Protein AF-A0A3A0G6D6-F1 (afdb_monomer_lite)

Sequence (832 aa):
MPRLPVRPHRPFLSRSPALARARLAGFARARLRAPGLVLAAALAGLGAGALSGHAQPAAPVRDQATCGEPWAGTARIAPPLWKAQTFVPGLDGRLAAVDLPGASDGGTVTLHLRLTVDCDVPAPVDIAVASAAQGTRLTFPDPPVLRRGAVYALAVSYAGPGFYHWAYSNRPDCYADPRGTSFTSGDGGSTWTRDVDDIHFATWMLPDASVPTATASPRPSPTPTPWPTPLPGTPSYTVVDQASCADEPVASVQVGGDVWKAQTFAAGADGALRAVALPGTHTGGTTVLRVREVDARGFPAGPDLGAAVVGCGSVFEFPAGVRLRAGRMYALCVSNAGSASGFWWGYSGRTDCVAAPAATSYTSLDSGASWSRDVLDIHFKTYVLPDRPGGVPATPAPSHGCERPPLAGPGTVVAVAGAVGPDGAARRDGAPHGAPAVDRSAAEDRTVRAAVARADARPPAAARKTVLVISLPTGRYDPEPLLAKSRDLAALFKEASAYHGYKDPDARPAVEYVIYQDRVFLEPEMPPRCGKEPYDLGYLYAKHDVCRLVRQGLLDEVWLWEGATGGLLEWAVNGPEWSATYGSRIPSCGRQVAVMAFHNGIDLGYALHSLGHRMESTLRVYRPCDISTSTWPWPAVAAGCRDGTASDRTGYVARPSPANGHVGACGDVHHPPNIAQGVDGEYDYDNPAAARSICEDWRRDGSAAVKEVTCAAWDCTQTGYMLWWFQNLPGIANTSRDHRGEPMPDWWPFFFGRLAPTPEPATPPGTAEPTATPAVPTATPTRTSTVTPIATPDGPATPTATPFRAVLPLAARHWVVPAPTPETPVADRAPY

Structure (mmCIF, N/CA/C/O backbone):
data_AF-A0A3A0G6D6-F1
#
_entry.id   AF-A0A3A0G6D6-F1
#
loop_
_atom_site.group_PDB
_atom_site.id
_atom_site.type_symbol
_atom_site.label_atom_id
_atom_site.label_alt_id
_atom_site.label_comp_id
_atom_site.label_asym_id
_atom_site.label_entity_id
_atom_site.label_seq_id
_atom_site.pdbx_PDB_ins_code
_atom_site.Cartn_x
_atom_site.Cartn_y
_atom_site.Cartn_z
_atom_site.occupancy
_atom_site.B_iso_or_equiv
_atom_site.auth_seq_id
_atom_site.auth_comp_id
_atom_site.auth_asym_id
_atom_site.auth_atom_id
_atom_site.pdbx_PDB_model_num
ATOM 1 N N . MET A 1 1 ? 21.991 47.150 -6.493 1.00 36.75 1 MET A N 1
ATOM 2 C CA . MET A 1 1 ? 22.440 47.045 -5.085 1.00 36.75 1 MET A CA 1
ATOM 3 C C . MET A 1 1 ? 23.558 46.008 -4.999 1.00 36.75 1 MET A C 1
ATOM 5 O O . MET A 1 1 ? 23.515 45.067 -5.786 1.00 36.75 1 MET A O 1
ATOM 9 N N . PRO A 1 2 ? 24.601 46.219 -4.176 1.00 38.91 2 PRO A N 1
ATOM 10 C CA . PRO A 1 2 ? 25.903 45.579 -4.358 1.00 38.91 2 PRO A CA 1
ATOM 11 C C . PRO A 1 2 ? 26.001 44.177 -3.738 1.00 38.91 2 PRO A C 1
ATOM 13 O O . PRO A 1 2 ? 25.403 43.887 -2.706 1.00 38.91 2 PRO A O 1
ATOM 16 N N . ARG A 1 3 ? 26.799 43.332 -4.402 1.00 38.69 3 ARG A N 1
ATOM 17 C CA . ARG A 1 3 ? 27.166 41.958 -4.031 1.00 38.69 3 ARG A CA 1
ATOM 18 C C . ARG A 1 3 ? 28.129 41.948 -2.836 1.00 38.69 3 ARG A C 1
ATOM 20 O O . ARG A 1 3 ? 29.132 42.658 -2.855 1.00 38.69 3 ARG A O 1
ATOM 27 N N . LEU A 1 4 ? 27.851 41.101 -1.845 1.00 37.19 4 LEU A N 1
ATOM 28 C CA . LEU A 1 4 ? 28.763 40.751 -0.748 1.00 37.19 4 LEU A CA 1
ATOM 29 C C . LEU A 1 4 ? 29.594 39.502 -1.118 1.00 37.19 4 LEU A C 1
ATOM 31 O O . LEU A 1 4 ? 29.061 38.609 -1.779 1.00 37.19 4 LEU A O 1
ATOM 35 N N . PRO A 1 5 ? 30.877 39.411 -0.715 1.00 45.25 5 PRO A N 1
ATOM 36 C CA . PRO A 1 5 ? 31.760 38.319 -1.110 1.00 45.25 5 PRO A CA 1
ATOM 37 C C . PRO A 1 5 ? 31.693 37.118 -0.154 1.00 45.25 5 PRO A C 1
ATOM 39 O O . PRO A 1 5 ? 31.687 37.258 1.070 1.00 45.25 5 PRO A O 1
ATOM 42 N N . VAL A 1 6 ? 31.715 35.925 -0.749 1.00 36.62 6 VAL A N 1
ATOM 43 C CA . VAL A 1 6 ? 31.830 34.616 -0.092 1.00 36.62 6 VAL A CA 1
ATOM 44 C C . VAL A 1 6 ? 33.254 34.427 0.450 1.00 36.62 6 VAL A C 1
ATOM 46 O O . VAL A 1 6 ? 34.233 34.611 -0.274 1.00 36.62 6 VAL A O 1
ATOM 49 N N . ARG A 1 7 ? 33.379 34.049 1.730 1.00 33.91 7 ARG A N 1
ATOM 50 C CA . ARG A 1 7 ? 34.642 33.613 2.355 1.00 33.91 7 ARG A CA 1
ATOM 51 C C . ARG A 1 7 ? 34.879 32.114 2.102 1.00 33.91 7 ARG A C 1
ATOM 53 O O . ARG A 1 7 ? 33.921 31.350 2.183 1.00 33.91 7 ARG A O 1
ATOM 60 N N . PRO A 1 8 ? 36.128 31.666 1.873 1.00 41.03 8 PRO A N 1
ATOM 61 C CA . PRO A 1 8 ? 36.431 30.255 1.652 1.00 41.03 8 PRO A CA 1
ATOM 62 C C . PRO A 1 8 ? 36.584 29.485 2.975 1.00 41.03 8 PRO A C 1
ATOM 64 O O . PRO A 1 8 ? 37.260 29.936 3.904 1.00 41.03 8 PRO A O 1
ATOM 67 N N . HIS A 1 9 ? 35.984 28.294 3.040 1.00 34.03 9 HIS A N 1
ATOM 68 C CA . HIS A 1 9 ? 36.182 27.322 4.115 1.00 34.03 9 HIS A CA 1
ATOM 69 C C . HIS A 1 9 ? 37.557 26.641 4.000 1.00 34.03 9 HIS A C 1
ATOM 71 O O . HIS A 1 9 ? 37.966 26.200 2.929 1.00 34.03 9 HIS A O 1
ATOM 77 N N . ARG A 1 10 ? 38.267 26.556 5.132 1.00 33.06 10 ARG A N 1
ATOM 78 C CA . ARG A 1 10 ? 39.506 25.779 5.310 1.00 33.06 10 ARG A CA 1
ATOM 79 C C . ARG A 1 10 ? 39.198 24.288 5.544 1.00 33.06 10 ARG A C 1
ATOM 81 O O . ARG A 1 10 ? 38.151 23.985 6.115 1.00 33.06 10 ARG A O 1
ATOM 88 N N . PRO A 1 11 ? 40.114 23.373 5.171 1.00 39.41 11 PRO A N 1
ATOM 89 C CA . PRO A 1 11 ? 39.899 21.931 5.259 1.00 39.41 11 PRO A CA 1
ATOM 90 C C . PRO A 1 11 ? 40.109 21.394 6.683 1.00 39.41 11 PRO A C 1
ATOM 92 O O . PRO A 1 11 ? 41.018 21.821 7.400 1.00 39.41 11 PRO A O 1
ATOM 95 N N . PHE A 1 12 ? 39.283 20.421 7.072 1.00 33.44 12 PHE A N 1
ATOM 96 C CA . PHE A 1 12 ? 39.450 19.627 8.289 1.00 33.44 12 PHE A CA 1
ATOM 97 C C . PHE A 1 12 ? 40.485 18.518 8.051 1.00 33.44 12 PHE A C 1
ATOM 99 O O . PHE A 1 12 ? 40.330 17.683 7.163 1.00 33.44 12 PHE A O 1
ATOM 106 N N . LEU A 1 13 ? 41.547 18.526 8.857 1.00 33.97 13 LEU A N 1
ATOM 107 C CA . LEU A 1 13 ? 42.579 17.492 8.905 1.00 33.97 13 LEU A CA 1
ATOM 108 C C . LEU A 1 13 ? 42.121 16.304 9.761 1.00 33.97 13 LEU A C 1
ATOM 110 O O . LEU A 1 13 ? 41.650 16.466 10.887 1.00 33.97 13 LEU A O 1
ATOM 114 N N . SER A 1 14 ? 42.331 15.108 9.215 1.00 31.02 14 SER A N 1
ATOM 115 C CA . SER A 1 14 ? 42.165 13.801 9.845 1.00 31.02 14 SER A CA 1
ATOM 116 C C . SER A 1 14 ? 43.048 13.629 11.086 1.00 31.02 14 SER A C 1
ATOM 118 O O . SER A 1 14 ? 44.251 13.896 11.033 1.00 31.02 14 SER A O 1
ATOM 120 N N . ARG A 1 15 ? 42.490 13.085 12.173 1.00 31.69 15 ARG A N 1
ATOM 121 C CA . ARG A 1 15 ? 43.265 12.503 13.280 1.00 31.69 15 ARG A CA 1
ATOM 122 C C . ARG A 1 15 ? 43.088 10.985 13.299 1.00 31.69 15 ARG A C 1
ATOM 124 O O . ARG A 1 15 ? 41.973 10.492 13.426 1.00 31.69 15 ARG A O 1
ATOM 131 N N . SER A 1 16 ? 44.207 10.276 13.189 1.00 30.72 16 SER A N 1
ATOM 132 C CA . SER A 1 16 ? 44.349 8.836 13.435 1.00 30.72 16 SER A CA 1
ATOM 133 C C . SER A 1 16 ? 44.136 8.488 14.919 1.00 30.72 16 SER A C 1
ATOM 135 O O . SER A 1 16 ? 44.451 9.323 15.773 1.00 30.72 16 SER A O 1
ATOM 137 N N . PRO A 1 17 ? 43.707 7.257 15.262 1.00 41.88 17 PRO A N 1
ATOM 138 C CA . PRO A 1 17 ? 43.686 6.783 16.639 1.00 41.88 17 PRO A CA 1
ATOM 139 C C . PRO A 1 17 ? 44.945 5.965 16.967 1.00 41.88 17 PRO A C 1
ATOM 141 O O . PRO A 1 17 ? 45.379 5.115 16.189 1.00 41.88 17 PRO A O 1
ATOM 144 N N . ALA A 1 18 ? 45.500 6.185 18.157 1.00 30.70 18 ALA A N 1
ATOM 145 C CA . ALA A 1 18 ? 46.517 5.330 18.753 1.00 30.70 18 ALA A CA 1
ATOM 146 C C . ALA A 1 18 ? 46.143 4.981 20.202 1.00 30.70 18 ALA A C 1
ATOM 148 O O . ALA A 1 18 ? 45.851 5.863 21.002 1.00 30.70 18 ALA A O 1
ATOM 149 N N . LEU A 1 19 ? 46.267 3.681 20.493 1.00 32.94 19 LEU A N 1
ATOM 150 C CA . LEU A 1 19 ? 46.592 3.046 21.777 1.00 32.94 19 LEU A CA 1
ATOM 151 C C . LEU A 1 19 ? 45.566 3.055 22.928 1.00 32.94 19 LEU A C 1
ATOM 153 O O . LEU A 1 19 ? 45.475 3.996 23.704 1.00 32.94 19 LEU A O 1
ATOM 157 N N . ALA A 1 20 ? 45.018 1.862 23.189 1.00 29.98 20 ALA A N 1
ATOM 158 C CA . ALA A 1 20 ? 45.020 1.279 24.534 1.00 29.98 20 ALA A CA 1
ATOM 159 C C . ALA A 1 20 ? 45.141 -0.258 24.456 1.00 29.98 20 ALA A C 1
ATOM 161 O O . ALA A 1 20 ? 44.219 -0.964 24.054 1.00 29.98 20 ALA A O 1
ATOM 162 N N . ARG A 1 21 ? 46.316 -0.778 24.833 1.00 36.97 21 ARG A N 1
ATOM 163 C CA . ARG A 1 21 ? 46.528 -2.174 25.249 1.00 36.97 21 ARG A CA 1
ATOM 164 C C . ARG A 1 21 ? 46.108 -2.293 26.719 1.00 36.97 21 ARG A C 1
ATOM 166 O O . ARG A 1 21 ? 46.520 -1.442 27.500 1.00 36.97 21 ARG A O 1
ATOM 173 N N . ALA A 1 22 ? 45.453 -3.388 27.114 1.00 31.38 22 ALA A N 1
ATOM 174 C CA . ALA A 1 22 ? 46.075 -4.448 27.927 1.00 31.38 22 ALA A CA 1
ATOM 175 C C . ALA A 1 22 ? 45.060 -5.388 28.621 1.00 31.38 22 ALA A C 1
ATOM 177 O O . ALA A 1 22 ? 44.018 -4.961 29.101 1.00 31.38 22 ALA A O 1
ATOM 178 N N . ARG A 1 23 ? 45.531 -6.637 28.791 1.00 30.66 23 ARG A N 1
ATOM 179 C CA . ARG A 1 23 ? 45.157 -7.692 29.761 1.00 30.66 23 ARG A CA 1
ATOM 180 C C . ARG A 1 23 ? 44.103 -8.727 29.346 1.00 30.66 23 ARG A C 1
ATOM 182 O O . ARG A 1 23 ? 42.940 -8.665 29.711 1.00 30.66 23 ARG A O 1
ATOM 189 N N . LEU A 1 24 ? 44.621 -9.779 28.710 1.00 36.34 24 LEU A N 1
ATOM 190 C CA . LEU A 1 24 ? 44.124 -11.154 28.771 1.00 36.34 24 LEU A CA 1
ATOM 191 C C . LEU A 1 24 ? 45.041 -11.943 29.716 1.00 36.34 24 LEU A C 1
ATOM 193 O O . LEU A 1 24 ? 46.237 -12.039 29.446 1.00 36.34 24 LEU A O 1
ATOM 197 N N . ALA A 1 25 ? 44.494 -12.505 30.794 1.00 32.25 25 ALA A N 1
ATOM 198 C CA . ALA A 1 25 ? 45.079 -13.643 31.501 1.00 32.25 25 ALA A CA 1
ATOM 199 C C . ALA A 1 25 ? 44.030 -14.327 32.394 1.00 32.25 25 ALA A C 1
ATOM 201 O O . ALA A 1 25 ? 43.605 -13.753 33.388 1.00 32.25 25 ALA A O 1
ATOM 202 N N . GLY A 1 26 ? 43.684 -15.560 32.009 1.00 31.62 26 GLY A N 1
ATOM 203 C CA . GLY A 1 26 ? 43.430 -16.714 32.877 1.00 31.62 26 GLY A CA 1
ATOM 204 C C . GLY A 1 26 ? 42.204 -16.704 33.788 1.00 31.62 26 GLY A C 1
ATOM 205 O O . GLY A 1 26 ? 42.127 -15.902 34.698 1.00 31.62 26 GLY A O 1
ATOM 206 N N . PHE A 1 27 ? 41.344 -17.719 33.662 1.00 31.92 27 PHE A N 1
ATOM 207 C CA . PHE A 1 27 ? 41.070 -18.608 34.796 1.00 31.92 27 PHE A CA 1
ATOM 208 C C . PHE A 1 27 ? 40.537 -19.968 34.330 1.00 31.92 27 PHE A C 1
ATOM 210 O O . PHE A 1 27 ? 39.918 -20.114 33.278 1.00 31.92 27 PHE A O 1
ATOM 217 N N . ALA A 1 28 ? 40.916 -20.975 35.107 1.00 31.20 28 ALA A N 1
ATOM 218 C CA . ALA A 1 28 ? 40.948 -22.383 34.776 1.00 31.20 28 ALA A CA 1
ATOM 219 C C . ALA A 1 28 ? 39.604 -23.111 34.946 1.00 31.20 28 ALA A C 1
ATOM 221 O O . ALA A 1 28 ? 38.726 -22.714 35.707 1.00 31.20 28 ALA A O 1
ATOM 222 N N . ARG A 1 29 ? 39.517 -24.258 34.262 1.00 39.38 29 ARG A N 1
ATOM 223 C CA . ARG A 1 29 ? 38.515 -25.312 34.451 1.00 39.38 29 ARG A CA 1
ATOM 224 C C . ARG A 1 29 ? 38.551 -25.848 35.886 1.00 39.38 29 ARG A C 1
ATOM 226 O O . ARG A 1 29 ? 39.585 -26.351 36.316 1.00 39.38 29 ARG A O 1
ATOM 233 N N . ALA A 1 30 ? 37.397 -25.894 36.545 1.00 30.31 30 ALA A N 1
ATOM 234 C CA . ALA A 1 30 ? 37.155 -26.773 37.684 1.00 30.31 30 ALA A CA 1
ATOM 235 C C . ALA A 1 30 ? 35.843 -27.541 37.463 1.00 30.31 30 ALA A C 1
ATOM 237 O O . ALA A 1 30 ? 34.761 -26.965 37.400 1.00 30.31 30 ALA A O 1
ATOM 238 N N . ARG A 1 31 ? 35.972 -28.863 37.300 1.00 40.31 31 ARG A N 1
ATOM 239 C CA . ARG A 1 31 ? 34.875 -29.833 37.369 1.00 40.31 31 ARG A CA 1
ATOM 240 C C . ARG A 1 31 ? 34.442 -29.952 38.830 1.00 40.31 31 ARG A C 1
ATOM 242 O O . ARG A 1 31 ? 35.288 -30.249 39.670 1.00 40.31 31 ARG A O 1
ATOM 249 N N . LEU A 1 32 ? 33.148 -29.832 39.112 1.00 31.84 32 LEU A N 1
ATOM 250 C CA . LEU A 1 32 ? 32.567 -30.245 40.388 1.00 31.84 32 LEU A CA 1
ATOM 251 C C . LEU A 1 32 ? 31.414 -31.222 40.157 1.00 31.84 32 LEU A C 1
ATOM 253 O O . LEU A 1 32 ? 30.609 -31.081 39.242 1.00 31.84 32 LEU A O 1
ATOM 257 N N . ARG A 1 33 ? 31.466 -32.276 40.970 1.00 30.89 33 ARG A N 1
ATOM 258 C CA . ARG A 1 33 ? 30.645 -33.482 40.979 1.00 30.89 33 ARG A CA 1
ATOM 259 C C . ARG A 1 33 ? 29.236 -33.185 41.497 1.00 30.89 33 ARG A C 1
ATOM 261 O O . ARG A 1 33 ? 29.079 -32.429 42.449 1.00 30.89 33 ARG A O 1
ATOM 268 N N . ALA A 1 34 ? 28.250 -33.865 40.922 1.00 34.59 34 ALA A N 1
ATOM 269 C CA . ALA A 1 34 ? 26.915 -34.016 41.491 1.00 34.59 34 ALA A CA 1
ATOM 270 C C . ALA A 1 34 ? 26.930 -34.982 42.693 1.00 34.59 34 ALA A C 1
ATOM 272 O O . ALA A 1 34 ? 27.674 -35.969 42.654 1.00 34.59 34 ALA A O 1
ATOM 273 N N . PRO A 1 35 ? 26.064 -34.785 43.700 1.00 40.91 35 PRO A N 1
ATOM 274 C CA . PRO A 1 35 ? 25.550 -35.872 44.512 1.00 40.91 35 PRO A CA 1
ATOM 275 C C . PRO A 1 35 ? 24.106 -36.199 44.113 1.00 40.91 35 PRO A C 1
ATOM 277 O O . PRO A 1 35 ? 23.282 -35.317 43.871 1.00 40.91 35 PRO A O 1
ATOM 280 N N . GLY A 1 36 ? 23.833 -37.499 44.015 1.00 33.03 36 GLY A N 1
ATOM 281 C CA . GLY A 1 36 ? 22.512 -38.041 43.739 1.00 33.03 36 GLY A CA 1
ATOM 282 C C . GLY A 1 36 ? 21.535 -37.820 44.890 1.00 33.03 36 GLY A C 1
ATOM 283 O O . GLY A 1 36 ? 21.926 -37.765 46.056 1.00 33.03 36 GLY A O 1
ATOM 284 N N . LEU A 1 37 ? 20.252 -37.759 44.540 1.00 28.83 37 LEU A N 1
ATOM 285 C CA . LEU A 1 37 ? 19.162 -37.907 45.488 1.00 28.83 37 LEU A CA 1
ATOM 286 C C . LEU A 1 37 ? 18.257 -39.055 45.037 1.00 28.83 37 LEU A C 1
ATOM 288 O O . LEU A 1 37 ? 17.815 -39.124 43.892 1.00 28.83 37 LEU A O 1
ATOM 292 N N . VAL A 1 38 ? 18.058 -39.968 45.979 1.00 34.59 38 VAL A N 1
ATOM 293 C CA . VAL A 1 38 ? 17.215 -41.160 45.944 1.00 34.59 38 VAL A CA 1
ATOM 294 C C . VAL A 1 38 ? 15.743 -40.743 45.926 1.00 34.59 38 VAL A C 1
ATOM 296 O O . VAL A 1 38 ? 15.343 -39.927 46.753 1.00 34.59 38 VAL A O 1
ATOM 299 N N . LEU A 1 39 ? 14.925 -41.338 45.052 1.00 28.91 39 LEU A N 1
ATOM 300 C CA . LEU A 1 39 ? 13.468 -41.304 45.189 1.00 28.91 39 LEU A CA 1
ATOM 301 C C . LEU A 1 39 ? 12.936 -42.739 45.260 1.00 28.91 39 LEU A C 1
ATOM 303 O O . LEU A 1 39 ? 12.995 -43.492 44.289 1.00 28.91 39 LEU A O 1
ATOM 307 N N . ALA A 1 40 ? 12.463 -43.105 46.450 1.00 30.80 40 ALA A N 1
ATOM 308 C CA . ALA A 1 40 ? 11.738 -44.335 46.723 1.00 30.80 40 ALA A CA 1
ATOM 309 C C . ALA A 1 40 ? 10.232 -44.117 46.516 1.00 30.80 40 ALA A C 1
ATOM 311 O O . ALA A 1 40 ? 9.701 -43.034 46.761 1.00 30.80 40 ALA A O 1
ATOM 312 N N . ALA A 1 41 ? 9.567 -45.176 46.067 1.00 34.97 41 ALA A N 1
ATOM 313 C CA . ALA A 1 41 ? 8.132 -45.262 45.851 1.00 34.97 41 ALA A CA 1
ATOM 314 C C . ALA A 1 41 ? 7.336 -45.366 47.165 1.00 34.97 41 ALA A C 1
ATOM 316 O O . ALA A 1 41 ? 7.766 -46.052 48.090 1.00 34.97 41 ALA A O 1
ATOM 317 N N . ALA A 1 42 ? 6.126 -44.795 47.182 1.00 28.95 42 ALA A N 1
ATOM 318 C CA . ALA A 1 42 ? 5.016 -45.253 48.020 1.00 28.95 42 ALA A CA 1
ATOM 319 C C . ALA A 1 42 ? 3.650 -44.869 47.401 1.00 28.95 42 ALA A C 1
ATOM 321 O O . ALA A 1 42 ? 3.312 -43.696 47.268 1.00 28.95 42 ALA A O 1
ATOM 322 N N . LEU A 1 43 ? 2.886 -45.901 47.026 1.00 32.56 43 LEU A N 1
ATOM 323 C CA . LEU A 1 43 ? 1.411 -45.966 46.966 1.00 32.56 43 LEU A CA 1
ATOM 324 C C . LEU A 1 43 ? 0.862 -45.828 48.416 1.00 32.56 43 LEU A C 1
ATOM 326 O O . LEU A 1 43 ? 1.600 -46.149 49.339 1.00 32.56 43 LEU A O 1
ATOM 330 N N . ALA A 1 44 ? -0.361 -45.430 48.785 1.00 33.19 44 ALA A N 1
ATOM 331 C CA . ALA A 1 44 ? -1.680 -45.281 48.166 1.00 33.19 44 ALA A CA 1
ATOM 332 C C . ALA A 1 44 ? -2.589 -44.433 49.105 1.00 33.19 44 ALA A C 1
ATOM 334 O O . ALA A 1 44 ? -2.319 -44.362 50.302 1.00 33.19 44 ALA A O 1
ATOM 335 N N . GLY A 1 45 ? -3.742 -43.962 48.601 1.00 29.88 45 GLY A N 1
ATOM 336 C CA . GLY A 1 45 ? -5.014 -44.041 49.347 1.00 29.88 45 GLY A CA 1
ATOM 337 C C . GLY A 1 45 ? -5.757 -42.742 49.716 1.00 29.88 45 GLY A C 1
ATOM 338 O O . GLY A 1 45 ? -5.198 -41.874 50.373 1.00 29.88 45 GLY A O 1
ATOM 339 N N . LEU A 1 46 ? -7.075 -42.758 49.427 1.00 31.38 46 LEU A N 1
ATOM 340 C CA . LEU A 1 46 ? -8.179 -41.877 49.883 1.00 31.38 46 LEU A CA 1
ATOM 341 C C . LEU A 1 46 ? -8.324 -40.549 49.113 1.00 31.38 46 LEU A C 1
ATOM 343 O O . LEU A 1 46 ? -7.360 -39.831 48.920 1.00 31.38 46 LEU A O 1
ATOM 347 N N . GLY A 1 47 ? -9.492 -40.110 48.646 1.00 28.70 47 GLY A N 1
ATOM 348 C CA . GLY A 1 47 ? -10.864 -40.608 48.696 1.00 28.70 47 GLY A CA 1
ATOM 349 C C . GLY A 1 47 ? -11.736 -39.624 47.898 1.00 28.70 47 GLY A C 1
ATOM 350 O O . GLY A 1 47 ? -11.441 -38.432 47.847 1.00 28.70 47 GLY A O 1
ATOM 351 N N . ALA A 1 48 ? -12.772 -40.126 47.226 1.00 38.56 48 ALA A N 1
ATOM 352 C CA . ALA A 1 48 ? -13.700 -39.311 46.449 1.00 38.56 48 ALA A CA 1
ATOM 353 C C . ALA A 1 48 ? -14.564 -38.443 47.383 1.00 38.56 48 ALA A C 1
ATOM 355 O O . ALA A 1 48 ? -15.375 -38.967 48.144 1.00 38.56 48 ALA A O 1
ATOM 356 N N . GLY A 1 49 ? -14.384 -37.123 47.310 1.00 31.48 49 GLY A N 1
ATOM 357 C CA . GLY A 1 49 ? -15.225 -36.115 47.951 1.00 31.48 49 GLY A CA 1
ATOM 358 C C . GLY A 1 49 ? -15.745 -35.133 46.904 1.00 31.48 49 GLY A C 1
ATOM 359 O O . GLY A 1 49 ? -14.975 -34.604 46.107 1.00 31.48 49 GLY A O 1
ATOM 360 N N . ALA A 1 50 ? -17.063 -34.946 46.881 1.00 37.53 50 ALA A N 1
ATOM 361 C CA . ALA A 1 50 ? -17.787 -34.086 45.954 1.00 37.53 50 ALA A CA 1
ATOM 362 C C . ALA A 1 50 ? -17.255 -32.639 45.956 1.00 37.53 50 ALA A C 1
ATOM 364 O O . ALA A 1 50 ? -17.214 -31.988 46.998 1.00 37.53 50 ALA A O 1
ATOM 365 N N . LEU A 1 51 ? -16.881 -32.129 44.779 1.00 32.34 51 LEU A N 1
ATOM 366 C CA . LEU A 1 51 ? -16.510 -30.729 44.582 1.00 32.34 51 LEU A CA 1
ATOM 367 C C . LEU A 1 51 ? -17.773 -29.897 44.339 1.00 32.34 51 LEU A C 1
ATOM 369 O O . LEU A 1 51 ? -18.337 -29.896 43.246 1.00 32.34 51 LEU A O 1
ATOM 373 N N . SER A 1 52 ? -18.195 -29.164 45.367 1.00 35.50 52 SER A N 1
ATOM 374 C CA . SER A 1 52 ? -18.975 -27.942 45.197 1.00 35.50 52 SER A CA 1
ATOM 375 C C . SER A 1 52 ? -18.125 -26.928 44.429 1.00 35.50 52 SER A C 1
ATOM 377 O O . SER A 1 52 ? -16.992 -26.645 44.825 1.00 35.50 52 SER A O 1
ATOM 379 N N . GLY A 1 53 ? -18.658 -26.387 43.334 1.00 32.72 53 GLY A N 1
ATOM 380 C CA . GLY A 1 53 ? -17.992 -25.376 42.518 1.00 32.72 53 GLY A CA 1
ATOM 381 C C . GLY A 1 53 ? -17.763 -24.079 43.293 1.00 32.72 53 GLY A C 1
ATOM 382 O O . GLY A 1 53 ? -18.606 -23.188 43.285 1.00 32.72 53 GLY A O 1
ATOM 383 N N . HIS A 1 54 ? -16.609 -23.960 43.945 1.00 35.69 54 HIS A N 1
ATOM 384 C CA . HIS A 1 54 ? -16.054 -22.668 44.316 1.00 35.69 54 HIS A CA 1
ATOM 385 C C . HIS A 1 54 ? -15.299 -22.120 43.107 1.00 35.69 54 HIS A C 1
ATOM 387 O O . HIS A 1 54 ? -14.355 -22.746 42.623 1.00 35.69 54 HIS A O 1
ATOM 393 N N . ALA A 1 55 ? -15.746 -20.968 42.602 1.00 40.00 55 ALA A N 1
ATOM 394 C CA . ALA A 1 55 ? -15.020 -20.207 41.596 1.00 40.00 55 ALA A CA 1
ATOM 395 C C . ALA A 1 55 ? -13.569 -20.024 42.064 1.00 40.00 55 ALA A C 1
ATOM 397 O O . ALA A 1 55 ? -13.333 -19.583 43.191 1.00 40.00 55 ALA A O 1
ATOM 398 N N . GLN A 1 56 ? -12.600 -20.407 41.228 1.00 43.12 56 GLN A N 1
ATOM 399 C CA . GLN A 1 56 ? -11.195 -20.170 41.544 1.00 43.12 56 GLN A CA 1
ATOM 400 C C . GLN A 1 56 ? -10.980 -18.657 41.723 1.00 43.12 56 GLN A C 1
ATOM 402 O O . GLN A 1 56 ? -11.397 -17.887 40.855 1.00 43.12 56 GLN A O 1
ATOM 407 N N . PRO A 1 57 ? -10.362 -18.208 42.830 1.00 49.19 57 PRO A N 1
ATOM 408 C CA . PRO A 1 57 ? -10.064 -16.797 43.020 1.00 49.19 57 PRO A CA 1
ATOM 409 C C . PRO A 1 57 ? -9.100 -16.317 41.930 1.00 49.19 57 PRO A C 1
ATOM 411 O O . PRO A 1 57 ? -8.196 -17.053 41.529 1.00 49.19 57 PRO A O 1
ATOM 414 N N . ALA A 1 58 ? -9.294 -15.081 41.461 1.00 51.59 58 ALA A N 1
ATOM 415 C CA . ALA A 1 58 ? -8.402 -14.425 40.510 1.00 51.59 58 ALA A CA 1
ATOM 416 C C . ALA A 1 58 ? -6.938 -14.566 40.962 1.00 51.59 58 ALA A C 1
ATOM 418 O O . ALA A 1 58 ? -6.599 -14.213 42.096 1.00 51.59 58 ALA A O 1
ATOM 419 N N . ALA A 1 59 ? -6.071 -15.086 40.093 1.00 51.00 59 ALA A N 1
ATOM 420 C CA . ALA A 1 59 ? -4.645 -15.136 40.379 1.00 51.00 59 ALA A CA 1
ATOM 421 C C . ALA A 1 59 ? -4.059 -13.719 40.219 1.00 51.00 59 ALA A C 1
ATOM 423 O O . ALA A 1 59 ? -4.317 -13.070 39.205 1.00 51.00 59 ALA A O 1
ATOM 424 N N . PRO A 1 60 ? -3.284 -13.207 41.190 1.00 49.69 60 PRO A N 1
ATOM 425 C CA . PRO A 1 60 ? -2.679 -11.890 41.058 1.00 49.69 60 PRO A CA 1
ATOM 426 C C . PRO A 1 60 ? -1.660 -11.888 39.919 1.00 49.69 60 PRO A C 1
ATOM 428 O O . PRO A 1 60 ? -0.719 -12.684 39.932 1.00 49.69 60 PRO A O 1
ATOM 431 N N . VAL A 1 61 ? -1.796 -10.946 38.988 1.00 57.25 61 VAL A N 1
ATOM 432 C CA . VAL A 1 61 ? -0.712 -10.587 38.068 1.00 57.25 61 VAL A CA 1
ATOM 433 C C . VAL A 1 61 ? 0.129 -9.554 38.816 1.00 57.25 61 VAL A C 1
ATOM 435 O O . VAL A 1 61 ? -0.126 -8.357 38.779 1.00 57.25 61 VAL A O 1
ATOM 438 N N . ARG A 1 62 ? 1.045 -10.050 39.656 1.00 53.00 62 ARG A N 1
ATOM 439 C CA . ARG A 1 62 ? 1.865 -9.216 40.549 1.00 53.00 62 ARG A CA 1
ATOM 440 C C . ARG A 1 62 ? 2.945 -8.512 39.744 1.00 53.00 62 ARG A C 1
ATOM 442 O O . ARG A 1 62 ? 3.786 -9.198 39.177 1.00 53.00 62 ARG A O 1
ATOM 449 N N . ASP A 1 63 ? 2.951 -7.186 39.774 1.00 56.59 63 ASP A N 1
ATOM 450 C CA . ASP A 1 63 ? 3.886 -6.410 38.959 1.00 56.59 63 ASP A CA 1
ATOM 451 C C . ASP A 1 63 ? 4.852 -5.560 39.790 1.00 56.59 63 ASP A C 1
ATOM 453 O O . ASP A 1 63 ? 6.022 -5.893 39.916 1.00 56.59 63 ASP A O 1
ATOM 457 N N . GLN A 1 64 ? 4.366 -4.533 40.491 1.00 55.03 64 GLN A N 1
ATOM 458 C CA . GLN A 1 64 ? 5.266 -3.566 41.135 1.00 55.03 64 GLN A CA 1
ATOM 459 C C . GLN A 1 64 ? 5.570 -3.857 42.615 1.00 55.03 64 GLN A C 1
ATOM 461 O O . GLN A 1 64 ? 6.430 -3.220 43.227 1.00 55.03 64 GLN A O 1
ATOM 466 N N . ALA A 1 65 ? 4.885 -4.830 43.223 1.00 46.97 65 ALA A N 1
ATOM 467 C CA . ALA A 1 65 ? 5.082 -5.201 44.630 1.00 46.97 65 ALA A CA 1
ATOM 468 C C . ALA A 1 65 ? 6.390 -5.981 44.889 1.00 46.97 65 ALA A C 1
ATOM 470 O O . ALA A 1 65 ? 6.708 -6.280 46.038 1.00 46.97 65 ALA A O 1
ATOM 471 N N . THR A 1 66 ? 7.142 -6.343 43.843 1.00 54.22 66 THR A N 1
ATOM 472 C CA . THR A 1 66 ? 8.455 -6.998 43.969 1.00 54.22 66 THR A CA 1
ATOM 473 C C . THR A 1 66 ? 9.608 -6.018 44.157 1.00 54.22 66 THR A C 1
ATOM 475 O O . THR A 1 66 ? 10.715 -6.457 44.472 1.00 54.22 66 THR A O 1
ATOM 478 N N . CYS A 1 67 ? 9.371 -4.709 44.021 1.00 60.25 67 CYS A N 1
ATOM 479 C CA . CYS A 1 67 ? 10.306 -3.703 44.507 1.00 60.25 67 CYS A CA 1
ATOM 480 C C . CYS A 1 67 ? 10.297 -3.763 46.041 1.00 60.25 67 CYS A C 1
ATOM 482 O O . CYS A 1 67 ? 9.453 -3.165 46.694 1.00 60.25 67 CYS A O 1
ATOM 484 N N . GLY A 1 68 ? 11.197 -4.560 46.622 1.00 56.22 68 GLY A N 1
ATOM 485 C CA . GLY A 1 68 ? 11.282 -4.810 48.067 1.00 56.22 68 GLY A CA 1
ATOM 486 C C . GLY A 1 68 ? 11.736 -3.612 48.910 1.00 56.22 68 GLY A C 1
ATOM 487 O O . GLY A 1 68 ? 12.169 -3.813 50.042 1.00 56.22 68 GLY A O 1
ATOM 488 N N . GLU A 1 69 ? 11.679 -2.393 48.375 1.00 58.19 69 GLU A N 1
ATOM 489 C CA . GLU A 1 69 ? 12.059 -1.168 49.075 1.00 58.19 69 GLU A CA 1
ATOM 490 C C . GLU A 1 69 ? 10.832 -0.323 49.469 1.00 58.19 69 GLU A C 1
ATOM 492 O O . GLU A 1 69 ? 9.775 -0.435 48.844 1.00 58.19 69 GLU A O 1
ATOM 497 N N . PRO A 1 70 ? 10.942 0.508 50.525 1.00 62.28 70 PRO A N 1
ATOM 498 C CA . PRO A 1 70 ? 9.866 1.397 50.961 1.00 62.28 70 PRO A CA 1
ATOM 499 C C . PRO A 1 70 ? 9.502 2.420 49.873 1.00 62.28 70 PRO A C 1
ATOM 501 O O . PRO A 1 70 ? 10.363 2.839 49.102 1.00 62.28 70 PRO A O 1
ATOM 504 N N . TRP A 1 71 ? 8.241 2.860 49.836 1.00 68.31 71 TRP A N 1
ATOM 505 C CA . TRP A 1 71 ? 7.772 3.906 48.916 1.00 68.31 71 TRP A CA 1
ATOM 506 C C . TRP A 1 71 ? 8.594 5.196 49.066 1.00 68.31 71 TRP A C 1
ATOM 508 O O . TRP A 1 71 ? 8.952 5.573 50.184 1.00 68.31 71 TRP A O 1
ATOM 518 N N . ALA A 1 72 ? 8.882 5.882 47.954 1.00 69.12 72 ALA A N 1
ATOM 519 C CA . ALA A 1 72 ? 9.748 7.065 47.952 1.00 69.12 72 ALA A CA 1
ATOM 520 C C . ALA A 1 72 ? 9.090 8.284 48.624 1.00 69.12 72 ALA A C 1
ATOM 522 O O . ALA A 1 72 ? 9.778 9.151 49.165 1.00 69.12 72 ALA A O 1
ATOM 523 N N . GLY A 1 73 ? 7.759 8.329 48.623 1.00 78.69 73 GLY A N 1
ATOM 524 C CA . GLY A 1 73 ? 6.965 9.357 49.279 1.00 78.69 73 GLY A CA 1
ATOM 525 C C . GLY A 1 73 ? 5.474 9.160 49.028 1.00 78.69 73 GLY A C 1
ATOM 526 O O . GLY A 1 73 ? 5.051 8.140 48.477 1.00 78.69 73 GLY A O 1
ATOM 527 N N . THR A 1 74 ? 4.682 10.157 49.426 1.00 79.75 74 THR A N 1
ATOM 528 C CA . THR A 1 74 ? 3.279 10.268 49.025 1.00 79.75 74 THR A CA 1
ATOM 529 C C . THR A 1 74 ? 3.034 11.545 48.235 1.00 79.75 74 THR A C 1
ATOM 531 O O . THR A 1 74 ? 3.519 12.617 48.599 1.00 79.75 74 THR A O 1
ATOM 534 N N . ALA A 1 75 ? 2.259 11.442 47.161 1.00 81.00 75 ALA A N 1
ATOM 535 C CA . ALA A 1 75 ? 1.772 12.592 46.411 1.00 81.00 75 ALA A CA 1
ATOM 536 C C . ALA A 1 75 ? 0.287 12.823 46.723 1.00 81.00 75 ALA A C 1
ATOM 538 O O . ALA A 1 75 ? -0.442 11.899 47.088 1.00 81.00 75 ALA A O 1
ATOM 539 N N . ARG A 1 76 ? -0.165 14.079 46.632 1.00 85.62 76 ARG A N 1
ATOM 540 C CA . ARG A 1 76 ? -1.548 14.464 46.959 1.00 85.62 76 ARG A CA 1
ATOM 541 C C . ARG A 1 76 ? -2.392 14.577 45.698 1.00 85.62 76 ARG A C 1
ATOM 543 O O . ARG A 1 76 ? -2.003 15.266 44.758 1.00 85.62 76 ARG A O 1
ATOM 550 N N . ILE A 1 77 ? -3.578 13.976 45.721 1.00 83.06 77 ILE A N 1
ATOM 551 C CA . ILE A 1 77 ? -4.636 14.201 44.730 1.00 83.06 77 ILE A CA 1
ATOM 552 C C . ILE A 1 77 ? -5.757 14.980 45.420 1.00 83.06 77 ILE A C 1
ATOM 554 O O . ILE A 1 77 ? -6.323 14.515 46.410 1.00 83.06 77 ILE A O 1
ATOM 558 N N . ALA A 1 78 ? -6.037 16.183 44.918 1.00 81.25 78 ALA A N 1
ATOM 559 C CA . ALA A 1 78 ? -7.087 17.078 45.401 1.00 81.25 78 ALA A CA 1
ATOM 560 C C . ALA A 1 78 ? -7.964 17.500 44.217 1.00 81.25 78 ALA A C 1
ATOM 562 O O . ALA A 1 78 ? -7.417 17.690 43.132 1.00 81.25 78 ALA A O 1
ATOM 563 N N . PRO A 1 79 ? -9.275 17.728 44.379 1.00 74.06 79 PRO A N 1
ATOM 564 C CA . PRO A 1 79 ? -10.090 18.251 43.289 1.00 74.06 79 PRO A CA 1
ATOM 565 C C . PRO A 1 79 ? -9.564 19.634 42.852 1.00 74.06 79 PRO A C 1
ATOM 567 O O . PRO A 1 79 ? -9.203 20.434 43.719 1.00 74.06 79 PRO A O 1
ATOM 570 N N . PRO A 1 80 ? -9.524 19.963 41.547 1.00 70.38 80 PRO A N 1
ATOM 571 C CA . PRO A 1 80 ? -9.956 19.176 40.387 1.00 70.38 80 PRO A CA 1
ATOM 572 C C . PRO A 1 80 ? -8.814 18.386 39.712 1.00 70.38 80 PRO A C 1
ATOM 574 O O . PRO A 1 80 ? -8.918 18.060 38.534 1.00 70.38 80 PRO A O 1
ATOM 577 N N . LEU A 1 81 ? -7.697 18.132 40.397 1.00 76.25 81 LEU A N 1
ATOM 578 C CA . LEU A 1 81 ? -6.518 17.493 39.811 1.00 76.25 81 LEU A CA 1
ATOM 579 C C . LEU A 1 81 ? -6.734 15.994 39.610 1.00 76.25 81 LEU A C 1
ATOM 581 O O . LEU A 1 81 ? -7.141 15.274 40.521 1.00 76.25 81 LEU A O 1
ATOM 585 N N . TRP A 1 82 ? -6.400 15.540 38.407 1.00 84.31 82 TRP A N 1
ATOM 586 C CA . TRP A 1 82 ? -6.324 14.133 38.046 1.00 84.31 82 TRP A CA 1
ATOM 587 C C . TRP A 1 82 ? -4.856 13.731 37.960 1.00 84.31 82 TRP A C 1
ATOM 589 O O . TRP A 1 82 ? -3.996 14.532 37.583 1.00 84.31 82 TRP A O 1
ATOM 599 N N . LYS A 1 83 ? -4.577 12.477 38.294 1.00 84.62 83 LYS A N 1
ATOM 600 C CA . LYS A 1 83 ? -3.299 11.816 38.020 1.00 84.62 83 LYS A CA 1
ATOM 601 C C . LYS A 1 83 ? -3.568 10.643 37.118 1.00 84.62 83 LYS A C 1
ATOM 603 O O . LYS A 1 83 ? -4.608 10.028 37.263 1.00 84.62 83 LYS A O 1
ATOM 608 N N . ALA A 1 84 ? -2.669 10.304 36.219 1.00 84.88 84 ALA A N 1
ATOM 609 C CA . ALA A 1 84 ? -2.760 9.030 35.528 1.00 84.88 84 ALA A CA 1
ATOM 610 C C . ALA A 1 84 ? -1.379 8.568 35.125 1.00 84.88 84 ALA A C 1
ATOM 612 O O . ALA A 1 84 ? -0.431 9.347 35.072 1.00 84.88 84 ALA A O 1
ATOM 613 N N . GLN A 1 85 ? -1.312 7.286 34.828 1.00 85.69 85 GLN A N 1
ATOM 614 C CA . GLN A 1 85 ? -0.128 6.637 34.316 1.00 85.69 85 GLN A CA 1
ATOM 615 C C . GLN A 1 85 ? -0.556 5.686 33.215 1.00 85.69 85 GLN A C 1
ATOM 617 O O . GLN A 1 85 ? -1.630 5.076 33.293 1.00 85.69 85 GLN A O 1
ATOM 622 N N . THR A 1 86 ? 0.275 5.579 32.188 1.00 84.75 86 THR A N 1
ATOM 623 C CA . THR A 1 86 ? 0.048 4.641 31.099 1.00 84.75 86 THR A CA 1
ATOM 624 C C . THR A 1 86 ? 0.704 3.307 31.376 1.00 84.75 86 THR A C 1
ATOM 626 O O . THR A 1 86 ? 1.705 3.219 32.084 1.00 84.75 86 THR A O 1
ATOM 629 N N . PHE A 1 87 ? 0.104 2.243 30.859 1.00 84.12 87 PHE A N 1
ATOM 630 C CA . PHE A 1 87 ? 0.577 0.888 31.071 1.00 84.12 87 PHE A CA 1
ATOM 631 C C . PHE A 1 87 ? 0.160 -0.024 29.910 1.00 84.12 87 PHE A C 1
ATOM 633 O O . PHE A 1 87 ? -0.880 0.182 29.280 1.00 84.12 87 PHE A O 1
ATOM 640 N N . VAL A 1 88 ? 0.977 -1.042 29.623 1.00 79.56 88 VAL A N 1
ATOM 641 C CA . VAL A 1 88 ? 0.745 -2.003 28.527 1.00 79.56 88 VAL A CA 1
ATOM 642 C C . VAL A 1 88 ? 0.558 -3.412 29.084 1.00 79.56 88 VAL A C 1
ATOM 644 O O . VAL A 1 88 ? 1.510 -3.951 29.636 1.00 79.56 88 VAL A O 1
ATOM 647 N N . PRO A 1 89 ? -0.603 -4.074 28.934 1.00 80.19 89 PRO A N 1
ATOM 648 C CA . PRO A 1 89 ? -0.806 -5.426 29.431 1.00 80.19 89 PRO A CA 1
ATOM 649 C C . PRO A 1 89 ? 0.166 -6.423 28.812 1.00 80.19 89 PRO A C 1
ATOM 651 O O . PRO A 1 89 ? 0.264 -6.541 27.588 1.00 80.19 89 PRO A O 1
ATOM 654 N N . GLY A 1 90 ? 0.840 -7.194 29.669 1.00 76.12 90 GLY A N 1
ATOM 655 C CA . GLY A 1 90 ? 1.687 -8.316 29.256 1.00 76.12 90 GLY A CA 1
ATOM 656 C C . GLY A 1 90 ? 0.893 -9.531 28.753 1.00 76.12 90 GLY A C 1
ATOM 657 O O . GLY A 1 90 ? 1.443 -10.393 28.067 1.00 76.12 90 GLY A O 1
ATOM 658 N N . LEU A 1 91 ? -0.410 -9.594 29.048 1.00 80.19 91 LEU A N 1
ATOM 659 C CA . LEU A 1 91 ? -1.317 -10.694 28.709 1.00 80.19 91 LEU A CA 1
ATOM 660 C C . LEU A 1 91 ? -2.749 -10.196 28.464 1.00 80.19 91 LEU A C 1
ATOM 662 O O . LEU A 1 91 ? -3.155 -9.174 29.014 1.00 80.19 91 LEU A O 1
ATOM 666 N N . ASP A 1 92 ? -3.502 -10.935 27.644 1.00 80.38 92 ASP A N 1
ATOM 667 C CA . ASP A 1 92 ? -4.944 -10.729 27.476 1.00 80.38 92 ASP A CA 1
ATOM 668 C C . ASP A 1 92 ? -5.685 -11.202 28.735 1.00 80.38 92 ASP A C 1
ATOM 670 O O . ASP A 1 92 ? -5.368 -12.255 29.292 1.00 80.38 92 ASP A O 1
ATOM 674 N N . GLY A 1 93 ? -6.701 -10.464 29.174 1.00 88.75 93 GLY A N 1
ATOM 675 C CA . GLY A 1 93 ? -7.548 -10.886 30.291 1.00 88.75 93 GLY A CA 1
ATOM 676 C C . GLY A 1 93 ? -8.508 -9.796 30.739 1.00 88.75 93 GLY A C 1
ATOM 677 O O . GLY A 1 93 ? -8.598 -8.748 30.108 1.00 88.75 93 GLY A O 1
ATOM 678 N N . ARG A 1 94 ? -9.227 -10.019 31.840 1.00 90.94 94 ARG A N 1
ATOM 679 C CA . ARG A 1 94 ? -10.144 -9.017 32.404 1.00 90.94 94 ARG A CA 1
ATOM 680 C C . ARG A 1 94 ? -9.570 -8.381 33.661 1.00 90.94 94 ARG A C 1
ATOM 682 O O . ARG A 1 94 ? -9.250 -9.104 34.598 1.00 90.94 94 ARG A O 1
ATOM 689 N N . LEU A 1 95 ? -9.478 -7.056 33.718 1.00 92.94 95 LEU A N 1
ATOM 690 C CA . LEU A 1 95 ? -8.968 -6.341 34.889 1.00 92.94 95 LEU A CA 1
ATOM 691 C C . LEU A 1 95 ? -10.035 -6.295 35.987 1.00 92.94 95 LEU A C 1
ATOM 693 O O . LEU A 1 95 ? -10.950 -5.486 35.939 1.00 92.94 95 LEU A O 1
ATOM 697 N N . ALA A 1 96 ? -9.941 -7.172 36.980 1.00 93.06 96 ALA A N 1
ATOM 698 C CA . ALA A 1 96 ? -10.913 -7.239 38.068 1.00 93.06 96 ALA A CA 1
ATOM 699 C C . ALA A 1 96 ? -10.707 -6.148 39.116 1.00 93.06 96 ALA A C 1
ATOM 701 O O . ALA A 1 96 ? -11.676 -5.581 39.615 1.00 93.06 96 ALA A O 1
ATOM 702 N N . ALA A 1 97 ? -9.457 -5.856 39.468 1.00 92.94 97 ALA A N 1
ATOM 703 C CA . ALA A 1 97 ? -9.156 -4.848 40.472 1.00 92.94 97 ALA A CA 1
ATOM 704 C C . ALA A 1 97 ? -7.770 -4.236 40.282 1.00 92.94 97 ALA A C 1
ATOM 706 O O . ALA A 1 97 ? -6.884 -4.839 39.669 1.00 92.94 97 ALA A O 1
ATOM 707 N N . VAL A 1 98 ? -7.585 -3.062 40.877 1.00 92.44 98 VAL A N 1
ATOM 708 C CA . VAL A 1 98 ? -6.290 -2.405 41.044 1.00 92.44 98 VAL A CA 1
ATOM 709 C C . VAL A 1 98 ? -6.097 -2.080 42.518 1.00 92.44 98 VAL A C 1
ATOM 711 O O . VAL A 1 98 ? -6.942 -1.434 43.136 1.00 92.44 98 VAL A O 1
ATOM 714 N N . ASP A 1 99 ? -4.984 -2.533 43.079 1.00 90.12 99 ASP A N 1
ATOM 715 C CA . ASP A 1 99 ? -4.505 -2.092 44.380 1.00 90.12 99 ASP A CA 1
ATOM 716 C C . ASP A 1 99 ? -3.664 -0.830 44.184 1.00 90.12 99 ASP A C 1
ATOM 718 O O . ASP A 1 99 ? -2.565 -0.896 43.638 1.00 90.12 99 ASP A O 1
ATOM 722 N N . LEU A 1 100 ? -4.192 0.304 44.635 1.00 89.00 100 LEU A N 1
ATOM 723 C CA . LEU A 1 100 ? -3.523 1.593 44.754 1.00 89.00 100 LEU A CA 1
ATOM 724 C C . LEU A 1 100 ? -3.143 1.821 46.229 1.00 89.00 100 LEU A C 1
ATOM 726 O O . LEU A 1 100 ? -4.001 2.201 47.036 1.00 89.00 100 LEU A O 1
ATOM 730 N N . PRO A 1 101 ? -1.891 1.544 46.642 1.00 83.50 101 PRO A N 1
ATOM 731 C CA . PRO A 1 101 ? -1.424 1.851 47.985 1.00 83.50 101 PRO A CA 1
ATOM 732 C C . PRO A 1 101 ? -1.496 3.358 48.253 1.00 83.50 101 PRO A C 1
ATOM 734 O O . PRO A 1 101 ? -0.806 4.172 47.640 1.00 83.50 101 PRO A O 1
ATOM 737 N N . GLY A 1 102 ? -2.350 3.722 49.204 1.00 83.81 102 GLY A N 1
ATOM 738 C CA . GLY A 1 102 ? -2.590 5.098 49.603 1.00 83.81 102 GLY A CA 1
ATOM 739 C C . GLY A 1 102 ? -3.577 5.199 50.762 1.00 83.81 102 GLY A C 1
ATOM 740 O O . GLY A 1 102 ? -4.154 4.201 51.199 1.00 83.81 102 GLY A O 1
ATOM 741 N N . ALA A 1 103 ? -3.766 6.414 51.264 1.00 85.12 103 ALA A N 1
ATOM 742 C CA . ALA A 1 103 ? -4.703 6.738 52.333 1.00 85.12 103 ALA A CA 1
ATOM 743 C C . ALA A 1 103 ? -5.579 7.928 51.925 1.00 85.12 103 ALA A C 1
ATOM 745 O O . ALA A 1 103 ? -5.085 8.934 51.416 1.00 85.12 103 ALA A O 1
ATOM 746 N N . SER A 1 104 ? -6.887 7.808 52.146 1.00 83.56 104 SER A N 1
ATOM 747 C CA . SER A 1 104 ? -7.862 8.878 51.920 1.00 83.56 104 SER A CA 1
ATOM 748 C C . SER A 1 104 ? -8.187 9.594 53.232 1.00 83.56 104 SER A C 1
ATOM 750 O O . SER A 1 104 ? -8.675 8.953 54.167 1.00 83.56 104 SER A O 1
ATOM 752 N N . ASP A 1 105 ? -8.030 10.915 53.282 1.00 86.12 105 ASP A N 1
ATOM 753 C CA . ASP A 1 105 ? -8.397 11.752 54.438 1.00 86.12 105 ASP A CA 1
ATOM 754 C C . ASP A 1 105 ? -9.911 12.077 54.443 1.00 86.12 105 ASP A C 1
ATOM 756 O O . ASP A 1 105 ? -10.333 13.229 54.539 1.00 86.12 105 ASP A O 1
ATOM 760 N N . GLY A 1 106 ? -10.749 11.047 54.275 1.00 81.69 106 GLY A N 1
ATOM 761 C CA . GLY A 1 106 ? -12.171 11.162 53.919 1.00 81.69 106 GLY A CA 1
ATOM 762 C C . GLY A 1 106 ? -12.387 11.160 52.401 1.00 81.69 106 GLY A C 1
ATOM 763 O O . GLY A 1 106 ? -11.418 11.114 51.653 1.00 81.69 106 GLY A O 1
ATOM 764 N N . GLY A 1 107 ? -13.633 11.199 51.920 1.00 88.62 107 GLY A N 1
ATOM 765 C CA . GLY A 1 107 ? -13.957 11.283 50.483 1.00 88.62 107 GLY A CA 1
ATOM 766 C C . GLY A 1 107 ? -14.056 9.946 49.737 1.00 88.62 107 GLY A C 1
ATOM 767 O O . GLY A 1 107 ? -14.301 8.900 50.328 1.00 88.62 107 GLY A O 1
ATOM 768 N N . THR A 1 108 ? -13.950 9.996 48.411 1.00 91.62 108 THR A N 1
ATOM 769 C CA . THR A 1 108 ? -14.008 8.842 47.502 1.00 91.62 108 THR A CA 1
ATOM 770 C C . THR A 1 108 ? -12.926 8.973 46.441 1.00 91.62 108 THR A C 1
ATOM 772 O O . THR A 1 108 ? -12.831 9.997 45.763 1.00 91.62 108 THR A O 1
ATOM 775 N N . VAL A 1 109 ? -12.116 7.928 46.301 1.00 92.25 109 VAL A N 1
ATOM 776 C CA . VAL A 1 109 ? -11.137 7.784 45.220 1.00 92.25 109 VAL A CA 1
ATOM 777 C C . VAL A 1 109 ? -11.816 7.060 44.074 1.00 92.25 109 VAL A C 1
ATOM 779 O O . VAL A 1 109 ? -12.481 6.048 44.300 1.00 92.25 109 VAL A O 1
ATOM 782 N N . THR A 1 110 ? -11.641 7.563 42.859 1.00 93.75 110 THR A N 1
ATOM 783 C CA . THR A 1 110 ? -12.155 6.934 41.645 1.00 93.75 110 THR A CA 1
ATOM 784 C C . THR A 1 110 ? -11.008 6.677 40.684 1.00 93.75 110 THR A C 1
ATOM 786 O O . THR A 1 110 ? -10.235 7.575 40.362 1.00 93.75 110 THR A O 1
ATOM 789 N N . LEU A 1 111 ? -10.895 5.433 40.238 1.00 94.19 111 LEU A N 1
ATOM 790 C CA . LEU A 1 111 ? -9.994 4.988 39.194 1.00 94.19 111 LEU A CA 1
ATOM 791 C C . LEU A 1 111 ? -10.773 4.843 37.892 1.00 94.19 111 LEU A C 1
ATOM 793 O O . LEU A 1 111 ? -11.732 4.081 37.795 1.00 94.19 111 LEU A O 1
ATOM 797 N N . HIS A 1 112 ? -10.304 5.562 36.893 1.00 93.56 112 HIS A N 1
ATOM 798 C CA . HIS A 1 112 ? -10.800 5.615 35.538 1.00 93.56 112 HIS A CA 1
ATOM 799 C C . HIS A 1 112 ? -9.813 4.850 34.659 1.00 93.56 112 HIS A C 1
ATOM 801 O O . HIS A 1 112 ? -8.671 5.273 34.477 1.00 93.56 112 HIS A O 1
ATOM 807 N N . LEU A 1 113 ? -10.231 3.711 34.122 1.00 93.75 113 LEU A N 1
ATOM 808 C CA . LEU A 1 113 ? -9.465 3.021 33.096 1.00 93.75 113 LEU A CA 1
ATOM 809 C C . LEU A 1 113 ? -9.833 3.618 31.742 1.00 93.75 113 LEU A C 1
ATOM 811 O O . LEU A 1 113 ? -10.998 3.594 31.351 1.00 93.75 113 LEU A O 1
ATOM 815 N N . ARG A 1 114 ? -8.840 4.101 31.005 1.00 90.19 114 ARG A N 1
ATOM 816 C CA . ARG A 1 114 ? -9.009 4.703 29.680 1.00 90.19 114 ARG A CA 1
ATOM 817 C C . ARG A 1 114 ? -8.123 3.991 28.674 1.00 90.19 114 ARG A C 1
ATOM 819 O O . ARG A 1 114 ? -7.049 3.506 29.023 1.00 90.19 114 ARG A O 1
ATOM 826 N N . LEU A 1 115 ? -8.554 3.947 27.420 1.00 82.88 115 LEU A N 1
ATOM 827 C CA . LEU A 1 115 ? -7.622 3.704 26.320 1.00 82.88 115 LEU A CA 1
ATOM 828 C C . LEU A 1 115 ? -6.745 4.940 26.223 1.00 82.88 115 LEU A C 1
ATOM 830 O O . LEU A 1 115 ? -7.216 6.041 26.511 1.00 82.88 115 LEU A O 1
ATOM 834 N N . THR A 1 116 ? -5.491 4.783 25.835 1.00 75.75 116 THR A N 1
ATOM 835 C CA . THR A 1 116 ? -4.760 5.964 25.401 1.00 75.75 116 THR A CA 1
ATOM 836 C C . THR A 1 116 ? -5.096 6.247 23.946 1.00 75.75 116 THR A C 1
ATOM 838 O O . THR A 1 116 ? -5.254 5.346 23.122 1.00 75.75 116 THR A O 1
ATOM 841 N N . VAL A 1 117 ? -5.263 7.523 23.651 1.00 66.06 117 VAL A N 1
ATOM 842 C CA . VAL A 1 117 ? -5.264 8.079 22.299 1.00 66.06 117 VAL A CA 1
ATOM 843 C C . VAL A 1 117 ? -4.056 8.996 22.214 1.00 66.06 117 VAL A C 1
ATOM 845 O O . VAL A 1 117 ? -3.548 9.404 23.253 1.00 66.06 117 VAL A O 1
ATOM 848 N N . ASP A 1 118 ? -3.571 9.282 21.008 1.00 59.47 118 ASP A N 1
ATOM 849 C CA . ASP A 1 118 ? -2.562 10.323 20.780 1.00 59.47 118 ASP A CA 1
ATOM 850 C C . ASP A 1 118 ? -1.458 10.379 21.851 1.00 59.47 118 ASP A C 1
ATOM 852 O O . ASP A 1 118 ? -1.437 11.283 22.681 1.00 59.47 118 ASP A O 1
ATOM 856 N N . CYS A 1 119 ? -0.499 9.447 21.807 1.00 65.00 119 CYS A N 1
ATOM 857 C CA . CYS A 1 119 ? 0.744 9.562 22.596 1.00 65.00 119 CYS A CA 1
ATOM 858 C C . CYS A 1 119 ? 0.564 9.334 24.075 1.00 65.00 119 CYS A C 1
ATOM 860 O O . CYS A 1 119 ? 1.025 10.124 24.895 1.00 65.00 119 CYS A O 1
ATOM 862 N N . ASP A 1 120 ? -0.097 8.231 24.406 1.00 68.50 120 ASP A N 1
ATOM 863 C CA . ASP A 1 120 ? -0.203 7.819 25.795 1.00 68.50 120 ASP A CA 1
ATOM 864 C C . ASP A 1 120 ? -1.037 8.848 26.611 1.00 68.50 120 ASP A C 1
ATOM 866 O O . ASP A 1 120 ? -1.051 8.844 27.841 1.00 68.50 120 ASP A O 1
ATOM 870 N N . VAL A 1 121 ? -1.825 9.690 25.920 1.00 72.50 121 VAL A N 1
ATOM 871 C CA . VAL A 1 121 ? -2.812 10.585 26.527 1.00 72.50 121 VAL A CA 1
ATOM 872 C C . VAL A 1 121 ? -4.080 9.781 26.826 1.00 72.50 121 VAL A C 1
ATOM 874 O O . VAL A 1 121 ? -4.620 9.114 25.941 1.00 72.50 121 VAL A O 1
ATOM 877 N N . PRO A 1 122 ? -4.606 9.816 28.060 1.00 76.94 122 PRO A N 1
ATOM 878 C CA . PRO A 1 122 ? -5.852 9.133 28.382 1.00 76.94 122 PRO A CA 1
ATOM 879 C C . PRO A 1 122 ? -7.006 9.664 27.517 1.00 76.94 122 PRO A C 1
ATOM 881 O O . PRO A 1 122 ? -7.279 10.866 27.520 1.00 76.94 122 PRO A O 1
ATOM 884 N N . ALA A 1 123 ? -7.724 8.775 26.827 1.00 74.62 123 ALA A N 1
ATOM 885 C CA . ALA A 1 123 ? -8.934 9.115 26.084 1.00 74.62 123 ALA A CA 1
ATOM 886 C C . ALA A 1 123 ? -9.949 9.850 26.979 1.00 74.62 123 ALA A C 1
ATOM 888 O O . ALA A 1 123 ? -9.991 9.623 28.193 1.00 74.62 123 ALA A O 1
ATOM 889 N N . PRO A 1 124 ? -10.817 10.710 26.415 1.00 73.00 124 PRO A N 1
ATOM 890 C CA . PRO A 1 124 ? -11.813 11.427 27.210 1.00 73.00 124 PRO A CA 1
ATOM 891 C C . PRO A 1 124 ? -12.902 10.509 27.790 1.00 73.00 124 PRO A C 1
ATOM 893 O O . PRO A 1 124 ? -13.638 10.936 28.675 1.00 73.00 124 PRO A O 1
ATOM 896 N N . VAL A 1 125 ? -13.007 9.268 27.302 1.00 77.62 125 VAL A N 1
ATOM 897 C CA . VAL A 1 125 ? -14.029 8.293 27.695 1.00 77.62 125 VAL A CA 1
ATOM 898 C C . VAL A 1 125 ? -13.411 7.185 28.541 1.00 77.62 125 VAL A C 1
ATOM 900 O O . VAL A 1 125 ? -12.418 6.567 28.151 1.00 77.62 125 VAL A O 1
ATOM 903 N N . ASP A 1 126 ? -14.036 6.914 29.684 1.00 86.19 126 ASP 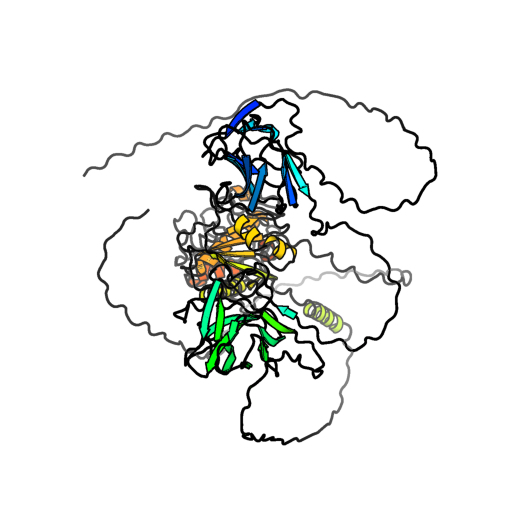A N 1
ATOM 904 C CA . ASP A 1 126 ? -13.675 5.796 30.548 1.00 86.19 126 ASP A CA 1
ATOM 905 C C . ASP A 1 126 ? -14.165 4.477 29.930 1.00 86.19 126 ASP A C 1
ATOM 907 O O . ASP A 1 126 ? -15.341 4.332 29.603 1.00 86.19 126 ASP A O 1
ATOM 911 N N . ILE A 1 127 ? -13.271 3.495 29.800 1.00 86.19 127 ILE A N 1
ATOM 912 C CA . ILE A 1 127 ? -13.630 2.103 29.482 1.00 86.19 127 ILE A CA 1
ATOM 913 C C . ILE A 1 127 ? -14.309 1.466 30.691 1.00 86.19 127 ILE A C 1
ATOM 915 O O . ILE A 1 127 ? -15.254 0.694 30.553 1.00 86.19 127 ILE A O 1
ATOM 919 N N . ALA A 1 128 ? -13.783 1.756 31.879 1.00 92.31 128 ALA A N 1
ATOM 920 C CA . ALA A 1 128 ? -14.325 1.270 33.132 1.00 92.31 128 ALA A CA 1
ATOM 921 C C . ALA A 1 128 ? -13.981 2.226 34.266 1.00 92.31 128 ALA A C 1
ATOM 923 O O . ALA A 1 128 ? -12.966 2.926 34.231 1.00 92.31 128 ALA A O 1
ATOM 924 N N . VAL A 1 129 ? -14.811 2.199 35.302 1.00 93.88 129 VAL A N 1
ATOM 925 C CA . VAL A 1 129 ? -14.639 3.017 36.496 1.00 93.88 129 VAL A CA 1
ATOM 926 C C . VAL A 1 129 ? -14.749 2.124 37.725 1.00 93.88 129 VAL A C 1
ATOM 928 O O . VAL A 1 129 ? -15.623 1.260 37.801 1.00 93.88 129 VAL A O 1
ATOM 931 N N . ALA A 1 130 ? -13.857 2.325 38.686 1.00 95.38 130 ALA A N 1
ATOM 932 C CA . ALA A 1 130 ? -13.923 1.709 40.002 1.00 95.38 130 ALA A CA 1
ATOM 933 C C . ALA A 1 130 ? -13.736 2.791 41.062 1.00 95.38 130 ALA A C 1
ATOM 935 O O . ALA A 1 130 ? -12.867 3.645 40.924 1.00 95.38 130 ALA A O 1
ATOM 936 N N . SER A 1 131 ? -14.515 2.745 42.138 1.00 94.19 131 SER A N 1
ATOM 937 C CA . SER A 1 131 ? -14.421 3.729 43.219 1.00 94.19 131 SER A CA 1
ATOM 938 C C . SER A 1 131 ? -14.346 3.044 44.574 1.00 94.19 131 SER A C 1
ATOM 940 O O . SER A 1 131 ? -14.936 1.984 44.780 1.00 94.19 131 SER A O 1
ATOM 942 N N . ALA A 1 132 ? -13.645 3.671 45.515 1.00 90.44 132 ALA A N 1
ATOM 943 C CA . ALA A 1 132 ? -13.590 3.243 46.905 1.00 90.44 132 ALA A CA 1
ATOM 944 C C . ALA A 1 132 ? -13.685 4.461 47.832 1.00 90.44 132 ALA A C 1
ATOM 946 O O . ALA A 1 132 ? -12.961 5.445 47.668 1.00 90.44 132 ALA A O 1
ATOM 947 N N . ALA A 1 133 ? -14.585 4.394 48.817 1.00 85.25 133 ALA A N 1
ATOM 948 C CA . ALA A 1 133 ? -14.682 5.413 49.866 1.00 85.25 133 ALA A CA 1
ATOM 949 C C . ALA A 1 133 ? -13.514 5.308 50.862 1.00 85.25 133 ALA A C 1
ATOM 951 O O . ALA A 1 133 ? -13.044 6.310 51.388 1.00 85.25 133 ALA A O 1
ATOM 952 N N . GLN A 1 134 ? -13.048 4.082 51.117 1.00 77.44 134 GLN A N 1
ATOM 953 C CA . GLN A 1 134 ? -11.894 3.768 51.955 1.00 77.44 134 GLN A CA 1
ATOM 954 C C . GLN A 1 134 ? -11.231 2.485 51.444 1.00 77.44 134 GLN A C 1
ATOM 956 O O . GLN A 1 134 ? -11.912 1.587 50.946 1.00 77.44 134 GLN A O 1
ATOM 961 N N . GLY A 1 135 ? -9.912 2.385 51.612 1.00 80.81 135 GLY A N 1
ATOM 962 C CA . GLY A 1 135 ? -9.123 1.212 51.238 1.00 80.81 135 GLY A CA 1
ATOM 963 C C . GLY A 1 135 ? -8.263 1.419 49.992 1.00 80.81 135 GLY A C 1
ATOM 964 O O . GLY A 1 135 ? -8.379 2.413 49.283 1.00 80.81 135 GLY A O 1
ATOM 965 N N . THR A 1 136 ? -7.364 0.466 49.760 1.00 84.12 136 THR A N 1
ATOM 966 C CA . THR A 1 136 ? -6.382 0.508 48.668 1.00 84.12 136 THR A CA 1
ATOM 967 C C . THR A 1 136 ? -6.822 -0.275 47.438 1.00 84.12 136 THR A C 1
ATOM 969 O O . THR A 1 136 ? -6.230 -0.111 46.384 1.00 84.12 136 THR A O 1
ATOM 972 N N . ARG A 1 137 ? -7.853 -1.123 47.531 1.00 92.19 137 ARG A N 1
ATOM 973 C CA . ARG A 1 137 ? -8.319 -1.956 46.416 1.00 92.19 137 ARG A CA 1
ATOM 974 C C . ARG A 1 137 ? -9.541 -1.348 45.742 1.00 92.19 137 ARG A C 1
ATOM 976 O O . ARG A 1 137 ? -10.604 -1.276 46.354 1.00 92.19 137 ARG A O 1
ATOM 983 N N . LEU A 1 138 ? -9.418 -1.013 44.463 1.00 93.62 138 LEU A N 1
ATOM 984 C CA . LEU A 1 138 ? -10.521 -0.569 43.618 1.00 93.62 138 LEU A CA 1
ATOM 985 C C . LEU A 1 138 ? -10.927 -1.724 42.706 1.00 93.62 138 LEU A C 1
ATOM 987 O O . LEU A 1 138 ? -10.136 -2.182 41.885 1.00 93.62 138 LEU A O 1
ATOM 991 N N . THR A 1 139 ? -12.143 -2.232 42.897 1.00 94.56 139 THR A N 1
ATOM 992 C CA . THR A 1 139 ? -12.677 -3.381 42.149 1.00 94.56 139 THR A CA 1
ATOM 993 C C . THR A 1 139 ? -13.629 -2.879 41.076 1.00 94.56 139 THR A C 1
ATOM 995 O O . THR A 1 139 ? -14.545 -2.118 41.384 1.00 94.56 139 THR A O 1
ATOM 998 N N . PHE A 1 140 ? -13.422 -3.303 39.831 1.00 93.38 140 PHE A N 1
ATOM 999 C CA . PHE A 1 140 ? -14.337 -3.003 38.736 1.00 93.38 140 PHE A CA 1
ATOM 1000 C C . PHE A 1 140 ? -15.572 -3.905 38.858 1.00 93.38 140 PHE A C 1
ATOM 1002 O O . PHE A 1 140 ? -15.407 -5.128 38.859 1.00 93.38 140 PHE A O 1
ATOM 1009 N N . PRO A 1 141 ? -16.794 -3.343 38.964 1.00 90.75 141 PRO A N 1
ATOM 1010 C CA . PRO A 1 141 ? -18.022 -4.141 39.025 1.00 90.75 141 PRO A CA 1
ATOM 1011 C C . PRO A 1 141 ? -18.174 -5.039 37.794 1.00 90.75 141 PRO A C 1
ATOM 1013 O O . PRO A 1 141 ? -18.513 -6.212 37.926 1.00 90.75 141 PRO A O 1
ATOM 1016 N N . ASP A 1 142 ? -17.808 -4.492 36.632 1.00 89.31 142 ASP A N 1
ATOM 1017 C CA . ASP A 1 142 ? -17.735 -5.181 35.350 1.00 89.31 142 ASP A CA 1
ATOM 1018 C C . ASP A 1 142 ? -16.284 -5.149 34.839 1.00 89.31 142 ASP A C 1
ATOM 1020 O O . ASP A 1 142 ? -15.868 -4.167 34.220 1.00 89.31 142 ASP A O 1
ATOM 1024 N N . PRO A 1 143 ? -15.476 -6.194 35.116 1.00 93.06 143 PRO A N 1
ATOM 1025 C CA . PRO A 1 143 ? -14.063 -6.234 34.747 1.00 93.06 143 PRO A CA 1
ATOM 1026 C C . PRO A 1 143 ? -13.834 -6.020 33.236 1.00 93.06 143 PRO A C 1
ATOM 1028 O O . PRO A 1 143 ? -14.223 -6.895 32.440 1.00 93.06 143 PRO A O 1
ATOM 1031 N N . PRO A 1 144 ? -13.190 -4.908 32.816 1.00 91.19 144 PRO A N 1
ATOM 1032 C CA . PRO A 1 144 ? -12.934 -4.620 31.407 1.00 91.19 144 PRO A CA 1
ATOM 1033 C C . PRO A 1 144 ? -11.917 -5.596 30.821 1.00 91.19 144 PRO A C 1
ATOM 1035 O O . PRO A 1 144 ? -10.974 -6.016 31.493 1.00 91.19 144 PRO A O 1
ATOM 1038 N N . VAL A 1 145 ? -12.093 -5.943 29.545 1.00 87.81 145 VAL A N 1
ATOM 1039 C CA . VAL A 1 145 ? -11.149 -6.790 28.805 1.00 87.81 145 VAL A CA 1
ATOM 1040 C C . VAL A 1 145 ? -9.960 -5.940 28.368 1.00 87.81 145 VAL A C 1
ATOM 1042 O O . VAL A 1 145 ? -10.120 -5.003 27.590 1.00 87.81 145 VAL A O 1
ATOM 1045 N N . LEU A 1 146 ? -8.768 -6.294 28.838 1.00 87.06 146 LEU A N 1
ATOM 1046 C CA . LEU A 1 146 ? -7.511 -5.730 28.373 1.00 87.06 146 LEU A CA 1
ATOM 1047 C C . LEU A 1 146 ? -6.885 -6.642 27.322 1.00 87.06 146 LEU A C 1
ATOM 1049 O O . LEU A 1 146 ? -6.883 -7.870 27.450 1.00 87.06 146 LEU A O 1
ATOM 1053 N N . ARG A 1 147 ? -6.325 -6.012 26.293 1.00 80.12 147 ARG A N 1
ATOM 1054 C CA . ARG A 1 147 ? -5.582 -6.675 25.221 1.00 80.12 147 ARG A CA 1
ATOM 1055 C C . ARG A 1 147 ? -4.085 -6.495 25.409 1.00 80.12 147 ARG A C 1
ATOM 1057 O O . ARG A 1 147 ? -3.619 -5.375 25.626 1.00 80.12 147 ARG A O 1
ATOM 1064 N N . ARG A 1 148 ? -3.335 -7.586 25.272 1.00 78.81 148 ARG A N 1
ATOM 1065 C CA . ARG A 1 148 ? -1.875 -7.581 25.284 1.00 78.81 148 ARG A CA 1
ATOM 1066 C C . ARG A 1 148 ? -1.349 -6.609 24.232 1.00 78.81 148 ARG A C 1
ATOM 1068 O O . ARG A 1 148 ? -1.740 -6.681 23.069 1.00 78.81 148 ARG A O 1
ATOM 1075 N N . GLY A 1 149 ? -0.429 -5.736 24.634 1.00 67.81 149 GLY A N 1
ATOM 1076 C CA . GLY A 1 149 ? 0.226 -4.785 23.731 1.00 67.81 149 GLY A CA 1
ATOM 1077 C C . GLY A 1 149 ? -0.566 -3.510 23.418 1.00 67.81 149 GLY A C 1
ATOM 1078 O O . GLY A 1 149 ? 0.001 -2.611 22.807 1.00 67.81 149 GLY A O 1
ATOM 1079 N N . ALA A 1 150 ? -1.830 -3.395 23.839 1.00 73.88 150 ALA A N 1
ATOM 1080 C CA . ALA A 1 150 ? -2.539 -2.116 23.795 1.00 73.88 150 ALA A CA 1
ATOM 1081 C C . ALA A 1 150 ? -2.094 -1.230 24.967 1.00 73.88 150 ALA A C 1
ATOM 1083 O O . ALA A 1 150 ? -1.813 -1.736 26.051 1.00 73.88 150 ALA A O 1
ATOM 1084 N N . VAL A 1 151 ? -2.031 0.082 24.761 1.00 81.88 151 VAL A N 1
ATOM 1085 C CA . VAL A 1 151 ? -1.683 1.027 25.825 1.00 81.88 151 VAL A CA 1
ATOM 1086 C C . VAL A 1 151 ? -2.969 1.544 26.470 1.00 81.88 151 VAL A C 1
ATOM 1088 O O . VAL A 1 151 ? -3.916 1.947 25.792 1.00 81.88 151 VAL A O 1
ATOM 1091 N N . TYR A 1 152 ? -3.015 1.499 27.793 1.00 86.88 152 TYR A N 1
ATOM 1092 C CA . TYR A 1 152 ? -4.122 2.000 28.599 1.00 86.88 152 TYR A CA 1
ATOM 1093 C C . TYR A 1 152 ? -3.597 3.049 29.565 1.00 86.88 152 TYR A C 1
ATOM 1095 O O . TYR A 1 152 ? -2.406 3.089 29.857 1.00 86.88 152 TYR A O 1
ATOM 1103 N N . ALA A 1 153 ? -4.491 3.875 30.092 1.00 90.44 153 ALA A N 1
ATOM 1104 C CA . ALA A 1 153 ? -4.204 4.812 31.159 1.00 90.44 153 ALA A CA 1
ATOM 1105 C C . ALA A 1 153 ? -5.064 4.512 32.387 1.00 90.44 153 ALA A C 1
ATOM 1107 O O . ALA A 1 153 ? -6.273 4.297 32.278 1.00 90.44 153 ALA A O 1
ATOM 1108 N N . LEU A 1 154 ? -4.436 4.535 33.559 1.00 91.69 154 LEU A N 1
ATOM 1109 C CA . LEU A 1 154 ? -5.092 4.489 34.861 1.00 91.69 154 LEU A CA 1
ATOM 1110 C C . LEU A 1 154 ? -5.169 5.895 35.430 1.00 91.69 154 LEU A C 1
ATOM 1112 O O . LEU A 1 154 ? -4.190 6.374 35.991 1.00 91.69 154 LEU A O 1
ATOM 1116 N N . ALA A 1 155 ? -6.312 6.554 35.275 1.00 90.88 155 ALA A N 1
ATOM 1117 C CA . ALA A 1 155 ? -6.546 7.902 35.767 1.00 90.88 155 ALA A CA 1
ATOM 1118 C C . ALA A 1 155 ? -7.233 7.894 37.137 1.00 90.88 155 ALA A C 1
ATOM 1120 O O . ALA A 1 155 ? -8.323 7.369 37.292 1.00 90.88 155 ALA A O 1
ATOM 1121 N N . VAL A 1 156 ? -6.603 8.480 38.146 1.00 91.06 156 VAL A N 1
ATOM 1122 C CA . VAL A 1 156 ? -7.107 8.612 39.510 1.00 91.06 156 VAL A CA 1
ATOM 1123 C C . VAL A 1 156 ? -7.670 10.015 39.712 1.00 91.06 156 VAL A C 1
ATOM 1125 O O . VAL A 1 156 ? -6.977 11.018 39.512 1.00 91.06 156 VAL A O 1
ATOM 1128 N N . SER A 1 157 ? -8.918 10.074 40.163 1.00 91.69 157 SER A N 1
ATOM 1129 C CA . SER A 1 157 ? -9.581 11.279 40.649 1.00 91.69 157 SER A CA 1
ATOM 1130 C C . SER A 1 157 ? -10.012 11.096 42.108 1.00 91.69 157 SER A C 1
ATOM 1132 O O . SER A 1 157 ? -10.120 9.979 42.623 1.00 91.69 157 SER A O 1
ATOM 1134 N N . TYR A 1 158 ? -10.228 12.207 42.806 1.00 91.94 158 TYR A N 1
ATOM 1135 C CA . TYR A 1 158 ? -10.671 12.207 44.197 1.00 91.94 158 TYR A CA 1
ATOM 1136 C C . TYR A 1 158 ? -11.793 13.225 44.395 1.00 91.94 158 TYR A C 1
ATOM 1138 O O . TYR A 1 158 ? -11.720 14.341 43.882 1.00 91.94 158 TYR A O 1
ATOM 1146 N N . ALA A 1 159 ? -12.814 12.845 45.162 1.00 90.69 159 ALA A N 1
ATOM 1147 C CA . ALA A 1 159 ? -13.934 13.698 45.536 1.00 90.69 159 ALA A CA 1
ATOM 1148 C C . ALA A 1 159 ? -14.150 13.652 47.056 1.00 90.69 159 ALA A C 1
ATOM 1150 O O . ALA A 1 159 ? -14.512 12.616 47.612 1.00 90.69 159 ALA A O 1
ATOM 1151 N N . GLY A 1 160 ? -13.940 14.772 47.750 1.00 88.31 160 GLY A N 1
ATOM 1152 C CA . GLY A 1 160 ? -14.150 14.864 49.194 1.00 88.31 160 GLY A CA 1
ATOM 1153 C C . GLY A 1 160 ? -13.483 16.085 49.831 1.00 88.31 160 GLY A C 1
ATOM 1154 O O . GLY A 1 160 ? -12.750 16.800 49.151 1.00 88.31 160 GLY A O 1
ATOM 1155 N N . PRO A 1 161 ? -13.728 16.334 51.132 1.00 83.50 161 PRO A N 1
ATOM 1156 C CA . PRO A 1 161 ? -13.186 17.486 51.859 1.00 83.50 161 PRO A CA 1
ATOM 1157 C C . PRO A 1 161 ? -11.686 17.381 52.213 1.00 83.50 161 PRO A C 1
ATOM 1159 O O . PRO A 1 161 ? -11.176 18.260 52.904 1.00 83.50 161 PRO A O 1
ATOM 1162 N N . GLY A 1 162 ? -10.982 16.331 51.773 1.00 87.06 162 GLY A N 1
ATOM 1163 C CA . GLY A 1 162 ? -9.581 16.063 52.107 1.00 87.06 162 GLY A CA 1
ATOM 1164 C C . GLY A 1 162 ? -8.694 15.818 50.884 1.00 87.06 162 GLY A C 1
ATOM 1165 O O . GLY A 1 162 ? -8.856 16.444 49.837 1.00 87.06 162 GLY A O 1
ATOM 1166 N N . PHE A 1 163 ? -7.738 14.903 51.038 1.00 85.94 163 PHE A N 1
ATOM 1167 C CA . PHE A 1 163 ? -6.808 14.484 49.993 1.00 85.94 163 PHE A CA 1
ATOM 1168 C C . PHE A 1 163 ? -6.743 12.963 49.929 1.00 85.94 163 PHE A C 1
ATOM 1170 O O . PHE A 1 163 ? -6.939 12.274 50.933 1.00 85.94 163 PHE A O 1
ATOM 1177 N N . TYR A 1 164 ? -6.390 12.446 48.757 1.00 86.44 164 TYR A N 1
ATOM 1178 C CA . TYR A 1 164 ? -5.832 11.106 48.657 1.00 86.44 164 TYR A CA 1
ATOM 1179 C C . TYR A 1 164 ? -4.308 11.201 48.600 1.00 86.44 164 TYR A C 1
ATOM 1181 O O . TYR A 1 164 ? -3.756 11.851 47.709 1.00 86.44 164 TYR A O 1
ATOM 1189 N N . HIS A 1 165 ? -3.642 10.584 49.575 1.00 84.56 165 HIS A N 1
ATOM 1190 C CA . HIS A 1 165 ? -2.191 10.417 49.600 1.00 84.56 165 HIS A CA 1
ATOM 1191 C C . HIS A 1 165 ? -1.867 9.080 48.963 1.00 84.56 165 HIS A C 1
ATOM 1193 O O . HIS A 1 165 ? -2.239 8.042 49.508 1.00 84.56 165 HIS A O 1
ATOM 1199 N N . TRP A 1 166 ? -1.176 9.093 47.834 1.00 82.81 166 TRP A N 1
ATOM 1200 C CA . TRP A 1 166 ? -0.839 7.873 47.107 1.00 82.81 166 TRP A CA 1
ATOM 1201 C C . TRP A 1 166 ? 0.670 7.659 47.090 1.00 82.81 166 TRP A C 1
ATOM 1203 O O . TRP A 1 166 ? 1.430 8.627 47.060 1.00 82.81 166 TRP A O 1
ATOM 1213 N N . ALA A 1 167 ? 1.097 6.401 47.174 1.00 81.44 167 ALA A N 1
ATOM 1214 C CA . ALA A 1 167 ? 2.505 6.032 47.226 1.00 81.44 167 ALA A CA 1
ATOM 1215 C C . ALA A 1 167 ? 3.130 6.002 45.825 1.00 81.44 167 ALA A C 1
ATOM 1217 O O . ALA A 1 167 ? 2.594 5.353 44.931 1.00 81.44 167 ALA A O 1
ATOM 1218 N N . TYR A 1 168 ? 4.284 6.648 45.652 1.00 80.44 168 TYR A N 1
ATOM 1219 C CA . TYR A 1 168 ? 5.020 6.663 44.382 1.00 80.44 168 TYR A CA 1
ATOM 1220 C C . TYR A 1 168 ? 6.450 6.127 44.533 1.00 80.44 168 TYR A C 1
ATOM 1222 O O . TYR A 1 168 ? 6.980 6.001 45.645 1.00 80.44 168 TYR A O 1
ATOM 1230 N N . SER A 1 169 ? 7.066 5.779 43.401 1.00 71.75 169 SER A N 1
ATOM 1231 C CA . SER A 1 169 ? 8.453 5.312 43.312 1.00 71.75 169 SER A CA 1
ATOM 1232 C C . SER A 1 169 ? 9.255 6.200 42.360 1.00 71.75 169 SER A C 1
ATOM 1234 O O . SER A 1 169 ? 8.794 6.539 41.277 1.00 71.75 169 SER A O 1
ATOM 1236 N N . ASN A 1 170 ? 10.491 6.533 42.739 1.00 67.81 170 ASN A N 1
ATOM 1237 C CA . ASN A 1 170 ? 11.382 7.392 41.941 1.00 67.81 170 ASN A CA 1
ATOM 1238 C C . ASN A 1 170 ? 12.374 6.571 41.102 1.00 67.81 170 ASN A C 1
ATOM 1240 O O . ASN A 1 170 ? 13.350 7.114 40.581 1.00 67.81 170 ASN A O 1
ATOM 1244 N N . ARG A 1 171 ? 12.209 5.244 41.066 1.00 67.38 171 ARG A N 1
ATOM 1245 C CA . ARG A 1 171 ? 13.186 4.316 40.492 1.00 67.38 171 ARG A CA 1
ATOM 1246 C C . ARG A 1 171 ? 12.748 3.830 39.108 1.00 67.38 171 ARG A C 1
ATOM 1248 O O . ARG A 1 171 ? 11.835 3.012 39.045 1.00 67.38 171 ARG A O 1
ATOM 1255 N N . PRO A 1 172 ? 13.412 4.262 38.017 1.00 58.12 172 PRO A N 1
ATOM 1256 C CA . PRO A 1 172 ? 13.052 3.868 36.653 1.00 58.12 172 PRO A CA 1
ATOM 1257 C C . PRO A 1 172 ? 13.236 2.363 36.368 1.00 58.12 172 PRO A C 1
ATOM 1259 O O . PRO A 1 172 ? 12.670 1.840 35.413 1.00 58.12 172 PRO A O 1
ATOM 1262 N N . ASP A 1 173 ? 14.010 1.645 37.187 1.00 60.25 173 ASP A N 1
ATOM 1263 C CA . ASP A 1 173 ? 14.258 0.202 37.080 1.00 60.25 173 ASP A CA 1
ATOM 1264 C C . ASP A 1 173 ? 13.141 -0.671 37.676 1.00 60.25 173 ASP A C 1
ATOM 1266 O O . ASP A 1 173 ? 13.090 -1.865 37.386 1.00 60.25 173 ASP A O 1
ATOM 1270 N N . CYS A 1 174 ? 12.204 -0.095 38.439 1.00 59.81 174 CYS A N 1
ATOM 1271 C CA . CYS A 1 174 ? 11.024 -0.817 38.931 1.00 59.81 174 CYS A CA 1
ATOM 1272 C C . CYS A 1 174 ? 9.996 -1.140 37.830 1.00 59.81 174 CYS A C 1
ATOM 1274 O O . CYS A 1 174 ? 9.034 -1.854 38.103 1.00 59.81 174 CYS A O 1
ATOM 1276 N N . TYR A 1 175 ? 10.178 -0.626 36.607 1.00 55.62 175 TYR A N 1
ATOM 1277 C CA . TYR A 1 175 ? 9.136 -0.614 35.573 1.00 55.62 175 TYR A CA 1
ATOM 1278 C C . TYR A 1 175 ? 9.347 -1.595 34.422 1.00 55.62 175 TYR A C 1
ATOM 1280 O O . TYR A 1 175 ? 8.449 -1.736 33.601 1.00 55.62 175 TYR A O 1
ATOM 1288 N N . ALA A 1 176 ? 10.489 -2.280 34.343 1.00 47.94 176 ALA A N 1
ATOM 1289 C CA . ALA A 1 176 ? 10.788 -3.205 33.255 1.00 47.94 176 ALA A CA 1
ATOM 1290 C C . ALA A 1 176 ? 11.002 -4.625 33.792 1.00 47.94 176 ALA A C 1
ATOM 1292 O O . ALA A 1 176 ? 12.086 -4.946 34.276 1.00 47.94 176 ALA A O 1
ATOM 1293 N N . ASP A 1 177 ? 10.005 -5.506 33.661 1.00 49.94 177 ASP A N 1
ATOM 1294 C CA . ASP A 1 177 ? 10.271 -6.945 33.706 1.00 49.94 177 ASP A CA 1
ATOM 1295 C C . ASP A 1 177 ? 10.933 -7.371 32.382 1.00 49.94 177 ASP A C 1
ATOM 1297 O O . ASP A 1 177 ? 10.270 -7.391 31.338 1.00 49.94 177 ASP A O 1
ATOM 1301 N N . PRO A 1 178 ? 12.212 -7.787 32.377 1.00 43.72 178 PRO A N 1
ATOM 1302 C CA . PRO A 1 178 ? 12.870 -8.277 31.167 1.00 43.72 178 PRO A CA 1
ATOM 1303 C C . PRO A 1 178 ? 12.251 -9.573 30.611 1.00 43.72 178 PRO A C 1
ATOM 1305 O O . PRO A 1 178 ? 12.644 -10.016 29.532 1.00 43.72 178 PRO A O 1
ATOM 1308 N N . ARG A 1 179 ? 11.303 -10.210 31.316 1.00 45.62 179 ARG A N 1
ATOM 1309 C CA . ARG A 1 179 ? 10.621 -11.443 30.883 1.00 45.62 179 ARG A CA 1
ATOM 1310 C C . ARG A 1 179 ? 9.296 -11.190 30.160 1.00 45.62 179 ARG A C 1
ATOM 1312 O O . ARG A 1 179 ? 8.686 -12.153 29.697 1.00 45.62 179 ARG A O 1
ATOM 1319 N N . GLY A 1 180 ? 8.860 -9.934 30.021 1.00 42.66 180 GLY A N 1
ATOM 1320 C CA . GLY A 1 180 ? 7.664 -9.572 29.251 1.00 42.66 180 GLY A CA 1
ATOM 1321 C C . GLY A 1 180 ? 6.353 -10.110 29.833 1.00 42.66 180 GLY A C 1
ATOM 1322 O O . GLY A 1 180 ? 5.390 -10.293 29.086 1.00 42.66 180 GLY A O 1
ATOM 1323 N N . THR A 1 181 ? 6.321 -10.396 31.140 1.00 40.31 181 THR A N 1
ATOM 1324 C CA . THR A 1 181 ? 5.117 -10.878 31.838 1.00 40.31 181 THR A CA 1
ATOM 1325 C C . THR A 1 181 ? 4.321 -9.762 32.519 1.00 40.31 181 THR A C 1
ATOM 1327 O O . THR A 1 181 ? 3.282 -10.036 33.115 1.00 40.31 181 THR A O 1
ATOM 1330 N N . SER A 1 182 ? 4.776 -8.512 32.388 1.00 47.25 182 SER A N 1
ATOM 1331 C CA . SER A 1 182 ? 4.374 -7.391 33.233 1.00 47.25 182 SER A CA 1
ATOM 1332 C C . SER A 1 182 ? 3.972 -6.137 32.428 1.00 47.25 182 SER A C 1
ATOM 1334 O O . SER A 1 182 ? 4.349 -5.963 31.267 1.00 47.25 182 SER A O 1
ATOM 1336 N N . PHE A 1 183 ? 3.143 -5.303 33.050 1.00 47.50 183 PHE A N 1
ATOM 1337 C CA . PHE A 1 183 ? 2.717 -3.965 32.681 1.00 47.50 183 PHE A CA 1
ATOM 1338 C C . PHE A 1 183 ? 3.864 -2.957 32.812 1.00 47.50 183 PHE A C 1
ATOM 1340 O O . PHE A 1 183 ? 4.301 -2.615 33.907 1.00 47.50 183 PHE A O 1
ATOM 1347 N N . THR A 1 184 ? 4.341 -2.447 31.680 1.00 50.00 184 THR A N 1
ATOM 1348 C CA . THR A 1 184 ? 5.434 -1.464 31.619 1.00 50.00 184 THR A CA 1
ATOM 1349 C C . THR A 1 184 ? 4.850 -0.046 31.612 1.00 50.00 184 THR A C 1
ATOM 1351 O O . THR A 1 184 ? 4.015 0.249 30.754 1.00 50.00 184 THR A O 1
ATOM 1354 N N . SER A 1 185 ? 5.267 0.821 32.548 1.00 53.03 185 SER A N 1
ATOM 1355 C CA . SER A 1 185 ? 5.013 2.275 32.468 1.00 53.03 185 SER A CA 1
ATOM 1356 C C . SER A 1 185 ? 5.845 2.842 31.319 1.00 53.03 185 SER A C 1
ATOM 1358 O O . SER A 1 185 ? 7.051 2.597 31.265 1.00 53.03 185 SER A O 1
ATOM 1360 N N . GLY A 1 186 ? 5.206 3.530 30.370 1.00 52.25 186 GLY A N 1
ATOM 1361 C CA . GLY A 1 186 ? 5.883 4.042 29.173 1.00 52.25 186 GLY A CA 1
ATOM 1362 C C . GLY A 1 186 ? 6.674 5.328 29.421 1.00 52.25 186 GLY A C 1
ATOM 1363 O O . GLY A 1 186 ? 7.746 5.511 28.846 1.00 52.25 186 GLY A O 1
ATOM 1364 N N . ASP A 1 187 ? 6.154 6.216 30.272 1.00 57.28 187 ASP A N 1
ATOM 1365 C CA . ASP A 1 187 ? 6.667 7.584 30.404 1.00 57.28 187 ASP A CA 1
ATOM 1366 C C . ASP A 1 187 ? 6.412 8.249 31.771 1.00 57.28 187 ASP A C 1
ATOM 1368 O O . ASP A 1 187 ? 6.691 9.442 31.929 1.00 57.28 187 ASP A O 1
ATOM 1372 N N . GLY A 1 188 ? 5.821 7.526 32.727 1.00 53.88 188 GLY A N 1
ATOM 1373 C CA . GLY A 1 188 ? 5.416 8.060 34.030 1.00 53.88 188 GLY A CA 1
ATOM 1374 C C . GLY A 1 188 ? 4.481 9.262 33.990 1.00 53.88 188 GLY A C 1
ATOM 1375 O O . GLY A 1 188 ? 4.483 10.071 34.912 1.00 53.88 188 GLY A O 1
ATOM 1376 N N . GLY A 1 189 ? 3.694 9.415 32.919 1.00 51.53 189 GLY A N 1
ATOM 1377 C CA . GLY A 1 189 ? 2.779 10.546 32.761 1.00 51.53 189 GLY A CA 1
ATOM 1378 C C . GLY A 1 189 ? 3.476 11.885 32.491 1.00 51.53 189 GLY A C 1
ATOM 1379 O O . GLY A 1 189 ? 2.822 12.930 32.557 1.00 51.53 189 GLY A O 1
ATOM 1380 N N . SER A 1 190 ? 4.777 11.873 32.170 1.00 51.50 190 SER A N 1
ATOM 1381 C CA . SER A 1 190 ? 5.584 13.075 31.904 1.00 51.50 190 SER A CA 1
ATOM 1382 C C . SER A 1 190 ? 5.172 13.830 30.637 1.00 51.50 190 SER A C 1
ATOM 1384 O O . SER A 1 190 ? 5.465 15.020 30.501 1.00 51.50 190 SER A O 1
ATOM 1386 N N . THR A 1 191 ? 4.473 13.170 29.712 1.00 47.94 191 THR A N 1
ATOM 1387 C CA . THR A 1 191 ? 4.016 13.801 28.468 1.00 47.94 191 THR A CA 1
ATOM 1388 C C . THR A 1 191 ? 2.774 14.677 28.644 1.00 47.94 191 THR A C 1
ATOM 1390 O O . THR A 1 191 ? 2.560 15.580 27.834 1.00 47.94 191 THR A O 1
ATOM 1393 N N . TRP A 1 192 ? 1.973 14.485 29.699 1.00 52.94 192 TRP A N 1
ATOM 1394 C CA . TRP A 1 192 ? 0.682 15.180 29.831 1.00 52.94 192 TRP A CA 1
ATOM 1395 C C . TRP A 1 192 ? 0.300 15.595 31.266 1.00 52.94 192 TRP A C 1
ATOM 1397 O O . TRP A 1 192 ? -0.635 16.382 31.439 1.00 52.94 192 TRP A O 1
ATOM 1407 N N . THR A 1 193 ? 1.057 15.197 32.295 1.00 55.22 193 THR A N 1
ATOM 1408 C CA . THR A 1 193 ? 1.032 15.851 33.615 1.00 55.22 193 THR A CA 1
ATOM 1409 C C . THR A 1 193 ? 2.381 16.506 33.919 1.00 55.22 193 THR A C 1
ATOM 1411 O O . THR A 1 193 ? 3.424 16.053 33.465 1.00 55.22 193 THR A O 1
ATOM 1414 N N . ARG A 1 194 ? 2.382 17.609 34.681 1.00 50.00 194 ARG A N 1
ATOM 1415 C CA . ARG A 1 194 ? 3.630 18.284 35.100 1.00 50.00 194 ARG A CA 1
ATOM 1416 C C . ARG A 1 194 ? 4.422 17.514 36.160 1.00 50.00 194 ARG A C 1
ATOM 1418 O O . ARG A 1 194 ? 5.532 17.929 36.481 1.00 50.00 194 ARG A O 1
ATOM 1425 N N . ASP A 1 195 ? 3.853 16.445 36.702 1.00 58.69 195 ASP A N 1
ATOM 1426 C CA . ASP A 1 195 ? 4.437 15.702 37.806 1.00 58.69 195 ASP A CA 1
ATOM 1427 C C . ASP A 1 195 ? 4.940 14.363 37.279 1.00 58.69 195 ASP A C 1
ATOM 1429 O O . ASP A 1 195 ? 4.196 13.604 36.672 1.00 58.69 195 ASP A O 1
ATOM 1433 N N . VAL A 1 196 ? 6.225 14.110 37.499 1.00 53.53 196 VAL A N 1
ATOM 1434 C CA . VAL A 1 196 ? 6.987 12.991 36.919 1.00 53.53 196 VAL A CA 1
ATOM 1435 C C . VAL A 1 196 ? 6.902 11.719 37.773 1.00 53.53 196 VAL A C 1
ATOM 1437 O O . VAL A 1 196 ? 7.698 10.801 37.601 1.00 53.53 196 VAL A O 1
ATOM 1440 N N . ASP A 1 197 ? 5.985 11.695 38.740 1.00 67.12 197 ASP A N 1
ATOM 1441 C CA . ASP A 1 197 ? 5.893 10.635 39.738 1.00 67.12 197 ASP A CA 1
ATOM 1442 C C . ASP A 1 197 ? 5.010 9.490 39.212 1.00 67.12 197 ASP A C 1
ATOM 1444 O O . ASP A 1 197 ? 3.801 9.645 39.028 1.00 67.12 197 ASP A O 1
ATOM 1448 N N . ASP A 1 198 ? 5.626 8.328 38.995 1.00 68.81 198 ASP A N 1
ATOM 1449 C CA . ASP A 1 198 ? 4.990 7.086 38.541 1.00 68.81 198 ASP A CA 1
ATOM 1450 C C . ASP A 1 198 ? 4.040 6.479 39.591 1.00 68.81 198 ASP A C 1
ATOM 1452 O O . ASP A 1 198 ? 4.387 6.375 40.776 1.00 68.81 198 ASP A O 1
ATOM 1456 N N . ILE A 1 199 ? 2.869 5.995 39.145 1.00 75.25 199 ILE A N 1
ATOM 1457 C CA . ILE A 1 199 ? 1.879 5.335 40.007 1.00 75.25 199 ILE A CA 1
ATOM 1458 C C . ILE A 1 199 ? 2.360 3.969 40.495 1.00 75.25 199 ILE A C 1
ATOM 1460 O O . ILE A 1 199 ? 2.648 3.083 39.691 1.00 75.25 199 ILE A O 1
ATOM 1464 N N . HIS A 1 200 ? 2.436 3.784 41.824 1.00 77.69 200 HIS A N 1
ATOM 1465 C CA . HIS A 1 200 ? 2.610 2.448 42.394 1.00 77.69 200 HIS A CA 1
ATOM 1466 C C . HIS A 1 200 ? 1.258 1.740 42.417 1.00 77.69 200 HIS A C 1
ATOM 1468 O O . HIS A 1 200 ? 0.326 2.228 43.057 1.00 77.69 200 HIS A O 1
ATOM 1474 N N . PHE A 1 201 ? 1.119 0.620 41.711 1.00 80.94 201 PHE A N 1
ATOM 1475 C CA . PHE A 1 201 ? -0.114 -0.161 41.688 1.00 80.94 201 PHE A CA 1
ATOM 1476 C C . PHE A 1 201 ? 0.123 -1.659 41.457 1.00 80.94 201 PHE A C 1
ATOM 1478 O O . PHE A 1 201 ? 1.137 -2.089 40.905 1.00 80.94 201 PHE A O 1
ATOM 1485 N N . ALA A 1 202 ? -0.845 -2.485 41.863 1.00 82.75 202 ALA A N 1
ATOM 1486 C CA . ALA A 1 202 ? -0.905 -3.896 41.483 1.00 82.75 202 ALA A CA 1
ATOM 1487 C C . ALA A 1 202 ? -2.245 -4.221 40.823 1.00 82.75 202 ALA A C 1
ATOM 1489 O O . ALA A 1 202 ? -3.298 -3.841 41.325 1.00 82.75 202 ALA A O 1
ATOM 1490 N N . THR A 1 203 ? -2.225 -4.944 39.708 1.00 84.06 203 THR A N 1
ATOM 1491 C CA . THR A 1 203 ? -3.434 -5.327 38.973 1.00 84.06 203 THR A CA 1
ATOM 1492 C C . THR A 1 203 ? -3.828 -6.771 39.264 1.00 84.06 203 THR A C 1
ATOM 1494 O O . THR A 1 203 ? -3.007 -7.652 39.526 1.00 84.06 203 THR A O 1
ATOM 1497 N N . TRP A 1 204 ? -5.128 -7.032 39.207 1.00 86.06 204 TRP A N 1
ATOM 1498 C CA . TRP A 1 204 ? -5.701 -8.360 39.383 1.00 86.06 204 TRP A CA 1
ATOM 1499 C C . TRP A 1 204 ? -6.453 -8.719 38.115 1.00 86.06 204 TRP A C 1
ATOM 1501 O O . TRP A 1 204 ? -7.479 -8.111 37.817 1.00 86.06 204 TRP A O 1
ATOM 1511 N N . MET A 1 205 ? -5.934 -9.689 37.363 1.00 84.38 205 MET A N 1
ATOM 1512 C CA . MET A 1 205 ? -6.531 -10.122 36.104 1.00 84.38 205 MET A CA 1
ATOM 1513 C C . MET A 1 205 ? -7.290 -11.434 36.301 1.00 84.38 205 MET A C 1
ATOM 1515 O O . MET A 1 205 ? -6.780 -12.382 36.897 1.00 84.38 205 MET A O 1
ATOM 1519 N N . LEU A 1 206 ? -8.503 -11.509 35.767 1.00 84.00 206 LEU A N 1
ATOM 1520 C CA . LEU A 1 206 ? -9.214 -12.764 35.568 1.00 84.00 206 LEU A CA 1
ATOM 1521 C C . LEU A 1 206 ? -8.772 -13.356 34.221 1.00 84.00 206 LEU A C 1
ATOM 1523 O O . LEU A 1 206 ? -8.792 -12.633 33.216 1.00 84.00 206 LEU A O 1
ATOM 1527 N N . PRO A 1 207 ? -8.393 -14.647 34.170 1.00 73.19 207 PRO A N 1
ATOM 1528 C CA . PRO A 1 207 ? -8.173 -15.339 32.908 1.00 73.19 207 PRO A CA 1
ATOM 1529 C C . PRO A 1 207 ? -9.446 -15.271 32.068 1.00 73.19 207 PRO A C 1
ATOM 1531 O O . PRO A 1 207 ? -10.537 -15.555 32.570 1.00 73.19 207 PRO A O 1
ATOM 1534 N N . ASP A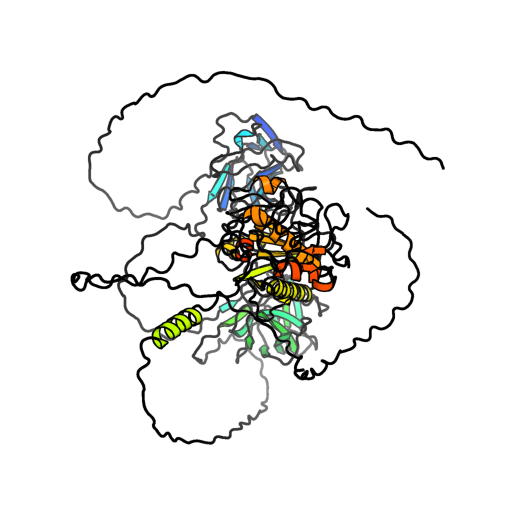 1 208 ? -9.325 -14.906 30.795 1.00 66.44 208 ASP A N 1
ATOM 1535 C CA . ASP A 1 208 ? -10.476 -14.937 29.904 1.00 66.44 208 ASP A CA 1
ATOM 1536 C C . ASP A 1 208 ? -10.778 -16.392 29.518 1.00 66.44 208 ASP A C 1
ATOM 1538 O O . ASP A 1 208 ? -10.167 -16.954 28.611 1.00 66.44 208 ASP A O 1
ATOM 1542 N N . ALA A 1 209 ? -11.719 -17.022 30.225 1.00 54.91 209 ALA A N 1
ATOM 1543 C CA . ALA A 1 209 ? -12.148 -18.394 29.950 1.00 54.91 209 ALA A CA 1
ATOM 1544 C C . ALA A 1 209 ? -12.785 -18.560 28.553 1.00 54.91 209 ALA A C 1
ATOM 1546 O O . ALA A 1 209 ? -13.009 -19.688 28.116 1.00 54.91 209 ALA A O 1
ATOM 1547 N N . SER A 1 210 ? -13.075 -17.457 27.849 1.00 48.38 210 SER A N 1
ATOM 1548 C CA . SER A 1 210 ? -13.650 -17.465 26.501 1.00 48.38 210 SER A CA 1
ATOM 1549 C C . SER A 1 210 ? -12.612 -17.465 25.370 1.00 48.38 210 SER A C 1
ATOM 1551 O O . SER A 1 210 ? -12.979 -17.643 24.207 1.00 48.38 210 SER A O 1
ATOM 1553 N N . VAL A 1 211 ? -11.316 -17.341 25.684 1.00 42.41 211 VAL A N 1
ATOM 1554 C CA . VAL A 1 211 ? -10.231 -17.440 24.698 1.00 42.41 211 VAL A CA 1
ATOM 1555 C C . VAL A 1 211 ? -9.574 -18.818 24.834 1.00 42.41 211 VAL A C 1
ATOM 1557 O O . VAL A 1 211 ? -8.852 -19.047 25.803 1.00 42.41 211 VAL A O 1
ATOM 1560 N N . PRO A 1 212 ? -9.802 -19.768 23.906 1.00 37.84 212 PRO A N 1
ATOM 1561 C CA . PRO A 1 212 ? -9.185 -21.083 23.997 1.00 37.84 212 PRO A CA 1
ATOM 1562 C C . PRO A 1 212 ? -7.666 -20.950 23.873 1.00 37.84 212 PRO A C 1
ATOM 1564 O O . PRO A 1 212 ? -7.126 -20.669 22.801 1.00 37.84 212 PRO A O 1
ATOM 1567 N N . THR A 1 213 ? -6.964 -21.170 24.982 1.00 37.03 213 THR A N 1
ATOM 1568 C CA . THR A 1 213 ? -5.515 -21.342 24.997 1.00 37.03 213 THR A CA 1
ATOM 1569 C C . THR A 1 213 ? -5.187 -22.574 24.159 1.00 37.03 213 THR A C 1
ATOM 1571 O O . THR A 1 213 ? -5.675 -23.671 24.438 1.00 37.03 213 THR A O 1
ATOM 1574 N N . ALA A 1 214 ? -4.387 -22.401 23.106 1.00 35.69 214 ALA A N 1
ATOM 1575 C CA . ALA A 1 214 ? -3.959 -23.486 22.232 1.00 35.69 214 ALA A CA 1
ATOM 1576 C C . ALA A 1 214 ? -3.000 -24.427 22.981 1.00 35.69 214 ALA A C 1
ATOM 1578 O O . ALA A 1 214 ? -1.781 -24.327 22.863 1.00 35.69 214 ALA A O 1
ATOM 1579 N N . THR A 1 215 ? -3.555 -25.343 23.770 1.00 32.78 215 THR A N 1
ATOM 1580 C CA . THR A 1 215 ? -2.809 -26.455 24.356 1.00 32.78 215 THR A CA 1
ATOM 1581 C C . THR A 1 215 ? -2.865 -27.621 23.375 1.00 32.78 215 THR A C 1
ATOM 1583 O O . THR A 1 215 ? -3.946 -28.109 23.042 1.00 32.78 215 THR A O 1
ATOM 1586 N N . ALA A 1 216 ? -1.703 -28.057 22.884 1.00 37.38 216 ALA A N 1
ATOM 1587 C CA . ALA A 1 216 ? -1.578 -29.233 22.032 1.00 37.38 216 ALA A CA 1
ATOM 1588 C C . ALA A 1 216 ? -2.139 -30.467 22.761 1.00 37.38 216 ALA A C 1
ATOM 1590 O O . ALA A 1 216 ? -1.557 -30.930 23.740 1.00 37.38 216 ALA A O 1
ATOM 1591 N N . SER A 1 217 ? -3.278 -30.981 22.295 1.00 28.58 217 SER A N 1
ATOM 1592 C CA . SER A 1 217 ? -3.899 -32.195 22.830 1.00 28.58 217 SER A CA 1
ATOM 1593 C C . SER A 1 217 ? -3.652 -33.373 21.874 1.00 28.58 217 SER A C 1
ATOM 1595 O O . SER A 1 217 ? -3.749 -33.191 20.655 1.00 28.58 217 SER A O 1
ATOM 1597 N N . PRO A 1 218 ? -3.296 -34.571 22.379 1.00 34.31 218 PRO A N 1
ATOM 1598 C CA . PRO A 1 218 ? -2.983 -35.726 21.551 1.00 34.31 218 PRO A CA 1
ATOM 1599 C C . PRO A 1 218 ? -4.243 -36.300 20.891 1.00 34.31 218 PRO A C 1
ATOM 1601 O O . PRO A 1 218 ? -5.326 -36.375 21.467 1.00 34.31 218 PRO A O 1
ATOM 1604 N N . ARG A 1 219 ? -4.054 -36.710 19.640 1.00 34.44 219 ARG A N 1
ATOM 1605 C CA . ARG A 1 219 ? -5.041 -37.246 18.698 1.00 34.44 219 ARG A CA 1
ATOM 1606 C C . ARG A 1 219 ? -5.808 -38.455 19.276 1.00 34.44 219 ARG A C 1
ATOM 1608 O O . ARG A 1 219 ? -5.157 -39.459 19.569 1.00 34.44 219 ARG A O 1
ATOM 1615 N N . PRO A 1 220 ? -7.154 -38.440 19.375 1.00 34.09 220 PRO A N 1
ATOM 1616 C CA . PRO A 1 220 ? -7.911 -39.651 19.661 1.00 34.09 220 PRO A CA 1
ATOM 1617 C C . PRO A 1 220 ? -8.217 -40.431 18.371 1.00 34.09 220 PRO A C 1
ATOM 1619 O O . PRO A 1 220 ? -8.496 -39.862 17.314 1.00 34.09 220 PRO A O 1
ATOM 1622 N N . SER A 1 221 ? -8.129 -41.755 18.488 1.00 30.50 221 SER A N 1
ATOM 1623 C CA . SER A 1 221 ? -8.467 -42.759 17.471 1.00 30.50 221 SER A CA 1
ATOM 1624 C C . SER A 1 221 ? -9.995 -42.938 17.368 1.00 30.50 221 SER A C 1
ATOM 1626 O O . SER A 1 221 ? -10.671 -42.778 18.387 1.00 30.50 221 SER A O 1
ATOM 1628 N N . PRO A 1 222 ? -10.575 -43.268 16.195 1.00 36.00 222 PRO A N 1
ATOM 1629 C CA . PRO A 1 222 ? -12.023 -43.317 16.025 1.00 36.00 222 PRO A CA 1
ATOM 1630 C C . PRO A 1 222 ? -12.604 -44.674 16.449 1.00 36.00 222 PRO A C 1
ATOM 1632 O O . PRO A 1 222 ? -12.040 -45.733 16.179 1.00 36.00 222 PRO A O 1
ATOM 1635 N N . THR A 1 223 ? -13.779 -44.665 17.073 1.00 30.80 223 THR A N 1
ATOM 1636 C CA . THR A 1 223 ? -14.662 -45.836 17.217 1.00 30.80 223 THR A CA 1
ATOM 1637 C C . THR A 1 223 ? -16.111 -45.348 17.063 1.00 30.80 223 THR A C 1
ATOM 1639 O O . THR A 1 223 ? -16.403 -44.238 17.510 1.00 30.80 223 THR A O 1
ATOM 1642 N N . PRO A 1 224 ? -16.992 -46.089 16.361 1.00 37.78 224 PRO A N 1
ATOM 1643 C CA . PRO A 1 224 ? -18.226 -45.541 15.808 1.00 37.78 224 PRO A CA 1
ATOM 1644 C C . PRO A 1 224 ? -19.399 -45.655 16.786 1.00 37.78 224 PRO A C 1
ATOM 1646 O O . PRO A 1 224 ? -19.500 -46.627 17.533 1.00 37.78 224 PRO A O 1
ATOM 1649 N N . THR A 1 225 ? -20.339 -44.713 16.707 1.00 29.83 225 THR A N 1
ATOM 1650 C CA . THR A 1 225 ? -21.611 -44.770 17.446 1.00 29.83 225 THR A CA 1
ATOM 1651 C C . THR A 1 225 ? -22.772 -44.439 16.494 1.00 29.83 225 THR A C 1
ATOM 1653 O O . THR A 1 225 ? -22.579 -43.670 15.549 1.00 29.83 225 THR A O 1
ATOM 1656 N N . PRO A 1 226 ? -23.948 -45.074 16.673 1.00 33.81 226 PRO A N 1
ATOM 1657 C CA . PRO A 1 226 ? -24.966 -45.240 15.643 1.00 33.81 226 PRO A CA 1
ATOM 1658 C C . PRO A 1 226 ? -25.961 -44.074 15.580 1.00 33.81 226 PRO A C 1
ATOM 1660 O O . PRO A 1 226 ? -26.054 -43.240 16.478 1.00 33.81 226 PRO A O 1
ATOM 1663 N N . TRP A 1 227 ? -26.727 -44.066 14.491 1.00 35.69 227 TRP A N 1
ATOM 1664 C CA . TRP A 1 227 ? -27.820 -43.139 14.201 1.00 35.69 227 TRP A CA 1
ATOM 1665 C C . TRP A 1 227 ? -28.949 -43.184 15.241 1.00 35.69 227 TRP A C 1
ATOM 1667 O O . TRP A 1 227 ? -29.304 -44.265 15.716 1.00 35.69 227 TRP A O 1
ATOM 1677 N N . PRO A 1 228 ? -29.640 -42.046 15.435 1.00 42.41 228 PRO A N 1
ATOM 1678 C CA . PRO A 1 228 ? -31.093 -42.092 15.505 1.00 42.41 228 PRO A CA 1
ATOM 1679 C C . PRO A 1 228 ? -31.779 -41.091 14.560 1.00 42.41 228 PRO A C 1
ATOM 1681 O O . PRO A 1 228 ? -31.320 -39.981 14.300 1.00 42.41 228 PRO A O 1
ATOM 1684 N N . THR A 1 229 ? -32.922 -41.544 14.062 1.00 33.59 229 THR A N 1
ATOM 1685 C CA . THR A 1 229 ? -33.930 -40.862 13.245 1.00 33.59 229 THR A CA 1
ATOM 1686 C C . THR A 1 229 ? -34.495 -39.597 13.922 1.00 33.59 229 THR A C 1
ATOM 1688 O O . THR A 1 229 ? -34.799 -39.662 15.115 1.00 33.59 229 THR A O 1
ATOM 1691 N N . PRO A 1 230 ? -34.724 -38.474 13.206 1.00 36.31 230 PRO A N 1
ATOM 1692 C CA . PRO A 1 230 ? -35.371 -37.288 13.771 1.00 36.31 230 PRO A CA 1
ATOM 1693 C C . PRO A 1 230 ? -36.893 -37.244 13.518 1.00 36.31 230 PRO A C 1
ATOM 1695 O O . PRO A 1 230 ? -37.382 -37.631 12.457 1.00 36.31 230 PRO A O 1
ATOM 1698 N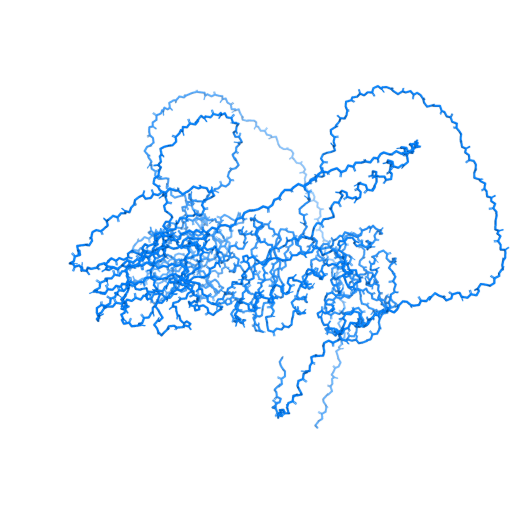 N . LEU A 1 231 ? -37.628 -36.702 14.495 1.00 36.66 231 LEU A N 1
ATOM 1699 C CA . LEU A 1 231 ? -38.987 -36.158 14.347 1.00 36.66 231 LEU A CA 1
ATOM 1700 C C . LEU A 1 231 ? -38.935 -34.790 13.625 1.00 36.66 231 LEU A C 1
ATOM 1702 O O . LEU A 1 231 ? -37.913 -34.104 13.716 1.00 36.66 231 LEU A O 1
ATOM 1706 N N . PRO A 1 232 ? -40.002 -34.356 12.924 1.00 40.56 232 PRO A N 1
ATOM 1707 C CA . PRO A 1 232 ? -39.991 -33.108 12.164 1.00 40.56 232 PRO A CA 1
ATOM 1708 C C . PRO A 1 232 ? -39.996 -31.898 13.108 1.00 40.56 232 PRO A C 1
ATOM 1710 O O . PRO A 1 232 ? -40.992 -31.602 13.765 1.00 40.56 232 PRO A O 1
ATOM 1713 N N . GLY A 1 233 ? -38.855 -31.212 13.182 1.00 38.59 233 GLY A N 1
ATOM 1714 C CA . GLY A 1 233 ? -38.700 -29.964 13.918 1.00 38.59 233 GLY A CA 1
ATOM 1715 C C . GLY A 1 233 ? -39.313 -28.782 13.169 1.00 38.59 233 GLY A C 1
ATOM 1716 O O . GLY A 1 233 ? -39.175 -28.658 11.952 1.00 38.59 233 GLY A O 1
ATOM 1717 N N . THR A 1 234 ? -39.965 -27.898 13.919 1.00 42.72 234 THR A N 1
ATOM 1718 C CA . THR A 1 234 ? -40.373 -26.554 13.498 1.00 42.72 234 THR A CA 1
ATOM 1719 C C . THR A 1 234 ? -39.201 -25.849 12.798 1.00 42.72 234 THR A C 1
ATOM 1721 O O . THR A 1 234 ? -38.077 -25.930 13.306 1.00 42.72 234 THR A O 1
ATOM 1724 N N . PRO A 1 235 ? -39.401 -25.166 11.653 1.00 51.50 235 PRO A N 1
ATOM 1725 C CA . PRO A 1 235 ? -38.319 -24.435 11.003 1.00 51.50 235 PRO A CA 1
ATOM 1726 C C . PRO A 1 235 ? -37.718 -23.422 11.986 1.00 51.50 235 PRO A C 1
ATOM 1728 O O . PRO A 1 235 ? -38.417 -22.561 12.516 1.00 51.50 235 PRO A O 1
ATOM 1731 N N . SER A 1 236 ? -36.420 -23.551 12.260 1.00 46.34 236 SER A N 1
ATOM 1732 C CA . SER A 1 236 ? -35.681 -22.606 13.092 1.00 46.34 236 SER A CA 1
ATOM 1733 C C . SER A 1 236 ? -35.447 -21.326 12.290 1.00 46.34 236 SER A C 1
ATOM 1735 O O . SER A 1 236 ? -34.673 -21.337 11.330 1.00 46.34 236 SER A O 1
ATOM 1737 N N . TYR A 1 237 ? -36.118 -20.237 12.657 1.00 56.94 237 TYR A N 1
ATOM 1738 C CA . TYR A 1 237 ? -35.833 -18.909 12.117 1.00 56.94 237 TYR A CA 1
ATOM 1739 C C . TYR A 1 237 ? -34.547 -18.368 12.738 1.00 56.94 237 TYR A C 1
ATOM 1741 O O . TYR A 1 237 ? -34.354 -18.483 13.950 1.00 56.94 237 TYR A O 1
ATOM 1749 N N . THR A 1 238 ? -33.699 -17.726 11.936 1.00 67.62 238 THR A N 1
ATOM 1750 C CA . THR A 1 238 ? -32.652 -16.868 12.489 1.00 67.62 238 THR A CA 1
ATOM 1751 C C . THR A 1 238 ? -33.280 -15.503 12.727 1.00 67.62 238 THR A C 1
ATOM 1753 O O . THR A 1 238 ? -33.621 -14.796 11.775 1.00 67.62 238 THR A O 1
ATOM 1756 N N . VAL A 1 239 ? -33.491 -15.160 13.998 1.00 59.56 239 VAL A N 1
ATOM 1757 C CA . VAL A 1 239 ? -33.838 -13.791 14.388 1.00 59.56 239 VAL A CA 1
ATOM 1758 C C . VAL A 1 239 ? -32.565 -12.973 14.283 1.00 59.56 239 VAL A C 1
ATOM 1760 O O . VAL A 1 239 ? -31.574 -13.304 14.935 1.00 59.56 239 VAL A O 1
ATOM 1763 N N . VAL A 1 240 ? -32.588 -11.930 13.461 1.00 61.22 240 VAL A N 1
ATOM 1764 C CA . VAL A 1 240 ? -31.491 -10.973 13.402 1.00 61.22 240 VAL A CA 1
ATOM 1765 C C . VAL A 1 240 ? -32.002 -9.635 13.899 1.00 61.22 240 VAL A C 1
ATOM 1767 O O . VAL A 1 240 ? -32.887 -9.020 13.299 1.00 61.22 240 VAL A O 1
ATOM 1770 N N . ASP A 1 241 ? -31.488 -9.263 15.064 1.00 55.59 241 ASP A N 1
ATOM 1771 C CA . ASP A 1 241 ? -31.838 -8.055 15.795 1.00 55.59 241 ASP A CA 1
ATOM 1772 C C . ASP A 1 241 ? -30.774 -6.983 15.545 1.00 55.59 241 ASP A C 1
ATOM 1774 O O . ASP A 1 241 ? -29.589 -7.306 15.404 1.00 55.59 241 ASP A O 1
ATOM 1778 N N . GLN A 1 242 ? -31.168 -5.712 15.559 1.00 58.38 242 GLN A N 1
ATOM 1779 C CA . GLN A 1 242 ? -30.232 -4.594 15.677 1.00 58.38 242 GLN A CA 1
ATOM 1780 C C . GLN A 1 242 ? -29.747 -4.519 17.138 1.00 58.38 242 GLN A C 1
ATOM 1782 O O . GLN A 1 242 ? -30.061 -3.603 17.892 1.00 58.38 242 GLN A O 1
ATOM 1787 N N . ALA A 1 243 ? -29.009 -5.547 17.567 1.00 41.41 243 ALA A N 1
ATOM 1788 C CA . ALA A 1 243 ? -28.762 -5.880 18.971 1.00 41.41 243 ALA A CA 1
ATOM 1789 C C . ALA A 1 243 ? -27.940 -4.847 19.774 1.00 41.41 243 ALA A C 1
ATOM 1791 O O . ALA A 1 243 ? -27.756 -5.028 20.975 1.00 41.41 243 ALA A O 1
ATOM 1792 N N . SER A 1 244 ? -27.440 -3.773 19.157 1.00 50.50 244 SER A N 1
ATOM 1793 C CA . SER A 1 244 ? -26.669 -2.729 19.846 1.00 50.50 244 SER A CA 1
ATOM 1794 C C . SER A 1 244 ? -27.516 -1.607 20.459 1.00 50.50 244 SER A C 1
ATOM 1796 O O . SER A 1 244 ? -26.955 -0.770 21.159 1.00 50.50 244 SER A O 1
ATOM 1798 N N . CYS A 1 245 ? -28.834 -1.569 20.235 1.00 54.16 245 CYS A N 1
ATOM 1799 C CA . CYS A 1 245 ? -29.692 -0.456 20.671 1.00 54.16 245 CYS A CA 1
ATOM 1800 C C . CYS A 1 245 ? -30.760 -0.907 21.684 1.00 54.16 245 CYS A C 1
ATOM 1802 O O . CYS A 1 245 ? -31.946 -0.681 21.484 1.00 54.16 245 CYS A O 1
ATOM 1804 N N . ALA A 1 246 ? -30.342 -1.561 22.774 1.00 43.00 246 ALA A N 1
ATOM 1805 C CA . ALA A 1 246 ? -31.222 -2.171 23.781 1.00 43.00 246 ALA A CA 1
ATOM 1806 C C . ALA A 1 246 ? -32.027 -1.192 24.676 1.00 43.00 246 ALA A C 1
ATOM 1808 O O . ALA A 1 246 ? -32.562 -1.627 25.694 1.00 43.00 246 ALA A O 1
ATOM 1809 N N . ASP A 1 247 ? -32.162 0.083 24.305 1.00 49.69 247 ASP A N 1
ATOM 1810 C CA . ASP A 1 247 ? -32.962 1.059 25.053 1.00 49.69 247 ASP A CA 1
ATOM 1811 C C . ASP A 1 247 ? -34.302 1.352 24.352 1.00 49.69 247 ASP A C 1
ATOM 1813 O O . ASP A 1 247 ? -34.414 1.314 23.125 1.00 49.69 247 ASP A O 1
ATOM 1817 N N . GLU A 1 248 ? -35.326 1.640 25.160 1.00 55.00 248 GLU A N 1
ATOM 1818 C CA . GLU A 1 248 ? -36.680 2.046 24.751 1.00 55.00 248 GLU A CA 1
ATOM 1819 C C . GLU A 1 248 ? -36.666 3.147 23.660 1.00 55.00 248 GLU A C 1
ATOM 1821 O O . GLU A 1 248 ? -35.816 4.043 23.697 1.00 55.00 248 GLU A O 1
ATOM 1826 N N . PRO A 1 249 ? -37.610 3.130 22.694 1.00 57.88 249 PRO A N 1
ATOM 1827 C CA . PRO A 1 249 ? -37.674 4.132 21.631 1.00 57.88 249 PRO A CA 1
ATOM 1828 C C . PRO A 1 249 ? -37.760 5.554 22.205 1.00 57.88 249 PRO A C 1
ATOM 1830 O O . PRO A 1 249 ? -38.649 5.870 22.993 1.00 57.88 249 PRO A O 1
ATOM 1833 N N . VAL A 1 250 ? -36.839 6.428 21.783 1.00 57.03 250 VAL A N 1
ATOM 1834 C CA . VAL A 1 250 ? -36.640 7.766 22.381 1.00 57.03 250 VAL A CA 1
ATOM 1835 C C . VAL A 1 250 ? -37.745 8.747 21.965 1.00 57.03 250 VAL A C 1
ATOM 1837 O O . VAL A 1 250 ? -38.025 9.719 22.664 1.00 57.03 250 VAL A O 1
ATOM 1840 N N . ALA A 1 251 ? -38.389 8.490 20.824 1.00 67.31 251 ALA A N 1
ATOM 1841 C CA . ALA A 1 251 ? -39.553 9.213 20.326 1.00 67.31 251 ALA A CA 1
ATOM 1842 C C . ALA A 1 251 ? -40.277 8.388 19.245 1.00 67.31 251 ALA A C 1
ATOM 1844 O O . ALA A 1 251 ? -39.776 7.355 18.790 1.00 67.31 251 ALA A O 1
ATOM 1845 N N . SER A 1 252 ? -41.475 8.831 18.845 1.00 73.25 252 SER A N 1
ATOM 1846 C CA . SER A 1 252 ? -42.258 8.186 17.787 1.00 73.25 252 SER A CA 1
ATOM 1847 C C . SER A 1 252 ? -42.532 9.126 16.615 1.00 73.25 252 SER A C 1
ATOM 1849 O O . SER A 1 252 ? -42.789 10.312 16.813 1.00 73.25 252 SER A O 1
ATOM 1851 N N . VAL A 1 253 ? -42.474 8.597 15.391 1.00 75.94 253 VAL A N 1
ATOM 1852 C CA . VAL A 1 253 ? -42.858 9.316 14.166 1.00 75.94 253 VAL A CA 1
ATOM 1853 C C . VAL A 1 253 ? -44.130 8.699 13.617 1.00 75.94 253 VAL A C 1
ATOM 1855 O O . VAL A 1 253 ? -44.290 7.480 13.610 1.00 75.94 253 VAL A O 1
ATOM 1858 N N . GLN A 1 254 ? -45.038 9.541 13.138 1.00 82.88 254 GLN A N 1
ATOM 1859 C CA . GLN A 1 254 ? -46.254 9.090 12.480 1.00 82.88 254 GLN A CA 1
ATOM 1860 C C . GLN A 1 254 ? -45.994 8.793 10.991 1.00 82.88 254 GLN A C 1
ATOM 1862 O O . GLN A 1 254 ? -45.573 9.677 10.245 1.00 82.88 254 GLN A O 1
ATOM 1867 N N . VAL A 1 255 ? -46.293 7.573 10.526 1.00 81.62 255 VAL A N 1
ATOM 1868 C CA . VAL A 1 255 ? -46.564 7.296 9.104 1.00 81.62 255 VAL A CA 1
ATOM 1869 C C . VAL A 1 255 ? -48.047 7.557 8.893 1.00 81.62 255 VAL A C 1
ATOM 1871 O O . VAL A 1 255 ? -48.881 6.779 9.359 1.00 81.62 255 VAL A O 1
ATOM 1874 N N . GLY A 1 256 ? -48.392 8.649 8.224 1.00 79.56 256 GLY A N 1
ATOM 1875 C CA . GLY A 1 256 ? -49.771 8.986 7.884 1.00 79.56 256 GLY A CA 1
ATOM 1876 C C . GLY A 1 256 ? -49.833 9.857 6.633 1.00 79.56 256 GLY A C 1
ATOM 1877 O O . GLY A 1 256 ? -48.892 10.593 6.336 1.00 79.56 256 GLY A O 1
ATOM 1878 N N . GLY A 1 257 ? -50.942 9.763 5.896 1.00 66.44 257 GLY A N 1
ATOM 1879 C CA . GLY A 1 257 ? -51.105 10.428 4.598 1.00 66.44 257 GLY A CA 1
ATOM 1880 C C . GLY A 1 257 ? -50.268 9.784 3.484 1.00 66.44 257 GLY A C 1
ATOM 1881 O O . GLY A 1 257 ? -49.712 8.704 3.658 1.00 66.44 257 GLY A O 1
ATOM 1882 N N . ASP A 1 258 ? -50.140 10.461 2.340 1.00 62.94 258 ASP A N 1
ATOM 1883 C CA . ASP A 1 258 ? -49.352 9.993 1.181 1.00 62.94 258 ASP A CA 1
ATOM 1884 C C . ASP A 1 258 ? -47.823 10.016 1.419 1.00 62.94 258 ASP A C 1
ATOM 1886 O O . ASP A 1 258 ? -47.025 9.972 0.480 1.00 62.94 258 ASP A O 1
ATOM 1890 N N . VAL A 1 259 ? -47.385 10.099 2.678 1.00 69.31 259 VAL A N 1
ATOM 1891 C CA . VAL A 1 259 ? -45.977 10.186 3.062 1.00 69.31 259 VAL A CA 1
ATOM 1892 C C . VAL A 1 259 ? -45.415 8.786 3.267 1.00 69.31 259 VAL A C 1
ATOM 1894 O O . VAL A 1 259 ? -45.863 8.019 4.120 1.00 69.31 259 VAL A O 1
ATOM 1897 N N . TRP A 1 260 ? -44.386 8.473 2.487 1.00 78.94 260 TRP A N 1
ATOM 1898 C CA . TRP A 1 260 ? -43.614 7.247 2.618 1.00 78.94 260 TRP A CA 1
ATOM 1899 C C . TRP A 1 260 ? -42.390 7.496 3.483 1.00 78.94 260 TRP A C 1
ATOM 1901 O O . TRP A 1 260 ? -41.785 8.570 3.452 1.00 78.94 260 TRP A O 1
ATOM 1911 N N . LYS A 1 261 ? -42.018 6.476 4.245 1.00 84.06 261 LYS A N 1
ATOM 1912 C CA . LYS A 1 261 ? -40.839 6.475 5.104 1.00 84.06 261 LYS A CA 1
ATOM 1913 C C . LYS A 1 261 ? -40.030 5.250 4.757 1.00 84.06 261 LYS A C 1
ATOM 1915 O O . LYS A 1 261 ? -40.607 4.181 4.587 1.00 84.06 261 LYS A O 1
ATOM 1920 N N . ALA A 1 262 ? -38.726 5.395 4.589 1.00 83.56 262 ALA A N 1
ATOM 1921 C CA . ALA A 1 262 ? -37.893 4.249 4.276 1.00 83.56 262 ALA A CA 1
ATOM 1922 C C . ALA A 1 262 ? -36.532 4.315 4.962 1.00 83.56 262 ALA A C 1
ATOM 1924 O O . ALA A 1 262 ? -36.107 5.371 5.422 1.00 83.56 262 ALA A O 1
ATOM 1925 N N . GLN A 1 263 ? -35.881 3.164 5.040 1.00 85.00 263 GLN A N 1
ATOM 1926 C CA . GLN A 1 263 ? -34.533 3.014 5.568 1.00 85.00 263 GLN A CA 1
ATOM 1927 C C . GLN A 1 263 ? -33.819 1.940 4.758 1.00 85.00 263 GLN A C 1
ATOM 1929 O O . GLN A 1 263 ? -34.435 0.931 4.386 1.00 85.00 263 GLN A O 1
ATOM 1934 N N . THR A 1 264 ? -32.543 2.168 4.459 1.00 85.50 264 THR A N 1
ATOM 1935 C CA . THR A 1 264 ? -31.733 1.215 3.705 1.00 85.50 264 THR A CA 1
ATOM 1936 C C . THR A 1 264 ? -31.047 0.220 4.638 1.00 85.50 264 THR A C 1
ATOM 1938 O O . THR A 1 264 ? -30.706 0.548 5.771 1.00 85.50 264 THR A O 1
ATOM 1941 N N . PHE A 1 265 ? -30.858 -1.019 4.185 1.00 85.62 265 PHE A N 1
ATOM 1942 C CA . PHE A 1 265 ? -30.156 -2.055 4.937 1.00 85.62 265 PHE A CA 1
ATOM 1943 C C . PHE A 1 265 ? -29.393 -3.016 4.016 1.00 85.62 265 PHE A C 1
ATOM 1945 O O . PHE A 1 265 ? -29.823 -3.298 2.893 1.00 85.62 265 PHE A O 1
ATOM 1952 N N . ALA A 1 266 ? -28.268 -3.546 4.505 1.00 83.06 266 ALA A N 1
ATOM 1953 C CA . ALA A 1 266 ? -27.419 -4.483 3.765 1.00 83.06 266 ALA A CA 1
ATOM 1954 C C . ALA A 1 266 ? -27.681 -5.939 4.164 1.00 83.06 266 ALA A C 1
ATOM 1956 O O . ALA A 1 266 ? -27.558 -6.308 5.335 1.00 83.06 266 ALA A O 1
ATOM 1957 N N . ALA A 1 267 ? -27.968 -6.811 3.199 1.00 82.94 267 ALA A N 1
ATOM 1958 C CA . ALA A 1 267 ? -28.112 -8.235 3.476 1.00 82.94 267 ALA A CA 1
ATOM 1959 C C . ALA A 1 267 ? -26.765 -8.893 3.797 1.00 82.94 267 ALA A C 1
ATOM 1961 O O . ALA A 1 267 ? -25.866 -8.930 2.964 1.00 82.94 267 ALA A O 1
ATOM 1962 N N . GLY A 1 268 ? -26.617 -9.442 5.007 1.00 74.56 268 GLY A N 1
ATOM 1963 C CA . GLY A 1 268 ? -25.369 -10.100 5.429 1.00 74.56 268 GLY A CA 1
ATOM 1964 C C . GLY A 1 268 ? -25.222 -11.554 4.959 1.00 74.56 268 GLY A C 1
ATOM 1965 O O . GLY A 1 268 ? -24.137 -12.115 5.056 1.00 74.56 268 GLY A O 1
ATOM 1966 N N . ALA A 1 269 ? -26.300 -12.167 4.464 1.00 81.94 269 ALA A N 1
ATOM 1967 C CA . ALA A 1 269 ? -26.334 -13.536 3.956 1.00 81.94 269 ALA A CA 1
ATOM 1968 C C . ALA A 1 269 ? -27.457 -13.693 2.917 1.00 81.94 269 ALA A C 1
ATOM 1970 O O . ALA A 1 269 ? -28.406 -12.906 2.914 1.00 81.94 269 ALA A O 1
ATOM 1971 N N . ASP A 1 270 ? -27.366 -14.720 2.071 1.00 86.06 270 ASP A N 1
ATOM 1972 C CA . ASP A 1 270 ? -28.471 -15.126 1.199 1.00 86.06 270 ASP A CA 1
ATOM 1973 C C . ASP A 1 270 ? -29.601 -15.751 2.035 1.00 86.06 270 ASP A C 1
ATOM 1975 O O . ASP A 1 270 ? -29.359 -16.558 2.940 1.00 86.06 270 ASP A O 1
ATOM 1979 N N . GLY A 1 271 ? -30.852 -15.405 1.736 1.00 89.00 271 GLY A N 1
ATOM 1980 C CA . GLY A 1 271 ? -32.001 -16.023 2.393 1.00 89.00 271 GLY A CA 1
ATOM 1981 C C . GLY A 1 271 ? -33.339 -15.381 2.053 1.00 89.00 271 GLY A C 1
ATOM 1982 O O . GLY A 1 271 ? -33.423 -14.408 1.307 1.00 89.00 271 GLY A O 1
ATOM 1983 N N . ALA A 1 272 ? -34.410 -15.932 2.620 1.00 91.69 272 ALA A N 1
ATOM 1984 C CA . ALA A 1 272 ? -35.763 -15.411 2.472 1.00 91.69 272 ALA A CA 1
ATOM 1985 C C . ALA A 1 272 ? -36.206 -14.679 3.747 1.00 91.69 272 ALA A C 1
ATOM 1987 O O . ALA A 1 272 ? -36.420 -15.305 4.789 1.00 91.69 272 ALA A O 1
ATOM 1988 N N . LEU A 1 273 ? -36.387 -13.362 3.658 1.00 92.31 273 LEU A N 1
ATOM 1989 C CA . LEU A 1 273 ? -36.976 -12.533 4.708 1.00 92.31 273 LEU A CA 1
ATOM 1990 C C . LEU A 1 273 ? -38.466 -12.859 4.846 1.00 92.31 273 LEU A C 1
ATOM 1992 O O . LEU A 1 273 ? -39.242 -12.647 3.915 1.00 92.31 273 LEU A O 1
ATOM 1996 N N . ARG A 1 274 ? -38.864 -13.397 5.998 1.00 92.94 274 ARG A N 1
ATOM 1997 C CA . ARG A 1 274 ? -40.227 -13.882 6.266 1.00 92.94 274 ARG A CA 1
ATOM 1998 C C . ARG A 1 274 ? -41.068 -12.929 7.079 1.00 92.94 274 ARG A C 1
ATOM 2000 O O . ARG A 1 274 ? -42.272 -12.877 6.864 1.00 92.94 274 ARG A O 1
ATOM 2007 N N . ALA A 1 275 ? -40.453 -12.180 7.978 1.00 92.44 275 ALA A N 1
ATOM 2008 C CA . ALA A 1 275 ? -41.149 -11.150 8.717 1.00 92.44 275 ALA A CA 1
ATOM 2009 C C . ALA A 1 275 ? -40.194 -10.028 9.107 1.00 92.44 275 ALA A C 1
ATOM 2011 O O . ALA A 1 275 ? -38.983 -10.241 9.230 1.00 92.44 275 ALA A O 1
ATOM 2012 N N . VAL A 1 276 ? -40.762 -8.850 9.330 1.00 91.75 276 VAL A N 1
ATOM 2013 C CA . VAL A 1 276 ? -40.083 -7.715 9.948 1.00 91.75 276 VAL A CA 1
ATOM 2014 C C . VAL A 1 276 ? -40.928 -7.246 11.124 1.00 91.75 276 VAL A C 1
ATOM 2016 O O . VAL A 1 276 ? -42.104 -6.936 10.951 1.00 91.75 276 VAL A O 1
ATOM 2019 N N . ALA A 1 277 ? -40.345 -7.195 12.318 1.00 89.50 277 ALA A N 1
ATOM 2020 C CA . ALA A 1 277 ? -40.974 -6.561 13.469 1.00 89.50 277 ALA A CA 1
ATOM 2021 C C . ALA A 1 277 ? -40.519 -5.101 13.556 1.00 89.50 277 ALA A C 1
ATOM 2023 O O . ALA A 1 277 ? -39.334 -4.832 13.749 1.00 89.50 277 ALA A O 1
ATOM 2024 N N . LEU A 1 278 ? -41.473 -4.181 13.421 1.00 88.06 278 LEU A N 1
ATOM 2025 C CA . LEU A 1 278 ? -41.310 -2.738 13.572 1.00 88.06 278 LEU A CA 1
ATOM 2026 C C . LEU A 1 278 ? -42.033 -2.281 14.847 1.00 88.06 278 LEU A C 1
ATOM 2028 O O . LEU A 1 278 ? -43.260 -2.164 14.822 1.00 88.06 278 LEU A O 1
ATOM 2032 N N . PRO A 1 279 ? -41.330 -2.041 15.969 1.00 84.12 279 PRO A N 1
ATOM 2033 C CA . PRO A 1 279 ? -41.959 -1.578 17.198 1.00 84.12 279 PRO A CA 1
ATOM 2034 C C . PRO A 1 279 ? -42.685 -0.245 16.968 1.00 84.12 279 PRO A C 1
ATOM 2036 O O . PRO A 1 279 ? -42.105 0.749 16.530 1.00 84.12 279 PRO A O 1
ATOM 2039 N N . GLY A 1 280 ? -43.983 -0.237 17.262 1.00 83.94 280 GLY A N 1
ATOM 2040 C CA . GLY A 1 280 ? -44.845 0.914 17.045 1.00 83.94 280 GLY A CA 1
ATOM 2041 C C . GLY A 1 280 ? -46.277 0.669 17.505 1.00 83.94 280 GLY A C 1
ATOM 2042 O O . GLY A 1 280 ? -46.671 -0.461 17.797 1.00 83.94 280 GLY A O 1
ATOM 2043 N N . THR A 1 281 ? -47.053 1.748 17.564 1.00 84.50 281 THR A N 1
ATOM 2044 C CA . THR A 1 281 ? -48.475 1.737 17.909 1.00 84.50 281 THR A CA 1
ATOM 2045 C C . THR A 1 281 ? -49.305 2.086 16.681 1.00 84.50 281 THR A C 1
ATOM 2047 O O . THR A 1 281 ? -49.160 3.151 16.077 1.00 84.50 281 THR A O 1
ATOM 2050 N N . HIS A 1 282 ? -50.209 1.185 16.312 1.00 83.06 282 HIS A N 1
ATOM 2051 C CA . HIS A 1 282 ? -51.130 1.386 15.203 1.00 83.06 282 HIS A CA 1
ATOM 2052 C C . HIS A 1 282 ? -52.387 2.111 15.702 1.00 83.06 282 HIS A C 1
ATOM 2054 O O . HIS A 1 282 ? -53.145 1.541 16.483 1.00 83.06 282 HIS A O 1
ATOM 2060 N N . THR A 1 283 ? -52.614 3.358 15.274 1.00 82.25 283 THR A N 1
ATOM 2061 C CA . THR A 1 283 ? -53.770 4.160 15.739 1.00 82.25 283 THR A CA 1
ATOM 2062 C C . THR A 1 283 ? -54.947 4.182 14.758 1.00 82.25 283 THR A C 1
ATOM 2064 O O . THR A 1 283 ? -56.004 4.706 15.092 1.00 82.25 283 THR A O 1
ATOM 2067 N N . GLY A 1 284 ? -54.799 3.570 13.578 1.00 81.62 284 GLY A N 1
ATOM 2068 C CA . GLY A 1 284 ? -55.833 3.472 12.547 1.00 81.62 284 GLY A CA 1
ATOM 2069 C C . GLY A 1 284 ? -55.247 3.240 11.148 1.00 81.62 284 GLY A C 1
ATOM 2070 O O . GLY A 1 284 ? -54.029 3.198 10.966 1.00 81.62 284 GLY A O 1
ATOM 2071 N N . GLY A 1 285 ? -56.122 3.038 10.160 1.00 85.94 285 GLY A N 1
ATOM 2072 C CA . GLY A 1 285 ? -55.728 2.831 8.763 1.00 85.94 285 GLY A CA 1
ATOM 2073 C C . GLY A 1 285 ? -55.198 1.428 8.452 1.00 85.94 285 GLY A C 1
ATOM 2074 O O . GLY A 1 285 ? -55.525 0.447 9.117 1.00 85.94 285 GLY A O 1
ATOM 2075 N N . THR A 1 286 ? -54.428 1.316 7.375 1.00 87.88 286 THR A N 1
ATOM 2076 C CA . THR A 1 286 ? -53.756 0.090 6.937 1.00 87.88 286 THR A CA 1
ATOM 2077 C C . THR A 1 286 ? -52.299 0.411 6.664 1.00 87.88 286 THR A C 1
ATOM 2079 O O . THR A 1 286 ? -51.991 1.178 5.752 1.00 87.88 286 THR A O 1
ATOM 2082 N N . THR A 1 287 ? -51.394 -0.180 7.440 1.00 90.25 287 THR A N 1
ATOM 2083 C CA . THR A 1 287 ? -49.956 0.034 7.270 1.00 90.25 287 THR A CA 1
ATOM 2084 C C . THR A 1 287 ? -49.379 -1.024 6.347 1.00 90.25 287 THR A C 1
ATOM 2086 O O . THR A 1 287 ? -49.597 -2.219 6.538 1.00 90.25 287 THR A O 1
ATOM 2089 N N . VAL A 1 288 ? -48.634 -0.583 5.339 1.00 91.75 288 VAL A N 1
ATOM 2090 C CA . VAL A 1 288 ? -47.969 -1.436 4.357 1.00 91.75 288 VAL A CA 1
ATOM 2091 C C . VAL A 1 288 ? -46.464 -1.239 4.473 1.00 91.75 288 VAL A C 1
ATOM 2093 O O . VAL A 1 288 ? -45.979 -0.119 4.298 1.00 91.75 288 VAL A O 1
ATOM 2096 N N . LEU A 1 289 ? -45.742 -2.330 4.723 1.00 93.19 289 LEU A N 1
ATOM 2097 C CA . LEU A 1 289 ? -44.289 -2.412 4.635 1.00 93.19 289 LEU A CA 1
ATOM 2098 C C . LEU A 1 289 ? -43.900 -3.076 3.316 1.00 93.19 289 LEU A C 1
ATOM 2100 O O . LEU A 1 289 ? -44.367 -4.170 3.007 1.00 93.19 289 LEU A O 1
ATOM 2104 N N . ARG A 1 290 ? -43.018 -2.439 2.554 1.00 94.31 290 ARG A N 1
ATOM 2105 C CA . ARG A 1 290 ? -42.469 -2.952 1.295 1.00 94.31 290 ARG A CA 1
ATOM 2106 C C . ARG A 1 290 ? -40.971 -3.142 1.409 1.00 94.31 290 ARG A C 1
ATOM 2108 O O . ARG A 1 290 ? -40.310 -2.401 2.128 1.00 94.31 290 ARG A O 1
ATOM 2115 N N . VAL A 1 291 ? -40.447 -4.096 0.656 1.00 94.88 291 VAL A N 1
ATOM 2116 C CA . VAL A 1 291 ? -39.009 -4.282 0.460 1.00 94.88 291 VAL A CA 1
ATOM 2117 C C . VAL A 1 291 ? -38.687 -3.956 -0.992 1.00 94.88 291 VAL A C 1
ATOM 2119 O O . VAL A 1 291 ? -39.329 -4.501 -1.889 1.00 94.88 291 VAL A O 1
ATOM 2122 N N . ARG A 1 292 ? -37.717 -3.075 -1.233 1.00 95.06 292 ARG A N 1
ATOM 2123 C CA . ARG A 1 292 ? -37.256 -2.678 -2.576 1.00 95.06 292 ARG A CA 1
ATOM 2124 C C . ARG A 1 292 ? -35.747 -2.819 -2.699 1.00 95.06 292 ARG A C 1
ATOM 2126 O O . ARG A 1 292 ? -35.053 -2.830 -1.686 1.00 95.06 292 ARG A O 1
ATOM 2133 N N . GLU A 1 293 ? -35.241 -2.913 -3.924 1.00 92.25 293 GLU A N 1
ATOM 2134 C CA . GLU A 1 293 ? -33.818 -2.654 -4.174 1.00 92.25 293 GLU A CA 1
ATOM 2135 C C . GLU A 1 293 ? -33.542 -1.148 -4.037 1.00 92.25 293 GLU A C 1
ATOM 2137 O O . GLU A 1 293 ? -34.469 -0.333 -4.036 1.00 92.25 293 GLU A O 1
ATOM 2142 N N . VAL A 1 294 ? -32.271 -0.773 -3.906 1.00 88.19 294 VAL A N 1
ATOM 2143 C CA . VAL A 1 294 ? -31.853 0.633 -3.957 1.00 88.19 294 VAL A CA 1
ATOM 2144 C C . VAL A 1 294 ? -31.104 0.930 -5.255 1.00 88.19 294 VAL A C 1
ATOM 2146 O O . VAL A 1 294 ? -30.429 0.053 -5.796 1.00 88.19 294 VAL A O 1
ATOM 2149 N N . ASP A 1 295 ? -31.231 2.151 -5.774 1.00 86.00 295 ASP A N 1
ATOM 2150 C CA . ASP A 1 295 ? -30.412 2.620 -6.894 1.00 86.00 295 ASP A CA 1
ATOM 2151 C C . ASP A 1 295 ? -28.974 2.949 -6.447 1.00 86.00 295 ASP A C 1
ATOM 2153 O O . ASP A 1 295 ? -28.631 2.889 -5.266 1.00 86.00 295 ASP A O 1
ATOM 2157 N N . ALA A 1 296 ? -28.119 3.328 -7.402 1.00 78.44 296 ALA A N 1
ATOM 2158 C CA . ALA A 1 296 ? -26.717 3.676 -7.148 1.00 78.44 296 ALA A CA 1
ATOM 2159 C C . ALA A 1 296 ? -26.520 4.863 -6.182 1.00 78.44 296 ALA A C 1
ATOM 2161 O O . ALA A 1 296 ? -25.405 5.108 -5.740 1.00 78.44 296 ALA A O 1
ATOM 2162 N N . ARG A 1 297 ? -27.579 5.615 -5.868 1.00 75.50 297 ARG A N 1
ATOM 2163 C CA . ARG A 1 297 ? -27.554 6.742 -4.929 1.00 75.50 297 ARG A CA 1
ATOM 2164 C C . ARG A 1 297 ? -28.251 6.399 -3.602 1.00 75.50 297 ARG A C 1
ATOM 2166 O O . ARG A 1 297 ? -28.447 7.291 -2.783 1.00 75.50 297 ARG A O 1
ATOM 2173 N N . GLY A 1 298 ? -28.648 5.139 -3.396 1.00 75.88 298 GLY A N 1
ATOM 2174 C CA . GLY A 1 298 ? -29.303 4.662 -2.176 1.00 75.88 298 GLY A CA 1
ATOM 2175 C C . GLY A 1 298 ? -30.824 4.858 -2.132 1.00 75.88 298 GLY A C 1
ATOM 2176 O O . GLY A 1 298 ? -31.438 4.565 -1.107 1.00 75.88 298 GLY A O 1
ATOM 2177 N N . PHE A 1 299 ? -31.468 5.314 -3.214 1.00 80.69 299 PHE A N 1
ATOM 2178 C CA . PHE A 1 299 ? -32.922 5.518 -3.214 1.00 80.69 299 PHE A CA 1
ATOM 2179 C C . PHE A 1 299 ? -33.666 4.199 -3.430 1.00 80.69 299 PHE A C 1
ATOM 2181 O O . PHE A 1 299 ? -33.275 3.446 -4.322 1.00 80.69 299 PHE A O 1
ATOM 2188 N N . PRO A 1 300 ? -34.788 3.941 -2.728 1.00 86.75 300 PRO A N 1
ATOM 2189 C CA . PRO A 1 300 ? -35.657 2.811 -3.043 1.00 86.75 300 PRO A CA 1
ATOM 2190 C C . PRO A 1 300 ? -36.105 2.867 -4.510 1.00 86.75 300 PRO A C 1
ATOM 2192 O O . PRO A 1 300 ? -36.806 3.795 -4.922 1.00 86.75 300 PRO A O 1
ATOM 2195 N N . ALA A 1 301 ? -35.717 1.871 -5.299 1.00 86.62 301 ALA A N 1
ATOM 2196 C CA . ALA A 1 301 ? -35.928 1.832 -6.737 1.00 86.62 301 ALA A CA 1
ATOM 2197 C C . ALA A 1 301 ? -36.512 0.488 -7.183 1.00 86.62 301 ALA A C 1
ATOM 2199 O O . ALA A 1 301 ? -36.410 -0.532 -6.502 1.00 86.62 301 ALA A O 1
ATOM 2200 N N . GLY A 1 302 ? -37.139 0.503 -8.358 1.00 88.81 302 GLY A N 1
ATOM 2201 C CA . GLY A 1 302 ? -37.748 -0.688 -8.941 1.00 88.81 302 GLY A CA 1
ATOM 2202 C C . GLY A 1 302 ? -39.068 -1.116 -8.278 1.00 88.81 302 GLY A C 1
ATOM 2203 O O . GLY A 1 302 ? -39.651 -0.371 -7.482 1.00 88.81 302 GLY A O 1
ATOM 2204 N N . PRO A 1 303 ? -39.591 -2.292 -8.671 1.00 93.12 303 PRO A N 1
ATOM 2205 C CA . PRO A 1 303 ? -40.818 -2.850 -8.112 1.00 93.12 303 PRO A CA 1
ATOM 2206 C C . PRO A 1 303 ? -40.619 -3.351 -6.673 1.00 93.12 303 PRO A C 1
ATOM 2208 O O . PRO A 1 303 ? -39.503 -3.638 -6.243 1.00 93.12 303 PRO A O 1
ATOM 2211 N N . ASP A 1 304 ? -41.724 -3.506 -5.938 1.00 93.62 304 ASP A N 1
ATOM 2212 C CA . ASP A 1 304 ? -41.712 -4.151 -4.622 1.00 93.62 304 ASP A CA 1
ATOM 2213 C C . ASP A 1 304 ? -41.244 -5.610 -4.771 1.00 93.62 304 ASP A C 1
ATOM 2215 O O . ASP A 1 304 ? -41.882 -6.407 -5.460 1.00 93.62 304 ASP A O 1
ATOM 2219 N N . LEU A 1 305 ? -40.150 -5.977 -4.099 1.00 93.81 305 LEU A N 1
ATOM 2220 C CA . LEU A 1 305 ? -39.688 -7.367 -3.987 1.00 93.81 305 LEU A CA 1
ATOM 2221 C C . LEU A 1 305 ? -40.620 -8.195 -3.092 1.00 93.81 305 LEU A C 1
ATOM 2223 O O . LEU A 1 305 ? -40.718 -9.413 -3.223 1.00 93.81 305 LEU A O 1
ATOM 2227 N N . GLY A 1 306 ? -41.305 -7.516 -2.174 1.00 94.88 306 GLY A N 1
ATOM 2228 C CA . GLY A 1 306 ? -42.409 -8.044 -1.392 1.00 94.88 306 GLY A CA 1
ATOM 2229 C C . GLY A 1 306 ? -43.085 -6.942 -0.592 1.00 94.88 306 GLY A C 1
ATOM 2230 O O . GLY A 1 306 ? -42.483 -5.907 -0.302 1.00 94.88 306 GLY A O 1
ATOM 2231 N N . ALA A 1 307 ? -44.342 -7.177 -0.230 1.00 94.56 307 ALA A N 1
ATOM 2232 C CA . ALA A 1 307 ? -45.127 -6.285 0.606 1.00 94.56 307 ALA A CA 1
ATOM 2233 C C . ALA A 1 307 ? -45.858 -7.084 1.688 1.00 94.56 307 ALA A C 1
ATOM 2235 O O . ALA A 1 307 ? -46.318 -8.201 1.446 1.00 94.56 307 ALA A O 1
ATOM 2236 N N . ALA A 1 308 ? -45.968 -6.489 2.865 1.00 94.69 308 ALA A N 1
ATOM 2237 C CA . ALA A 1 308 ? -46.668 -7.017 4.019 1.00 94.69 308 ALA A CA 1
ATOM 2238 C C . ALA A 1 308 ? -47.592 -5.931 4.568 1.00 94.69 308 ALA A C 1
ATOM 2240 O O . ALA A 1 308 ? -47.256 -4.745 4.552 1.00 94.69 308 ALA A O 1
ATOM 2241 N N . VAL A 1 309 ? -48.771 -6.332 5.032 1.00 92.12 309 VAL A N 1
ATOM 2242 C CA . VAL A 1 309 ? -49.828 -5.409 5.450 1.00 92.12 309 VAL A CA 1
ATOM 2243 C C . VAL A 1 309 ? -50.271 -5.758 6.858 1.00 92.12 309 VAL A C 1
ATOM 2245 O O . VAL A 1 309 ? -50.577 -6.916 7.135 1.00 92.12 309 VAL A O 1
ATOM 2248 N N . VAL A 1 310 ? -50.369 -4.750 7.722 1.00 89.25 310 VAL A N 1
ATOM 2249 C CA . VAL A 1 310 ? -50.959 -4.882 9.055 1.00 89.25 310 VAL A CA 1
ATOM 2250 C C . VAL A 1 310 ? -52.072 -3.853 9.239 1.00 89.25 310 VAL A C 1
ATOM 2252 O O . VAL A 1 310 ? -51.947 -2.695 8.844 1.00 89.25 310 VAL A O 1
ATOM 2255 N N . GLY A 1 311 ? -53.184 -4.289 9.832 1.00 83.69 311 GLY A N 1
ATOM 2256 C CA . GLY A 1 311 ? -54.243 -3.396 10.330 1.00 83.69 311 GLY A CA 1
ATOM 2257 C C . GLY A 1 311 ? -54.159 -3.153 11.842 1.00 83.69 311 GLY A C 1
ATOM 2258 O O . GLY A 1 311 ? -54.923 -2.364 12.387 1.00 83.69 311 GLY A O 1
ATOM 2259 N N . CYS A 1 312 ? -53.263 -3.870 12.522 1.00 82.38 312 CYS A N 1
ATOM 2260 C CA . CYS A 1 312 ? -52.952 -3.778 13.943 1.00 82.38 312 CYS A CA 1
ATOM 2261 C C . CYS A 1 312 ? -51.627 -4.521 14.206 1.00 82.38 312 CYS A C 1
ATOM 2263 O O . CYS A 1 312 ? -51.241 -5.390 13.422 1.00 82.38 312 CYS A O 1
ATOM 2265 N N . GLY A 1 313 ? -50.956 -4.217 15.318 1.00 87.44 313 GLY A N 1
ATOM 2266 C CA . GLY A 1 313 ? -49.689 -4.855 15.690 1.00 87.44 313 GLY A CA 1
ATOM 2267 C C . GLY A 1 313 ? -48.460 -4.270 14.986 1.00 87.44 313 GLY A C 1
ATOM 2268 O O . GLY A 1 313 ? -48.535 -3.242 14.315 1.00 87.44 313 GLY A O 1
ATOM 2269 N N . SER A 1 314 ? -47.317 -4.925 15.194 1.00 87.00 314 SER A N 1
ATOM 2270 C CA . SER A 1 314 ? -45.977 -4.452 14.811 1.00 87.00 314 SER A CA 1
ATOM 2271 C C . SER A 1 314 ? -45.203 -5.432 13.923 1.00 87.00 314 SER A C 1
ATOM 2273 O O . SER A 1 314 ? -44.072 -5.145 13.543 1.00 87.00 314 SER A O 1
ATOM 2275 N N . VAL A 1 315 ? -45.772 -6.594 13.589 1.00 91.25 315 VAL A N 1
ATOM 2276 C CA . VAL A 1 315 ? -45.080 -7.645 12.825 1.00 91.25 315 VAL A CA 1
ATOM 2277 C C . VAL A 1 315 ? -45.657 -7.745 11.419 1.00 91.25 315 VAL A C 1
ATOM 2279 O O . VAL A 1 315 ? -46.828 -8.057 11.231 1.00 91.25 315 VAL A O 1
ATOM 2282 N N . PHE A 1 316 ? -44.805 -7.496 10.432 1.00 93.56 316 PHE A N 1
ATOM 2283 C CA . PHE A 1 316 ? -45.111 -7.527 9.011 1.00 93.56 316 PHE A CA 1
ATOM 2284 C C . PHE A 1 316 ? -44.635 -8.847 8.415 1.00 93.56 316 PHE A C 1
ATOM 2286 O O . PHE A 1 316 ? -43.437 -9.032 8.203 1.00 93.56 316 PHE A O 1
ATOM 2293 N N . GLU A 1 317 ? -45.558 -9.766 8.148 1.00 94.12 317 GLU A N 1
ATOM 2294 C CA . GLU A 1 317 ? -45.242 -11.073 7.568 1.00 94.12 317 GLU A CA 1
ATOM 2295 C C . GLU A 1 317 ? -45.296 -11.042 6.035 1.00 94.12 317 GLU A C 1
ATOM 2297 O O . GLU A 1 317 ? -46.241 -10.526 5.441 1.00 94.12 317 GLU A O 1
ATOM 2302 N N . PHE A 1 318 ? -44.294 -11.644 5.394 1.00 94.12 318 PHE A N 1
ATOM 2303 C CA . PHE A 1 318 ? -44.185 -11.828 3.949 1.00 94.12 318 PHE A CA 1
ATOM 2304 C C . PHE A 1 318 ? -44.453 -13.306 3.614 1.00 94.12 318 PHE A C 1
ATOM 2306 O O . PHE A 1 318 ? -43.531 -14.129 3.688 1.00 94.12 318 PHE A O 1
ATOM 2313 N N . PRO A 1 319 ? -45.682 -13.689 3.209 1.00 84.75 319 PRO A N 1
ATOM 2314 C CA . PRO A 1 319 ? -46.059 -15.099 3.050 1.00 84.75 319 PRO A CA 1
ATOM 2315 C C . PRO A 1 319 ? -45.213 -15.854 2.019 1.00 84.75 319 PRO A C 1
ATOM 2317 O O . PRO A 1 319 ? -44.901 -17.029 2.204 1.00 84.75 319 PRO A O 1
ATOM 2320 N N . ALA A 1 320 ? -44.782 -15.175 0.953 1.00 86.94 320 ALA A N 1
ATOM 2321 C CA . ALA A 1 320 ? -43.881 -15.742 -0.051 1.00 86.94 320 ALA A CA 1
ATOM 2322 C C . ALA A 1 320 ? -42.401 -15.738 0.387 1.00 86.94 320 ALA A C 1
ATOM 2324 O O . ALA A 1 320 ? -41.600 -16.507 -0.142 1.00 86.94 320 ALA A O 1
ATOM 2325 N N . GLY A 1 321 ? -42.053 -14.926 1.389 1.00 90.56 321 GLY A N 1
ATOM 2326 C CA . GLY A 1 321 ? -40.682 -14.554 1.717 1.00 90.56 321 GLY A CA 1
ATOM 2327 C C . GLY A 1 321 ? -40.073 -13.632 0.657 1.00 90.56 321 GLY A C 1
ATOM 2328 O O . GLY A 1 321 ? -40.313 -13.799 -0.536 1.00 90.56 321 GLY A O 1
ATOM 2329 N N . VAL A 1 322 ? -39.271 -12.657 1.077 1.00 95.00 322 VAL A N 1
ATOM 2330 C CA . VAL A 1 322 ? -38.519 -11.793 0.157 1.00 95.00 322 VAL A CA 1
ATOM 2331 C C . VAL A 1 322 ? -37.105 -12.335 0.034 1.00 95.00 322 VAL A C 1
ATOM 2333 O O . VAL A 1 322 ? -36.392 -12.401 1.032 1.00 95.00 322 VAL A O 1
ATOM 2336 N N . ARG A 1 323 ? -36.694 -12.758 -1.166 1.00 93.56 323 ARG A N 1
ATOM 2337 C CA . ARG A 1 323 ? -35.325 -13.246 -1.382 1.00 93.56 323 ARG A CA 1
ATOM 2338 C C . ARG A 1 323 ? -34.340 -12.087 -1.327 1.00 93.56 323 ARG A C 1
ATOM 2340 O O . ARG A 1 323 ? -34.417 -11.178 -2.148 1.00 93.56 323 ARG A O 1
ATOM 2347 N N . LEU A 1 324 ? -33.400 -12.173 -0.399 1.00 92.75 324 LEU A N 1
ATOM 2348 C CA . LEU A 1 324 ? -32.305 -11.238 -0.221 1.00 92.75 324 LEU A CA 1
ATOM 2349 C C . LEU A 1 324 ? -30.992 -11.949 -0.547 1.00 92.75 324 LEU A C 1
ATOM 2351 O O . LEU A 1 324 ? -30.836 -13.143 -0.290 1.00 92.75 324 LEU A O 1
ATOM 2355 N N . ARG A 1 325 ? -30.064 -11.204 -1.144 1.00 89.12 325 ARG A N 1
ATOM 2356 C CA . ARG A 1 325 ? -28.725 -11.674 -1.516 1.00 89.12 325 ARG A CA 1
ATOM 2357 C C . ARG A 1 325 ? -27.654 -10.994 -0.687 1.00 89.12 325 ARG A C 1
ATOM 2359 O O . ARG A 1 325 ? -27.690 -9.769 -0.581 1.00 89.12 325 ARG A O 1
ATOM 2366 N N . ALA A 1 326 ? -26.694 -11.762 -0.187 1.00 86.06 326 ALA A N 1
ATOM 2367 C CA . ALA A 1 326 ? -25.559 -11.269 0.578 1.00 86.06 326 ALA A CA 1
ATOM 2368 C C . ALA A 1 326 ? -24.833 -10.130 -0.162 1.00 86.06 326 ALA A C 1
ATOM 2370 O O . ALA A 1 326 ? -24.602 -10.201 -1.369 1.00 86.06 326 ALA A O 1
ATOM 2371 N N . GLY A 1 327 ? -24.492 -9.066 0.563 1.00 79.81 327 GLY A N 1
ATOM 2372 C CA . GLY A 1 327 ? -23.804 -7.885 0.041 1.00 79.81 327 GLY A CA 1
ATOM 2373 C C . GLY A 1 327 ? -24.680 -6.920 -0.766 1.00 79.81 327 GLY A C 1
ATOM 2374 O O . GLY A 1 327 ? -24.193 -5.858 -1.139 1.00 79.81 327 GLY A O 1
ATOM 2375 N N . ARG A 1 328 ? -25.958 -7.235 -1.032 1.00 87.62 328 ARG A N 1
ATOM 2376 C CA . ARG A 1 328 ? -26.883 -6.290 -1.681 1.00 87.62 328 ARG A CA 1
ATOM 2377 C C . ARG A 1 328 ? -27.584 -5.383 -0.677 1.00 87.62 328 ARG A C 1
ATOM 2379 O O . ARG A 1 328 ? -27.917 -5.799 0.434 1.00 87.62 328 ARG A O 1
ATOM 2386 N N . MET A 1 329 ? -27.853 -4.166 -1.137 1.00 86.38 329 MET A N 1
ATOM 2387 C CA . MET A 1 329 ? -28.612 -3.152 -0.422 1.00 86.38 329 MET A CA 1
ATOM 2388 C C . MET A 1 329 ? -30.094 -3.208 -0.791 1.00 86.38 329 MET A C 1
ATOM 2390 O O . MET A 1 329 ? -30.456 -3.338 -1.963 1.00 86.38 329 MET A O 1
ATOM 2394 N N . TYR A 1 330 ? -30.940 -3.077 0.221 1.00 93.00 330 TYR A N 1
ATOM 2395 C CA . TYR A 1 330 ? -32.391 -3.044 0.098 1.00 93.00 330 TYR A CA 1
ATOM 2396 C C . TYR A 1 330 ? -32.945 -1.876 0.905 1.00 93.00 330 TYR A C 1
ATOM 2398 O O . TYR A 1 330 ? -32.274 -1.353 1.789 1.00 93.00 330 TYR A O 1
ATOM 2406 N N . ALA A 1 331 ? -34.183 -1.485 0.629 1.00 91.75 331 ALA A N 1
ATOM 2407 C CA . ALA A 1 331 ? -34.911 -0.508 1.420 1.00 91.75 331 ALA A CA 1
ATOM 2408 C C . ALA A 1 331 ? -36.189 -1.113 2.000 1.00 91.75 331 ALA A C 1
ATOM 2410 O O . ALA A 1 331 ? -36.967 -1.746 1.282 1.00 91.75 331 ALA A O 1
ATOM 2411 N N . LEU A 1 332 ? -36.420 -0.876 3.291 1.00 92.06 332 LEU A N 1
ATOM 2412 C CA . LEU A 1 332 ? -37.719 -1.057 3.933 1.00 92.06 332 LEU A CA 1
ATOM 2413 C C . LEU A 1 332 ? -38.526 0.218 3.728 1.00 92.06 332 LEU A C 1
ATOM 2415 O O . LEU A 1 332 ? -38.093 1.268 4.179 1.00 92.06 332 LEU A O 1
ATOM 2419 N N . CYS A 1 333 ? -39.678 0.151 3.064 1.00 90.50 333 CYS A N 1
ATOM 2420 C CA . CYS A 1 333 ? -40.544 1.303 2.815 1.00 90.50 333 CYS A CA 1
ATOM 2421 C C . CYS A 1 333 ? -41.895 1.127 3.515 1.00 90.50 333 CYS A C 1
ATOM 2423 O O . CYS A 1 333 ? -42.694 0.275 3.126 1.00 90.50 333 CYS A O 1
ATOM 2425 N N . VAL A 1 334 ? -42.167 1.950 4.523 1.00 89.62 334 VAL A N 1
ATOM 2426 C CA . VAL A 1 334 ? -43.417 1.982 5.283 1.00 89.62 334 VAL A CA 1
ATOM 2427 C C . VAL A 1 334 ? -44.328 3.083 4.741 1.00 89.62 334 VAL A C 1
ATOM 2429 O O . VAL A 1 334 ? -43.902 4.209 4.484 1.00 89.62 334 VAL A O 1
ATOM 2432 N N . SER A 1 335 ? -45.608 2.759 4.596 1.00 88.88 335 SER A N 1
ATOM 2433 C CA . SER A 1 335 ? -46.688 3.699 4.268 1.00 88.88 335 SER A CA 1
ATOM 2434 C C . SER A 1 335 ? -47.934 3.332 5.074 1.00 88.88 335 SER A C 1
ATOM 2436 O O . SER A 1 335 ? -48.101 2.162 5.416 1.00 88.88 335 SER A O 1
ATOM 2438 N N . ASN A 1 336 ? -48.825 4.282 5.351 1.00 87.44 336 ASN A N 1
ATOM 2439 C CA . ASN A 1 336 ? -50.115 4.007 5.986 1.00 87.44 336 ASN A CA 1
ATOM 2440 C C . ASN A 1 336 ? -51.238 4.647 5.166 1.00 87.44 336 ASN A C 1
ATOM 2442 O O . ASN A 1 336 ? -51.222 5.848 4.911 1.00 87.44 336 ASN A O 1
ATOM 2446 N N . ALA A 1 337 ? -52.205 3.831 4.754 1.00 78.25 337 ALA A N 1
ATOM 2447 C CA . ALA A 1 337 ? -53.392 4.271 4.040 1.00 78.25 337 ALA A CA 1
ATOM 2448 C C . ALA A 1 337 ? -54.613 4.214 4.974 1.00 78.25 337 ALA A C 1
ATOM 2450 O O . ALA A 1 337 ? -55.089 3.128 5.306 1.00 78.25 337 ALA A O 1
ATOM 2451 N N . GLY A 1 338 ? -55.143 5.375 5.377 1.00 64.31 338 GLY A N 1
ATOM 2452 C CA . GLY A 1 338 ? -56.472 5.498 5.994 1.00 64.31 338 GLY A CA 1
ATOM 2453 C C . GLY A 1 338 ? -56.546 6.377 7.248 1.00 64.31 338 GLY A C 1
ATOM 2454 O O . GLY A 1 338 ? -56.026 6.016 8.293 1.00 64.31 338 GLY A O 1
ATOM 2455 N N . SER A 1 339 ? -57.329 7.464 7.158 1.00 58.94 339 SER A N 1
ATOM 2456 C CA . SER A 1 339 ? -57.653 8.448 8.217 1.00 58.94 339 SER A CA 1
ATOM 2457 C C . SER A 1 339 ? -56.445 9.121 8.903 1.00 58.94 339 SER A C 1
ATOM 2459 O O . SER A 1 339 ? -55.315 8.665 8.806 1.00 58.94 339 SER A O 1
ATOM 2461 N N . ALA A 1 340 ? -56.659 10.257 9.577 1.00 59.72 340 ALA A N 1
ATOM 2462 C CA . ALA A 1 340 ? -55.590 11.060 10.199 1.00 59.72 340 ALA A CA 1
ATOM 2463 C C . ALA A 1 340 ? -54.815 10.337 11.332 1.00 59.72 340 ALA A C 1
ATOM 2465 O O . ALA A 1 340 ? -53.819 10.847 11.844 1.00 59.72 340 ALA A O 1
ATOM 2466 N N . SER A 1 341 ? -55.266 9.149 11.730 1.00 62.22 341 SER A N 1
ATOM 2467 C CA . SER A 1 341 ? -54.663 8.284 12.740 1.00 62.22 341 SER A CA 1
ATOM 2468 C C . SER A 1 341 ? -53.751 7.234 12.088 1.00 62.22 341 SER A C 1
ATOM 2470 O O . SER A 1 341 ? -54.205 6.153 11.729 1.00 62.22 341 SER A O 1
ATOM 2472 N N . GLY A 1 342 ? -52.475 7.580 11.897 1.00 77.81 342 GLY A N 1
ATOM 2473 C CA . GLY A 1 342 ? -51.449 6.729 11.274 1.00 77.81 342 GLY A CA 1
ATOM 2474 C C . GLY A 1 342 ? -50.782 5.672 12.177 1.00 77.81 342 GLY A C 1
ATOM 2475 O O . GLY A 1 342 ? -51.238 5.361 13.283 1.00 77.81 342 GLY A O 1
ATOM 2476 N N . PHE A 1 343 ? -49.662 5.123 11.701 1.00 82.69 343 PHE A N 1
ATOM 2477 C CA . PHE A 1 343 ? -48.786 4.222 12.462 1.00 82.69 343 PHE A CA 1
ATOM 2478 C C . PHE A 1 343 ? -47.677 5.022 13.137 1.00 82.69 343 PHE A C 1
ATOM 2480 O O . PHE A 1 343 ? -46.880 5.658 12.453 1.00 82.69 343 PHE A O 1
ATOM 2487 N N . TRP A 1 344 ? -47.622 4.999 14.464 1.00 82.06 344 TRP A N 1
ATOM 2488 C CA . TRP A 1 344 ? -46.569 5.660 15.228 1.00 82.06 344 TRP A CA 1
ATOM 2489 C C . TRP A 1 344 ? -45.450 4.665 15.491 1.00 82.06 344 TRP A C 1
ATOM 2491 O O . TRP A 1 344 ? -45.630 3.759 16.302 1.00 82.06 344 TRP A O 1
ATOM 2501 N N . TRP A 1 345 ? -44.314 4.796 14.812 1.00 77.88 345 TRP A N 1
ATOM 2502 C CA . TRP A 1 345 ? -43.182 3.888 15.018 1.00 77.88 345 TRP A CA 1
ATOM 2503 C C . TRP A 1 345 ? -42.125 4.524 15.910 1.00 77.88 345 TRP A C 1
ATOM 2505 O O . TRP A 1 345 ? -41.915 5.735 15.854 1.00 77.88 345 TRP A O 1
ATOM 2515 N N . GLY A 1 346 ? -41.477 3.706 16.737 1.00 72.38 346 GLY A N 1
ATOM 2516 C CA . GLY A 1 346 ? -40.376 4.143 17.590 1.00 72.38 346 GLY A CA 1
ATOM 2517 C C . GLY A 1 346 ? -39.064 4.233 16.812 1.00 72.38 346 GLY A C 1
ATOM 2518 O O . GLY A 1 346 ? -38.740 3.321 16.051 1.00 72.38 346 GLY A O 1
ATOM 2519 N N . TYR A 1 347 ? -38.302 5.307 17.009 1.00 70.31 347 TYR A N 1
ATOM 2520 C CA . TYR A 1 347 ? -36.966 5.470 16.428 1.00 70.31 347 TYR A CA 1
ATOM 2521 C C . TYR A 1 347 ? -35.909 5.708 17.512 1.00 70.31 347 TYR A C 1
ATOM 2523 O O . TYR A 1 347 ? -36.223 6.140 18.627 1.00 70.31 347 TYR A O 1
ATOM 2531 N N . SER A 1 348 ? -34.646 5.431 17.179 1.00 61.94 348 SER A N 1
ATOM 2532 C CA . SER A 1 348 ? -33.508 5.758 18.045 1.00 61.94 348 SER A CA 1
ATOM 2533 C C . SER A 1 348 ? -33.001 7.164 17.733 1.00 61.94 348 SER A C 1
ATOM 2535 O O . SER A 1 348 ? -32.744 7.495 16.578 1.00 61.94 348 SER A O 1
ATOM 2537 N N . GLY A 1 349 ? -32.839 8.002 18.759 1.00 57.25 349 GLY A N 1
ATOM 2538 C CA . GLY A 1 349 ? -32.224 9.327 18.623 1.00 57.25 349 GLY A CA 1
ATOM 2539 C C . GLY A 1 349 ? -30.693 9.297 18.545 1.00 57.25 349 GLY A C 1
ATOM 2540 O O . GLY A 1 349 ? -30.071 10.356 18.489 1.00 57.25 349 GLY A O 1
ATOM 2541 N N . ARG A 1 350 ? -30.070 8.111 18.593 1.00 58.72 350 ARG A N 1
ATOM 2542 C CA . ARG A 1 350 ? -28.614 7.972 18.591 1.00 58.72 350 ARG A CA 1
ATOM 2543 C C . ARG A 1 350 ? -28.076 7.740 17.180 1.00 58.72 350 ARG A C 1
ATOM 2545 O O . ARG A 1 350 ? -28.481 6.801 16.504 1.00 58.72 350 ARG A O 1
ATOM 2552 N N . THR A 1 351 ? -27.099 8.547 16.773 1.00 51.62 351 THR A N 1
ATOM 2553 C CA . THR A 1 351 ? -26.395 8.425 15.483 1.00 51.62 351 THR A CA 1
ATOM 2554 C C . THR A 1 351 ? -25.365 7.291 15.446 1.00 51.62 351 THR A C 1
ATOM 2556 O O . THR A 1 351 ? -24.798 7.019 14.393 1.00 51.62 351 THR A O 1
ATOM 2559 N N . ASP A 1 352 ? -25.099 6.632 16.576 1.00 53.31 352 ASP A N 1
ATOM 2560 C CA . ASP A 1 352 ? -24.171 5.500 16.695 1.00 53.31 352 ASP A CA 1
ATOM 2561 C C . ASP A 1 352 ? -24.871 4.128 16.627 1.00 53.31 352 ASP A C 1
ATOM 2563 O O . ASP A 1 352 ? -24.209 3.092 16.670 1.00 53.31 352 ASP A O 1
ATOM 2567 N N . CYS A 1 353 ? -26.193 4.102 16.411 1.00 54.31 353 CYS A N 1
ATOM 2568 C CA . CYS A 1 353 ? -26.969 2.876 16.179 1.00 54.31 353 CYS A CA 1
ATOM 2569 C C . CYS A 1 353 ? -26.689 2.199 14.815 1.00 54.31 353 CYS A C 1
ATOM 2571 O O . CYS A 1 353 ? -27.316 1.196 14.483 1.00 54.31 353 CYS A O 1
ATOM 2573 N N . VAL A 1 354 ? -25.735 2.714 14.032 1.00 48.03 354 VAL A N 1
ATOM 2574 C CA . VAL A 1 354 ? -25.443 2.295 12.648 1.00 48.03 354 VAL A CA 1
ATOM 2575 C C . VAL A 1 354 ? -24.367 1.194 12.578 1.00 48.03 354 VAL A C 1
ATOM 2577 O O . VAL A 1 354 ? -24.179 0.568 11.539 1.00 48.03 354 VAL A O 1
ATOM 2580 N N . ALA A 1 355 ? -23.654 0.898 13.673 1.00 42.38 355 ALA A N 1
ATOM 2581 C CA . ALA A 1 355 ? -22.511 -0.016 13.616 1.00 42.38 355 ALA A CA 1
ATOM 2582 C C . ALA A 1 355 ? -22.340 -0.869 14.881 1.00 42.38 355 ALA A C 1
ATOM 2584 O O . ALA A 1 355 ? -21.647 -0.493 15.824 1.00 42.38 355 ALA A O 1
ATOM 2585 N N . ALA A 1 356 ? -22.884 -2.089 14.863 1.00 38.75 356 ALA A N 1
ATOM 2586 C CA . ALA A 1 356 ? -22.330 -3.156 15.689 1.00 38.75 356 ALA A CA 1
ATOM 2587 C C . ALA A 1 356 ? -21.002 -3.643 15.049 1.00 38.75 356 ALA A C 1
ATOM 2589 O O . ALA A 1 356 ? -20.995 -3.962 13.858 1.00 38.75 356 ALA A O 1
ATOM 2590 N N . PRO A 1 357 ? -19.882 -3.757 15.796 1.00 37.41 357 PRO A N 1
ATOM 2591 C CA . PRO A 1 357 ? -18.573 -4.178 15.262 1.00 37.41 357 PRO A CA 1
ATOM 2592 C C . PRO A 1 357 ? -18.510 -5.641 14.794 1.00 37.41 357 PRO A C 1
ATOM 2594 O O . PRO A 1 357 ? -17.528 -6.068 14.190 1.00 37.41 357 PRO A O 1
ATOM 2597 N N . ALA A 1 358 ? -19.553 -6.423 15.066 1.00 38.28 358 ALA A N 1
ATOM 2598 C CA . ALA A 1 358 ? -19.742 -7.756 14.528 1.00 38.28 358 ALA A CA 1
ATOM 2599 C C . ALA A 1 358 ? -20.964 -7.717 13.611 1.00 38.28 358 ALA A C 1
ATOM 2601 O O . ALA A 1 358 ? -22.074 -7.465 14.069 1.00 38.28 358 ALA A O 1
ATOM 2602 N N . ALA A 1 359 ? -20.758 -7.958 12.317 1.00 38.25 359 ALA A N 1
ATOM 2603 C CA . ALA A 1 359 ? -21.835 -8.105 11.352 1.00 38.25 359 ALA A CA 1
ATOM 2604 C C . ALA A 1 359 ? -22.753 -9.271 11.758 1.00 38.25 359 ALA A C 1
ATOM 2606 O O . ALA A 1 359 ? -22.516 -10.424 11.401 1.00 38.25 359 ALA A O 1
ATOM 2607 N N . THR A 1 360 ? -23.821 -8.971 12.489 1.00 37.69 360 THR A N 1
ATOM 2608 C CA . THR A 1 360 ? -25.050 -9.752 12.433 1.00 37.69 360 THR A CA 1
ATOM 2609 C C . THR A 1 360 ? -25.944 -9.093 11.385 1.00 37.69 360 THR A C 1
ATOM 2611 O O . THR A 1 360 ? -26.211 -7.898 11.432 1.00 37.69 360 THR A O 1
ATOM 2614 N N . SER A 1 361 ? -26.293 -9.884 10.374 1.00 52.56 361 SER A N 1
ATOM 2615 C CA . SER A 1 361 ? -26.926 -9.545 9.092 1.00 52.56 361 SER A CA 1
ATOM 2616 C C . SER A 1 361 ? -28.076 -8.513 9.138 1.00 52.56 361 SER A C 1
ATOM 2618 O O . SER A 1 361 ? -28.927 -8.590 10.009 1.00 52.56 361 SER A O 1
ATOM 2620 N N . TYR A 1 362 ? -28.172 -7.632 8.127 1.00 49.16 362 TYR A N 1
ATOM 2621 C CA . TYR A 1 362 ? -29.252 -6.633 7.948 1.00 49.16 362 TYR A CA 1
ATOM 2622 C C . TYR A 1 362 ? -29.126 -5.352 8.801 1.00 49.16 362 TYR A C 1
ATOM 2624 O O . TYR A 1 362 ? -30.056 -4.958 9.496 1.00 49.16 362 TYR A O 1
ATOM 2632 N N . THR A 1 363 ? -27.973 -4.677 8.721 1.00 51.59 363 THR A N 1
ATOM 2633 C CA . THR A 1 363 ? -27.679 -3.407 9.423 1.00 51.59 363 THR A CA 1
ATOM 2634 C C . THR A 1 363 ? -28.145 -2.191 8.611 1.00 51.59 363 THR A C 1
ATOM 2636 O O . THR A 1 363 ? -27.950 -2.172 7.392 1.00 51.59 363 THR A O 1
ATOM 2639 N N . SER A 1 364 ? -28.745 -1.191 9.277 1.00 57.47 364 SER A N 1
ATOM 2640 C CA . SER A 1 364 ? -29.021 0.131 8.683 1.00 57.47 364 SER A CA 1
ATOM 2641 C C . SER A 1 364 ? -27.705 0.803 8.289 1.00 57.47 364 SER A C 1
ATOM 2643 O O . SER A 1 364 ? -26.754 0.728 9.064 1.00 57.47 364 SER A O 1
ATOM 2645 N N . LEU A 1 365 ? -27.625 1.427 7.110 1.00 53.81 365 LEU A N 1
ATOM 2646 C CA . LEU A 1 365 ? -26.412 2.140 6.668 1.00 53.81 365 LEU A CA 1
ATOM 2647 C C . LEU A 1 365 ? -26.564 3.661 6.652 1.00 53.81 365 LEU A C 1
ATOM 2649 O O . LEU A 1 365 ? -25.561 4.372 6.705 1.00 53.81 365 LEU A O 1
ATOM 2653 N N . ASP A 1 366 ? -27.793 4.163 6.585 1.00 56.38 366 ASP A N 1
ATOM 2654 C CA . ASP A 1 366 ? -28.081 5.582 6.665 1.00 56.38 366 ASP A CA 1
ATOM 2655 C C . ASP A 1 366 ? -29.431 5.832 7.345 1.00 56.38 366 ASP A C 1
ATOM 2657 O O . ASP A 1 366 ? -30.416 5.125 7.144 1.00 56.38 366 ASP A O 1
ATOM 2661 N N . SER A 1 367 ? -29.503 6.902 8.126 1.00 51.62 367 SER A N 1
ATOM 2662 C CA . SER A 1 367 ? -30.735 7.399 8.750 1.00 51.62 367 SER A CA 1
ATOM 2663 C C . SER A 1 367 ? -31.685 8.068 7.745 1.00 51.62 367 SER A C 1
ATOM 2665 O O . SER A 1 367 ? -32.458 8.957 8.099 1.00 51.62 367 SER A O 1
ATOM 2667 N N . GLY A 1 368 ? -31.595 7.706 6.459 1.00 49.78 368 GLY A N 1
ATOM 2668 C CA . GLY A 1 368 ? -32.274 8.388 5.354 1.00 49.78 368 GLY A CA 1
ATOM 2669 C C . GLY A 1 368 ? -31.755 9.807 5.079 1.00 49.78 368 GLY A C 1
ATOM 2670 O O . GLY A 1 368 ? -32.417 10.566 4.368 1.00 49.78 368 GLY A O 1
ATOM 2671 N N . ALA A 1 369 ? -30.584 10.181 5.618 1.00 48.06 369 ALA A N 1
ATOM 2672 C CA . ALA A 1 369 ? -30.001 11.530 5.541 1.00 48.06 369 ALA A CA 1
ATOM 2673 C C . ALA A 1 369 ? -29.785 12.050 4.107 1.00 48.06 369 ALA A C 1
ATOM 2675 O O . ALA A 1 369 ? -29.709 13.255 3.878 1.00 48.06 369 ALA A O 1
ATOM 2676 N N . SER A 1 370 ? -29.688 11.141 3.141 1.00 44.81 370 SER A N 1
ATOM 2677 C CA . SER A 1 370 ? -29.449 11.427 1.729 1.00 44.81 370 SER A CA 1
ATOM 2678 C C . SER A 1 370 ? -30.722 11.818 0.958 1.00 44.81 370 SER A C 1
ATOM 2680 O O . SER A 1 370 ? -30.612 12.397 -0.124 1.00 44.81 370 SER A O 1
ATOM 2682 N N . TRP A 1 371 ? -31.929 11.554 1.485 1.00 53.66 371 TRP A N 1
ATOM 2683 C CA . TRP A 1 371 ? -33.166 11.737 0.705 1.00 53.66 371 TRP A CA 1
ATOM 2684 C C . TRP A 1 371 ? -34.467 11.997 1.492 1.00 53.66 371 TRP A C 1
ATOM 2686 O O . TRP A 1 371 ? -35.489 12.321 0.883 1.00 53.66 371 TRP A O 1
ATOM 2696 N N . SER A 1 372 ? -34.455 11.921 2.824 1.00 55.56 372 SER A N 1
ATOM 2697 C CA . SER A 1 372 ? -35.579 12.256 3.709 1.00 55.56 372 SER A CA 1
ATOM 2698 C C . SER A 1 372 ? -35.262 13.520 4.517 1.00 55.56 372 SER A C 1
ATOM 2700 O O . SER A 1 372 ? -34.157 13.670 5.029 1.00 55.56 372 SER A O 1
ATOM 2702 N N . ARG A 1 373 ? -36.232 14.438 4.677 1.00 48.59 373 ARG A N 1
ATOM 2703 C CA . ARG A 1 373 ? -36.091 15.586 5.605 1.00 48.59 373 ARG A CA 1
ATOM 2704 C C . ARG A 1 373 ? -36.108 15.163 7.077 1.00 48.59 373 ARG A C 1
ATOM 2706 O O . ARG A 1 373 ? -35.615 15.906 7.918 1.00 48.59 373 ARG A O 1
ATOM 2713 N N . ASP A 1 374 ? -36.648 13.981 7.364 1.00 55.25 374 ASP A N 1
ATOM 2714 C CA . ASP A 1 374 ? -36.694 13.406 8.703 1.00 55.25 374 ASP A CA 1
ATOM 2715 C C . ASP A 1 374 ? -35.608 12.332 8.785 1.00 55.25 374 ASP A C 1
ATOM 2717 O O . ASP A 1 374 ? -35.767 11.233 8.248 1.00 55.25 374 ASP A O 1
ATOM 2721 N N . VAL A 1 375 ? -34.477 12.703 9.381 1.00 53.16 375 VAL A N 1
ATOM 2722 C CA . VAL A 1 375 ? -33.261 11.887 9.481 1.00 53.16 375 VAL A CA 1
ATOM 2723 C C . VAL A 1 375 ? -33.337 11.044 10.752 1.00 53.16 375 VAL A C 1
ATOM 2725 O O . VAL A 1 375 ? -32.753 11.401 11.771 1.00 53.16 375 VAL A O 1
ATOM 2728 N N . LEU A 1 376 ? -34.153 9.990 10.736 1.00 63.62 376 LEU A N 1
ATOM 2729 C CA . LEU A 1 376 ? -34.432 9.163 11.913 1.00 63.62 376 LEU A CA 1
ATOM 2730 C C . LEU A 1 376 ? -34.330 7.678 11.550 1.00 63.62 376 LEU A C 1
ATOM 2732 O O . LEU A 1 376 ? -35.024 7.210 10.647 1.00 63.62 376 LEU A O 1
ATOM 2736 N N . ASP A 1 377 ? -33.484 6.938 12.270 1.00 66.38 377 ASP A N 1
ATOM 2737 C CA . ASP A 1 377 ? -33.273 5.504 12.055 1.00 66.38 377 ASP A CA 1
ATOM 2738 C C . ASP A 1 377 ? -34.448 4.667 12.580 1.00 66.38 377 ASP A C 1
ATOM 2740 O O . ASP A 1 377 ? -34.836 4.759 13.749 1.00 66.38 377 ASP A O 1
ATOM 2744 N N . ILE A 1 378 ? -34.995 3.802 11.722 1.00 70.94 378 ILE A N 1
ATOM 2745 C CA . ILE A 1 378 ? -36.017 2.829 12.110 1.00 70.94 378 ILE A CA 1
ATOM 2746 C C . ILE A 1 378 ? -35.324 1.679 12.846 1.00 70.94 378 ILE A C 1
ATOM 2748 O O . ILE A 1 378 ? -34.377 1.077 12.343 1.00 70.94 378 ILE A O 1
ATOM 2752 N N . HIS A 1 379 ? -35.816 1.360 14.040 1.00 73.69 379 HIS A N 1
ATOM 2753 C CA . HIS A 1 379 ? -35.416 0.153 14.750 1.00 73.69 379 HIS A CA 1
ATOM 2754 C C . HIS A 1 379 ? -36.263 -1.021 14.251 1.00 73.69 379 HIS A C 1
ATOM 2756 O O . HIS A 1 379 ? -37.491 -0.921 14.226 1.00 73.69 379 HIS A O 1
ATOM 2762 N N . PHE A 1 380 ? -35.645 -2.132 13.846 1.00 78.94 380 PHE A N 1
ATOM 2763 C CA . PHE A 1 380 ? -36.389 -3.291 13.347 1.00 78.94 380 PHE A CA 1
ATOM 2764 C C . PHE A 1 380 ? -35.704 -4.626 13.634 1.00 78.94 380 PHE A C 1
ATOM 2766 O O . PHE A 1 380 ? -34.481 -4.713 13.705 1.00 78.94 380 PHE A O 1
ATOM 2773 N N . LYS A 1 381 ? -36.509 -5.692 13.739 1.00 81.69 381 LYS A N 1
ATOM 2774 C CA . LYS A 1 381 ? -36.021 -7.081 13.775 1.00 81.69 381 LYS A CA 1
ATOM 2775 C C . LYS A 1 381 ? -36.405 -7.802 12.500 1.00 81.69 381 LYS A C 1
ATOM 2777 O O . LYS A 1 381 ? -37.546 -7.688 12.051 1.00 81.69 381 LYS A O 1
ATOM 2782 N N . THR A 1 382 ? -35.486 -8.581 11.944 1.00 83.19 382 THR A N 1
ATOM 2783 C CA . THR A 1 382 ? -35.757 -9.416 10.768 1.00 83.19 382 THR A CA 1
ATOM 2784 C C . THR A 1 382 ? -35.815 -10.888 11.144 1.00 83.19 382 THR A C 1
ATOM 2786 O O . THR A 1 382 ? -35.060 -11.373 11.987 1.00 83.19 382 THR A O 1
ATOM 2789 N N . TYR A 1 383 ? -36.720 -11.611 10.492 1.00 84.75 383 TYR A N 1
ATOM 2790 C CA . TYR A 1 383 ? -36.843 -13.059 10.608 1.00 84.75 383 TYR A CA 1
ATOM 2791 C C . TYR A 1 383 ? -36.498 -13.660 9.255 1.00 84.75 383 TYR A C 1
ATOM 2793 O O . TYR A 1 383 ? -37.258 -13.501 8.295 1.00 84.75 383 TYR A O 1
ATOM 2801 N N . VAL A 1 384 ? -35.347 -14.325 9.162 1.00 83.94 384 VAL A N 1
ATOM 2802 C CA . VAL A 1 384 ? -34.831 -14.843 7.890 1.00 83.94 384 VAL A CA 1
ATOM 2803 C C . VAL A 1 384 ? -34.713 -16.358 7.937 1.00 83.94 384 VAL A C 1
ATOM 2805 O O . VAL A 1 384 ? -34.214 -16.937 8.904 1.00 83.94 384 VAL A O 1
ATOM 2808 N N . LEU A 1 385 ? -35.181 -17.002 6.868 1.00 82.94 385 LEU A N 1
ATOM 2809 C CA . LEU A 1 385 ? -34.887 -18.402 6.593 1.00 82.94 385 LEU A CA 1
ATOM 2810 C C . LEU A 1 385 ? -33.653 -18.466 5.685 1.00 82.94 385 LEU A C 1
ATOM 2812 O O . LEU A 1 385 ? -33.721 -17.949 4.567 1.00 82.94 385 LEU A O 1
ATOM 2816 N N . PRO A 1 386 ? -32.536 -19.065 6.131 1.00 77.00 386 PRO A N 1
ATOM 2817 C CA . PRO A 1 386 ? -31.374 -19.253 5.270 1.00 77.00 386 PRO A CA 1
ATOM 2818 C C . PRO A 1 386 ? -31.724 -20.189 4.108 1.00 77.00 386 PRO A C 1
ATOM 2820 O O . PRO A 1 386 ? -32.444 -21.176 4.297 1.00 77.00 386 PRO A O 1
ATOM 2823 N N . ASP A 1 387 ? -31.201 -19.898 2.916 1.00 70.00 387 ASP A N 1
ATOM 2824 C CA . ASP A 1 387 ? -31.375 -20.765 1.750 1.00 70.00 387 ASP A CA 1
ATOM 2825 C C . ASP A 1 387 ? -30.671 -22.108 2.012 1.00 70.00 387 ASP A C 1
ATOM 2827 O O . ASP A 1 387 ? -29.447 -22.224 1.959 1.00 70.00 387 ASP A O 1
ATOM 2831 N N . ARG A 1 388 ? -31.448 -23.151 2.327 1.00 64.12 388 ARG A N 1
ATOM 2832 C CA . ARG A 1 388 ? -30.948 -24.530 2.332 1.00 64.12 388 ARG A CA 1
ATOM 2833 C C . ARG A 1 388 ? -31.154 -25.152 0.950 1.00 64.12 388 ARG A C 1
ATOM 2835 O O . ARG A 1 388 ? -32.250 -25.039 0.394 1.00 64.12 388 ARG A O 1
ATOM 2842 N N . PRO A 1 389 ? -30.161 -25.870 0.403 1.00 41.75 389 PRO A N 1
ATOM 2843 C CA . PRO A 1 389 ? -30.364 -26.663 -0.798 1.00 41.75 389 PRO A CA 1
ATOM 2844 C C . PRO A 1 389 ? -31.280 -27.858 -0.477 1.00 41.75 389 PRO A C 1
ATOM 2846 O O . PRO A 1 389 ? -30.839 -28.864 0.068 1.00 41.75 389 PRO A O 1
ATOM 2849 N N . GLY A 1 390 ? -32.564 -27.732 -0.824 1.00 51.22 390 GLY A N 1
ATOM 2850 C CA . GLY A 1 390 ? -33.530 -28.834 -0.862 1.00 51.22 390 GLY A CA 1
ATOM 2851 C C . GLY A 1 390 ? -34.572 -28.837 0.262 1.00 51.22 390 GLY A C 1
ATOM 2852 O O . GLY A 1 390 ? -34.262 -29.110 1.417 1.00 51.22 390 GLY A O 1
ATOM 2853 N N . GLY A 1 391 ? -35.837 -28.628 -0.122 1.00 42.28 391 GLY A N 1
ATOM 2854 C CA . GLY A 1 391 ? -37.021 -28.981 0.670 1.00 42.28 391 GLY A CA 1
ATOM 2855 C C . GLY A 1 391 ? -37.850 -27.790 1.152 1.00 42.28 391 GLY A C 1
ATOM 2856 O O . GLY A 1 391 ? -37.441 -27.057 2.045 1.00 42.28 391 GLY A O 1
ATOM 2857 N N . VAL A 1 392 ? -39.055 -27.641 0.596 1.00 40.28 392 VAL A N 1
ATOM 2858 C CA . VAL A 1 392 ? -40.107 -26.751 1.112 1.00 40.28 392 VAL A CA 1
ATOM 2859 C C . VAL A 1 392 ? -41.080 -27.586 1.950 1.00 40.28 392 VAL A C 1
ATOM 2861 O O . VAL A 1 392 ? -41.706 -28.485 1.390 1.00 40.28 392 VAL A O 1
ATOM 2864 N N . PRO A 1 393 ? -41.275 -27.294 3.246 1.00 36.44 393 PRO A N 1
ATOM 2865 C CA . PRO A 1 393 ? -42.474 -27.691 3.972 1.00 36.44 393 PRO A CA 1
ATOM 2866 C C . PRO A 1 393 ? -43.426 -26.497 4.167 1.00 36.44 393 PRO A C 1
ATOM 2868 O O . PRO A 1 393 ? -42.997 -25.348 4.278 1.00 36.44 393 PRO A O 1
ATOM 2871 N N . ALA A 1 394 ? -44.728 -26.778 4.222 1.00 43.22 394 ALA A N 1
ATOM 2872 C CA . ALA A 1 394 ? -45.795 -25.795 4.414 1.00 43.22 394 ALA A CA 1
ATOM 2873 C C . ALA A 1 394 ? -46.309 -25.739 5.875 1.00 43.22 394 ALA A C 1
ATOM 2875 O O . ALA A 1 394 ? -46.610 -26.792 6.426 1.00 43.22 394 ALA A O 1
ATOM 2876 N N . THR A 1 395 ? -46.506 -24.507 6.397 1.00 36.91 395 THR A N 1
ATOM 2877 C CA . THR A 1 395 ? -47.406 -24.011 7.498 1.00 36.91 395 THR A CA 1
ATOM 2878 C C . THR A 1 395 ? -47.311 -24.625 8.922 1.00 36.91 395 THR A C 1
ATOM 2880 O O . THR A 1 395 ? -47.000 -25.805 9.030 1.00 36.91 395 THR A O 1
ATOM 2883 N N . PRO A 1 396 ? -47.561 -23.879 10.041 1.00 31.91 396 PRO A N 1
ATOM 2884 C CA . PRO A 1 396 ? -48.691 -22.953 10.278 1.00 31.91 396 PRO A CA 1
ATOM 2885 C C . PRO A 1 396 ? -48.330 -21.548 10.829 1.00 31.91 396 PRO A C 1
ATOM 2887 O O . PRO A 1 396 ? -47.220 -21.307 11.297 1.00 31.91 396 PRO A O 1
ATOM 2890 N N . ALA A 1 397 ? -49.298 -20.625 10.768 1.00 33.34 397 ALA A N 1
ATOM 2891 C CA . ALA A 1 397 ? -49.208 -19.247 11.266 1.00 33.34 397 ALA A CA 1
ATOM 2892 C C . ALA A 1 397 ? -49.470 -19.150 12.788 1.00 33.34 397 ALA A C 1
ATOM 2894 O O . ALA A 1 397 ? -50.395 -19.808 13.274 1.00 33.34 397 ALA A O 1
ATOM 2895 N N . PRO A 1 398 ? -48.734 -18.314 13.546 1.00 32.78 398 PRO A N 1
ATOM 2896 C CA . PRO A 1 398 ? -49.107 -17.953 14.907 1.00 32.78 398 PRO A CA 1
ATOM 2897 C C . PRO A 1 398 ? -50.185 -16.856 14.887 1.00 32.78 398 PRO A C 1
ATOM 2899 O O . PRO A 1 398 ? -49.961 -15.741 14.426 1.00 32.78 398 PRO A O 1
ATOM 2902 N N . SER A 1 399 ? -51.380 -17.162 15.394 1.00 31.80 399 SER A N 1
ATOM 2903 C CA . SER A 1 399 ? -52.446 -16.173 15.568 1.00 31.80 399 SER A CA 1
ATOM 2904 C C . SER A 1 399 ? -52.190 -15.323 16.818 1.00 31.80 399 SER A C 1
ATOM 2906 O O . SER A 1 399 ? -52.459 -15.771 17.933 1.00 31.80 399 SER A O 1
ATOM 2908 N N . HIS A 1 400 ? -51.722 -14.087 16.648 1.00 41.41 400 HIS A N 1
ATOM 2909 C CA . HIS A 1 400 ? -51.857 -13.052 17.674 1.00 41.41 400 HIS A CA 1
ATOM 2910 C C . HIS A 1 400 ? -53.159 -12.281 17.419 1.00 41.41 400 HIS A C 1
ATOM 2912 O O . HIS A 1 400 ? -53.351 -11.683 16.362 1.00 41.41 400 HIS A O 1
ATOM 2918 N N . GLY A 1 401 ? -54.098 -12.390 18.361 1.00 34.91 401 GLY A N 1
ATOM 2919 C CA . GLY A 1 401 ? -55.458 -11.878 18.228 1.00 34.91 401 GLY A CA 1
ATOM 2920 C C . GLY A 1 401 ? -55.531 -10.355 18.306 1.00 34.91 401 GLY A C 1
ATOM 2921 O O . GLY A 1 401 ? -55.271 -9.773 19.353 1.00 34.91 401 GLY A O 1
ATOM 2922 N N . CYS A 1 402 ? -55.968 -9.732 17.216 1.00 43.09 402 CYS A N 1
ATOM 2923 C CA . CYS A 1 402 ? -56.697 -8.471 17.264 1.00 43.09 402 CYS A CA 1
ATOM 2924 C C . CYS A 1 402 ? -58.166 -8.785 16.978 1.00 43.09 402 CYS A C 1
ATOM 2926 O O . CYS A 1 402 ? -58.480 -9.365 15.935 1.00 43.09 402 CYS A O 1
ATOM 2928 N N . GLU A 1 403 ? -59.072 -8.397 17.869 1.00 35.69 403 GLU A N 1
ATOM 2929 C CA . GLU A 1 403 ? -60.499 -8.406 17.555 1.00 35.69 403 GLU A CA 1
ATOM 2930 C C . GLU A 1 403 ? -60.776 -7.356 16.466 1.00 35.69 403 GLU A C 1
ATOM 2932 O O . GLU A 1 403 ? -60.516 -6.165 16.637 1.00 35.69 403 GLU A O 1
ATOM 2937 N N . ARG A 1 404 ? -61.258 -7.805 15.302 1.00 35.19 404 ARG A N 1
ATOM 2938 C CA . ARG A 1 404 ? -61.710 -6.938 14.204 1.00 35.19 404 ARG A CA 1
ATOM 2939 C C . ARG A 1 404 ? -63.161 -6.496 14.444 1.00 35.19 404 ARG A C 1
ATOM 2941 O O . ARG A 1 404 ? -63.990 -7.359 14.729 1.00 35.19 404 ARG A O 1
ATOM 2948 N N . PRO A 1 405 ? -63.530 -5.228 14.187 1.00 34.16 405 PRO A N 1
ATOM 2949 C CA . PRO A 1 405 ? -64.901 -4.887 13.821 1.00 34.16 405 PRO A CA 1
ATOM 2950 C C . PRO A 1 405 ? -65.169 -5.275 12.347 1.00 34.16 405 PRO A C 1
ATOM 2952 O O . PRO A 1 405 ? -64.225 -5.424 11.563 1.00 34.16 405 PRO A O 1
ATOM 2955 N N . PRO A 1 406 ? -66.434 -5.497 11.947 1.00 33.34 406 PRO A N 1
ATOM 2956 C CA . PRO A 1 406 ? -66.760 -6.221 10.721 1.00 33.34 406 PRO A CA 1
ATOM 2957 C C . PRO A 1 406 ? -66.542 -5.373 9.459 1.00 33.34 406 PRO A C 1
ATOM 2959 O O . PRO A 1 406 ? -66.958 -4.218 9.392 1.00 33.34 406 PRO A O 1
ATOM 2962 N N . LEU A 1 407 ? -65.944 -5.984 8.430 1.00 34.88 407 LEU A N 1
ATOM 2963 C CA . LEU A 1 407 ? -65.865 -5.457 7.064 1.00 34.88 407 LEU A CA 1
ATOM 2964 C C . LEU A 1 407 ? -66.759 -6.276 6.125 1.00 34.88 407 LEU A C 1
ATOM 2966 O O . LEU A 1 407 ? -66.814 -7.503 6.213 1.00 34.88 407 LEU A O 1
ATOM 2970 N N . ALA A 1 408 ? -67.430 -5.577 5.211 1.00 32.72 408 ALA A N 1
ATOM 2971 C CA . ALA A 1 408 ? -68.317 -6.126 4.195 1.00 32.72 408 ALA A CA 1
ATOM 2972 C C . ALA A 1 408 ? -67.612 -6.294 2.831 1.00 32.72 408 ALA A C 1
ATOM 2974 O O . ALA A 1 408 ? -66.931 -5.379 2.381 1.00 32.72 408 ALA A O 1
ATOM 2975 N N . GLY A 1 409 ? -67.888 -7.420 2.155 1.00 32.72 409 GLY A N 1
ATOM 2976 C CA . GLY A 1 409 ? -67.956 -7.533 0.684 1.00 32.72 409 GLY A CA 1
ATOM 2977 C C . GLY A 1 409 ? -66.705 -8.024 -0.078 1.00 32.72 409 GLY A C 1
ATOM 2978 O O . GLY A 1 409 ? -65.650 -7.412 0.059 1.00 32.72 409 GLY A O 1
ATOM 2979 N N . PRO A 1 410 ? -66.802 -9.077 -0.928 1.00 42.62 410 PRO A N 1
ATOM 2980 C CA . PRO A 1 410 ? -65.664 -9.638 -1.661 1.00 42.62 410 PRO A CA 1
ATOM 2981 C C . PRO A 1 410 ? -65.580 -9.179 -3.131 1.00 42.62 410 PRO A C 1
ATOM 2983 O O . PRO A 1 410 ? -66.595 -8.980 -3.797 1.00 42.62 410 PRO A O 1
ATOM 2986 N N . GLY A 1 411 ? -64.351 -9.109 -3.653 1.00 30.66 411 GLY A N 1
ATOM 2987 C CA . GLY A 1 411 ? -64.040 -8.952 -5.076 1.00 30.66 411 GLY A CA 1
ATOM 2988 C C . GLY A 1 411 ? -62.955 -9.943 -5.513 1.00 30.66 411 GLY A C 1
ATOM 2989 O O . GLY A 1 411 ? -61.869 -9.985 -4.943 1.00 30.66 411 GLY A O 1
ATOM 2990 N N . THR A 1 412 ? -63.303 -10.766 -6.497 1.00 32.22 412 THR A N 1
ATOM 2991 C CA . THR A 1 412 ? -62.573 -11.909 -7.068 1.00 32.22 412 THR A CA 1
ATOM 2992 C C . THR A 1 412 ? -61.398 -11.490 -7.965 1.00 32.22 412 THR A C 1
ATOM 2994 O O . THR A 1 412 ? -61.534 -10.538 -8.730 1.00 32.22 412 THR A O 1
ATOM 2997 N N . VAL A 1 413 ? -60.293 -12.253 -7.976 1.00 28.91 413 VAL A N 1
ATOM 2998 C CA . VAL A 1 413 ? -59.247 -12.174 -9.021 1.00 28.91 413 VAL A CA 1
ATOM 2999 C C . VAL A 1 413 ? -58.947 -13.566 -9.592 1.00 28.91 413 VAL A C 1
ATOM 3001 O O . VAL A 1 413 ? -58.796 -14.540 -8.859 1.00 28.91 413 VAL A O 1
ATOM 3004 N N . VAL A 1 414 ? -58.900 -13.622 -10.926 1.00 29.28 414 VAL A N 1
ATOM 3005 C CA . VAL A 1 414 ? -58.695 -14.781 -11.808 1.00 29.28 414 VAL A CA 1
ATOM 3006 C C . VAL A 1 414 ? -57.200 -14.988 -12.083 1.00 29.28 414 VAL A C 1
ATOM 3008 O O . VAL A 1 414 ? -56.485 -14.020 -12.333 1.00 29.28 414 VAL A O 1
ATOM 3011 N N . ALA A 1 415 ? -56.738 -16.242 -12.096 1.00 28.36 415 ALA A N 1
ATOM 3012 C CA . ALA A 1 415 ? -55.404 -16.637 -12.556 1.00 28.36 415 ALA A CA 1
ATOM 3013 C C . ALA A 1 415 ? -55.464 -17.213 -13.984 1.00 28.36 415 ALA A C 1
ATOM 3015 O O . ALA A 1 415 ? -56.378 -17.972 -14.306 1.00 28.36 415 ALA A O 1
ATOM 3016 N N . VAL A 1 416 ? -54.471 -16.888 -14.817 1.00 29.27 416 VAL A N 1
ATOM 3017 C CA . VAL A 1 416 ? -54.261 -17.468 -16.156 1.00 29.27 416 VAL A CA 1
ATOM 3018 C C . VAL A 1 416 ? -52.939 -18.234 -16.157 1.00 29.27 416 VAL A C 1
ATOM 3020 O O . VAL A 1 416 ? -51.902 -17.690 -15.785 1.00 29.27 416 VAL A O 1
ATOM 3023 N N . ALA A 1 417 ? -52.992 -19.495 -16.586 1.00 29.66 417 ALA A N 1
ATOM 3024 C CA . ALA A 1 417 ? -51.844 -20.352 -16.863 1.00 29.66 417 ALA A CA 1
ATOM 3025 C C . ALA A 1 417 ? -51.632 -20.470 -18.382 1.00 29.66 417 ALA A C 1
ATOM 3027 O O . ALA A 1 417 ? -52.600 -20.517 -19.139 1.00 29.66 417 ALA A O 1
ATOM 3028 N N . GLY A 1 418 ? -50.373 -20.571 -18.813 1.00 29.59 418 GLY A N 1
ATOM 3029 C CA . GLY A 1 418 ? -49.985 -20.876 -20.189 1.00 29.59 418 GLY A CA 1
ATOM 3030 C C . GLY A 1 418 ? -48.845 -21.894 -20.212 1.00 29.59 418 GLY A C 1
ATOM 3031 O O . GLY A 1 418 ? -47.829 -21.703 -19.550 1.00 29.59 418 GLY A O 1
ATOM 3032 N N . ALA A 1 419 ? -49.055 -22.980 -20.954 1.00 31.77 419 ALA A N 1
ATOM 3033 C CA . ALA A 1 419 ? -48.120 -24.069 -21.234 1.00 31.77 419 ALA A CA 1
ATOM 3034 C C . ALA A 1 419 ? -47.789 -24.115 -22.746 1.00 31.77 419 ALA A C 1
ATOM 3036 O O . ALA A 1 419 ? -48.310 -23.292 -23.496 1.00 31.77 419 ALA A O 1
ATOM 3037 N N . VAL A 1 420 ? -47.040 -25.157 -23.158 1.00 32.50 420 VAL A N 1
ATOM 3038 C CA . VAL A 1 420 ? -46.666 -25.621 -24.528 1.00 32.50 420 VAL A CA 1
ATOM 3039 C C . VAL A 1 420 ? -45.243 -25.197 -24.951 1.00 32.50 420 VAL A C 1
ATOM 3041 O O . VAL A 1 420 ? -44.901 -24.030 -24.834 1.00 32.50 420 VAL A O 1
ATOM 3044 N N . GLY A 1 421 ? -44.341 -26.060 -25.447 1.00 29.73 421 GLY A N 1
ATOM 3045 C CA . GLY A 1 421 ? -44.380 -27.489 -25.814 1.00 29.73 421 GLY A CA 1
ATOM 3046 C C . GLY A 1 421 ? -42.981 -27.994 -26.276 1.00 29.73 421 GLY A C 1
ATOM 3047 O O . GLY A 1 421 ? -42.046 -27.192 -26.290 1.00 29.73 421 GLY A O 1
ATOM 3048 N N . PRO A 1 422 ? -42.812 -29.295 -26.610 1.00 59.41 422 PRO A N 1
ATOM 3049 C CA . PRO A 1 422 ? -41.520 -29.944 -26.904 1.00 59.41 422 PRO A CA 1
ATOM 3050 C C . PRO A 1 422 ? -41.350 -30.402 -28.376 1.00 59.41 422 PRO A C 1
ATOM 3052 O O . PRO A 1 422 ? -42.324 -30.395 -29.116 1.00 59.41 422 PRO A O 1
ATOM 3055 N N . ASP A 1 423 ? -40.115 -30.787 -28.755 1.00 33.12 423 ASP A N 1
ATOM 3056 C CA . ASP A 1 423 ? -39.668 -31.773 -29.787 1.00 33.12 423 ASP A CA 1
ATOM 3057 C C . ASP A 1 423 ? -38.206 -31.433 -30.196 1.00 33.12 423 ASP A C 1
ATOM 3059 O O . ASP A 1 423 ? -37.821 -30.271 -30.153 1.00 33.12 423 ASP A O 1
ATOM 3063 N N . GLY A 1 424 ? -37.270 -32.317 -30.567 1.00 30.89 424 GLY A N 1
ATOM 3064 C CA . GLY A 1 424 ? -37.288 -33.724 -30.966 1.00 30.89 424 GLY A CA 1
ATOM 3065 C C . GLY A 1 424 ? -35.847 -34.270 -31.142 1.00 30.89 424 GLY A C 1
ATOM 3066 O O . GLY A 1 424 ? -34.861 -33.594 -30.852 1.00 30.89 424 GLY A O 1
ATOM 3067 N N . ALA A 1 425 ? -35.735 -35.529 -31.573 1.00 34.09 425 ALA A N 1
ATOM 3068 C CA . ALA A 1 425 ? -34.578 -36.417 -31.410 1.00 34.09 425 ALA A CA 1
ATOM 3069 C C . ALA A 1 425 ? -33.720 -36.701 -32.676 1.00 34.09 425 ALA A C 1
ATOM 3071 O O . ALA A 1 425 ? -34.169 -36.509 -33.799 1.00 34.09 425 ALA A O 1
ATOM 3072 N N . ALA A 1 426 ? -32.562 -37.347 -32.419 1.00 34.94 426 ALA A N 1
ATOM 3073 C CA . ALA A 1 426 ? -31.861 -38.397 -33.199 1.00 34.94 426 ALA A CA 1
ATOM 3074 C C . ALA A 1 426 ? -30.862 -38.037 -34.333 1.00 34.94 426 ALA A C 1
ATOM 3076 O O . ALA A 1 426 ? -31.243 -37.438 -35.329 1.00 34.94 426 ALA A O 1
ATOM 3077 N N . ARG A 1 427 ? -29.621 -38.583 -34.277 1.00 30.34 427 ARG A N 1
ATOM 3078 C CA . ARG A 1 427 ? -29.146 -39.774 -35.050 1.00 30.34 427 ARG A CA 1
ATOM 3079 C C . ARG A 1 427 ? -27.636 -40.087 -34.891 1.00 30.34 427 ARG A C 1
ATOM 3081 O O . ARG A 1 427 ? -26.851 -39.226 -34.517 1.00 30.34 427 ARG A O 1
ATOM 3088 N N . ARG A 1 428 ? -27.293 -41.360 -35.160 1.00 38.75 428 ARG A N 1
ATOM 3089 C CA . ARG A 1 428 ? -25.985 -42.059 -35.120 1.00 38.75 428 ARG A CA 1
ATOM 3090 C C . ARG A 1 428 ? -25.337 -42.198 -36.523 1.00 38.75 428 ARG A C 1
ATOM 3092 O O . ARG A 1 428 ? -25.998 -41.902 -37.513 1.00 38.75 428 ARG A O 1
ATOM 3099 N N . ASP A 1 429 ? -24.130 -42.795 -36.517 1.00 34.91 429 ASP A N 1
ATOM 3100 C CA . ASP A 1 429 ? -23.371 -43.521 -37.574 1.00 34.91 429 ASP A CA 1
ATOM 3101 C C . ASP A 1 429 ? -22.257 -42.681 -38.242 1.00 34.91 429 ASP A C 1
ATOM 3103 O O . ASP A 1 429 ? -22.451 -41.499 -38.479 1.00 34.91 429 ASP A O 1
ATOM 3107 N N . GLY A 1 430 ? -21.043 -43.148 -38.569 1.00 31.95 430 GLY A N 1
ATOM 3108 C CA . GLY A 1 430 ? -20.360 -44.448 -38.532 1.00 31.95 430 GLY A CA 1
ATOM 3109 C C . GLY A 1 430 ? -18.894 -44.278 -39.020 1.00 31.95 430 GLY A C 1
ATOM 3110 O O . GLY A 1 430 ? -18.544 -43.236 -39.571 1.00 31.95 430 GLY A O 1
ATOM 3111 N N . ALA A 1 431 ? -18.029 -45.277 -38.795 1.00 34.38 431 ALA A N 1
ATOM 3112 C CA . ALA A 1 431 ? -16.615 -45.330 -39.234 1.00 34.38 431 ALA A CA 1
ATOM 3113 C C . ALA A 1 431 ? -16.441 -46.017 -40.613 1.00 34.38 431 ALA A C 1
ATOM 3115 O O . ALA A 1 431 ? -17.384 -46.666 -41.073 1.00 34.38 431 ALA A O 1
ATOM 3116 N N . PRO A 1 432 ? -15.250 -45.937 -41.261 1.00 55.38 432 PRO A N 1
ATOM 3117 C CA . PRO A 1 432 ? -14.446 -47.167 -41.447 1.00 55.38 432 PRO A CA 1
ATOM 3118 C C . PRO A 1 432 ? -12.893 -47.010 -41.488 1.00 55.38 432 PRO A C 1
ATOM 3120 O O . PRO A 1 432 ? -12.340 -45.916 -41.446 1.00 55.38 432 PRO A O 1
ATOM 3123 N N . HIS A 1 433 ? -12.222 -48.173 -41.548 1.00 38.75 433 HIS A N 1
ATOM 3124 C CA . HIS A 1 433 ? -10.805 -48.537 -41.322 1.00 38.75 433 HIS A CA 1
ATOM 3125 C C . HIS A 1 433 ? -9.772 -48.308 -42.464 1.00 38.75 433 HIS A C 1
ATOM 3127 O O . HIS A 1 433 ? -10.113 -48.462 -43.630 1.00 38.75 433 HIS A O 1
ATOM 3133 N N . GLY A 1 434 ? -8.474 -48.198 -42.092 1.00 33.31 434 GLY A N 1
ATOM 3134 C CA . GLY A 1 434 ? -7.409 -49.159 -42.495 1.00 33.31 434 GLY A CA 1
ATOM 3135 C C . GLY A 1 434 ? -6.185 -48.681 -43.320 1.00 33.31 434 GLY A C 1
ATOM 3136 O O . GLY A 1 434 ? -6.346 -48.403 -44.501 1.00 33.31 434 GLY A O 1
ATOM 3137 N N . ALA A 1 435 ? -4.960 -48.709 -42.742 1.00 30.02 435 ALA A N 1
ATOM 3138 C CA . ALA A 1 435 ? -3.630 -48.902 -43.396 1.00 30.02 435 ALA A CA 1
ATOM 3139 C C . ALA A 1 435 ? -2.466 -48.942 -42.345 1.00 30.02 435 ALA A C 1
ATOM 3141 O O . ALA A 1 435 ? -2.689 -48.502 -41.219 1.00 30.02 435 ALA A O 1
ATOM 3142 N N . PRO A 1 436 ? -1.266 -49.507 -42.641 1.00 44.34 436 PRO A N 1
ATOM 3143 C CA . PRO A 1 436 ? -0.520 -50.388 -41.723 1.00 44.34 436 PRO A CA 1
ATOM 3144 C C . PRO A 1 436 ? 0.605 -49.743 -40.884 1.00 44.34 436 PRO A C 1
ATOM 3146 O O . PRO A 1 436 ? 1.172 -48.711 -41.232 1.00 44.34 436 PRO A O 1
ATOM 3149 N N . ALA A 1 437 ? 0.948 -50.427 -39.785 1.00 33.03 437 ALA A N 1
ATOM 3150 C CA . ALA A 1 437 ? 1.926 -50.032 -38.774 1.00 33.03 437 ALA A CA 1
ATOM 3151 C C . ALA A 1 437 ? 3.385 -50.347 -39.166 1.00 33.03 437 ALA A C 1
ATOM 3153 O O . ALA A 1 437 ? 3.705 -51.467 -39.563 1.00 33.03 437 ALA A O 1
ATOM 3154 N N . VAL A 1 438 ? 4.268 -49.361 -38.977 1.00 39.94 438 VAL A N 1
ATOM 3155 C CA . VAL A 1 438 ? 5.733 -49.496 -38.996 1.00 39.94 438 VAL A CA 1
ATOM 3156 C C . VAL A 1 438 ? 6.242 -49.181 -37.590 1.00 39.94 438 VAL A C 1
ATOM 3158 O O . VAL A 1 438 ? 5.888 -48.154 -37.014 1.00 39.94 438 VAL A O 1
ATOM 3161 N N . ASP A 1 439 ? 7.049 -50.083 -37.038 1.00 48.50 439 ASP A N 1
ATOM 3162 C CA . ASP A 1 439 ? 7.616 -50.018 -35.690 1.00 48.50 439 ASP A CA 1
ATOM 3163 C C . ASP A 1 439 ? 8.584 -48.825 -35.526 1.00 48.50 439 ASP A C 1
ATOM 3165 O O . ASP A 1 439 ? 9.680 -48.805 -36.089 1.00 48.50 439 ASP A O 1
ATOM 3169 N N . ARG A 1 440 ? 8.153 -47.803 -34.768 1.00 43.25 440 ARG A N 1
ATOM 3170 C CA . ARG A 1 440 ? 8.936 -46.617 -34.344 1.00 43.25 440 ARG A CA 1
ATOM 3171 C C . ARG A 1 440 ? 8.971 -46.429 -32.818 1.00 43.25 440 ARG A C 1
ATOM 3173 O O . ARG A 1 440 ? 9.261 -45.343 -32.314 1.00 43.25 440 ARG A O 1
ATOM 3180 N N . SER A 1 441 ? 8.705 -47.482 -32.051 1.00 50.44 441 SER A N 1
ATOM 3181 C CA . SER A 1 441 ? 8.264 -47.341 -30.656 1.00 50.44 441 SER A CA 1
ATOM 3182 C C . SER A 1 441 ? 9.326 -46.887 -29.634 1.00 50.44 441 SER A C 1
ATOM 3184 O O . SER A 1 441 ? 8.959 -46.440 -28.554 1.00 50.44 441 SER A O 1
ATOM 3186 N N . ALA A 1 442 ? 10.631 -46.905 -29.941 1.00 46.97 442 ALA A N 1
ATOM 3187 C CA . ALA A 1 442 ? 11.672 -46.592 -28.941 1.00 46.97 442 ALA A CA 1
ATOM 3188 C C . ALA A 1 442 ? 12.269 -45.165 -29.002 1.00 46.97 442 ALA A C 1
ATOM 3190 O O . ALA A 1 442 ? 12.918 -44.721 -28.045 1.00 46.97 442 ALA A O 1
ATOM 3191 N N . ALA A 1 443 ? 12.087 -44.441 -30.113 1.00 46.00 443 ALA A N 1
ATOM 3192 C CA . ALA A 1 443 ? 12.583 -43.066 -30.271 1.00 46.00 443 ALA A CA 1
ATOM 3193 C C . ALA A 1 443 ? 11.482 -42.029 -30.006 1.00 46.00 443 ALA A C 1
ATOM 3195 O O . ALA A 1 443 ? 11.735 -41.048 -29.311 1.00 46.00 443 ALA A O 1
ATOM 3196 N N . GLU A 1 444 ? 10.253 -42.288 -30.464 1.00 49.34 444 GLU A N 1
ATOM 3197 C CA . GLU A 1 444 ? 9.099 -41.419 -30.206 1.00 49.34 444 GLU A CA 1
ATOM 3198 C C . GLU A 1 444 ? 8.687 -41.432 -28.727 1.00 49.34 444 GLU A C 1
ATOM 3200 O O . GLU A 1 444 ? 8.349 -40.382 -28.195 1.00 49.34 444 GLU A O 1
ATOM 3205 N N . ASP A 1 445 ? 8.828 -42.551 -28.007 1.00 48.47 445 ASP A N 1
ATOM 3206 C CA . ASP A 1 445 ? 8.442 -42.633 -26.588 1.00 48.47 445 ASP A CA 1
ATOM 3207 C C . ASP A 1 445 ? 9.340 -41.766 -25.672 1.00 48.47 445 ASP A C 1
ATOM 3209 O O . ASP A 1 445 ? 8.887 -41.218 -24.669 1.00 48.47 445 ASP A O 1
ATOM 3213 N N . ARG A 1 446 ? 10.606 -41.514 -26.047 1.00 50.41 446 ARG A N 1
ATOM 3214 C CA . ARG A 1 446 ? 11.475 -40.568 -25.314 1.00 50.41 446 ARG A CA 1
ATOM 3215 C C . ARG A 1 446 ? 11.141 -39.107 -25.609 1.00 50.41 446 ARG A C 1
ATOM 3217 O O . ARG A 1 446 ? 11.173 -38.284 -24.695 1.00 50.41 446 ARG A O 1
ATOM 3224 N N . THR A 1 447 ? 10.795 -38.781 -26.851 1.00 57.09 447 THR A N 1
ATOM 3225 C CA . THR A 1 447 ? 10.415 -37.417 -27.246 1.00 57.09 447 THR A CA 1
ATOM 3226 C C . THR A 1 447 ? 9.024 -37.059 -26.727 1.00 57.09 447 THR A C 1
ATOM 3228 O O . THR A 1 447 ? 8.818 -35.944 -26.256 1.00 57.09 447 THR A O 1
ATOM 3231 N N . VAL A 1 448 ? 8.099 -38.021 -26.717 1.00 49.22 448 VAL A N 1
ATOM 3232 C CA . VAL A 1 448 ? 6.748 -37.875 -26.169 1.00 49.22 448 VAL A CA 1
ATOM 3233 C C . VAL A 1 448 ? 6.786 -37.806 -24.646 1.00 49.22 448 VAL A C 1
ATOM 3235 O O . VAL A 1 448 ? 6.163 -36.911 -24.099 1.00 49.22 448 VAL A O 1
ATOM 3238 N N . ARG A 1 449 ? 7.580 -38.618 -23.931 1.00 48.66 449 ARG A N 1
ATOM 3239 C CA . ARG A 1 449 ? 7.715 -38.465 -22.465 1.00 48.66 449 ARG A CA 1
ATOM 3240 C C . ARG A 1 449 ? 8.387 -37.156 -22.054 1.00 48.66 449 ARG A C 1
ATOM 3242 O O . ARG A 1 449 ? 7.987 -36.574 -21.053 1.00 48.66 449 ARG A O 1
ATOM 3249 N N . ALA A 1 450 ? 9.354 -36.651 -22.825 1.00 49.16 450 ALA A N 1
ATOM 3250 C CA . ALA A 1 450 ? 9.938 -35.328 -22.585 1.00 49.16 450 ALA A CA 1
ATOM 3251 C C . ALA A 1 450 ? 8.964 -34.180 -22.919 1.00 49.16 450 ALA A C 1
ATOM 3253 O O . ALA A 1 450 ? 8.978 -33.155 -22.239 1.00 49.16 450 ALA A O 1
ATOM 3254 N N . ALA A 1 451 ? 8.106 -34.346 -23.931 1.00 44.16 451 ALA A N 1
ATOM 3255 C CA . ALA A 1 451 ? 7.056 -33.388 -24.274 1.00 44.16 451 ALA A CA 1
ATOM 3256 C C . ALA A 1 451 ? 5.894 -33.414 -23.266 1.00 44.16 451 ALA A C 1
ATOM 3258 O O . ALA A 1 451 ? 5.415 -32.358 -22.873 1.00 44.16 451 ALA A O 1
ATOM 3259 N N . VAL A 1 452 ? 5.501 -34.593 -22.779 1.00 45.84 452 VAL A N 1
ATOM 3260 C CA . VAL A 1 452 ? 4.464 -34.787 -21.753 1.00 45.84 452 VAL A CA 1
ATOM 3261 C C . VAL A 1 452 ? 4.957 -34.302 -20.388 1.00 45.84 452 VAL A C 1
ATOM 3263 O O . VAL A 1 452 ? 4.242 -33.564 -19.728 1.00 45.84 452 VAL A O 1
ATOM 3266 N N . ALA A 1 453 ? 6.217 -34.553 -20.009 1.00 45.22 453 ALA A N 1
ATOM 3267 C CA . ALA A 1 453 ? 6.800 -33.988 -18.784 1.00 45.22 453 ALA A CA 1
ATOM 3268 C C . ALA A 1 453 ? 6.945 -32.450 -18.821 1.00 45.22 453 ALA A C 1
ATOM 3270 O O . ALA A 1 453 ? 6.943 -31.812 -17.771 1.00 45.22 453 ALA A O 1
ATOM 3271 N N . ARG A 1 454 ? 7.049 -31.837 -20.013 1.00 48.06 454 ARG A N 1
ATOM 3272 C CA . ARG A 1 454 ? 6.984 -30.371 -20.189 1.00 48.06 454 ARG A CA 1
ATOM 3273 C C . ARG A 1 454 ? 5.550 -29.838 -20.272 1.00 48.06 454 ARG A C 1
ATOM 3275 O O . ARG A 1 454 ? 5.334 -28.689 -19.909 1.00 48.06 454 ARG A O 1
ATOM 3282 N N . ALA A 1 455 ? 4.592 -30.643 -20.728 1.00 38.66 455 ALA A N 1
ATOM 3283 C CA . ALA A 1 455 ? 3.179 -30.273 -20.815 1.00 38.66 455 ALA A CA 1
ATOM 3284 C C . ALA A 1 455 ? 2.430 -30.426 -19.474 1.00 38.66 455 ALA A C 1
ATOM 3286 O O . ALA A 1 455 ? 1.508 -29.658 -19.211 1.00 38.66 455 ALA A O 1
ATOM 3287 N N . ASP A 1 456 ? 2.853 -31.356 -18.608 1.00 36.41 456 ASP A N 1
ATOM 3288 C CA . ASP A 1 456 ? 2.242 -31.609 -17.291 1.00 36.41 456 ASP A CA 1
ATOM 3289 C C . ASP A 1 456 ? 2.776 -30.705 -16.170 1.00 36.41 456 ASP A C 1
ATOM 3291 O O . ASP A 1 456 ? 2.165 -30.600 -15.103 1.00 36.41 456 ASP A O 1
ATOM 3295 N N . ALA A 1 457 ? 3.878 -29.985 -16.399 1.00 44.34 457 ALA A N 1
ATOM 3296 C CA . ALA A 1 457 ? 4.320 -28.922 -15.506 1.00 44.34 457 ALA A CA 1
ATOM 3297 C C . ALA A 1 457 ? 3.447 -27.683 -15.738 1.00 44.34 457 ALA A C 1
ATOM 3299 O O . ALA A 1 457 ? 3.862 -26.720 -16.382 1.00 44.34 457 ALA A O 1
ATOM 3300 N N . ARG A 1 458 ? 2.205 -27.727 -15.237 1.00 48.78 458 ARG A N 1
ATOM 3301 C CA . ARG A 1 458 ? 1.291 -26.583 -15.264 1.00 48.78 458 ARG A CA 1
ATOM 3302 C C . ARG A 1 458 ? 2.047 -25.387 -14.673 1.00 48.78 458 ARG A C 1
ATOM 3304 O O . ARG A 1 458 ? 2.444 -25.448 -13.507 1.00 48.78 458 ARG A O 1
ATOM 3311 N N . PRO A 1 459 ? 2.324 -24.343 -15.465 1.00 56.06 459 PRO A N 1
ATOM 3312 C CA . PRO A 1 459 ? 3.255 -23.317 -15.042 1.00 56.06 459 PRO A CA 1
ATOM 3313 C C . PRO A 1 459 ? 2.663 -22.573 -13.829 1.00 56.06 459 PRO A C 1
ATOM 3315 O O . PRO A 1 459 ? 1.442 -22.392 -13.757 1.00 56.06 459 PRO A O 1
ATOM 3318 N N . PRO A 1 460 ? 3.488 -22.180 -12.842 1.00 66.62 460 PRO A N 1
ATOM 3319 C CA . PRO A 1 460 ? 3.012 -21.701 -11.542 1.00 66.62 460 PRO A CA 1
ATOM 3320 C C . PRO A 1 460 ? 2.125 -20.473 -11.729 1.00 66.62 460 PRO A C 1
ATOM 3322 O O . PRO A 1 460 ? 2.533 -19.542 -12.418 1.00 66.62 460 PRO A O 1
ATOM 3325 N N . ALA A 1 461 ? 0.892 -20.497 -11.218 1.00 76.44 461 ALA A N 1
ATOM 3326 C CA . ALA A 1 461 ? -0.040 -19.372 -11.323 1.00 76.44 461 ALA A CA 1
ATOM 3327 C C . ALA A 1 461 ? 0.519 -18.119 -10.627 1.00 76.44 461 ALA A C 1
ATOM 3329 O O . ALA A 1 461 ? 1.330 -18.242 -9.709 1.00 76.44 461 ALA A O 1
ATOM 3330 N N . ALA A 1 462 ? 0.065 -16.936 -11.055 1.00 84.31 462 ALA A N 1
ATOM 3331 C CA . ALA A 1 462 ? 0.390 -15.678 -10.387 1.00 84.31 462 ALA A CA 1
ATOM 3332 C C . ALA A 1 462 ? 0.080 -15.777 -8.886 1.00 84.31 462 ALA A C 1
ATOM 3334 O O . ALA A 1 462 ? -0.930 -16.368 -8.483 1.00 84.31 462 ALA A O 1
ATOM 3335 N N . ALA A 1 463 ? 0.937 -15.193 -8.052 1.00 91.06 463 ALA A N 1
ATOM 3336 C CA . ALA A 1 463 ? 0.693 -15.121 -6.625 1.00 91.06 463 ALA A CA 1
ATOM 3337 C C . ALA A 1 463 ? -0.485 -14.174 -6.375 1.00 91.06 463 ALA A C 1
ATOM 3339 O O . ALA A 1 463 ? -0.349 -12.953 -6.459 1.00 91.06 463 ALA A O 1
ATOM 3340 N N . ARG A 1 464 ? -1.650 -14.746 -6.062 1.00 94.62 464 ARG A N 1
ATOM 3341 C CA . ARG A 1 464 ? -2.824 -13.967 -5.674 1.00 94.62 464 ARG A CA 1
ATOM 3342 C C . ARG A 1 464 ? -2.627 -13.400 -4.269 1.00 94.62 464 ARG A C 1
ATOM 3344 O O . ARG A 1 464 ? -2.291 -14.146 -3.349 1.00 94.62 464 ARG A O 1
ATOM 3351 N N . LYS A 1 465 ? -2.834 -12.095 -4.111 1.00 96.31 465 LYS A N 1
ATOM 3352 C CA . LYS A 1 465 ? -2.590 -11.340 -2.879 1.00 96.31 465 LYS A CA 1
ATOM 3353 C C . LYS A 1 465 ? -3.814 -10.546 -2.491 1.00 96.31 465 LYS A C 1
ATOM 3355 O O . LYS A 1 465 ? -4.396 -9.867 -3.329 1.00 96.31 465 LYS A O 1
ATOM 3360 N N . THR A 1 466 ? -4.209 -10.631 -1.229 1.00 97.94 466 THR A N 1
ATOM 3361 C CA . THR A 1 466 ? -5.394 -9.920 -0.744 1.00 97.94 466 THR A CA 1
ATOM 3362 C C . THR A 1 466 ? -4.988 -8.652 -0.011 1.00 97.94 466 THR A C 1
ATOM 3364 O O . THR A 1 466 ? -4.123 -8.700 0.864 1.00 97.94 466 THR A O 1
ATOM 3367 N N . VAL A 1 467 ? -5.620 -7.528 -0.349 1.00 98.44 467 VAL A N 1
ATOM 3368 C CA . VAL A 1 467 ? -5.292 -6.214 0.210 1.00 98.44 467 VAL A CA 1
ATOM 3369 C C . VAL A 1 467 ? -6.485 -5.547 0.883 1.00 98.44 467 VAL A C 1
ATOM 3371 O O . VAL A 1 467 ? -7.578 -5.495 0.327 1.00 98.44 467 VAL A O 1
ATOM 3374 N N . LEU A 1 468 ? -6.274 -5.020 2.086 1.00 98.56 468 LEU A N 1
ATOM 3375 C CA . LEU A 1 468 ? -7.244 -4.203 2.809 1.00 98.56 468 LEU A CA 1
ATOM 3376 C C . LEU A 1 468 ? -7.050 -2.751 2.390 1.00 98.56 468 LEU A C 1
ATOM 3378 O O . LEU A 1 468 ? -5.972 -2.203 2.599 1.00 98.56 468 LEU A O 1
ATOM 3382 N N . VAL A 1 469 ? -8.085 -2.132 1.827 1.00 98.38 469 VAL A N 1
ATOM 3383 C CA . VAL A 1 469 ? -8.027 -0.740 1.370 1.00 98.38 469 VAL A CA 1
ATOM 3384 C C . VAL A 1 469 ? -8.737 0.163 2.371 1.00 98.38 469 VAL A C 1
ATOM 3386 O O . VAL A 1 469 ? -9.915 -0.037 2.662 1.00 98.38 469 VAL A O 1
ATOM 3389 N N . ILE A 1 470 ? -8.026 1.167 2.878 1.00 97.06 470 ILE A N 1
ATOM 3390 C CA . ILE A 1 470 ? -8.511 2.120 3.877 1.00 97.06 470 ILE A CA 1
ATOM 3391 C C . ILE A 1 470 ? -8.384 3.538 3.312 1.00 97.06 470 ILE A C 1
ATOM 3393 O O . ILE A 1 470 ? -7.312 3.931 2.860 1.00 97.06 470 ILE A O 1
ATOM 3397 N N . SER A 1 471 ? -9.461 4.319 3.349 1.00 95.69 471 SER A N 1
ATOM 3398 C CA . SER A 1 471 ? -9.448 5.750 3.041 1.00 95.69 471 SER A CA 1
ATOM 3399 C C . SER A 1 471 ? -9.329 6.558 4.321 1.00 95.69 471 SER A C 1
ATOM 3401 O O . SER A 1 471 ? -10.176 6.446 5.203 1.00 95.69 471 SER A O 1
ATOM 3403 N N . LEU A 1 472 ? -8.335 7.433 4.381 1.00 94.50 472 LEU A N 1
ATOM 3404 C CA . LEU A 1 472 ? -8.116 8.353 5.491 1.00 94.50 472 LEU A CA 1
ATOM 3405 C C . LEU A 1 472 ? -8.824 9.701 5.249 1.00 94.50 472 LEU A C 1
ATOM 3407 O O . LEU A 1 472 ? -9.127 10.055 4.100 1.00 94.50 472 LEU A O 1
ATOM 3411 N N . PRO A 1 473 ? -9.112 10.491 6.300 1.00 85.69 473 PRO A N 1
ATOM 3412 C CA . PRO A 1 473 ? -10.005 11.648 6.193 1.00 85.69 473 PRO A CA 1
ATOM 3413 C C . PRO A 1 473 ? -9.400 12.847 5.466 1.00 85.69 473 PRO A C 1
ATOM 3415 O O . PRO A 1 473 ? -10.145 13.702 4.995 1.00 85.69 473 PRO A O 1
ATOM 3418 N N . THR A 1 474 ? -8.075 12.927 5.334 1.00 78.25 474 THR A N 1
ATOM 3419 C CA . THR A 1 474 ? -7.434 13.930 4.465 1.00 78.25 474 THR A CA 1
ATOM 3420 C C . THR A 1 474 ? -7.770 13.690 2.997 1.00 78.25 474 THR A C 1
ATOM 3422 O O . THR A 1 474 ? -7.659 14.598 2.180 1.00 78.25 474 THR A O 1
ATOM 3425 N N . GLY A 1 475 ? -8.207 12.469 2.679 1.00 60.88 475 GLY A N 1
ATOM 3426 C CA . GLY A 1 475 ? -8.642 12.054 1.368 1.00 60.88 475 GLY A CA 1
ATOM 3427 C C . GLY A 1 475 ? -10.102 12.353 1.054 1.00 60.88 475 GLY A C 1
ATOM 3428 O O . GLY A 1 475 ? -10.361 12.799 -0.049 1.00 60.88 475 GLY A O 1
ATOM 3429 N N . ARG A 1 476 ? -11.039 12.083 1.981 1.00 62.66 476 ARG A N 1
ATOM 3430 C CA . ARG A 1 476 ? -12.514 12.149 1.795 1.00 62.66 476 ARG A CA 1
ATOM 3431 C C . ARG A 1 476 ? -12.969 12.007 0.331 1.00 62.66 476 ARG A C 1
ATOM 3433 O O . ARG A 1 476 ? -13.541 12.926 -0.250 1.00 62.66 476 ARG A O 1
ATOM 3440 N N . TYR A 1 477 ? -12.729 10.828 -0.237 1.00 67.62 477 TYR A N 1
ATOM 3441 C CA . TYR A 1 477 ? -13.364 10.414 -1.484 1.00 67.62 477 TYR A CA 1
ATOM 3442 C C . TYR A 1 477 ? -14.600 9.588 -1.172 1.00 67.62 477 TYR A C 1
ATOM 3444 O O . TYR A 1 477 ? -14.681 8.913 -0.143 1.00 67.62 477 TYR A O 1
ATOM 3452 N N . ASP A 1 478 ? -15.543 9.632 -2.102 1.00 81.31 478 ASP A N 1
ATOM 3453 C CA . ASP A 1 478 ? -16.567 8.608 -2.205 1.00 81.31 478 ASP A CA 1
ATOM 3454 C C . ASP A 1 478 ? -15.869 7.224 -2.285 1.00 81.31 478 ASP A C 1
ATOM 3456 O O . ASP A 1 478 ? -14.899 7.070 -3.047 1.00 81.31 478 ASP A O 1
ATOM 3460 N N . PRO A 1 479 ? -16.277 6.238 -1.462 1.00 88.00 479 PRO A N 1
ATOM 3461 C CA . PRO A 1 479 ? -15.677 4.907 -1.461 1.00 88.00 479 PRO A CA 1
ATOM 3462 C C . PRO A 1 479 ? -15.699 4.230 -2.837 1.00 88.00 479 PRO A C 1
ATOM 3464 O O . PRO A 1 479 ? -14.777 3.471 -3.130 1.00 88.00 479 PRO A O 1
ATOM 3467 N N . GLU A 1 480 ? -16.686 4.511 -3.694 1.00 89.12 480 GLU A N 1
ATOM 3468 C CA . GLU A 1 480 ? -16.808 3.870 -5.012 1.00 89.12 480 GLU A CA 1
ATOM 3469 C C . GLU A 1 480 ? -15.688 4.284 -5.993 1.00 89.12 480 GLU A C 1
ATOM 3471 O O . GLU A 1 480 ? -14.960 3.409 -6.477 1.00 89.12 480 GLU A O 1
ATOM 3476 N N . PRO A 1 481 ? -15.437 5.586 -6.254 1.00 92.94 481 PRO A N 1
ATOM 3477 C CA . PRO A 1 481 ? -14.277 6.024 -7.032 1.00 92.94 481 PRO A CA 1
ATOM 3478 C C . PRO A 1 481 ? -12.940 5.507 -6.500 1.00 92.94 481 PRO A C 1
ATOM 3480 O O . PRO A 1 481 ? -12.055 5.150 -7.278 1.00 92.94 481 PRO A O 1
ATOM 3483 N N . LEU A 1 482 ? -12.778 5.450 -5.177 1.00 94.50 482 LEU A N 1
ATOM 3484 C CA . LEU A 1 482 ? -11.529 4.993 -4.577 1.00 94.50 482 LEU A CA 1
ATOM 3485 C C . LEU A 1 482 ? -11.348 3.474 -4.692 1.00 94.50 482 LEU A C 1
ATOM 3487 O O . LEU A 1 482 ? -10.226 2.991 -4.884 1.00 94.50 482 LEU A O 1
ATOM 3491 N N . LEU A 1 483 ? -12.445 2.718 -4.630 1.00 96.12 483 LEU A N 1
ATOM 3492 C CA . LEU A 1 483 ? -12.454 1.289 -4.915 1.00 96.12 483 LEU A CA 1
ATOM 3493 C C . LEU A 1 483 ? -12.056 1.030 -6.370 1.00 96.12 483 LEU A C 1
ATOM 3495 O O . LEU A 1 483 ? -11.172 0.211 -6.616 1.00 96.12 483 LEU A O 1
ATOM 3499 N N . ALA A 1 484 ? -12.652 1.754 -7.323 1.00 96.19 484 ALA A N 1
ATOM 3500 C CA . ALA A 1 484 ? -12.293 1.670 -8.738 1.00 96.19 484 ALA A CA 1
ATOM 3501 C C . ALA A 1 484 ? -10.804 1.974 -8.952 1.00 96.19 484 ALA A C 1
ATOM 3503 O O . ALA A 1 484 ? -10.082 1.145 -9.498 1.00 96.19 484 ALA A O 1
ATOM 3504 N N . LYS A 1 485 ? -10.311 3.078 -8.385 1.00 96.12 485 LYS A N 1
ATOM 3505 C CA . LYS A 1 485 ? -8.894 3.455 -8.446 1.00 96.12 485 LYS A CA 1
ATOM 3506 C C . LYS A 1 485 ? -7.959 2.395 -7.851 1.00 96.12 485 LYS A C 1
ATOM 3508 O O . LYS A 1 485 ? -6.874 2.153 -8.374 1.00 96.12 485 LYS A O 1
ATOM 3513 N N . SER A 1 486 ? -8.378 1.729 -6.777 1.00 97.94 486 SER A N 1
ATOM 3514 C CA . SER A 1 486 ? -7.621 0.619 -6.184 1.00 97.94 486 SER A CA 1
ATOM 3515 C C . SER A 1 486 ? -7.605 -0.615 -7.092 1.00 97.94 486 SER A C 1
ATOM 3517 O O . SER A 1 486 ? -6.585 -1.295 -7.183 1.00 97.94 486 SER A O 1
ATOM 3519 N N . ARG A 1 487 ? -8.706 -0.908 -7.798 1.00 98.19 487 ARG A N 1
ATOM 3520 C CA . ARG A 1 487 ? -8.744 -1.987 -8.800 1.00 98.19 487 ARG A CA 1
ATOM 3521 C C . ARG A 1 487 ? -7.857 -1.658 -10.000 1.00 98.19 487 ARG A C 1
ATOM 3523 O O . ARG A 1 487 ? -7.151 -2.545 -10.472 1.00 98.19 487 ARG A O 1
ATOM 3530 N N . ASP A 1 488 ? -7.833 -0.401 -10.431 1.00 98.19 488 ASP A N 1
ATOM 3531 C CA . ASP A 1 488 ? -6.961 0.059 -11.514 1.00 98.19 488 ASP A CA 1
ATOM 3532 C C . ASP A 1 488 ? -5.483 -0.072 -11.122 1.00 98.19 488 ASP A C 1
ATOM 3534 O O . ASP A 1 488 ? -4.690 -0.619 -11.885 1.00 98.19 488 ASP A O 1
ATOM 3538 N N . LEU A 1 489 ? -5.112 0.315 -9.895 1.00 98.44 489 LEU A N 1
ATOM 3539 C CA . LEU A 1 489 ? -3.758 0.093 -9.375 1.00 98.44 489 LEU A CA 1
ATOM 3540 C C . LEU A 1 489 ? -3.401 -1.400 -9.313 1.00 98.44 489 LEU A C 1
ATOM 3542 O O . LEU A 1 489 ? -2.304 -1.794 -9.708 1.00 98.44 489 LEU A O 1
ATOM 3546 N N . ALA A 1 490 ? -4.325 -2.243 -8.843 1.00 98.44 490 ALA A N 1
ATOM 3547 C CA . ALA A 1 490 ? -4.138 -3.692 -8.813 1.00 98.44 490 ALA A CA 1
ATOM 3548 C C . ALA A 1 490 ? -3.930 -4.281 -10.221 1.00 98.44 490 ALA A C 1
ATOM 3550 O O . ALA A 1 490 ? -3.088 -5.165 -10.394 1.00 98.44 490 ALA A O 1
ATOM 3551 N N . ALA A 1 491 ? -4.661 -3.783 -11.223 1.00 98.25 491 ALA A N 1
ATOM 3552 C CA . ALA A 1 491 ? -4.517 -4.187 -12.618 1.00 98.25 491 ALA A CA 1
ATOM 3553 C C . ALA A 1 491 ? -3.175 -3.730 -13.212 1.00 98.25 491 ALA A C 1
ATOM 3555 O O . ALA A 1 491 ? -2.469 -4.550 -13.799 1.00 98.25 491 ALA A O 1
ATOM 3556 N N . LEU A 1 492 ? -2.784 -2.472 -12.984 1.00 98.12 492 LEU A N 1
ATOM 3557 C CA . LEU A 1 492 ? -1.485 -1.945 -13.409 1.00 98.12 492 LEU A CA 1
ATOM 3558 C C . LEU A 1 492 ? -0.334 -2.743 -12.802 1.00 98.12 492 LEU A C 1
ATOM 3560 O O . LEU A 1 492 ? 0.603 -3.104 -13.502 1.00 98.12 492 LEU A O 1
ATOM 3564 N N . PHE A 1 493 ? -0.398 -3.075 -11.513 1.00 97.44 493 PHE A N 1
ATOM 3565 C CA . PHE A 1 493 ? 0.675 -3.836 -10.877 1.00 97.44 493 PHE A CA 1
ATOM 3566 C C . PHE A 1 493 ? 0.720 -5.300 -11.331 1.00 97.44 493 PHE A C 1
ATOM 3568 O O . PHE A 1 493 ? 1.798 -5.888 -11.434 1.00 97.44 493 PHE A O 1
ATOM 3575 N N . LYS A 1 494 ? -0.438 -5.890 -11.658 1.00 97.81 494 LYS A N 1
ATOM 3576 C CA . LYS A 1 494 ? -0.496 -7.200 -12.316 1.00 97.81 494 LYS A CA 1
ATOM 3577 C C . LYS A 1 494 ? 0.266 -7.156 -13.639 1.00 97.81 494 LYS A C 1
ATOM 3579 O O . LYS A 1 494 ? 1.154 -7.981 -13.834 1.00 97.81 494 LYS A O 1
ATOM 3584 N N . GLU A 1 495 ? -0.015 -6.174 -14.492 1.00 97.88 495 GLU A N 1
ATOM 3585 C CA . GLU A 1 495 ? 0.709 -5.950 -15.751 1.00 97.88 495 GLU A CA 1
ATOM 3586 C C . GLU A 1 495 ? 2.207 -5.693 -15.527 1.00 97.88 495 GLU A C 1
ATOM 3588 O O . GLU A 1 495 ? 3.047 -6.316 -16.176 1.00 97.88 495 GLU A O 1
ATOM 3593 N N . ALA A 1 496 ? 2.552 -4.838 -14.563 1.00 97.94 496 ALA A N 1
ATOM 3594 C CA . ALA A 1 496 ? 3.928 -4.517 -14.190 1.00 97.94 496 ALA A CA 1
ATOM 3595 C C . ALA A 1 496 ? 4.738 -5.769 -13.812 1.00 97.94 496 ALA A C 1
ATOM 3597 O O . ALA A 1 496 ? 5.940 -5.845 -14.053 1.00 97.94 496 ALA A O 1
ATOM 3598 N N . SER A 1 497 ? 4.073 -6.773 -13.233 1.00 98.00 497 SER A N 1
ATOM 3599 C CA . SER A 1 497 ? 4.706 -8.014 -12.783 1.00 98.00 497 SER A CA 1
ATOM 3600 C C . SER A 1 497 ? 4.946 -9.061 -13.873 1.00 98.00 497 SER A C 1
ATOM 3602 O O . SER A 1 497 ? 5.479 -10.135 -13.579 1.00 98.00 497 SER A O 1
ATOM 3604 N N . ALA A 1 498 ? 4.553 -8.787 -15.119 1.00 97.88 498 ALA A N 1
ATOM 3605 C CA . ALA A 1 498 ? 4.816 -9.660 -16.256 1.00 97.88 498 ALA A CA 1
ATOM 3606 C C . ALA A 1 498 ? 6.193 -9.351 -16.861 1.00 97.88 498 ALA A C 1
ATOM 3608 O O . ALA A 1 498 ? 6.391 -8.310 -17.485 1.00 97.88 498 ALA A O 1
ATOM 3609 N N . TYR A 1 499 ? 7.158 -10.258 -16.688 1.00 98.00 499 TYR A N 1
ATOM 3610 C CA . TYR A 1 499 ? 8.515 -10.057 -17.202 1.00 98.00 499 TYR A CA 1
ATOM 3611 C C . TYR A 1 499 ? 8.508 -9.850 -18.725 1.00 98.00 499 TYR A C 1
ATOM 3613 O O . TYR A 1 499 ? 8.064 -10.718 -19.471 1.00 98.00 499 TYR A O 1
ATOM 3621 N N . HIS A 1 500 ? 8.995 -8.690 -19.165 1.00 97.81 500 HIS A N 1
ATOM 3622 C CA . HIS A 1 500 ? 8.952 -8.191 -20.539 1.00 97.81 500 HIS A CA 1
ATOM 3623 C C . HIS A 1 500 ? 7.543 -8.144 -21.162 1.00 97.81 500 HIS A C 1
ATOM 3625 O O . HIS A 1 500 ? 7.409 -8.300 -22.376 1.00 97.81 500 HIS A O 1
ATOM 3631 N N . GLY A 1 501 ? 6.502 -7.868 -20.366 1.00 97.69 501 GLY A N 1
ATOM 3632 C CA . GLY A 1 501 ? 5.114 -7.772 -20.842 1.00 97.69 501 GLY A CA 1
ATOM 3633 C C . GLY A 1 501 ? 4.905 -6.793 -22.005 1.00 97.69 501 GLY A C 1
ATOM 3634 O O . GLY A 1 501 ? 4.153 -7.081 -22.930 1.00 97.69 501 GLY A O 1
ATOM 3635 N N . TYR A 1 502 ? 5.656 -5.688 -22.038 1.00 97.31 502 TYR A N 1
ATOM 3636 C CA . TYR A 1 502 ? 5.669 -4.734 -23.156 1.00 97.31 502 TYR A CA 1
ATOM 3637 C C . TYR A 1 502 ? 6.151 -5.319 -24.503 1.00 97.31 502 TYR A C 1
ATOM 3639 O O . TYR A 1 502 ? 5.928 -4.719 -25.554 1.00 97.31 502 TYR A O 1
ATOM 3647 N N . LYS A 1 503 ? 6.827 -6.476 -24.499 1.00 97.19 503 LYS A N 1
ATOM 3648 C CA . LYS A 1 503 ? 7.300 -7.200 -25.698 1.00 97.19 503 LYS A CA 1
ATOM 3649 C C . LYS A 1 503 ? 6.552 -8.495 -25.952 1.00 97.19 503 LYS A C 1
ATOM 3651 O O . LYS A 1 503 ? 6.423 -8.903 -27.105 1.00 97.19 503 LYS A O 1
ATOM 3656 N N . ASP A 1 504 ? 6.138 -9.151 -24.882 1.00 96.94 504 ASP A N 1
ATOM 3657 C CA . ASP A 1 504 ? 5.443 -10.422 -24.917 1.00 96.94 504 ASP A CA 1
ATOM 3658 C C . ASP A 1 504 ? 4.077 -10.254 -24.238 1.00 96.94 504 ASP A C 1
ATOM 3660 O O . ASP A 1 504 ? 3.995 -10.297 -23.011 1.00 96.94 504 ASP A O 1
ATOM 3664 N N . PRO A 1 505 ? 2.992 -10.057 -25.009 1.00 94.25 505 PRO A N 1
ATOM 3665 C CA . PRO A 1 505 ? 1.655 -9.912 -24.441 1.00 94.25 505 PRO A CA 1
ATOM 3666 C C . PRO A 1 505 ? 1.152 -11.196 -23.760 1.00 94.25 505 PRO A C 1
ATOM 3668 O O . PRO A 1 505 ? 0.190 -11.135 -22.996 1.00 94.25 505 PRO A O 1
ATOM 3671 N N . ASP A 1 506 ? 1.795 -12.343 -24.011 1.00 95.44 506 ASP A N 1
ATOM 3672 C CA . ASP A 1 506 ? 1.506 -13.615 -23.348 1.00 95.44 506 ASP A CA 1
ATOM 3673 C C . ASP A 1 506 ? 2.367 -13.818 -22.082 1.00 95.44 506 ASP A C 1
ATOM 3675 O O . ASP A 1 506 ? 2.231 -14.836 -21.385 1.00 95.44 506 ASP A O 1
ATOM 3679 N N . ALA A 1 507 ? 3.234 -12.850 -21.747 1.00 96.06 507 ALA A N 1
ATOM 3680 C CA . ALA A 1 507 ? 4.042 -12.880 -20.538 1.00 96.06 507 ALA A CA 1
ATOM 3681 C C . ALA A 1 507 ? 3.151 -12.981 -19.300 1.00 96.06 507 ALA A C 1
ATOM 3683 O O . ALA A 1 507 ? 2.140 -12.296 -19.125 1.00 96.06 507 ALA A O 1
ATOM 3684 N N . ARG A 1 508 ? 3.546 -13.874 -18.398 1.00 95.31 508 ARG A N 1
ATOM 3685 C CA . ARG A 1 508 ? 2.721 -14.227 -17.247 1.00 95.31 508 ARG A CA 1
ATOM 3686 C C . ARG A 1 508 ? 3.001 -13.259 -16.101 1.00 95.31 508 ARG A C 1
ATOM 3688 O O . ARG A 1 508 ? 4.165 -13.133 -15.716 1.00 95.31 508 ARG A O 1
ATOM 3695 N N . PRO A 1 509 ? 1.968 -12.644 -15.503 1.00 96.88 509 PRO A N 1
ATOM 3696 C CA . PRO A 1 509 ? 2.157 -11.809 -14.329 1.00 96.88 509 PRO A CA 1
ATOM 3697 C C . PRO A 1 509 ? 2.574 -12.669 -13.135 1.00 96.88 509 PRO A C 1
ATOM 3699 O O . PRO A 1 509 ? 2.058 -13.774 -12.937 1.00 96.88 509 PRO A O 1
ATOM 3702 N N . ALA A 1 510 ? 3.496 -12.161 -12.323 1.00 95.88 510 ALA A N 1
ATOM 3703 C CA . ALA A 1 510 ? 3.919 -12.823 -11.096 1.00 95.88 510 ALA A CA 1
ATOM 3704 C C . ALA A 1 510 ? 2.983 -12.540 -9.910 1.00 95.88 510 ALA A C 1
ATOM 3706 O O . ALA A 1 510 ? 2.907 -13.349 -8.983 1.00 95.88 510 ALA A O 1
ATOM 3707 N N . VAL A 1 511 ? 2.242 -11.428 -9.942 1.00 95.00 511 VAL A N 1
ATOM 3708 C CA . VAL A 1 511 ? 1.384 -10.966 -8.843 1.00 95.00 511 VAL A CA 1
ATOM 3709 C C . VAL A 1 511 ? -0.012 -10.624 -9.355 1.00 95.00 511 VAL A C 1
ATOM 3711 O O . VAL A 1 511 ? -0.179 -10.068 -10.435 1.00 95.00 511 VAL A O 1
ATOM 3714 N N . GLU A 1 512 ? -1.033 -10.933 -8.560 1.00 95.88 512 GLU A N 1
ATOM 3715 C CA . GLU A 1 512 ? -2.403 -10.477 -8.791 1.00 95.88 512 GLU A CA 1
ATOM 3716 C C . GLU A 1 512 ? -3.029 -10.027 -7.471 1.00 9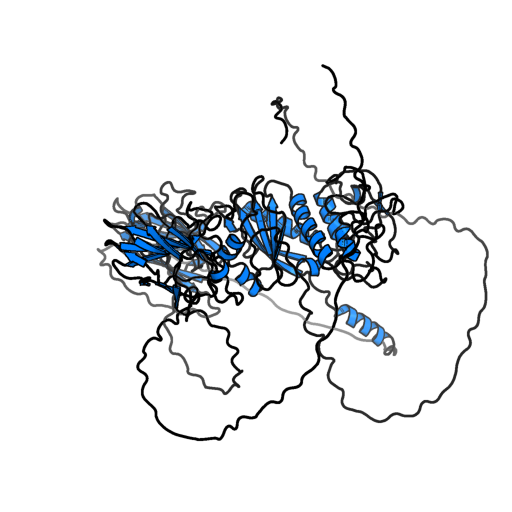5.88 512 GLU A C 1
ATOM 3718 O O . GLU A 1 512 ? -3.225 -10.837 -6.565 1.00 95.88 512 GLU A O 1
ATOM 3723 N N . TYR A 1 513 ? -3.365 -8.743 -7.354 1.00 97.38 513 TYR A N 1
ATOM 3724 C CA . TYR A 1 513 ? -4.052 -8.232 -6.172 1.00 97.38 513 TYR A CA 1
ATOM 3725 C C . TYR A 1 513 ? -5.566 -8.411 -6.266 1.00 97.38 513 TYR A C 1
ATOM 3727 O O . TYR A 1 513 ? -6.176 -8.234 -7.318 1.00 97.38 513 TYR A O 1
ATOM 3735 N N . VAL A 1 514 ? -6.181 -8.713 -5.126 1.00 97.44 514 VAL A N 1
ATOM 3736 C CA . VAL A 1 514 ? -7.627 -8.674 -4.924 1.00 97.44 514 VAL A CA 1
ATOM 3737 C C . VAL A 1 514 ? -7.956 -7.864 -3.682 1.00 97.44 514 VAL A C 1
ATOM 3739 O O . VAL A 1 514 ? -7.306 -7.992 -2.646 1.00 97.44 514 VAL A O 1
ATOM 3742 N N . ILE A 1 515 ? -8.978 -7.024 -3.782 1.00 98.50 515 ILE A N 1
ATOM 3743 C CA . ILE A 1 515 ? -9.384 -6.150 -2.684 1.00 98.50 515 ILE A CA 1
ATOM 3744 C C . ILE A 1 515 ? -10.217 -6.960 -1.692 1.00 98.50 515 ILE A C 1
ATOM 3746 O O . ILE A 1 515 ? -11.186 -7.630 -2.058 1.00 98.50 515 ILE A O 1
ATOM 3750 N N . TYR A 1 516 ? -9.824 -6.918 -0.423 1.00 98.19 516 TYR A N 1
ATOM 3751 C CA . TYR A 1 516 ? -10.493 -7.612 0.664 1.00 98.19 516 TYR A CA 1
ATOM 3752 C C . TYR A 1 516 ? -11.944 -7.142 0.773 1.00 98.19 516 TYR A C 1
ATOM 3754 O O . TYR A 1 516 ? -12.210 -5.957 0.967 1.00 98.19 516 TYR A O 1
ATOM 3762 N N . GLN A 1 517 ? -12.878 -8.090 0.649 1.00 97.00 517 GLN A N 1
ATOM 3763 C CA . GLN A 1 517 ? -14.327 -7.839 0.642 1.00 97.00 517 GLN A CA 1
ATOM 3764 C C . GLN A 1 517 ? -14.799 -6.866 -0.448 1.00 97.00 517 GLN A C 1
ATOM 3766 O O . GLN A 1 517 ? -15.920 -6.376 -0.356 1.00 97.00 517 GLN A O 1
ATOM 3771 N N . ASP A 1 518 ? -13.964 -6.608 -1.458 1.00 97.00 518 ASP A N 1
ATOM 3772 C CA . ASP A 1 518 ? -14.284 -5.740 -2.589 1.00 97.00 518 ASP A CA 1
ATOM 3773 C C . ASP A 1 518 ? -14.842 -4.368 -2.163 1.00 97.00 518 ASP A C 1
ATOM 3775 O O . ASP A 1 518 ? -15.816 -3.873 -2.722 1.00 97.00 518 ASP A O 1
ATOM 3779 N N . ARG A 1 519 ? -14.252 -3.775 -1.115 1.00 95.94 519 ARG A N 1
ATOM 3780 C CA . ARG A 1 519 ? -14.689 -2.495 -0.543 1.00 95.94 519 ARG A CA 1
ATOM 3781 C C . ARG A 1 519 ? -13.534 -1.665 0.003 1.00 95.94 519 ARG A C 1
ATOM 3783 O O . ARG A 1 519 ? -12.465 -2.191 0.311 1.00 95.94 519 ARG A O 1
ATOM 3790 N N . VAL A 1 520 ? -13.803 -0.377 0.194 1.00 96.69 520 VAL A N 1
ATOM 3791 C CA . VAL A 1 520 ? -12.928 0.563 0.903 1.00 96.69 520 VAL A CA 1
ATOM 3792 C C . VAL A 1 520 ? -13.481 0.818 2.302 1.00 96.69 520 VAL A C 1
ATOM 3794 O O . VAL A 1 520 ? -14.673 1.070 2.475 1.00 96.69 520 VAL A O 1
ATOM 3797 N N . PHE A 1 521 ? -12.613 0.761 3.305 1.00 95.50 521 PHE A N 1
ATOM 3798 C CA . PHE A 1 521 ? -12.943 1.101 4.685 1.00 95.50 521 PHE A CA 1
ATOM 3799 C C . PHE A 1 521 ? -12.694 2.591 4.901 1.00 95.50 521 PHE A C 1
ATOM 3801 O O . PHE A 1 521 ? -11.601 3.076 4.623 1.00 95.50 521 PHE A O 1
ATOM 3808 N N . LEU A 1 522 ? -13.703 3.326 5.361 1.00 94.12 522 LEU A N 1
ATOM 3809 C CA . LEU A 1 522 ? -13.583 4.761 5.605 1.00 94.12 522 LEU A CA 1
ATOM 3810 C C . LEU A 1 522 ? -13.173 5.012 7.051 1.00 94.12 522 LEU A C 1
ATOM 3812 O O . LEU A 1 522 ? -13.882 4.620 7.977 1.00 94.12 522 LEU A O 1
ATOM 3816 N N . GLU A 1 523 ? -12.064 5.717 7.228 1.00 93.38 523 GLU A N 1
ATOM 3817 C CA . GLU A 1 523 ? -11.606 6.174 8.529 1.00 93.38 523 GLU A CA 1
ATOM 3818 C C . GLU A 1 523 ? -11.955 7.656 8.707 1.00 93.38 523 GLU A C 1
ATOM 3820 O O . GLU A 1 523 ? -11.556 8.493 7.890 1.00 93.38 523 GLU A O 1
ATOM 3825 N N . PRO A 1 524 ? -12.725 8.010 9.751 1.00 88.06 524 PRO A N 1
ATOM 3826 C CA . PRO A 1 524 ? -13.141 9.393 9.972 1.00 88.06 524 PRO A CA 1
ATOM 3827 C C . PRO A 1 524 ? -11.995 10.276 10.480 1.00 88.06 524 PRO A C 1
ATOM 3829 O O . PRO A 1 524 ? -12.076 11.502 10.385 1.00 88.06 524 PRO A O 1
ATOM 3832 N N . GLU A 1 525 ? -10.936 9.658 11.003 1.00 87.12 525 GLU A N 1
ATOM 3833 C CA . GLU A 1 525 ? -9.819 10.299 11.687 1.00 87.12 525 GLU A CA 1
ATOM 3834 C C . GLU A 1 525 ? -8.493 9.750 11.149 1.00 87.12 525 GLU A C 1
ATOM 3836 O O . GLU A 1 525 ? -8.408 8.604 10.702 1.00 87.12 525 GLU A O 1
ATOM 3841 N N . MET A 1 526 ? -7.458 10.596 11.135 1.00 89.50 526 MET A N 1
ATOM 3842 C CA . MET A 1 526 ? -6.104 10.112 10.873 1.00 89.50 526 MET A CA 1
ATOM 3843 C C . MET A 1 526 ? -5.688 9.212 12.037 1.00 89.50 526 MET A C 1
ATOM 3845 O O . MET A 1 526 ? -6.133 9.450 13.163 1.00 89.50 526 MET A O 1
ATOM 3849 N N . PRO A 1 527 ? -4.807 8.222 11.814 1.00 90.44 527 PRO A N 1
ATOM 3850 C CA . PRO A 1 527 ? -4.191 7.523 12.927 1.00 90.44 527 PRO A CA 1
ATOM 3851 C C . PRO A 1 527 ? -3.543 8.534 13.894 1.00 90.44 527 PRO A C 1
ATOM 3853 O O . PRO A 1 527 ? -3.117 9.610 13.462 1.00 90.44 527 PRO A O 1
ATOM 3856 N N . PRO A 1 528 ? -3.458 8.218 15.190 1.00 86.81 528 PRO A N 1
ATOM 3857 C CA . PRO A 1 528 ? -2.836 9.112 16.157 1.00 86.81 528 PRO A CA 1
ATOM 3858 C C . PRO A 1 528 ? -1.341 9.309 15.843 1.00 86.81 528 PRO A C 1
ATOM 3860 O O . PRO A 1 528 ? -0.687 8.402 15.322 1.00 86.81 528 PRO A O 1
ATOM 3863 N N . ARG A 1 529 ? -0.773 10.486 16.148 1.00 84.94 529 ARG A N 1
ATOM 3864 C CA . ARG A 1 529 ? 0.673 10.767 15.985 1.00 84.94 529 ARG A CA 1
ATOM 3865 C C . ARG A 1 529 ? 1.234 11.657 17.089 1.00 84.94 529 ARG A C 1
ATOM 3867 O O . ARG A 1 529 ? 0.539 12.534 17.597 1.00 84.94 529 ARG A O 1
ATOM 3874 N N . CYS A 1 530 ? 2.523 11.495 17.391 1.00 72.44 530 CYS A N 1
ATOM 3875 C CA . CYS A 1 530 ? 3.170 12.160 18.525 1.00 72.44 530 CYS A CA 1
ATOM 3876 C C . CYS A 1 530 ? 4.074 13.305 18.155 1.00 72.44 530 CYS A C 1
ATOM 3878 O O . CYS A 1 530 ? 5.262 13.136 17.912 1.00 72.44 530 CYS A O 1
ATOM 3880 N N . GLY A 1 531 ? 3.511 14.512 18.147 1.00 77.38 531 GLY A N 1
ATOM 3881 C CA . GLY A 1 531 ? 4.244 15.699 17.740 1.00 77.38 531 GLY A CA 1
ATOM 3882 C C . GLY A 1 531 ? 4.734 15.544 16.301 1.00 77.38 531 GLY A C 1
ATOM 3883 O O . GLY A 1 531 ? 3.944 15.659 15.367 1.00 77.38 531 GLY A O 1
ATOM 3884 N N . LYS A 1 532 ? 6.039 15.302 16.135 1.00 78.81 532 LYS A N 1
ATOM 3885 C CA . LYS A 1 532 ? 6.688 15.077 14.832 1.00 78.81 532 LYS A CA 1
ATOM 3886 C C . LYS A 1 532 ? 6.956 13.602 14.520 1.00 78.81 532 LYS A C 1
ATOM 3888 O O . LYS A 1 532 ? 7.515 13.317 13.465 1.00 78.81 532 LYS A O 1
ATOM 3893 N N . GLU A 1 533 ? 6.603 12.694 15.424 1.00 81.12 533 GLU A N 1
ATOM 3894 C CA . GLU A 1 533 ? 6.740 11.260 15.199 1.00 81.12 533 GLU A CA 1
ATOM 3895 C C . GLU A 1 533 ? 5.812 10.783 14.069 1.00 81.12 533 GLU A C 1
ATOM 3897 O O . GLU A 1 533 ? 4.769 11.404 13.816 1.00 81.12 533 GLU A O 1
ATOM 3902 N N . PRO A 1 534 ? 6.160 9.668 13.405 1.00 86.62 534 PRO A N 1
ATOM 3903 C CA . PRO A 1 534 ? 5.283 9.021 12.442 1.00 86.62 534 PRO A CA 1
ATOM 3904 C C . PRO A 1 534 ? 3.938 8.616 13.056 1.00 86.62 534 PRO A C 1
ATOM 3906 O O . PRO A 1 534 ? 3.790 8.460 14.270 1.00 86.62 534 PRO A O 1
ATOM 3909 N N . TYR A 1 535 ? 2.957 8.398 12.187 1.00 90.50 535 TYR A N 1
ATOM 3910 C CA . TYR A 1 535 ? 1.639 7.909 12.572 1.00 90.50 535 TYR A CA 1
ATOM 3911 C C . TYR A 1 535 ? 1.696 6.520 13.232 1.00 90.50 535 TYR A C 1
ATOM 3913 O O . TYR A 1 535 ? 2.425 5.623 12.794 1.00 90.50 535 TYR A O 1
ATOM 3921 N N . ASP A 1 536 ? 0.883 6.318 14.270 1.00 89.31 536 ASP A N 1
ATOM 3922 C CA . ASP A 1 536 ? 0.672 5.021 14.908 1.00 89.31 536 ASP A CA 1
ATOM 3923 C C . ASP A 1 536 ? -0.283 4.178 14.060 1.00 89.31 536 ASP A C 1
ATOM 3925 O O . ASP A 1 536 ? -1.500 4.154 14.242 1.00 89.31 536 ASP A O 1
ATOM 3929 N N . LEU A 1 537 ? 0.290 3.463 13.098 1.00 93.00 537 LEU A N 1
ATOM 3930 C CA . LEU A 1 537 ? -0.454 2.543 12.243 1.00 93.00 537 LEU A CA 1
ATOM 3931 C C . LEU A 1 537 ? -0.975 1.312 13.007 1.00 93.00 537 LEU A C 1
ATOM 3933 O O . LEU A 1 537 ? -1.853 0.609 12.507 1.00 93.00 537 LEU A O 1
ATOM 3937 N N . GLY A 1 538 ? -0.504 1.068 14.230 1.00 89.56 538 GLY A N 1
ATOM 3938 C CA . GLY A 1 538 ? -0.982 0.028 15.131 1.00 89.56 538 GLY A CA 1
ATOM 3939 C C . GLY A 1 538 ? -2.441 0.241 15.511 1.00 89.56 538 GLY A C 1
ATOM 3940 O O . GLY A 1 538 ? -3.180 -0.738 15.632 1.00 89.56 538 GLY A O 1
ATOM 3941 N N . TYR A 1 539 ? -2.880 1.502 15.563 1.00 89.44 539 TYR A N 1
ATOM 3942 C CA . TYR A 1 539 ? -4.290 1.875 15.675 1.00 89.44 539 TYR A CA 1
ATOM 3943 C C . TYR A 1 539 ? -5.146 1.210 14.585 1.00 89.44 539 TYR A C 1
ATOM 3945 O O . TYR A 1 539 ? -6.116 0.516 14.896 1.00 89.44 539 TYR A O 1
ATOM 3953 N N . LEU A 1 540 ? -4.754 1.336 13.310 1.00 93.94 540 LEU A N 1
ATOM 3954 C CA . LEU A 1 540 ? -5.486 0.734 12.187 1.00 93.94 540 LEU A CA 1
ATOM 3955 C C . LEU A 1 540 ? -5.437 -0.799 12.235 1.00 93.94 540 LEU A C 1
ATOM 3957 O O . LEU A 1 540 ? -6.422 -1.469 11.926 1.00 93.94 540 LEU A O 1
ATOM 3961 N N . TYR A 1 541 ? -4.308 -1.370 12.665 1.00 93.94 541 TYR A N 1
ATOM 3962 C CA . TYR A 1 541 ? -4.167 -2.821 12.799 1.00 93.94 541 TYR A CA 1
ATOM 3963 C C . TYR A 1 541 ? -5.110 -3.403 13.849 1.00 93.94 541 TYR A C 1
ATOM 3965 O O . TYR A 1 541 ? -5.698 -4.461 13.613 1.00 93.94 541 TYR A O 1
ATOM 3973 N N . ALA A 1 542 ? -5.248 -2.728 14.991 1.00 87.12 542 ALA A N 1
ATOM 3974 C CA . ALA A 1 542 ? -6.175 -3.119 16.043 1.00 87.12 542 ALA A CA 1
ATOM 3975 C C . ALA A 1 542 ? -7.629 -2.929 15.595 1.00 87.12 542 ALA A C 1
ATOM 3977 O O . ALA A 1 542 ? -8.437 -3.842 15.743 1.00 87.12 542 ALA A O 1
ATOM 3978 N N . LYS A 1 543 ? -7.947 -1.780 14.988 1.00 89.38 543 LYS A N 1
ATOM 3979 C CA . LYS A 1 543 ? -9.306 -1.433 14.557 1.00 89.38 543 LYS A CA 1
ATOM 3980 C C . LYS A 1 543 ? -9.862 -2.368 13.482 1.00 89.38 543 LYS A C 1
ATOM 3982 O O . LYS A 1 543 ? -11.032 -2.734 13.542 1.00 89.38 543 LYS A O 1
ATOM 3987 N N . HIS A 1 544 ? -9.036 -2.776 12.519 1.00 94.00 544 HIS A N 1
ATOM 3988 C CA . HIS A 1 544 ? -9.458 -3.636 11.406 1.00 94.00 544 HIS A CA 1
ATOM 3989 C C . HIS A 1 544 ? -9.054 -5.105 11.563 1.00 94.00 544 HIS A C 1
ATOM 3991 O O . HIS A 1 544 ? -9.096 -5.854 10.586 1.00 94.00 544 HIS A O 1
ATOM 3997 N N . ASP A 1 545 ? -8.653 -5.540 12.764 1.00 94.06 545 ASP A N 1
ATOM 3998 C CA . ASP A 1 545 ? -8.263 -6.931 13.021 1.00 94.06 545 ASP A CA 1
ATOM 3999 C C . ASP A 1 545 ? -7.154 -7.448 12.072 1.00 94.06 545 ASP A C 1
ATOM 4001 O O . ASP A 1 545 ? -7.070 -8.648 11.778 1.00 94.06 545 ASP A O 1
ATOM 4005 N N . VAL A 1 546 ? -6.274 -6.566 11.582 1.00 96.38 546 VAL A N 1
ATOM 4006 C CA . VAL A 1 546 ? -5.330 -6.866 10.484 1.00 96.38 546 VAL A CA 1
ATOM 4007 C C . VAL A 1 546 ? -4.503 -8.109 10.797 1.00 96.38 546 VAL A C 1
ATOM 4009 O O . VAL A 1 546 ? -4.427 -9.034 9.987 1.00 96.38 546 VAL A O 1
ATOM 4012 N N . CYS A 1 547 ? -3.953 -8.211 12.010 1.00 94.62 547 CYS A N 1
ATOM 4013 C CA . CYS A 1 547 ? -3.151 -9.374 12.378 1.00 94.62 547 CYS A CA 1
ATOM 4014 C C . CYS A 1 547 ? -3.945 -10.682 12.445 1.00 94.62 547 CYS A C 1
ATOM 4016 O O . CYS A 1 547 ? -3.386 -11.744 12.165 1.00 94.62 547 CYS A O 1
ATOM 4018 N N . ARG A 1 548 ? -5.233 -10.646 12.803 1.00 95.38 548 ARG A N 1
ATOM 4019 C CA . ARG A 1 548 ? -6.077 -11.844 12.758 1.00 95.38 548 ARG A CA 1
ATOM 4020 C C . ARG A 1 548 ? -6.291 -12.277 11.309 1.00 95.38 548 ARG A C 1
ATOM 4022 O O . ARG A 1 548 ? -6.104 -13.457 11.016 1.00 95.38 548 ARG A O 1
ATOM 4029 N N . LEU A 1 549 ? -6.615 -11.339 10.417 1.00 97.31 549 LEU A N 1
ATOM 4030 C CA . LEU A 1 549 ? -6.830 -11.611 8.991 1.00 97.31 549 LEU A CA 1
ATOM 4031 C C . LEU A 1 549 ? -5.564 -12.160 8.314 1.00 97.31 549 LEU A C 1
ATOM 4033 O O . LEU A 1 549 ? -5.632 -13.152 7.588 1.00 97.31 549 LEU A O 1
ATOM 4037 N N . VAL A 1 550 ? -4.398 -11.592 8.630 1.00 95.94 550 VAL A N 1
ATOM 4038 C CA . VAL A 1 550 ? -3.095 -12.055 8.126 1.00 95.94 550 VAL A CA 1
ATOM 4039 C C . VAL A 1 550 ? -2.780 -13.482 8.582 1.00 95.94 550 VAL A C 1
ATOM 4041 O O . VAL A 1 550 ? -2.383 -14.328 7.772 1.00 95.94 550 VAL A O 1
ATOM 4044 N N . ARG A 1 551 ? -2.988 -13.791 9.871 1.00 93.56 551 ARG A N 1
ATOM 4045 C CA . ARG A 1 551 ? -2.775 -15.147 10.413 1.00 93.56 551 ARG A CA 1
ATOM 4046 C C . ARG A 1 551 ? -3.732 -16.179 9.822 1.00 93.56 551 ARG A C 1
ATOM 4048 O O . ARG A 1 551 ? -3.357 -17.337 9.689 1.00 93.56 551 ARG A O 1
ATOM 4055 N N . GLN A 1 552 ? -4.942 -15.765 9.452 1.00 94.81 552 GLN A N 1
ATOM 4056 C CA . GLN A 1 552 ? -5.927 -16.617 8.779 1.00 94.81 552 GLN A CA 1
ATOM 4057 C C . GLN A 1 552 ? -5.669 -16.769 7.272 1.00 94.81 552 GLN A C 1
ATOM 4059 O O . GLN A 1 552 ? -6.379 -17.522 6.614 1.00 94.81 552 GLN A O 1
ATOM 4064 N N . GLY A 1 553 ? -4.673 -16.069 6.715 1.00 94.00 553 GLY A N 1
ATOM 4065 C CA . GLY A 1 553 ? -4.389 -16.087 5.279 1.00 94.00 553 GLY A CA 1
ATOM 4066 C C . GLY A 1 553 ? -5.433 -15.358 4.431 1.00 94.00 553 GLY A C 1
ATOM 4067 O O . GLY A 1 553 ? -5.496 -15.584 3.229 1.00 94.00 553 GLY A O 1
ATOM 4068 N N . LEU A 1 554 ? -6.248 -14.498 5.049 1.00 96.25 554 LEU A N 1
ATOM 4069 C CA . LEU A 1 554 ? -7.280 -13.704 4.376 1.00 96.25 554 LEU A CA 1
ATOM 4070 C C . LEU A 1 554 ? -6.769 -12.336 3.912 1.00 96.25 554 LEU A C 1
ATOM 4072 O O . LEU A 1 554 ? -7.469 -11.639 3.185 1.00 96.25 554 LEU A O 1
ATOM 4076 N N . LEU A 1 555 ? -5.583 -11.938 4.369 1.00 97.56 555 LEU A N 1
ATOM 4077 C CA . LEU A 1 555 ? -4.988 -10.638 4.107 1.00 97.56 555 LEU A CA 1
ATOM 4078 C C . LEU A 1 555 ? -3.468 -10.778 3.985 1.00 97.56 555 LEU A C 1
ATOM 4080 O O . LEU A 1 555 ? -2.848 -11.471 4.792 1.00 97.56 555 LEU A O 1
ATOM 4084 N N . ASP A 1 556 ? -2.875 -10.112 2.999 1.00 96.25 556 ASP A N 1
ATOM 4085 C CA . ASP A 1 556 ? -1.425 -10.085 2.776 1.00 96.25 556 ASP A CA 1
ATOM 4086 C C . ASP A 1 556 ? -0.841 -8.671 2.942 1.00 96.25 556 ASP A C 1
ATOM 4088 O O . ASP A 1 556 ? 0.336 -8.527 3.271 1.00 96.25 556 ASP A O 1
ATOM 4092 N N . GLU A 1 557 ? -1.647 -7.629 2.725 1.00 97.31 557 GLU A N 1
ATOM 4093 C CA . GLU A 1 557 ? -1.178 -6.244 2.629 1.00 97.31 557 GLU A CA 1
ATOM 4094 C C . GLU A 1 557 ? -2.260 -5.227 3.017 1.00 97.31 557 GLU A C 1
ATOM 4096 O O . GLU A 1 557 ? -3.453 -5.525 2.950 1.00 97.31 557 GLU A O 1
ATOM 4101 N N . VAL A 1 558 ? -1.854 -4.013 3.396 1.00 98.50 558 VAL A N 1
ATOM 4102 C CA . VAL A 1 558 ? -2.756 -2.886 3.674 1.00 98.50 558 VAL A CA 1
ATOM 4103 C C . VAL A 1 558 ? -2.418 -1.709 2.759 1.00 98.50 558 VAL A C 1
ATOM 4105 O O . VAL A 1 558 ? -1.259 -1.311 2.680 1.00 98.50 558 VAL A O 1
ATOM 4108 N N . TRP A 1 559 ? -3.421 -1.130 2.099 1.00 98.50 559 TRP A N 1
ATOM 4109 C CA . TRP A 1 559 ? -3.308 0.102 1.314 1.00 98.50 559 TRP A CA 1
ATOM 4110 C C . TRP A 1 559 ? -4.069 1.229 1.998 1.00 98.50 559 TRP A C 1
ATOM 4112 O O . TRP A 1 559 ? -5.266 1.115 2.259 1.00 98.50 559 TRP A O 1
ATOM 4122 N N . LEU A 1 560 ? -3.367 2.320 2.268 1.00 97.50 560 LEU A N 1
ATOM 4123 C CA . LEU A 1 560 ? -3.905 3.543 2.836 1.00 97.50 560 LEU A CA 1
ATOM 4124 C C . LEU A 1 560 ? -3.985 4.585 1.726 1.00 97.50 560 LEU A C 1
ATOM 4126 O O . LEU A 1 560 ? -2.982 4.885 1.089 1.00 97.50 560 LEU A O 1
ATOM 4130 N N . TRP A 1 561 ? -5.162 5.151 1.505 1.00 96.62 561 TRP A N 1
ATOM 4131 C CA . TRP A 1 561 ? -5.346 6.285 0.611 1.00 96.62 561 TRP A CA 1
ATOM 4132 C C . TRP A 1 561 ? -5.551 7.552 1.427 1.00 96.62 561 TRP A C 1
ATOM 4134 O O . TRP A 1 561 ? -6.525 7.672 2.172 1.00 96.62 561 TRP A O 1
ATOM 4144 N N . GLU A 1 562 ? -4.654 8.512 1.256 1.00 93.19 562 GLU A N 1
ATOM 4145 C CA . GLU A 1 562 ? -4.706 9.820 1.901 1.00 93.19 562 GLU A CA 1
ATOM 4146 C C . GLU A 1 562 ? -4.748 10.959 0.878 1.00 93.19 562 GLU A C 1
ATOM 4148 O O . GLU A 1 562 ? -4.507 10.758 -0.313 1.00 93.19 562 GLU A O 1
ATOM 4153 N N . GLY A 1 563 ? -5.095 12.160 1.343 1.00 88.00 563 GLY A N 1
ATOM 4154 C CA . GLY A 1 563 ? -4.944 13.386 0.556 1.00 88.00 563 GLY A CA 1
ATOM 4155 C C . GLY A 1 563 ? -3.557 14.019 0.715 1.00 88.00 563 GLY A C 1
ATOM 4156 O O . GLY A 1 563 ? -2.719 13.528 1.468 1.00 88.00 563 GLY A O 1
ATOM 4157 N N . ALA A 1 564 ? -3.345 15.166 0.061 1.00 81.00 564 ALA A N 1
ATOM 4158 C CA . ALA A 1 564 ? -2.037 15.830 -0.123 1.00 81.00 564 ALA A CA 1
ATOM 4159 C C . ALA A 1 564 ? -1.263 16.175 1.145 1.00 81.00 564 ALA A C 1
ATOM 4161 O O . ALA A 1 564 ? -0.064 16.425 1.098 1.00 81.00 564 ALA A O 1
ATOM 4162 N N . THR A 1 565 ? -1.948 16.217 2.277 1.00 78.25 565 THR A N 1
ATOM 4163 C CA . THR A 1 565 ? -1.407 16.682 3.551 1.00 78.25 565 THR A CA 1
ATOM 4164 C C . THR A 1 565 ? -1.348 15.582 4.603 1.00 78.25 565 THR A C 1
ATOM 4166 O O . THR A 1 565 ? -1.083 15.875 5.769 1.00 78.25 565 THR A O 1
ATOM 4169 N N . GLY A 1 566 ? -1.627 14.332 4.222 1.00 75.06 566 GLY A N 1
ATOM 4170 C CA . GLY A 1 566 ? -1.714 13.234 5.171 1.00 75.06 566 GLY A CA 1
ATOM 4171 C C . GLY A 1 566 ? -0.365 12.903 5.809 1.00 75.06 566 GLY A C 1
ATOM 4172 O O . GLY A 1 566 ? -0.301 12.793 7.031 1.00 75.06 566 GLY A O 1
ATOM 4173 N N . GLY A 1 567 ? 0.731 12.944 5.046 1.00 86.12 567 GLY A N 1
ATOM 4174 C CA . GLY A 1 567 ? 2.090 12.875 5.588 1.00 86.12 567 GLY A CA 1
ATOM 4175 C C . GLY A 1 567 ? 2.469 11.478 6.072 1.00 86.12 567 GLY A C 1
ATOM 4176 O O . GLY A 1 567 ? 3.306 11.344 6.969 1.00 86.12 567 GLY A O 1
ATOM 4177 N N . LEU A 1 568 ? 1.826 10.447 5.523 1.00 91.31 568 LEU A N 1
ATOM 4178 C CA . LEU A 1 568 ? 2.250 9.071 5.709 1.00 91.31 568 LEU A CA 1
ATOM 4179 C C . LEU A 1 568 ? 3.524 8.782 4.915 1.00 91.31 568 LEU A C 1
ATOM 4181 O O . LEU A 1 568 ? 3.843 9.421 3.915 1.00 91.31 568 LEU A O 1
ATOM 4185 N N . LEU A 1 569 ? 4.255 7.773 5.374 1.00 92.19 569 LEU A N 1
ATOM 4186 C CA . LEU A 1 569 ? 5.345 7.191 4.604 1.00 92.19 569 LEU A CA 1
ATOM 4187 C C . LEU A 1 569 ? 4.760 6.387 3.447 1.00 92.19 569 LEU A C 1
ATOM 4189 O O . LEU A 1 569 ? 3.831 5.611 3.662 1.00 92.19 569 LEU A O 1
ATOM 4193 N N . GLU A 1 570 ? 5.356 6.506 2.262 1.00 95.06 570 GLU A N 1
ATOM 4194 C CA . GLU A 1 570 ? 4.937 5.793 1.045 1.00 95.06 570 GLU A CA 1
ATOM 4195 C C . GLU A 1 570 ? 4.781 4.284 1.256 1.00 95.06 570 GLU A C 1
ATOM 4197 O O . GLU A 1 570 ? 3.901 3.639 0.681 1.00 95.06 570 GLU A O 1
ATOM 4202 N N . TRP A 1 571 ? 5.630 3.709 2.106 1.00 96.69 571 TRP A N 1
ATOM 4203 C CA . TRP A 1 571 ? 5.508 2.331 2.535 1.00 96.69 571 TRP A CA 1
ATOM 4204 C C . TRP A 1 571 ? 6.162 2.111 3.900 1.00 96.69 571 TRP A C 1
ATOM 4206 O O . TRP A 1 571 ? 7.085 2.816 4.314 1.00 96.69 571 TRP A O 1
ATOM 4216 N N . ALA A 1 572 ? 5.702 1.075 4.587 1.00 96.75 572 ALA A N 1
ATOM 4217 C CA . ALA A 1 572 ? 6.334 0.537 5.778 1.00 96.75 572 ALA A CA 1
ATOM 4218 C C . ALA A 1 572 ? 6.087 -0.969 5.851 1.00 96.75 572 ALA A C 1
ATOM 4220 O O . ALA A 1 572 ? 5.070 -1.476 5.377 1.00 96.75 572 ALA A O 1
ATOM 4221 N N . VAL A 1 573 ? 7.021 -1.711 6.436 1.00 96.12 573 VAL A N 1
ATOM 4222 C CA . VAL A 1 573 ? 6.947 -3.173 6.489 1.00 96.12 573 VAL A CA 1
ATOM 4223 C C . VAL A 1 573 ? 7.306 -3.660 7.886 1.00 96.12 573 VAL A C 1
ATOM 4225 O O . VAL A 1 573 ? 8.301 -3.224 8.462 1.00 96.12 573 VAL A O 1
ATOM 4228 N N . ASN A 1 574 ? 6.529 -4.602 8.424 1.00 95.31 574 ASN A N 1
ATOM 4229 C CA . ASN A 1 574 ? 6.900 -5.314 9.643 1.00 95.31 574 ASN A CA 1
ATOM 4230 C C . ASN A 1 574 ? 6.625 -6.815 9.527 1.00 95.31 574 ASN A C 1
ATOM 4232 O O . ASN A 1 574 ? 5.642 -7.246 8.923 1.00 95.31 574 ASN A O 1
ATOM 4236 N N . GLY A 1 575 ? 7.506 -7.623 10.109 1.00 93.06 575 GLY A N 1
ATOM 4237 C CA . GLY A 1 575 ? 7.411 -9.070 10.032 1.00 93.06 575 GLY A CA 1
ATOM 4238 C C . GLY A 1 575 ? 8.618 -9.791 10.625 1.00 93.06 575 GLY A C 1
ATOM 4239 O O . GLY A 1 575 ? 9.571 -9.155 11.075 1.00 93.06 575 GLY A O 1
ATOM 4240 N N . PRO A 1 576 ? 8.570 -11.133 10.657 1.00 90.56 576 PRO A N 1
ATOM 4241 C CA . PRO A 1 576 ? 9.622 -11.954 11.250 1.00 90.56 576 PRO A CA 1
ATOM 4242 C C . PRO A 1 576 ? 10.920 -11.974 10.434 1.00 90.56 576 PRO A C 1
ATOM 4244 O O . PRO A 1 576 ? 11.969 -12.283 10.991 1.00 90.56 576 PRO A O 1
ATOM 4247 N N . GLU A 1 577 ? 10.870 -11.680 9.133 1.00 89.88 577 GLU A N 1
ATOM 4248 C CA . GLU A 1 577 ? 12.059 -11.743 8.277 1.00 89.88 577 GLU A CA 1
ATOM 4249 C C . GLU A 1 577 ? 12.794 -10.415 8.204 1.00 89.88 577 GLU A C 1
ATOM 4251 O O . GLU A 1 577 ? 14.023 -10.381 8.270 1.00 89.88 577 GLU A O 1
ATOM 4256 N N . TRP A 1 578 ? 12.046 -9.320 8.080 1.00 92.50 578 TRP A N 1
ATOM 4257 C CA . TRP A 1 578 ? 12.601 -7.980 8.146 1.00 92.50 578 TRP A CA 1
ATOM 4258 C C . TRP A 1 578 ? 11.565 -6.957 8.603 1.00 92.50 578 TRP A C 1
ATOM 4260 O O . TRP A 1 578 ? 10.351 -7.171 8.532 1.00 92.50 578 TRP A O 1
ATOM 4270 N N . SER A 1 579 ? 12.073 -5.825 9.079 1.00 93.62 579 SER A N 1
ATOM 4271 C CA . SER A 1 579 ? 11.274 -4.724 9.595 1.00 93.62 579 SER A CA 1
ATOM 4272 C C . SER A 1 579 ? 11.884 -3.399 9.153 1.00 93.62 579 SER A C 1
ATOM 4274 O O . SER A 1 579 ? 13.082 -3.168 9.323 1.00 93.62 579 SER A O 1
ATOM 4276 N N . ALA A 1 580 ? 11.050 -2.548 8.569 1.00 94.69 580 ALA A N 1
ATOM 4277 C CA . ALA A 1 580 ? 11.346 -1.179 8.183 1.00 94.69 580 ALA A CA 1
ATOM 4278 C C . ALA A 1 580 ? 10.081 -0.353 8.425 1.00 94.69 580 ALA A C 1
ATOM 4280 O O . ALA A 1 580 ? 9.292 -0.086 7.520 1.00 94.69 580 ALA A O 1
ATOM 4281 N N . THR A 1 581 ? 9.850 -0.022 9.695 1.00 92.56 581 THR A N 1
ATOM 4282 C CA . THR A 1 581 ? 8.673 0.750 10.113 1.00 92.56 581 THR A CA 1
ATOM 4283 C C . THR A 1 581 ? 8.926 2.253 10.138 1.00 92.56 581 THR A C 1
ATOM 4285 O O . THR A 1 581 ? 7.979 3.027 10.251 1.00 92.56 581 THR A O 1
ATOM 4288 N N . TYR A 1 582 ? 10.198 2.667 10.052 1.00 91.19 582 TYR A N 1
ATOM 4289 C CA . TYR A 1 582 ? 10.630 4.069 10.067 1.00 91.19 582 TYR A CA 1
ATOM 4290 C C . TYR A 1 582 ? 10.083 4.867 11.259 1.00 91.19 582 TYR A C 1
ATOM 4292 O O . TYR A 1 582 ? 9.752 6.037 11.126 1.00 91.19 582 TYR A O 1
ATOM 4300 N N . GLY A 1 583 ? 9.959 4.218 12.419 1.00 88.19 583 GLY A N 1
ATOM 4301 C CA . GLY A 1 583 ? 9.398 4.819 13.634 1.00 88.19 583 GLY A CA 1
ATOM 4302 C C . GLY A 1 583 ? 7.876 4.704 13.748 1.00 88.19 583 GLY A C 1
ATOM 4303 O O . GLY A 1 583 ? 7.345 4.868 14.842 1.00 88.19 583 GLY A O 1
ATOM 4304 N N . SER A 1 584 ? 7.172 4.328 12.676 1.00 88.88 584 SER A N 1
ATOM 4305 C CA . SER A 1 584 ? 5.746 3.998 12.762 1.00 88.88 584 SER A CA 1
ATOM 4306 C C . SER A 1 584 ? 5.553 2.784 13.667 1.00 88.88 584 SER A C 1
ATOM 4308 O O . SER A 1 584 ? 6.266 1.778 13.564 1.00 88.88 584 SER A O 1
ATOM 4310 N N . ARG A 1 585 ? 4.563 2.853 14.553 1.00 87.88 585 ARG A N 1
ATOM 4311 C CA . ARG A 1 585 ? 4.165 1.718 15.388 1.00 87.88 585 ARG A CA 1
ATOM 4312 C C . ARG A 1 585 ? 3.355 0.765 14.512 1.00 87.88 585 ARG A C 1
ATOM 4314 O O . ARG A 1 585 ? 2.210 1.037 14.198 1.00 87.88 585 ARG A O 1
ATOM 4321 N N . ILE A 1 586 ? 3.959 -0.329 14.055 1.00 91.50 586 ILE A N 1
ATOM 4322 C CA . ILE A 1 586 ? 3.287 -1.369 13.257 1.00 91.50 586 ILE A CA 1
ATOM 4323 C C . ILE A 1 586 ? 3.495 -2.690 13.991 1.00 91.50 586 ILE A C 1
ATOM 4325 O O . ILE A 1 586 ? 4.649 -3.056 14.212 1.00 91.50 586 ILE A O 1
ATOM 4329 N N . PRO A 1 587 ? 2.452 -3.433 14.394 1.00 90.31 587 PRO A N 1
ATOM 4330 C CA . PRO A 1 587 ? 2.639 -4.694 15.100 1.00 90.31 587 PRO A CA 1
ATOM 4331 C C . PRO A 1 587 ? 3.139 -5.794 14.154 1.00 90.31 587 PRO A C 1
ATOM 4333 O O . PRO A 1 587 ? 2.837 -5.807 12.962 1.00 90.31 587 PRO A O 1
ATOM 4336 N N . SER A 1 588 ? 3.889 -6.758 14.693 1.00 92.31 588 SER A N 1
ATOM 4337 C CA . SER A 1 588 ? 4.246 -7.966 13.943 1.00 92.31 588 SER A CA 1
ATOM 4338 C C . SER A 1 588 ? 3.095 -8.966 14.010 1.00 92.31 588 SER A C 1
ATOM 4340 O O . SER A 1 588 ? 2.732 -9.447 15.084 1.00 92.31 588 SER A O 1
ATOM 4342 N N . CYS A 1 589 ? 2.529 -9.315 12.856 1.00 91.75 589 CYS A N 1
ATOM 4343 C CA . CYS A 1 589 ? 1.415 -10.261 12.773 1.00 91.75 589 CYS A CA 1
ATOM 4344 C C . CYS A 1 589 ? 1.865 -11.729 12.634 1.00 91.75 589 CYS A C 1
ATOM 4346 O O . CYS A 1 589 ? 1.046 -12.599 12.338 1.00 91.75 589 CYS A O 1
ATOM 4348 N N . GLY A 1 590 ? 3.159 -12.017 12.825 1.00 90.06 590 GLY A N 1
ATOM 4349 C CA . GLY A 1 590 ? 3.748 -13.348 12.619 1.00 90.06 590 GLY A CA 1
ATOM 4350 C C . GLY A 1 590 ? 3.998 -13.712 11.149 1.00 90.06 590 GLY A C 1
ATOM 4351 O O . GLY A 1 590 ? 4.443 -14.818 10.860 1.00 90.06 590 GLY A O 1
ATOM 4352 N N . ARG A 1 591 ? 3.734 -12.785 10.221 1.00 91.81 591 ARG A N 1
ATOM 4353 C CA . ARG A 1 591 ? 4.047 -12.865 8.786 1.00 91.81 591 ARG A CA 1
ATOM 4354 C C . ARG A 1 591 ? 4.585 -11.518 8.318 1.00 91.81 591 ARG A C 1
ATOM 4356 O O . ARG A 1 591 ? 4.402 -10.519 9.011 1.00 91.81 591 ARG A O 1
ATOM 4363 N N . GLN A 1 592 ? 5.245 -11.505 7.165 1.00 92.69 592 GLN A N 1
ATOM 4364 C CA . GLN A 1 592 ? 5.662 -10.265 6.526 1.00 92.69 592 GLN A CA 1
ATOM 4365 C C . GLN A 1 592 ? 4.426 -9.513 6.020 1.00 92.69 592 GLN A C 1
ATOM 4367 O O . GLN A 1 592 ? 3.710 -10.038 5.172 1.00 92.69 592 GLN A O 1
ATOM 4372 N N . VAL A 1 593 ? 4.165 -8.318 6.555 1.00 95.44 593 VAL A N 1
ATOM 4373 C CA . VAL A 1 593 ? 3.041 -7.463 6.142 1.00 95.44 593 VAL A CA 1
ATOM 4374 C C . VAL A 1 593 ? 3.579 -6.095 5.765 1.00 95.44 593 VAL A C 1
ATOM 4376 O O . VAL A 1 593 ? 4.378 -5.504 6.497 1.00 95.44 593 VAL A O 1
ATOM 4379 N N . ALA A 1 594 ? 3.139 -5.606 4.614 1.00 96.81 594 ALA A N 1
ATOM 4380 C CA . ALA A 1 594 ? 3.413 -4.256 4.162 1.00 96.81 594 ALA A CA 1
ATOM 4381 C C . ALA A 1 594 ? 2.184 -3.367 4.347 1.00 96.81 594 ALA A C 1
ATOM 4383 O O . ALA A 1 594 ? 1.042 -3.812 4.210 1.00 96.81 594 ALA A O 1
ATOM 4384 N N . VAL A 1 595 ? 2.450 -2.102 4.634 1.00 97.88 595 VAL A N 1
ATOM 4385 C CA . VAL A 1 595 ? 1.496 -1.008 4.543 1.00 97.88 595 VAL A CA 1
ATOM 4386 C C . VAL A 1 595 ? 2.000 -0.085 3.449 1.00 97.88 595 VAL A C 1
ATOM 4388 O O . VAL A 1 595 ? 3.148 0.349 3.508 1.00 97.88 595 VAL A O 1
ATOM 4391 N N . MET A 1 596 ? 1.158 0.192 2.465 1.00 98.12 596 MET A N 1
ATOM 4392 C CA . MET A 1 596 ? 1.413 1.190 1.433 1.00 98.12 596 MET A CA 1
ATOM 4393 C C . MET A 1 596 ? 0.572 2.421 1.734 1.00 98.12 596 MET A C 1
ATOM 4395 O O . MET A 1 596 ? -0.599 2.270 2.082 1.00 98.12 596 MET A O 1
ATOM 4399 N N . ALA A 1 597 ? 1.139 3.612 1.586 1.00 96.56 597 ALA A N 1
ATOM 4400 C CA . ALA A 1 597 ? 0.374 4.848 1.602 1.00 96.56 597 ALA A CA 1
ATOM 4401 C C . ALA A 1 597 ? 0.415 5.484 0.218 1.00 96.56 597 ALA A C 1
ATOM 4403 O O . ALA A 1 597 ? 1.478 5.666 -0.371 1.00 96.56 597 ALA A O 1
ATOM 4404 N N . PHE A 1 598 ? -0.761 5.816 -0.292 1.00 96.62 598 PHE A N 1
ATOM 4405 C CA . PHE A 1 598 ? -0.948 6.384 -1.609 1.00 96.62 598 PHE A CA 1
ATOM 4406 C C . PHE A 1 598 ? -1.725 7.680 -1.517 1.00 96.62 598 PHE A C 1
ATOM 4408 O O . PHE A 1 598 ? -2.632 7.850 -0.700 1.00 96.62 598 PHE A O 1
ATOM 4415 N N . HIS A 1 599 ? -1.414 8.570 -2.445 1.00 93.31 599 HIS A N 1
ATOM 4416 C CA . HIS A 1 599 ? -2.127 9.816 -2.585 1.00 93.31 599 HIS A CA 1
ATOM 4417 C C . HIS A 1 599 ? -3.291 9.661 -3.573 1.00 93.31 599 HIS A C 1
ATOM 4419 O O . HIS A 1 599 ? -3.112 9.365 -4.756 1.00 93.31 599 HIS A O 1
ATOM 4425 N N . ASN A 1 600 ? -4.515 9.888 -3.112 1.00 90.50 600 ASN A N 1
ATOM 4426 C CA . ASN A 1 600 ? -5.719 9.657 -3.918 1.00 90.50 600 ASN A CA 1
ATOM 4427 C C . ASN A 1 600 ? -6.021 10.755 -4.951 1.00 90.50 600 ASN A C 1
ATOM 4429 O O . ASN A 1 600 ? -6.713 10.475 -5.925 1.00 90.50 600 ASN A O 1
ATOM 4433 N N . GLY A 1 601 ? -5.478 11.962 -4.798 1.00 90.25 601 GLY A N 1
ATOM 4434 C CA . GLY A 1 601 ? -5.693 13.084 -5.721 1.00 90.25 601 GLY A CA 1
ATOM 4435 C C . GLY A 1 601 ? -4.684 13.206 -6.868 1.00 90.25 601 GLY A C 1
ATOM 4436 O O . GLY A 1 601 ? -4.723 14.203 -7.577 1.00 90.25 601 GLY A O 1
ATOM 4437 N N . ILE A 1 602 ? -3.768 12.244 -7.040 1.00 91.88 602 ILE A N 1
ATOM 4438 C CA . ILE A 1 602 ? -2.760 12.257 -8.121 1.00 91.88 602 ILE A CA 1
ATOM 4439 C C . ILE A 1 602 ? -2.806 10.971 -8.945 1.00 91.88 602 ILE A C 1
ATOM 4441 O O . ILE A 1 602 ? -3.514 10.026 -8.589 1.00 91.88 602 ILE A O 1
ATOM 4445 N N . ASP A 1 603 ? -2.086 10.955 -10.063 1.00 94.12 603 ASP A N 1
ATOM 4446 C CA . ASP A 1 603 ? -2.039 9.825 -10.989 1.00 94.12 603 ASP A CA 1
ATOM 4447 C C . ASP A 1 603 ? -1.506 8.527 -10.344 1.00 94.12 603 ASP A C 1
ATOM 4449 O O . ASP A 1 603 ? -0.727 8.556 -9.388 1.00 94.12 603 ASP A O 1
ATOM 4453 N N . LEU A 1 604 ? -1.923 7.373 -10.876 1.00 96.94 604 LEU A N 1
ATOM 4454 C CA . LEU A 1 604 ? -1.500 6.055 -10.389 1.00 96.94 604 LEU A CA 1
ATOM 4455 C C . LEU A 1 604 ? -0.000 5.784 -10.572 1.00 96.94 604 LEU A C 1
ATOM 4457 O O . LEU A 1 604 ? 0.538 4.942 -9.852 1.00 96.94 604 LEU A O 1
ATOM 4461 N N . GLY A 1 605 ? 0.694 6.522 -11.442 1.00 96.88 605 GLY A N 1
ATOM 4462 C CA . GLY A 1 605 ? 2.151 6.488 -11.556 1.00 96.88 605 GLY A CA 1
ATOM 4463 C C . GLY A 1 605 ? 2.863 6.756 -10.233 1.00 96.88 605 GLY A C 1
ATOM 4464 O O . GLY A 1 605 ? 3.848 6.089 -9.929 1.00 96.88 605 GLY A O 1
ATOM 4465 N N . TYR A 1 606 ? 2.316 7.635 -9.388 1.00 97.19 606 TYR A N 1
ATOM 4466 C CA . TYR A 1 606 ? 2.857 7.888 -8.049 1.00 97.19 606 TYR A CA 1
ATOM 4467 C C . TYR A 1 606 ? 2.599 6.732 -7.075 1.00 97.19 606 TYR A C 1
ATOM 4469 O O . TYR A 1 606 ? 3.431 6.441 -6.224 1.00 97.19 606 TYR A O 1
ATOM 4477 N N . ALA A 1 607 ? 1.477 6.022 -7.204 1.00 97.69 607 ALA A N 1
ATOM 4478 C CA . ALA A 1 607 ? 1.238 4.830 -6.391 1.00 97.69 607 ALA A CA 1
ATOM 4479 C C . ALA A 1 6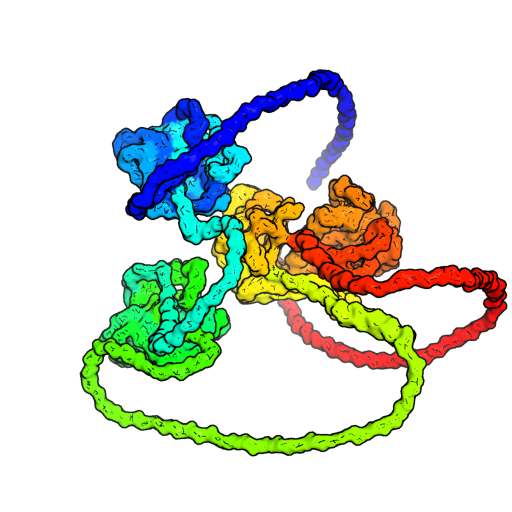07 ? 2.179 3.678 -6.797 1.00 97.69 607 ALA A C 1
ATOM 4481 O O . ALA A 1 607 ? 2.737 2.989 -5.939 1.00 97.69 607 ALA A O 1
ATOM 4482 N N . LEU A 1 608 ? 2.419 3.507 -8.104 1.00 98.25 608 LEU A N 1
ATOM 4483 C CA . LEU A 1 608 ? 3.437 2.585 -8.619 1.00 98.25 608 LEU A CA 1
ATOM 4484 C C . LEU A 1 608 ? 4.847 2.977 -8.164 1.00 98.25 608 LEU A C 1
ATOM 4486 O O . LEU A 1 608 ? 5.634 2.103 -7.812 1.00 98.25 608 LEU A O 1
ATOM 4490 N N . HIS A 1 609 ? 5.142 4.274 -8.105 1.00 98.12 609 HIS A N 1
ATOM 4491 C CA . HIS A 1 609 ? 6.394 4.804 -7.569 1.00 98.12 609 HIS A CA 1
ATOM 4492 C C . HIS A 1 609 ? 6.628 4.363 -6.119 1.00 98.12 609 HIS A C 1
ATOM 4494 O O . HIS A 1 609 ? 7.679 3.805 -5.800 1.00 98.12 609 HIS A O 1
ATOM 4500 N N . SER A 1 610 ? 5.628 4.526 -5.246 1.00 97.81 610 SER A N 1
ATOM 4501 C CA . SER A 1 610 ? 5.698 4.069 -3.851 1.00 97.81 610 SER A CA 1
ATOM 4502 C C . SER A 1 610 ? 5.907 2.550 -3.748 1.00 97.81 610 SER A C 1
ATOM 4504 O O . SER A 1 610 ? 6.705 2.076 -2.934 1.00 97.81 610 SER A O 1
ATOM 4506 N N . LEU A 1 611 ? 5.244 1.762 -4.607 1.00 97.69 611 LEU A N 1
ATOM 4507 C CA . LEU A 1 611 ? 5.491 0.316 -4.727 1.00 97.69 611 LEU A CA 1
ATOM 4508 C C . LEU A 1 611 ? 6.924 0.017 -5.193 1.00 97.69 611 LEU A C 1
ATOM 4510 O O . LEU A 1 611 ? 7.526 -0.965 -4.749 1.00 97.69 611 LEU A O 1
ATOM 4514 N N . GLY A 1 612 ? 7.489 0.874 -6.040 1.00 97.81 612 GLY A N 1
ATOM 4515 C CA . GLY A 1 612 ? 8.863 0.789 -6.511 1.00 97.81 612 GLY A CA 1
ATOM 4516 C C . GLY A 1 612 ? 9.857 0.945 -5.363 1.00 97.81 612 GLY A C 1
ATOM 4517 O O . GLY A 1 612 ? 10.715 0.084 -5.175 1.00 97.81 612 GLY A O 1
ATOM 4518 N N . HIS A 1 613 ? 9.682 1.957 -4.511 1.00 97.50 613 HIS A N 1
ATOM 4519 C CA . HIS A 1 613 ? 10.515 2.138 -3.316 1.00 97.50 613 HIS A CA 1
ATOM 4520 C C . HIS A 1 613 ? 10.478 0.945 -2.360 1.00 97.50 613 HIS A C 1
ATOM 4522 O O . HIS A 1 613 ? 11.508 0.542 -1.795 1.00 97.50 613 HIS A O 1
ATOM 4528 N N . ARG A 1 614 ? 9.301 0.332 -2.197 1.00 96.56 614 ARG A N 1
ATOM 4529 C CA . ARG A 1 614 ? 9.185 -0.917 -1.443 1.00 96.56 614 ARG A CA 1
ATOM 4530 C C . ARG A 1 614 ? 9.946 -2.054 -2.121 1.00 96.56 614 ARG A C 1
ATOM 4532 O O . ARG A 1 614 ? 10.596 -2.836 -1.420 1.00 96.56 614 ARG A O 1
ATOM 4539 N N . MET A 1 615 ? 9.870 -2.175 -3.447 1.00 96.81 615 MET A N 1
ATOM 4540 C CA . MET A 1 615 ? 10.585 -3.210 -4.199 1.00 96.81 615 MET A CA 1
ATOM 4541 C C . MET A 1 615 ? 12.099 -3.047 -4.043 1.00 96.81 615 MET A C 1
ATOM 4543 O O . MET A 1 615 ? 12.774 -4.000 -3.661 1.00 96.81 615 MET A O 1
ATOM 4547 N N . GLU A 1 616 ? 12.633 -1.840 -4.223 1.00 95.75 616 GLU A N 1
ATOM 4548 C CA . GLU A 1 616 ? 14.053 -1.542 -4.006 1.00 95.75 616 GLU A CA 1
ATOM 4549 C C . GLU A 1 616 ? 14.501 -1.952 -2.604 1.00 95.75 616 GLU A C 1
ATOM 4551 O O . GLU A 1 616 ? 15.495 -2.656 -2.433 1.00 95.75 616 GLU A O 1
ATOM 4556 N N . SER A 1 617 ? 13.738 -1.565 -1.583 1.00 93.50 617 SER A N 1
ATOM 4557 C CA . SER A 1 617 ? 14.077 -1.853 -0.187 1.00 93.50 617 SER A CA 1
ATOM 4558 C C . SER A 1 617 ? 13.992 -3.340 0.140 1.00 93.50 617 SER A C 1
ATOM 4560 O O . SER A 1 617 ? 14.870 -3.878 0.814 1.00 93.50 617 SER A O 1
ATOM 4562 N N . THR A 1 618 ? 12.999 -4.029 -0.417 1.00 93.44 618 THR A N 1
ATOM 4563 C CA . THR A 1 618 ? 12.883 -5.487 -0.351 1.00 93.44 618 THR A CA 1
ATOM 4564 C C . THR A 1 618 ? 14.109 -6.155 -0.972 1.00 93.44 618 THR A C 1
ATOM 4566 O O . THR A 1 618 ? 14.748 -7.013 -0.357 1.00 93.44 618 THR A O 1
ATOM 4569 N N . LEU A 1 619 ? 14.487 -5.756 -2.185 1.00 92.19 619 LEU A N 1
ATOM 4570 C CA . LEU A 1 619 ? 15.618 -6.347 -2.893 1.00 92.19 619 LEU A CA 1
ATOM 4571 C C . LEU A 1 619 ? 16.949 -6.001 -2.229 1.00 92.19 619 LEU A C 1
ATOM 4573 O O . LEU A 1 619 ? 17.858 -6.825 -2.235 1.00 92.19 619 LEU A O 1
ATOM 4577 N N . ARG A 1 620 ? 17.065 -4.858 -1.552 1.00 90.25 620 ARG A N 1
ATOM 4578 C CA . ARG A 1 620 ? 18.235 -4.550 -0.715 1.00 90.25 620 ARG A CA 1
ATOM 4579 C C . ARG A 1 620 ? 18.390 -5.526 0.454 1.00 90.25 620 ARG A C 1
ATOM 4581 O O . ARG A 1 620 ? 19.515 -5.774 0.874 1.00 90.25 620 ARG A O 1
ATOM 4588 N N . VAL A 1 621 ? 17.300 -6.105 0.960 1.00 89.25 621 VAL A N 1
ATOM 4589 C CA . VAL A 1 621 ? 17.341 -7.136 2.011 1.00 89.25 621 VAL A CA 1
ATOM 4590 C C . VAL A 1 621 ? 17.649 -8.515 1.428 1.00 89.25 621 VAL A C 1
ATOM 4592 O O . VAL A 1 621 ? 18.515 -9.226 1.939 1.00 89.25 621 VAL A O 1
ATOM 4595 N N . TYR A 1 622 ? 16.953 -8.915 0.361 1.00 88.75 622 TYR A N 1
ATOM 4596 C CA . TYR A 1 622 ? 17.015 -10.295 -0.137 1.00 88.75 622 TYR A CA 1
ATOM 4597 C C . TYR A 1 622 ? 18.031 -10.529 -1.256 1.00 88.75 622 TYR A C 1
ATOM 4599 O O . TYR A 1 622 ? 18.472 -11.665 -1.433 1.00 88.75 622 TYR A O 1
ATOM 4607 N N . ARG A 1 623 ? 18.384 -9.494 -2.019 1.00 89.81 623 ARG A N 1
ATOM 4608 C CA . ARG A 1 623 ? 19.292 -9.517 -3.179 1.00 89.81 623 ARG A CA 1
ATOM 4609 C C . ARG A 1 623 ? 20.229 -8.293 -3.202 1.00 89.81 623 ARG A C 1
ATOM 4611 O O . ARG A 1 623 ? 20.377 -7.658 -4.248 1.00 89.81 623 ARG A O 1
ATOM 4618 N N . PRO A 1 624 ? 20.908 -7.957 -2.082 1.00 88.00 624 PRO A N 1
ATOM 4619 C CA . PRO A 1 624 ? 21.691 -6.723 -1.969 1.00 88.00 624 PRO A CA 1
ATOM 4620 C C . PRO A 1 624 ? 22.733 -6.554 -3.078 1.00 88.00 624 PRO A C 1
ATOM 4622 O O . PRO A 1 624 ? 22.960 -5.434 -3.527 1.00 88.00 624 PRO A O 1
ATOM 4625 N N . CYS A 1 625 ? 23.348 -7.642 -3.547 1.00 86.69 625 CYS A N 1
ATOM 4626 C CA . CYS A 1 625 ? 24.428 -7.577 -4.537 1.00 86.69 625 CYS A CA 1
ATOM 4627 C C . CYS A 1 625 ? 23.959 -7.447 -5.973 1.00 86.69 625 CYS A C 1
ATOM 4629 O O . CYS A 1 625 ? 24.705 -6.925 -6.799 1.00 86.69 625 CYS A O 1
ATOM 4631 N N . ASP A 1 626 ? 22.749 -7.911 -6.255 1.00 90.38 626 ASP A N 1
ATOM 4632 C CA . ASP A 1 626 ? 22.175 -7.844 -7.588 1.00 90.38 626 ASP A CA 1
ATOM 4633 C C . ASP A 1 626 ? 21.512 -6.483 -7.805 1.00 90.38 626 ASP A C 1
ATOM 4635 O O . ASP A 1 626 ? 21.715 -5.866 -8.852 1.00 90.38 626 ASP A O 1
ATOM 4639 N N . ILE A 1 627 ? 20.803 -5.974 -6.787 1.00 90.69 627 ILE A N 1
ATOM 4640 C CA . ILE A 1 627 ? 20.141 -4.670 -6.859 1.00 90.69 627 ILE A CA 1
ATOM 4641 C C . ILE A 1 627 ? 21.145 -3.514 -6.791 1.00 90.69 627 ILE A C 1
ATOM 4643 O O . ILE A 1 627 ? 20.999 -2.571 -7.555 1.00 90.69 627 ILE A O 1
ATOM 4647 N N . SER A 1 628 ? 22.178 -3.589 -5.938 1.00 88.88 628 SER A N 1
ATOM 4648 C CA . SER A 1 628 ? 23.014 -2.428 -5.584 1.00 88.88 628 SER A CA 1
ATOM 4649 C C . SER A 1 628 ? 24.261 -2.234 -6.460 1.00 88.88 628 SER A C 1
ATOM 4651 O O . SER A 1 628 ? 24.783 -3.138 -7.122 1.00 88.88 628 SER A O 1
ATOM 4653 N N . THR A 1 629 ? 24.800 -1.025 -6.356 1.00 88.00 629 THR A N 1
ATOM 4654 C CA . THR A 1 629 ? 26.024 -0.502 -6.983 1.00 88.00 629 THR A CA 1
ATOM 4655 C C . THR A 1 629 ? 27.118 -0.264 -5.938 1.00 88.00 629 THR A C 1
ATOM 4657 O O . THR A 1 629 ? 26.812 -0.074 -4.761 1.00 88.00 629 THR A O 1
ATOM 4660 N N . SER A 1 630 ? 28.390 -0.229 -6.333 1.00 82.69 630 SER A N 1
ATOM 4661 C CA . SER A 1 630 ? 29.503 0.057 -5.414 1.00 82.69 630 SER A CA 1
ATOM 4662 C C . SER A 1 630 ? 29.622 1.531 -5.029 1.00 82.69 630 SER A C 1
ATOM 4664 O O . SER A 1 630 ? 30.136 1.828 -3.952 1.00 82.69 630 SER A O 1
ATOM 4666 N N . THR A 1 631 ? 29.162 2.450 -5.878 1.00 75.06 631 THR A N 1
ATOM 4667 C CA . THR A 1 631 ? 29.328 3.894 -5.650 1.00 75.06 631 THR A CA 1
ATOM 4668 C C . THR A 1 631 ? 28.016 4.623 -5.398 1.00 75.06 631 THR A C 1
ATOM 4670 O O . THR A 1 631 ? 27.943 5.414 -4.456 1.00 75.06 631 THR A O 1
ATOM 4673 N N . TRP A 1 632 ? 26.980 4.377 -6.201 1.00 74.75 632 TRP A N 1
ATOM 4674 C CA . TRP A 1 632 ? 25.703 5.087 -6.106 1.00 74.75 632 TRP A CA 1
ATOM 4675 C C . TRP A 1 632 ? 24.591 4.365 -6.885 1.00 74.75 632 TRP A C 1
ATOM 4677 O O . TRP A 1 632 ? 24.871 3.951 -8.012 1.00 74.75 632 TRP A O 1
ATOM 4687 N N . PRO A 1 633 ? 23.348 4.282 -6.372 1.00 64.25 633 PRO A N 1
ATOM 4688 C CA . PRO A 1 633 ? 22.876 4.761 -5.081 1.00 64.25 633 PRO A CA 1
ATOM 4689 C C . PRO A 1 633 ? 23.140 3.728 -3.971 1.00 64.25 633 PRO A C 1
ATOM 4691 O O . PRO A 1 633 ? 23.227 2.523 -4.193 1.00 64.25 633 PRO A O 1
ATOM 4694 N N . TRP A 1 634 ? 23.289 4.213 -2.736 1.00 73.44 634 TRP A N 1
ATOM 4695 C CA . TRP A 1 634 ? 23.385 3.388 -1.515 1.00 73.44 634 TRP A CA 1
ATOM 4696 C C . TRP A 1 634 ? 24.669 2.535 -1.331 1.00 73.44 634 TRP A C 1
ATOM 4698 O O . TRP A 1 634 ? 24.582 1.330 -1.070 1.00 73.44 634 TRP A O 1
ATOM 4708 N N . PRO A 1 635 ? 25.878 3.136 -1.302 1.00 70.00 635 PRO A N 1
ATOM 4709 C CA . PRO A 1 635 ? 27.138 2.396 -1.105 1.00 70.00 635 PRO A CA 1
ATOM 4710 C C . PRO A 1 635 ? 27.204 1.601 0.217 1.00 70.00 635 PRO A C 1
ATOM 4712 O O . PRO A 1 635 ? 27.914 0.603 0.317 1.00 70.00 635 PRO A O 1
ATOM 4715 N N . ALA A 1 636 ? 26.428 1.982 1.238 1.00 68.00 636 ALA A N 1
ATOM 4716 C CA . ALA A 1 636 ? 26.344 1.237 2.497 1.00 68.00 636 ALA A CA 1
ATOM 4717 C C . ALA A 1 636 ? 25.714 -0.163 2.338 1.00 68.00 636 ALA A C 1
ATOM 4719 O O . ALA A 1 636 ? 26.052 -1.077 3.085 1.00 68.00 636 ALA A O 1
ATOM 4720 N N . VAL A 1 637 ? 24.822 -0.354 1.359 1.00 67.88 637 VAL A N 1
ATOM 4721 C CA . VAL A 1 637 ? 24.185 -1.656 1.090 1.00 67.88 637 VAL A CA 1
ATOM 4722 C C . VAL A 1 637 ? 25.175 -2.602 0.420 1.00 67.88 637 VAL A C 1
ATOM 4724 O O . VAL A 1 637 ? 25.222 -3.784 0.757 1.00 67.88 637 VAL A O 1
ATOM 4727 N N . ALA A 1 638 ? 26.031 -2.066 -0.454 1.00 63.78 638 ALA A N 1
ATOM 4728 C CA . ALA A 1 638 ? 27.120 -2.812 -1.072 1.00 63.78 638 ALA A CA 1
ATOM 4729 C C . ALA A 1 638 ? 28.095 -3.405 -0.043 1.00 63.78 638 ALA A C 1
ATOM 4731 O O . ALA A 1 638 ? 28.641 -4.478 -0.278 1.00 63.78 638 ALA A O 1
ATOM 4732 N N . ALA A 1 639 ? 28.272 -2.774 1.123 1.00 62.47 639 ALA A N 1
ATOM 4733 C CA . ALA A 1 639 ? 29.088 -3.327 2.207 1.00 62.47 639 ALA A CA 1
ATOM 4734 C C . ALA A 1 639 ? 28.461 -4.573 2.870 1.00 62.47 639 ALA A C 1
ATOM 4736 O O . ALA A 1 639 ? 29.169 -5.374 3.476 1.00 62.47 639 ALA A O 1
ATOM 4737 N N . GLY A 1 640 ? 27.139 -4.750 2.751 1.00 67.50 640 GLY A N 1
ATOM 4738 C CA . GLY A 1 640 ? 26.396 -5.905 3.265 1.00 67.50 640 GLY A CA 1
ATOM 4739 C C . GLY A 1 640 ? 26.391 -7.118 2.332 1.00 67.50 640 GLY A C 1
ATOM 4740 O O . GLY A 1 640 ? 25.805 -8.148 2.670 1.00 67.50 640 GLY A O 1
ATOM 4741 N N . CYS A 1 641 ? 27.036 -7.016 1.170 1.00 76.06 641 CYS A N 1
ATOM 4742 C CA . CYS A 1 641 ? 27.145 -8.100 0.211 1.00 76.06 641 CYS A CA 1
ATOM 4743 C C . CYS A 1 641 ? 27.969 -9.272 0.741 1.00 76.06 641 CYS A C 1
ATOM 4745 O O . CYS A 1 641 ? 29.189 -9.192 0.847 1.00 76.06 641 CYS A O 1
ATOM 4747 N N . ARG A 1 642 ? 27.295 -10.380 1.067 1.00 67.75 642 ARG A N 1
ATOM 4748 C CA . ARG A 1 642 ? 27.950 -11.595 1.580 1.00 67.75 642 ARG A CA 1
ATOM 4749 C C . ARG A 1 642 ? 28.366 -12.570 0.483 1.00 67.75 642 ARG A C 1
ATOM 4751 O O . ARG A 1 642 ? 29.357 -13.268 0.652 1.00 67.75 642 ARG A O 1
ATOM 4758 N N . ASP A 1 643 ? 27.622 -12.595 -0.620 1.00 64.94 643 ASP A N 1
ATOM 4759 C CA . ASP A 1 643 ? 27.744 -13.631 -1.651 1.00 64.94 643 ASP A CA 1
ATOM 4760 C C . ASP A 1 643 ? 28.427 -13.167 -2.943 1.00 64.94 643 ASP A C 1
ATOM 4762 O O . ASP A 1 643 ? 28.599 -13.987 -3.838 1.00 64.94 643 ASP A O 1
ATOM 4766 N N . GLY A 1 644 ? 28.849 -11.901 -3.035 1.00 67.06 644 GLY A N 1
ATOM 4767 C CA . GLY A 1 644 ? 29.517 -11.317 -4.203 1.00 67.06 644 GLY A CA 1
ATOM 4768 C C . GLY A 1 644 ? 29.919 -9.858 -3.965 1.00 67.06 644 GLY A C 1
ATOM 4769 O O . GLY A 1 644 ? 29.887 -9.385 -2.834 1.00 67.06 644 GLY A O 1
ATOM 4770 N N . THR A 1 645 ? 30.268 -9.129 -5.025 1.00 81.19 645 THR A N 1
ATOM 4771 C CA . THR A 1 645 ? 30.589 -7.692 -4.955 1.00 81.19 645 THR A CA 1
ATOM 4772 C C . THR A 1 645 ? 29.508 -6.900 -5.676 1.00 81.19 645 THR A C 1
ATOM 4774 O O . THR A 1 645 ? 29.091 -7.301 -6.765 1.00 81.19 645 THR A O 1
ATOM 4777 N N . ALA A 1 646 ? 29.057 -5.779 -5.102 1.00 86.62 646 ALA A N 1
ATOM 4778 C CA . ALA A 1 646 ? 28.247 -4.805 -5.834 1.00 86.62 646 ALA A CA 1
ATOM 4779 C C . ALA A 1 646 ? 29.014 -4.298 -7.073 1.00 86.62 646 ALA A C 1
ATOM 4781 O O . ALA A 1 646 ? 30.244 -4.344 -7.109 1.00 86.62 646 ALA A O 1
ATOM 4782 N N . SER A 1 647 ? 28.293 -3.854 -8.101 1.00 89.81 647 SER A N 1
ATOM 4783 C CA . SER A 1 647 ? 28.883 -3.519 -9.403 1.00 89.81 647 SER A CA 1
ATOM 4784 C C . SER A 1 647 ? 28.220 -2.275 -9.949 1.00 89.81 647 SER A C 1
ATOM 4786 O O . SER A 1 647 ? 27.010 -2.264 -10.156 1.00 89.81 647 SER A O 1
ATOM 4788 N N . ASP A 1 648 ? 29.021 -1.260 -10.249 1.00 90.69 648 ASP A N 1
ATOM 4789 C CA . ASP A 1 648 ? 28.550 -0.062 -10.948 1.00 90.69 648 ASP A CA 1
ATOM 4790 C C . ASP A 1 648 ? 28.248 -0.320 -12.428 1.00 90.69 648 ASP A C 1
ATOM 4792 O O . ASP A 1 648 ? 27.745 0.563 -13.110 1.00 90.69 648 ASP A O 1
ATOM 4796 N N . ARG A 1 649 ? 28.550 -1.517 -12.947 1.00 90.94 649 ARG A N 1
ATOM 4797 C CA . ARG A 1 649 ? 28.260 -1.904 -14.334 1.00 90.94 649 ARG A CA 1
ATOM 4798 C C . ARG A 1 649 ? 27.037 -2.806 -14.462 1.00 90.94 649 ARG A C 1
ATOM 4800 O O . ARG A 1 649 ? 26.302 -2.698 -15.432 1.00 90.94 649 ARG A O 1
ATOM 4807 N N . THR A 1 650 ? 26.861 -3.736 -13.527 1.00 93.44 650 THR A N 1
ATOM 4808 C CA . THR A 1 650 ? 25.820 -4.774 -13.600 1.00 93.44 650 THR A CA 1
ATOM 4809 C C . THR A 1 650 ? 24.849 -4.730 -12.422 1.00 93.44 650 THR A C 1
ATOM 4811 O O . THR A 1 650 ? 23.999 -5.611 -12.294 1.00 93.44 650 THR A O 1
ATOM 4814 N N . GLY A 1 651 ? 24.964 -3.738 -11.528 1.00 94.06 651 GLY A N 1
ATOM 4815 C CA . GLY A 1 651 ? 23.948 -3.439 -10.508 1.00 94.06 651 GLY A CA 1
ATOM 4816 C C . GLY A 1 651 ? 22.651 -3.123 -11.207 1.00 94.06 651 GLY A C 1
ATOM 4817 O O . GLY A 1 651 ? 22.684 -2.367 -12.167 1.00 94.06 651 GLY A O 1
ATOM 4818 N N . TYR A 1 652 ? 21.537 -3.712 -10.784 1.00 95.69 652 TYR A N 1
ATOM 4819 C CA . TYR A 1 652 ? 20.252 -3.477 -11.441 1.00 95.69 652 TYR A CA 1
ATOM 4820 C C . TYR A 1 652 ? 19.933 -1.977 -11.527 1.00 95.69 652 TYR A C 1
ATOM 4822 O O . TYR A 1 652 ? 19.537 -1.496 -12.586 1.00 95.69 652 TYR A O 1
ATOM 4830 N N . VAL A 1 653 ? 20.244 -1.221 -10.468 1.00 95.44 653 VAL A N 1
ATOM 4831 C CA . VAL A 1 653 ? 20.048 0.237 -10.428 1.00 95.44 653 VAL A CA 1
ATOM 4832 C C . VAL A 1 653 ? 21.222 1.063 -10.974 1.00 95.44 653 VAL A C 1
ATOM 4834 O O . VAL A 1 653 ? 21.261 2.279 -10.809 1.00 95.44 653 VAL A O 1
ATOM 4837 N N . ALA A 1 654 ? 22.219 0.434 -11.606 1.00 94.19 654 ALA A N 1
ATOM 4838 C CA . ALA A 1 654 ? 23.378 1.153 -12.126 1.00 94.19 654 ALA A CA 1
ATOM 4839 C C . ALA A 1 654 ? 22.964 2.195 -13.175 1.00 94.19 654 ALA A C 1
ATOM 4841 O O . ALA A 1 654 ? 22.266 1.880 -14.139 1.00 94.19 654 ALA A O 1
ATOM 4842 N N . ARG A 1 655 ? 23.453 3.427 -13.024 1.00 93.00 655 ARG A N 1
ATOM 4843 C CA . ARG A 1 655 ? 23.253 4.519 -13.987 1.00 93.00 655 ARG A CA 1
ATOM 4844 C C . ARG A 1 655 ? 24.462 4.677 -14.906 1.00 93.00 655 ARG A C 1
ATOM 4846 O O . ARG A 1 655 ? 25.575 4.354 -14.489 1.00 93.00 655 ARG A O 1
ATOM 4853 N N . PRO A 1 656 ? 24.301 5.212 -16.128 1.00 94.38 656 PRO A N 1
ATOM 4854 C CA . PRO A 1 656 ? 25.433 5.513 -16.997 1.00 94.38 656 PRO A CA 1
ATOM 4855 C C . PRO A 1 656 ? 26.411 6.476 -16.314 1.00 94.38 656 PRO A C 1
ATOM 4857 O O . PRO A 1 656 ? 26.025 7.558 -15.870 1.00 94.38 656 PRO A O 1
ATOM 4860 N N . SER A 1 657 ? 27.688 6.108 -16.243 1.00 93.50 657 SER A N 1
ATOM 4861 C CA . SER A 1 657 ? 28.737 6.944 -15.654 1.00 93.50 657 SER A CA 1
ATOM 4862 C C . SER A 1 657 ? 30.096 6.684 -16.312 1.00 93.50 657 SER A C 1
ATOM 4864 O O . SER A 1 657 ? 30.291 5.648 -16.952 1.00 93.50 657 SER A O 1
ATOM 4866 N N . PRO A 1 658 ? 31.091 7.573 -16.149 1.00 92.88 658 PRO A N 1
ATOM 4867 C CA . PRO A 1 658 ? 32.440 7.299 -16.644 1.00 92.88 658 PRO A CA 1
ATOM 4868 C C . PRO A 1 658 ? 33.022 5.979 -16.110 1.00 92.88 658 PRO A C 1
ATOM 4870 O O . PRO A 1 658 ? 33.744 5.288 -16.826 1.00 92.88 658 PRO A O 1
ATOM 4873 N N . ALA A 1 659 ? 32.664 5.586 -14.881 1.00 88.25 659 ALA A N 1
ATOM 4874 C CA . ALA A 1 659 ? 33.175 4.380 -14.229 1.00 88.25 659 ALA A CA 1
ATOM 4875 C C . ALA A 1 659 ? 32.701 3.072 -14.890 1.00 88.25 659 ALA A C 1
ATOM 4877 O O . ALA A 1 659 ? 33.399 2.063 -14.809 1.00 88.25 659 ALA A O 1
ATOM 4878 N N . ASN A 1 660 ? 31.552 3.081 -15.576 1.00 93.12 660 ASN A N 1
ATOM 4879 C CA . ASN A 1 660 ? 31.028 1.923 -16.310 1.00 93.12 660 ASN A CA 1
ATOM 4880 C C . ASN A 1 660 ? 31.058 2.099 -17.838 1.00 93.12 660 ASN A C 1
ATOM 4882 O O . ASN A 1 660 ? 30.438 1.322 -18.564 1.00 93.12 660 ASN A O 1
ATOM 4886 N N . GLY A 1 661 ? 31.812 3.086 -18.340 1.00 94.94 661 GLY A N 1
ATOM 4887 C CA . GLY A 1 661 ? 31.906 3.367 -19.774 1.00 94.94 661 GLY A CA 1
ATOM 4888 C C . GLY A 1 661 ? 30.611 3.930 -20.364 1.00 94.94 661 GLY A C 1
ATOM 4889 O O . GLY A 1 661 ? 30.323 3.692 -21.538 1.00 94.94 661 GLY A O 1
ATOM 4890 N N . HIS A 1 662 ? 29.843 4.656 -19.549 1.00 95.19 662 HIS A N 1
ATOM 4891 C CA . HIS A 1 662 ? 28.542 5.234 -19.880 1.00 95.19 662 HIS A CA 1
ATOM 4892 C C . HIS A 1 662 ? 27.506 4.182 -20.293 1.00 95.19 662 HIS A C 1
ATOM 4894 O O . HIS A 1 662 ? 26.740 4.396 -21.231 1.00 95.19 662 HIS A O 1
ATOM 4900 N N . VAL A 1 663 ? 27.494 3.039 -19.600 1.00 96.19 663 VAL A N 1
ATOM 4901 C CA . VAL A 1 663 ? 26.500 1.975 -19.782 1.00 96.19 663 VAL A CA 1
ATOM 4902 C C . VAL A 1 663 ? 25.768 1.748 -18.463 1.00 96.19 663 VAL A C 1
ATOM 4904 O O . VAL A 1 663 ? 26.356 1.241 -17.513 1.00 96.19 663 VAL A O 1
ATOM 4907 N N . GLY A 1 664 ? 24.492 2.124 -18.411 1.00 94.56 664 GLY A N 1
ATOM 4908 C CA . GLY A 1 664 ? 23.614 1.849 -17.273 1.00 94.56 664 GLY A CA 1
ATOM 4909 C C . GLY A 1 664 ? 22.988 0.454 -17.327 1.00 94.56 664 GLY A C 1
ATOM 4910 O O . GLY A 1 664 ? 23.070 -0.253 -18.330 1.00 94.56 664 GLY A O 1
ATOM 4911 N N . ALA A 1 665 ? 22.322 0.070 -16.246 1.00 96.25 665 ALA A N 1
ATOM 4912 C CA . ALA A 1 665 ? 21.376 -1.035 -16.192 1.00 96.25 665 ALA A CA 1
ATOM 4913 C C . ALA A 1 665 ? 19.951 -0.471 -16.268 1.00 96.25 665 ALA A C 1
ATOM 4915 O O . ALA A 1 665 ? 19.659 0.246 -17.223 1.00 96.25 665 ALA A O 1
ATOM 4916 N N . CYS A 1 666 ? 19.076 -0.784 -15.313 1.00 96.62 666 CYS A N 1
ATOM 4917 C CA . CYS A 1 666 ? 17.676 -0.359 -15.312 1.00 96.62 666 CYS A CA 1
ATOM 4918 C C . CYS A 1 666 ? 17.417 0.966 -14.595 1.00 96.62 666 CYS A C 1
ATOM 4920 O O . CYS A 1 666 ? 16.350 1.534 -14.792 1.00 96.62 666 CYS A O 1
ATOM 4922 N N . GLY A 1 667 ? 18.376 1.474 -13.815 1.00 95.31 667 GLY A N 1
ATOM 4923 C CA . GLY A 1 667 ? 18.151 2.648 -12.972 1.00 95.31 667 GLY A CA 1
ATOM 4924 C C . GLY A 1 667 ? 17.298 2.332 -11.740 1.00 95.31 667 GLY A C 1
ATOM 4925 O O . GLY A 1 667 ? 17.025 1.168 -11.430 1.00 95.31 667 GLY A O 1
ATOM 4926 N N . ASP A 1 668 ? 16.912 3.374 -11.020 1.00 95.62 668 ASP A N 1
ATOM 4927 C CA . ASP A 1 668 ? 16.087 3.303 -9.812 1.00 95.62 668 ASP A CA 1
ATOM 4928 C C . ASP A 1 668 ? 14.748 4.013 -10.048 1.00 95.62 668 ASP A C 1
ATOM 4930 O O . ASP A 1 668 ? 14.490 4.549 -11.129 1.00 95.62 668 ASP A O 1
ATOM 4934 N N . VAL A 1 669 ? 13.856 4.000 -9.064 1.00 96.50 669 VAL A N 1
ATOM 4935 C CA . VAL A 1 669 ? 12.520 4.593 -9.234 1.00 96.50 669 VAL A CA 1
ATOM 4936 C C . VAL A 1 669 ? 12.554 6.117 -9.380 1.00 96.50 669 VAL A C 1
ATOM 4938 O O . VAL A 1 669 ? 11.617 6.704 -9.916 1.00 96.50 669 VAL A O 1
ATOM 4941 N N . HIS A 1 670 ? 13.630 6.779 -8.949 1.00 95.88 670 HIS A N 1
ATOM 4942 C CA . HIS A 1 670 ? 13.840 8.215 -9.157 1.00 95.88 670 HIS A CA 1
ATOM 4943 C C . HIS A 1 670 ? 14.520 8.504 -10.493 1.00 95.88 670 HIS A C 1
ATOM 4945 O O . HIS A 1 670 ? 14.298 9.563 -11.069 1.00 95.88 670 HIS A O 1
ATOM 4951 N N . HIS A 1 671 ? 15.341 7.583 -10.991 1.00 95.44 671 HIS A N 1
ATOM 4952 C CA . HIS A 1 671 ? 16.232 7.816 -12.119 1.00 95.44 671 HIS A CA 1
ATOM 4953 C C . HIS A 1 671 ? 16.119 6.717 -13.168 1.00 95.44 671 HIS A C 1
ATOM 4955 O O . HIS A 1 671 ? 16.751 5.660 -13.030 1.00 95.44 671 HIS A O 1
ATOM 4961 N N . PRO A 1 672 ? 15.413 7.004 -14.271 1.00 96.56 672 PRO A N 1
ATOM 4962 C CA . PRO A 1 672 ? 15.457 6.190 -15.470 1.00 96.56 672 PRO A CA 1
ATOM 4963 C C . PRO A 1 672 ? 16.881 5.915 -15.961 1.00 96.56 672 PRO A C 1
ATOM 4965 O O . PRO A 1 672 ? 17.809 6.697 -15.712 1.00 96.56 672 PRO A O 1
ATOM 4968 N N . PRO A 1 673 ? 17.086 4.825 -16.719 1.00 95.69 673 PRO A N 1
ATOM 4969 C CA . PRO A 1 673 ? 18.413 4.404 -17.156 1.00 95.69 673 PRO A CA 1
ATOM 4970 C C . PRO A 1 673 ? 19.081 5.400 -18.110 1.00 95.69 673 PRO A C 1
ATOM 4972 O O . PRO A 1 673 ? 20.283 5.284 -18.354 1.00 95.69 673 PRO A O 1
ATOM 4975 N N . ASN A 1 674 ? 18.333 6.367 -18.651 1.00 96.00 674 ASN A N 1
ATOM 4976 C CA . ASN A 1 674 ? 18.869 7.435 -19.482 1.00 96.00 674 ASN A CA 1
ATOM 4977 C C . ASN A 1 674 ? 19.279 8.704 -18.722 1.00 96.00 674 ASN A C 1
ATOM 4979 O O . ASN A 1 674 ? 19.850 9.606 -19.335 1.00 96.00 674 ASN A O 1
ATOM 4983 N N . ILE A 1 675 ? 19.116 8.745 -17.397 1.00 95.00 675 ILE A N 1
ATOM 4984 C CA . ILE A 1 675 ? 19.656 9.827 -16.572 1.00 95.00 675 ILE A CA 1
ATOM 4985 C C . ILE A 1 675 ? 21.055 9.434 -16.082 1.00 95.00 675 ILE A C 1
ATOM 4987 O O . ILE A 1 675 ? 21.228 8.577 -15.213 1.00 95.00 675 ILE A O 1
ATOM 4991 N N . ALA A 1 676 ? 22.094 10.072 -16.625 1.00 88.88 676 ALA A N 1
ATOM 4992 C CA . ALA A 1 676 ? 23.485 9.794 -16.256 1.00 88.88 676 ALA A CA 1
ATOM 4993 C C . ALA A 1 676 ? 23.797 10.189 -14.801 1.00 88.88 676 ALA A C 1
ATOM 4995 O O . ALA A 1 676 ? 23.221 11.134 -14.264 1.00 88.88 676 ALA A O 1
ATOM 4996 N N . GLN A 1 677 ? 24.728 9.483 -14.155 1.00 84.75 677 GLN A N 1
ATOM 4997 C CA . GLN A 1 677 ? 25.162 9.795 -12.790 1.00 84.75 677 GLN A CA 1
ATOM 4998 C C . GLN A 1 677 ? 25.780 11.203 -12.718 1.00 84.75 677 GLN A C 1
ATOM 5000 O O . GLN A 1 677 ? 26.638 11.550 -13.529 1.00 84.75 677 GLN A O 1
ATOM 5005 N N . GLY A 1 678 ? 25.382 11.990 -11.713 1.00 82.12 678 GLY A N 1
ATOM 5006 C CA . GLY A 1 678 ? 25.859 13.366 -11.519 1.00 82.12 678 GLY A CA 1
ATOM 5007 C C . GLY A 1 678 ? 25.096 14.426 -12.320 1.00 82.12 678 GLY A C 1
ATOM 5008 O O . GLY A 1 678 ? 25.475 15.592 -12.276 1.00 82.12 678 GLY A O 1
ATOM 5009 N N . VAL A 1 679 ? 24.040 14.031 -13.037 1.00 83.88 679 VAL A N 1
ATOM 5010 C CA . VAL A 1 679 ? 23.039 14.951 -13.585 1.00 83.88 679 VAL A CA 1
ATOM 5011 C C . VAL A 1 679 ? 21.901 15.080 -12.576 1.00 83.88 679 VAL A C 1
ATOM 5013 O O . VAL A 1 679 ? 21.350 14.060 -12.149 1.00 83.88 679 VAL A O 1
ATOM 5016 N N . ASP A 1 680 ? 21.557 16.321 -12.226 1.00 78.81 680 ASP A N 1
ATOM 5017 C CA . ASP A 1 680 ? 20.341 16.651 -11.481 1.00 78.81 680 ASP A CA 1
ATOM 5018 C C . ASP A 1 680 ? 19.140 16.376 -12.398 1.00 78.81 680 ASP A C 1
ATOM 5020 O O . ASP A 1 680 ? 18.828 17.167 -13.287 1.00 78.81 680 ASP A O 1
ATOM 5024 N N . GLY A 1 681 ? 18.534 15.201 -12.239 1.00 81.94 681 GLY A N 1
ATOM 5025 C CA . GLY A 1 681 ? 17.457 14.691 -13.094 1.00 81.94 681 GLY A CA 1
ATOM 5026 C C . GLY A 1 681 ? 16.618 13.639 -12.376 1.00 81.94 681 GLY A C 1
ATOM 5027 O O . GLY A 1 681 ? 16.199 12.657 -12.983 1.00 81.94 681 GLY A O 1
ATOM 5028 N N . GLU A 1 682 ? 16.451 13.791 -11.059 1.00 90.44 682 GLU A N 1
ATOM 5029 C CA . GLU A 1 682 ? 15.502 12.960 -10.319 1.00 90.44 682 GLU A CA 1
ATOM 5030 C C . GLU A 1 682 ? 14.092 13.228 -10.869 1.00 90.44 682 GLU A C 1
ATOM 5032 O O . GLU A 1 682 ? 13.732 14.380 -11.112 1.00 90.44 682 GLU A O 1
ATOM 5037 N N . TYR A 1 683 ? 13.297 12.174 -11.045 1.00 94.62 683 TYR A N 1
ATOM 5038 C CA . TYR A 1 683 ? 11.921 12.219 -11.555 1.00 94.62 683 TYR A CA 1
ATOM 5039 C C . TYR A 1 683 ? 11.773 12.740 -13.001 1.00 94.62 683 TYR A C 1
ATOM 5041 O O . TYR A 1 683 ? 10.667 13.069 -13.428 1.00 94.62 683 TYR A O 1
ATOM 5049 N N . ASP A 1 684 ? 12.863 12.791 -13.772 1.00 96.19 684 ASP A N 1
ATOM 5050 C CA . ASP A 1 684 ? 12.879 13.221 -15.178 1.00 96.19 684 ASP A CA 1
ATOM 5051 C C . ASP A 1 684 ? 12.539 12.046 -16.118 1.00 96.19 684 ASP A C 1
ATOM 5053 O O . ASP A 1 684 ? 13.391 11.471 -16.801 1.00 96.19 684 ASP A O 1
ATOM 5057 N N . TYR A 1 685 ? 11.276 11.611 -16.081 1.00 97.25 685 TYR A N 1
ATOM 5058 C CA . TYR A 1 685 ? 10.794 10.442 -16.830 1.00 97.25 685 TYR A CA 1
ATOM 5059 C C . TYR A 1 685 ? 10.577 10.708 -18.322 1.00 97.25 685 TYR A C 1
ATOM 5061 O O . TYR A 1 685 ? 10.499 9.761 -19.103 1.00 97.25 685 TYR A O 1
ATOM 5069 N N . ASP A 1 686 ? 10.469 11.964 -18.737 1.00 97.12 686 ASP A N 1
ATOM 5070 C CA . ASP A 1 686 ? 10.239 12.373 -20.122 1.00 97.12 686 ASP A CA 1
ATOM 5071 C C . ASP A 1 686 ? 11.520 12.818 -20.840 1.00 97.12 686 ASP A C 1
ATOM 5073 O O . ASP A 1 686 ? 11.468 13.267 -21.988 1.00 97.12 686 ASP A O 1
ATOM 5077 N N . ASN A 1 687 ? 12.687 12.623 -20.214 1.00 96.56 687 ASN A N 1
ATOM 5078 C CA . ASN A 1 687 ? 13.972 12.952 -20.811 1.00 96.56 687 ASN A CA 1
ATOM 5079 C C . ASN A 1 687 ? 14.194 12.202 -22.142 1.00 96.56 687 ASN A C 1
ATOM 5081 O O . ASN A 1 687 ? 14.318 10.972 -22.148 1.00 96.56 687 ASN A O 1
ATOM 5085 N N . PRO A 1 688 ? 14.329 12.898 -23.285 1.00 96.69 688 PRO A N 1
ATOM 5086 C CA . PRO A 1 688 ? 14.486 12.245 -24.581 1.00 96.69 688 PRO A CA 1
ATOM 5087 C C . PRO A 1 688 ? 15.922 11.775 -24.851 1.00 96.69 688 PRO A C 1
ATOM 5089 O O . PRO A 1 688 ? 16.175 11.174 -25.897 1.00 96.69 688 PRO A O 1
ATOM 5092 N N . ALA A 1 689 ? 16.879 12.066 -23.961 1.00 96.00 689 ALA A N 1
ATOM 5093 C CA . ALA A 1 689 ? 18.271 11.695 -24.156 1.00 96.00 689 ALA A CA 1
ATOM 5094 C C . ALA A 1 689 ? 18.419 10.177 -24.309 1.00 96.00 689 ALA A C 1
ATOM 5096 O O . ALA A 1 689 ? 17.812 9.386 -23.582 1.00 96.00 689 ALA A O 1
ATOM 5097 N N . ALA A 1 690 ? 19.257 9.783 -25.263 1.00 97.19 690 ALA A N 1
ATOM 5098 C CA . ALA A 1 690 ? 19.629 8.396 -25.470 1.00 97.19 690 ALA A CA 1
ATOM 5099 C C . ALA A 1 690 ? 20.748 7.994 -24.510 1.00 97.19 690 ALA A C 1
ATOM 5101 O O . ALA A 1 690 ? 21.726 8.723 -24.326 1.00 97.19 690 ALA A O 1
ATOM 5102 N N . ALA A 1 691 ? 20.634 6.797 -23.945 1.00 97.06 691 ALA A N 1
ATOM 5103 C CA . ALA A 1 691 ? 21.689 6.185 -23.158 1.00 97.06 691 ALA A CA 1
ATOM 5104 C C . ALA A 1 691 ? 21.896 4.728 -23.545 1.00 97.06 691 ALA A C 1
ATOM 5106 O O . ALA A 1 691 ? 20.992 4.036 -24.008 1.00 97.06 691 ALA A O 1
ATOM 5107 N N . ARG A 1 692 ? 23.112 4.238 -23.310 1.00 98.19 692 ARG A N 1
ATOM 5108 C CA . ARG A 1 692 ? 23.421 2.819 -23.445 1.00 98.19 692 ARG A CA 1
ATOM 5109 C C . ARG A 1 692 ? 23.001 2.116 -22.160 1.00 98.19 692 ARG A C 1
ATOM 5111 O O . ARG A 1 692 ? 23.464 2.483 -21.083 1.00 98.19 692 ARG A O 1
ATOM 5118 N N . SER A 1 693 ? 22.155 1.102 -22.275 1.00 98.00 693 SER A N 1
ATOM 5119 C CA . SER A 1 693 ? 21.613 0.345 -21.153 1.00 98.00 693 SER A CA 1
ATOM 5120 C C . SER A 1 693 ? 21.661 -1.158 -21.418 1.00 98.00 693 SER A C 1
ATOM 5122 O O . SER A 1 693 ? 21.510 -1.609 -22.553 1.00 98.00 693 SER A O 1
ATOM 5124 N N . ILE A 1 694 ? 21.867 -1.939 -20.360 1.00 97.81 694 ILE A N 1
ATOM 5125 C CA . ILE A 1 694 ? 21.702 -3.398 -20.372 1.00 97.81 694 ILE A CA 1
ATOM 5126 C C . ILE A 1 694 ? 20.342 -3.857 -19.825 1.00 97.81 694 ILE A C 1
ATOM 5128 O O . ILE A 1 694 ? 20.157 -5.053 -19.658 1.00 97.81 694 ILE A O 1
ATOM 5132 N N . CYS A 1 695 ? 19.405 -2.954 -19.508 1.00 97.75 695 CYS A N 1
ATOM 5133 C CA . CYS A 1 695 ? 18.202 -3.295 -18.737 1.00 97.75 695 CYS A CA 1
ATOM 5134 C C . CYS A 1 695 ? 17.348 -4.404 -19.372 1.00 97.75 695 CYS A C 1
ATOM 5136 O O . CYS A 1 695 ? 17.036 -5.399 -18.729 1.00 97.75 695 CYS A O 1
ATOM 5138 N N . GLU A 1 696 ? 17.047 -4.280 -20.665 1.00 97.12 696 GLU A N 1
ATOM 5139 C CA . GLU A 1 696 ? 16.178 -5.235 -21.368 1.00 97.12 696 GLU A CA 1
ATOM 5140 C C . GLU A 1 696 ? 16.790 -6.628 -21.588 1.00 97.12 696 GLU A C 1
ATOM 5142 O O . GLU A 1 696 ? 16.121 -7.532 -22.084 1.00 97.12 696 GLU A O 1
ATOM 5147 N N . ASP A 1 697 ? 18.090 -6.782 -21.344 1.00 96.62 697 ASP A N 1
ATOM 5148 C CA . ASP A 1 697 ? 18.792 -8.068 -21.365 1.00 96.62 697 ASP A CA 1
ATOM 5149 C C . ASP A 1 697 ? 19.603 -8.223 -20.075 1.00 96.62 697 ASP A C 1
ATOM 5151 O O . ASP A 1 697 ? 20.706 -8.771 -20.088 1.00 96.62 697 ASP A O 1
ATOM 5155 N N . TRP A 1 698 ? 19.103 -7.668 -18.963 1.00 97.44 698 TRP A N 1
ATOM 5156 C CA . TRP A 1 698 ? 19.895 -7.536 -17.751 1.00 97.44 698 TRP A CA 1
ATOM 5157 C C . TRP A 1 698 ? 20.347 -8.910 -17.254 1.00 97.44 698 TRP A C 1
ATOM 5159 O O . TRP A 1 698 ? 19.553 -9.816 -16.978 1.00 97.44 698 TRP A O 1
ATOM 5169 N N . ARG A 1 699 ? 21.668 -9.056 -17.143 1.00 95.44 699 ARG A N 1
ATOM 5170 C CA . ARG A 1 699 ? 22.352 -10.234 -16.617 1.00 95.44 699 ARG A CA 1
ATOM 5171 C C . ARG A 1 699 ? 23.512 -9.777 -15.759 1.00 95.44 699 ARG A C 1
ATOM 5173 O O . ARG A 1 699 ? 24.376 -9.009 -16.194 1.00 95.44 699 ARG A O 1
ATOM 5180 N N . ARG A 1 700 ? 23.533 -10.265 -14.526 1.00 92.69 700 ARG A N 1
ATOM 5181 C CA . ARG A 1 700 ? 24.496 -9.834 -13.524 1.00 92.69 700 ARG A CA 1
ATOM 5182 C C . ARG A 1 700 ? 25.915 -10.326 -13.817 1.00 92.69 700 ARG A C 1
ATOM 5184 O O . ARG A 1 700 ? 26.871 -9.638 -13.456 1.00 92.69 700 ARG A O 1
ATOM 5191 N N . ASP A 1 701 ? 26.045 -11.461 -14.501 1.00 92.44 701 ASP A N 1
ATOM 5192 C CA . ASP A 1 701 ? 27.312 -12.073 -14.932 1.00 92.44 701 ASP A CA 1
ATOM 5193 C C . ASP A 1 701 ? 28.091 -11.266 -15.991 1.00 92.44 701 ASP A C 1
ATOM 5195 O O . ASP A 1 701 ? 29.216 -11.622 -16.339 1.00 92.44 701 ASP A O 1
ATOM 5199 N N . GLY A 1 702 ? 27.516 -10.172 -16.504 1.00 92.12 702 GLY A N 1
ATOM 5200 C CA . GLY A 1 702 ? 28.145 -9.310 -17.503 1.00 92.12 702 GLY A CA 1
ATOM 5201 C C . GLY A 1 702 ? 27.965 -9.770 -18.951 1.00 92.12 702 GLY A C 1
ATOM 5202 O O . GLY A 1 702 ? 28.515 -9.130 -19.845 1.00 92.12 702 GLY A O 1
ATOM 5203 N N . SER A 1 703 ? 27.177 -10.822 -19.198 1.00 95.19 703 SER A N 1
ATOM 5204 C CA . SER A 1 703 ? 26.846 -11.315 -20.545 1.00 95.19 703 SER A CA 1
ATOM 5205 C C . SER A 1 703 ? 25.672 -10.582 -21.213 1.00 95.19 703 SER A C 1
ATOM 5207 O O . SER A 1 703 ? 25.234 -10.967 -22.297 1.00 95.19 703 SER A O 1
ATOM 5209 N N . ALA A 1 704 ? 25.144 -9.541 -20.568 1.00 96.50 704 ALA A N 1
ATOM 5210 C CA . ALA A 1 704 ? 24.029 -8.746 -21.068 1.00 96.50 704 ALA A CA 1
ATOM 5211 C C . ALA A 1 704 ? 24.377 -7.988 -22.360 1.00 96.50 704 ALA A C 1
ATOM 5213 O O . ALA A 1 704 ? 25.442 -7.369 -22.475 1.00 96.50 704 ALA A O 1
ATOM 5214 N N . ALA A 1 705 ? 23.449 -7.980 -23.314 1.00 96.81 705 ALA A N 1
ATOM 5215 C CA . ALA A 1 705 ? 23.524 -7.143 -24.499 1.00 96.81 705 ALA A CA 1
ATOM 5216 C C . ALA A 1 705 ? 23.275 -5.670 -24.146 1.00 96.81 705 ALA A C 1
ATOM 5218 O O . ALA A 1 705 ? 22.333 -5.326 -23.434 1.00 96.81 705 ALA A O 1
ATOM 5219 N N . VAL A 1 706 ? 24.110 -4.784 -24.690 1.00 97.88 706 VAL A N 1
ATOM 5220 C CA . VAL A 1 706 ? 23.937 -3.333 -24.556 1.00 97.88 706 VAL A CA 1
ATOM 5221 C C . VAL A 1 706 ? 23.024 -2.833 -25.670 1.00 97.88 706 VAL A C 1
ATOM 5223 O O . VAL A 1 706 ? 23.273 -3.118 -26.842 1.00 97.88 706 VAL A O 1
ATOM 5226 N N . LYS A 1 707 ? 22.014 -2.043 -25.313 1.00 97.50 707 LYS A N 1
ATOM 5227 C CA . LYS A 1 707 ? 21.088 -1.383 -26.236 1.00 97.50 707 LYS A CA 1
ATOM 5228 C C . LYS A 1 707 ? 21.040 0.113 -25.979 1.00 97.50 707 LYS A C 1
ATOM 5230 O O . LYS A 1 707 ? 21.372 0.574 -24.892 1.00 97.50 707 LYS A O 1
ATOM 5235 N N . GLU A 1 708 ? 20.641 0.864 -26.991 1.00 98.12 708 GLU A N 1
ATOM 5236 C CA . GLU A 1 708 ? 20.271 2.262 -26.808 1.00 98.12 708 GLU A CA 1
ATOM 5237 C C . GLU A 1 708 ? 18.832 2.335 -26.286 1.00 98.12 708 GLU A C 1
ATOM 5239 O O . GLU A 1 708 ? 17.960 1.627 -26.790 1.00 98.12 708 GLU A O 1
ATOM 5244 N N . VAL A 1 709 ? 18.602 3.153 -25.262 1.00 97.81 709 VAL A N 1
ATOM 5245 C CA . VAL A 1 709 ? 17.287 3.399 -24.667 1.00 97.81 709 VAL A CA 1
ATOM 5246 C C . VAL A 1 709 ? 17.053 4.903 -24.536 1.00 97.81 709 VAL A C 1
ATOM 5248 O O . VAL A 1 709 ? 17.973 5.658 -24.215 1.00 97.81 709 VAL A O 1
ATOM 5251 N N . THR A 1 710 ? 15.820 5.327 -24.789 1.00 97.94 710 THR A N 1
ATOM 5252 C CA . THR A 1 710 ? 15.300 6.686 -24.580 1.00 97.94 710 THR A CA 1
ATOM 5253 C C . THR A 1 710 ? 13.967 6.581 -23.841 1.00 97.94 710 THR A C 1
ATOM 5255 O O . THR A 1 710 ? 13.431 5.476 -23.703 1.00 97.94 710 THR A O 1
ATOM 5258 N N . CYS A 1 711 ? 13.374 7.711 -23.444 1.00 98.19 711 CYS A N 1
ATOM 5259 C CA . CYS A 1 711 ? 12.057 7.688 -22.810 1.00 98.19 711 CYS A CA 1
ATOM 5260 C C . CYS A 1 711 ? 10.937 7.087 -23.667 1.00 98.19 711 CYS A C 1
ATOM 5262 O O . CYS A 1 711 ? 9.930 6.631 -23.131 1.00 98.19 711 CYS A O 1
ATOM 5264 N N . ALA A 1 712 ? 11.126 6.993 -24.988 1.00 98.38 712 ALA A N 1
ATOM 5265 C CA . ALA A 1 712 ? 10.170 6.347 -25.882 1.00 98.38 712 ALA A CA 1
ATOM 5266 C C . ALA A 1 712 ? 9.961 4.855 -25.564 1.00 98.38 712 ALA A C 1
ATOM 5268 O O . ALA A 1 712 ? 8.942 4.296 -25.952 1.00 98.38 712 ALA A O 1
ATOM 5269 N N . ALA A 1 713 ? 10.888 4.206 -24.847 1.00 97.81 713 ALA A N 1
ATOM 5270 C CA . ALA A 1 713 ? 10.706 2.831 -24.379 1.00 97.81 713 ALA A CA 1
ATOM 5271 C C . ALA A 1 713 ? 9.576 2.687 -23.340 1.00 97.81 713 ALA A C 1
ATOM 5273 O O . ALA A 1 713 ? 9.119 1.574 -23.090 1.00 97.81 713 ALA A O 1
ATOM 5274 N N . TRP A 1 714 ? 9.138 3.798 -22.747 1.00 98.12 714 TRP A N 1
ATOM 5275 C CA . TRP A 1 714 ? 8.098 3.855 -21.725 1.00 98.12 714 TRP A CA 1
ATOM 5276 C C . TRP A 1 714 ? 7.122 5.025 -21.938 1.00 98.12 714 TRP A C 1
ATOM 5278 O O . TRP A 1 714 ? 6.571 5.589 -20.989 1.00 98.12 714 TRP A O 1
ATOM 5288 N N . ASP A 1 715 ? 6.942 5.421 -23.198 1.00 97.69 715 ASP A N 1
ATOM 5289 C CA . ASP A 1 715 ? 6.063 6.515 -23.624 1.00 97.69 715 ASP A CA 1
ATOM 5290 C C . ASP A 1 715 ? 6.343 7.869 -22.949 1.00 97.69 715 ASP A C 1
ATOM 5292 O O . ASP A 1 715 ? 5.482 8.744 -22.925 1.00 97.69 715 ASP A O 1
ATOM 5296 N N . CYS A 1 716 ? 7.552 8.067 -22.413 1.00 97.56 716 CYS A N 1
ATOM 5297 C CA . CYS A 1 716 ? 7.976 9.304 -21.757 1.00 97.56 716 CYS A CA 1
ATOM 5298 C C . CYS A 1 716 ? 7.031 9.754 -20.628 1.00 97.56 716 CYS A C 1
ATOM 5300 O O . CYS A 1 716 ? 6.825 10.945 -20.417 1.00 97.56 716 CYS A O 1
ATOM 5302 N N . THR A 1 717 ? 6.439 8.804 -19.896 1.00 97.31 717 THR A N 1
ATOM 5303 C CA . THR A 1 717 ? 5.608 9.087 -18.716 1.00 97.31 717 THR A CA 1
ATOM 5304 C C . THR A 1 717 ? 6.151 8.385 -17.478 1.00 97.31 717 THR A C 1
ATOM 5306 O O . THR A 1 717 ? 6.783 7.334 -17.579 1.00 97.31 717 THR A O 1
ATOM 5309 N N . GLN A 1 718 ? 5.861 8.921 -16.289 1.00 97.31 718 GLN A N 1
ATOM 5310 C CA . GLN A 1 718 ? 6.195 8.255 -15.024 1.00 97.31 718 GLN A CA 1
ATOM 5311 C C . GLN A 1 718 ? 5.537 6.875 -14.920 1.00 97.31 718 GLN A C 1
ATOM 5313 O O . GLN A 1 718 ? 6.198 5.896 -14.588 1.00 97.31 718 GLN A O 1
ATOM 5318 N N . THR A 1 719 ? 4.243 6.781 -15.234 1.00 98.00 719 THR A N 1
ATOM 5319 C CA . THR A 1 719 ? 3.485 5.522 -15.185 1.00 98.00 719 THR A CA 1
ATOM 5320 C C . THR A 1 719 ? 4.067 4.491 -16.137 1.00 98.00 719 THR A C 1
ATOM 5322 O O . THR A 1 719 ? 4.324 3.361 -15.725 1.00 98.00 719 THR A O 1
ATOM 5325 N N . GLY A 1 720 ? 4.352 4.894 -17.378 1.00 98.31 720 GLY A N 1
ATOM 5326 C CA . GLY A 1 720 ? 5.027 4.039 -18.343 1.00 98.31 720 GLY A CA 1
ATOM 5327 C C . GLY A 1 720 ? 6.395 3.592 -17.838 1.00 98.31 720 GLY A C 1
ATOM 5328 O O . GLY A 1 720 ? 6.713 2.408 -17.937 1.00 98.31 720 GLY A O 1
ATOM 5329 N N . TYR A 1 721 ? 7.195 4.498 -17.256 1.00 98.50 721 TYR A N 1
ATOM 5330 C CA . TYR A 1 721 ? 8.513 4.141 -16.728 1.00 98.50 721 TYR A CA 1
ATOM 5331 C C . TYR A 1 721 ? 8.405 3.119 -15.597 1.00 98.50 721 TYR A C 1
ATOM 5333 O O . TYR A 1 721 ? 9.127 2.128 -15.623 1.00 98.50 721 TYR A O 1
ATOM 5341 N N . MET A 1 722 ? 7.484 3.304 -14.645 1.00 98.56 722 MET A N 1
ATOM 5342 C CA . MET A 1 722 ? 7.287 2.341 -13.558 1.00 98.56 722 MET A CA 1
ATOM 5343 C C . MET A 1 722 ? 6.888 0.966 -14.096 1.00 98.56 722 MET A C 1
ATOM 5345 O O . MET A 1 722 ? 7.479 -0.034 -13.693 1.00 98.56 722 MET A O 1
ATOM 5349 N N . LEU A 1 723 ? 5.937 0.905 -15.037 1.00 98.44 723 LEU A N 1
ATOM 5350 C CA . LEU A 1 723 ? 5.550 -0.348 -15.693 1.00 98.44 723 LEU A CA 1
ATOM 5351 C C . LEU A 1 723 ? 6.752 -1.004 -16.379 1.00 98.44 723 LEU A C 1
ATOM 5353 O O . LEU A 1 723 ? 7.066 -2.157 -16.089 1.00 98.44 723 LEU A O 1
ATOM 5357 N N . TRP A 1 724 ? 7.464 -0.263 -17.228 1.00 98.56 724 TRP A N 1
ATOM 5358 C CA . TRP A 1 724 ? 8.644 -0.759 -17.932 1.00 98.56 724 TRP A CA 1
ATOM 5359 C C . TRP A 1 724 ? 9.721 -1.242 -16.953 1.00 98.56 724 TRP A C 1
ATOM 5361 O O . TRP A 1 724 ? 10.252 -2.340 -17.105 1.00 98.56 724 TRP A O 1
ATOM 5371 N N . TRP A 1 725 ? 10.017 -0.477 -15.903 1.00 98.62 725 TRP A N 1
ATOM 5372 C CA . TRP A 1 725 ? 11.028 -0.816 -14.903 1.00 98.62 725 TRP A CA 1
ATOM 5373 C C . TRP A 1 725 ? 10.678 -2.102 -14.146 1.00 98.62 725 TRP A C 1
ATOM 5375 O O . TRP A 1 725 ? 11.530 -2.983 -14.023 1.00 98.62 725 TRP A O 1
ATOM 5385 N N . PHE A 1 726 ? 9.424 -2.264 -13.708 1.00 98.56 726 PHE A N 1
ATOM 5386 C CA . PHE A 1 726 ? 8.959 -3.503 -13.077 1.00 98.56 726 PHE A CA 1
ATOM 5387 C C . PHE A 1 726 ? 8.993 -4.696 -14.040 1.00 98.56 726 PHE A C 1
ATOM 5389 O O . PHE A 1 726 ? 9.421 -5.781 -13.647 1.00 98.56 726 PHE A O 1
ATOM 5396 N N . GLN A 1 727 ? 8.616 -4.499 -15.306 1.00 98.44 727 GLN A N 1
ATOM 5397 C CA . GLN A 1 727 ? 8.623 -5.564 -16.310 1.00 98.44 727 GLN A CA 1
ATOM 5398 C C . GLN A 1 727 ? 10.044 -6.011 -16.693 1.00 98.44 727 GLN A C 1
ATOM 5400 O O . GLN A 1 727 ? 10.198 -7.090 -17.258 1.00 98.44 727 GLN A O 1
ATOM 5405 N N . ASN A 1 728 ? 11.093 -5.245 -16.379 1.00 98.31 728 ASN A N 1
ATOM 5406 C CA . ASN A 1 728 ? 12.483 -5.682 -16.558 1.00 98.31 728 ASN A CA 1
ATOM 5407 C C . ASN A 1 728 ? 13.096 -6.321 -15.288 1.00 98.31 728 ASN A C 1
ATOM 5409 O O . ASN A 1 728 ? 14.220 -6.828 -15.348 1.00 98.31 728 ASN A O 1
ATOM 5413 N N . LEU A 1 729 ? 12.369 -6.388 -14.161 1.00 97.69 729 LEU A N 1
ATOM 5414 C CA . LEU A 1 729 ? 12.806 -7.157 -12.988 1.00 97.69 729 LEU A CA 1
ATOM 5415 C C . LEU A 1 729 ? 12.714 -8.662 -13.277 1.00 97.69 729 LEU A C 1
ATOM 5417 O O . LEU A 1 729 ? 11.709 -9.099 -13.836 1.00 97.69 729 LEU A O 1
ATOM 5421 N N . PRO A 1 730 ? 13.682 -9.489 -12.837 1.00 97.00 730 PRO A N 1
ATOM 5422 C CA . PRO A 1 730 ? 13.609 -10.943 -12.969 1.00 97.00 730 PRO A CA 1
ATOM 5423 C C . PRO A 1 730 ? 12.290 -11.521 -12.432 1.00 97.00 730 PRO A C 1
ATOM 5425 O O . PRO A 1 730 ? 12.095 -11.637 -11.224 1.00 97.00 730 PRO A O 1
ATOM 5428 N N . GLY A 1 731 ? 11.383 -11.885 -13.340 1.00 95.56 731 GLY A N 1
ATOM 5429 C CA . GLY A 1 731 ? 10.083 -12.474 -13.022 1.00 95.56 731 GLY A CA 1
ATOM 5430 C C . GLY A 1 731 ? 9.951 -13.933 -13.453 1.00 95.56 731 GLY A C 1
ATOM 5431 O O . GLY A 1 731 ? 10.942 -14.649 -13.646 1.00 95.56 731 GLY A O 1
ATOM 5432 N N . ILE A 1 732 ? 8.708 -14.387 -13.626 1.00 94.25 732 ILE A N 1
ATOM 5433 C CA . ILE A 1 732 ? 8.406 -15.729 -14.138 1.00 94.25 732 ILE A CA 1
ATOM 5434 C C . ILE A 1 732 ? 9.059 -15.916 -15.514 1.00 94.25 732 ILE A C 1
ATOM 5436 O O . ILE A 1 732 ? 8.891 -15.091 -16.404 1.00 94.25 732 ILE A O 1
ATOM 5440 N N . ALA A 1 733 ? 9.770 -17.036 -15.686 1.00 93.12 733 ALA A N 1
ATOM 5441 C CA . ALA A 1 733 ? 10.450 -17.410 -16.931 1.00 93.12 733 ALA A CA 1
ATOM 5442 C C . ALA A 1 733 ? 11.506 -16.398 -17.425 1.00 93.12 733 ALA A C 1
ATOM 5444 O O . ALA A 1 733 ? 11.827 -16.372 -18.614 1.00 93.12 733 ALA A O 1
ATOM 5445 N N . ASN A 1 734 ? 12.079 -15.598 -16.520 1.00 95.62 734 ASN A N 1
ATOM 5446 C CA . ASN A 1 734 ? 13.160 -14.691 -16.879 1.00 95.62 734 ASN A CA 1
ATOM 5447 C C . ASN A 1 734 ? 14.398 -15.434 -17.419 1.00 95.62 734 ASN A C 1
ATOM 5449 O O . ASN A 1 734 ? 14.664 -16.588 -17.077 1.00 95.62 734 ASN A O 1
ATOM 5453 N N . THR A 1 735 ? 15.176 -14.743 -18.255 1.00 95.12 735 THR A N 1
ATOM 5454 C CA . THR A 1 735 ? 16.438 -15.259 -18.825 1.00 95.12 735 THR A CA 1
ATOM 5455 C C . THR A 1 735 ? 17.681 -14.640 -18.185 1.00 95.12 735 THR A C 1
ATOM 5457 O O . THR A 1 735 ? 18.788 -14.736 -18.733 1.00 95.12 735 THR A O 1
ATOM 5460 N N . SER A 1 736 ? 17.500 -13.950 -17.059 1.00 95.69 736 SER A N 1
ATOM 5461 C CA . SER A 1 736 ? 18.579 -13.278 -16.351 1.00 95.69 736 SER A CA 1
ATOM 5462 C C . SER A 1 736 ? 19.492 -14.298 -15.676 1.00 95.69 736 SER A C 1
ATOM 5464 O O . SER A 1 736 ? 19.103 -15.426 -15.363 1.00 95.69 736 SER A O 1
ATOM 5466 N N . ARG A 1 737 ? 20.739 -13.889 -15.455 1.00 93.69 737 ARG A N 1
ATOM 5467 C CA . ARG A 1 737 ? 21.740 -14.676 -14.735 1.00 93.69 737 ARG A CA 1
ATOM 5468 C C . ARG A 1 737 ? 22.246 -13.898 -13.541 1.00 93.69 737 ARG A C 1
ATOM 5470 O O . ARG A 1 737 ? 22.350 -12.673 -13.622 1.00 93.69 737 ARG A O 1
ATOM 5477 N N . ASP A 1 738 ? 22.535 -14.592 -12.450 1.00 89.38 738 ASP A N 1
ATOM 5478 C CA . ASP A 1 738 ? 23.178 -14.008 -11.278 1.00 89.38 738 ASP A CA 1
ATOM 5479 C C . ASP A 1 738 ? 24.679 -13.776 -11.513 1.00 89.38 738 ASP A C 1
ATOM 5481 O O . ASP A 1 738 ? 25.210 -14.017 -12.595 1.00 89.38 738 ASP A O 1
ATOM 5485 N N . HIS A 1 739 ? 25.385 -13.259 -10.508 1.00 85.25 739 HIS A N 1
ATOM 5486 C CA . HIS A 1 739 ? 26.822 -12.981 -10.617 1.00 85.25 739 HIS A CA 1
ATOM 5487 C C . HIS A 1 739 ? 27.693 -14.240 -10.800 1.00 85.25 739 HIS A C 1
ATOM 5489 O O . HIS A 1 739 ? 28.877 -14.108 -11.102 1.00 85.25 739 HIS A O 1
ATOM 5495 N N . ARG A 1 740 ? 27.139 -15.443 -10.599 1.00 84.75 740 ARG A N 1
ATOM 5496 C CA . ARG A 1 740 ? 27.804 -16.739 -10.816 1.00 84.75 740 ARG A CA 1
ATOM 5497 C C . ARG A 1 740 ? 27.472 -17.328 -12.187 1.00 84.75 740 ARG A C 1
ATOM 5499 O O . ARG A 1 740 ? 28.013 -18.372 -12.535 1.00 84.75 740 ARG A O 1
ATOM 5506 N N . GLY A 1 741 ? 26.621 -16.659 -12.968 1.00 90.06 741 GLY A N 1
ATOM 5507 C CA . GLY A 1 741 ? 26.129 -17.151 -14.252 1.00 90.06 741 GLY A CA 1
ATOM 5508 C C . GLY A 1 741 ? 24.961 -18.132 -14.122 1.00 90.06 741 GLY A C 1
ATOM 5509 O O . GLY A 1 741 ? 24.504 -18.665 -15.137 1.00 90.06 741 GLY A O 1
ATOM 5510 N N . GLU A 1 742 ? 24.450 -18.366 -12.913 1.00 91.12 742 GLU A N 1
ATOM 5511 C CA . GLU A 1 742 ? 23.316 -19.260 -12.685 1.00 91.12 742 GLU A CA 1
ATOM 5512 C C . GLU A 1 742 ? 21.995 -18.565 -13.039 1.00 91.12 742 GLU A C 1
ATOM 5514 O O . GLU A 1 742 ? 21.924 -17.333 -12.996 1.00 91.12 742 GLU A O 1
ATOM 5519 N N . PRO A 1 743 ? 20.933 -19.310 -13.405 1.00 94.06 743 PRO A N 1
ATOM 5520 C CA . PRO A 1 743 ? 19.621 -18.722 -13.660 1.00 94.06 743 PRO A CA 1
ATOM 5521 C C . PRO A 1 743 ? 19.133 -17.877 -12.477 1.00 94.06 743 PRO A C 1
ATOM 5523 O O . PRO A 1 743 ? 19.113 -18.339 -11.334 1.00 94.06 743 PRO A O 1
ATOM 5526 N N . MET A 1 744 ? 18.715 -16.642 -12.753 1.00 93.75 744 MET A N 1
ATOM 5527 C CA . MET A 1 744 ? 18.208 -15.737 -11.727 1.00 93.75 744 MET A CA 1
ATOM 5528 C C . MET A 1 744 ? 16.816 -16.195 -11.256 1.00 93.75 744 MET A C 1
ATOM 5530 O O . MET A 1 744 ? 15.921 -16.393 -12.084 1.00 93.75 744 MET A O 1
ATOM 5534 N N . PRO A 1 745 ? 16.582 -16.356 -9.940 1.00 93.19 745 PRO A N 1
ATOM 5535 C CA . PRO A 1 745 ? 15.248 -16.652 -9.435 1.00 93.19 745 PRO A CA 1
ATOM 5536 C C . PRO A 1 745 ? 14.282 -15.495 -9.696 1.00 93.19 745 PRO A C 1
ATOM 5538 O O . PRO A 1 745 ? 14.694 -14.342 -9.784 1.00 93.19 745 PRO A O 1
ATOM 5541 N N . ASP A 1 746 ? 12.990 -15.811 -9.733 1.00 93.62 746 ASP A N 1
ATOM 5542 C CA . ASP A 1 746 ? 11.920 -14.815 -9.686 1.00 93.62 746 ASP A CA 1
ATOM 5543 C C . ASP A 1 746 ? 12.050 -13.957 -8.413 1.00 93.62 746 ASP A C 1
ATOM 5545 O O . ASP A 1 746 ? 12.211 -14.482 -7.303 1.00 93.62 746 ASP A O 1
ATOM 5549 N N . TRP A 1 747 ? 12.027 -12.637 -8.578 1.00 95.25 747 TRP A N 1
ATOM 5550 C CA . TRP A 1 747 ? 12.166 -11.663 -7.501 1.00 95.25 747 TRP A CA 1
ATOM 5551 C C . TRP A 1 747 ? 10.838 -11.293 -6.840 1.00 95.25 747 TRP A C 1
ATOM 5553 O O . TRP A 1 747 ? 10.831 -10.906 -5.668 1.00 95.25 747 TRP A O 1
ATOM 5563 N N . TRP A 1 748 ? 9.712 -11.466 -7.532 1.00 95.00 748 TRP A N 1
ATOM 5564 C CA . TRP A 1 748 ? 8.386 -11.107 -7.026 1.00 95.00 748 TRP A CA 1
ATOM 5565 C C . TRP A 1 748 ? 7.976 -11.829 -5.736 1.00 95.00 748 TRP A C 1
ATOM 5567 O O . TRP A 1 748 ? 7.351 -11.190 -4.885 1.00 95.00 748 TRP A O 1
ATOM 5577 N N . PRO A 1 749 ? 8.358 -13.100 -5.492 1.00 91.81 749 PRO A N 1
ATOM 5578 C CA . PRO A 1 749 ? 8.144 -13.733 -4.198 1.00 91.81 749 PRO A CA 1
ATOM 5579 C C . PRO A 1 749 ? 8.712 -12.934 -3.019 1.00 91.81 749 PRO A C 1
ATOM 5581 O O . PRO A 1 749 ? 8.025 -12.807 -2.009 1.00 91.81 749 PRO A O 1
ATOM 5584 N N . PHE A 1 750 ? 9.903 -12.330 -3.151 1.00 91.62 750 PHE A N 1
ATOM 5585 C CA . PHE A 1 750 ? 10.542 -11.581 -2.058 1.00 91.62 750 PHE A CA 1
ATOM 5586 C C . PHE A 1 750 ? 9.748 -10.345 -1.635 1.00 91.62 750 PHE A C 1
ATOM 5588 O O . PHE A 1 750 ? 9.818 -9.959 -0.467 1.00 91.62 750 PHE A O 1
ATOM 5595 N N . PHE A 1 751 ? 8.950 -9.769 -2.542 1.00 92.06 751 PHE A N 1
ATOM 5596 C CA . PHE A 1 751 ? 8.070 -8.625 -2.271 1.00 92.06 751 PHE A CA 1
ATOM 5597 C C . PHE A 1 751 ? 7.087 -8.877 -1.117 1.00 92.06 751 PHE A C 1
ATOM 5599 O O . PHE A 1 751 ? 6.624 -7.935 -0.468 1.00 92.06 751 PHE A O 1
ATOM 5606 N N . PHE A 1 752 ? 6.819 -10.150 -0.808 1.00 88.88 752 PHE A N 1
ATOM 5607 C CA . PHE A 1 752 ? 5.927 -10.593 0.264 1.00 88.88 752 PHE A CA 1
ATOM 5608 C C . PHE A 1 752 ? 6.646 -11.392 1.368 1.00 88.88 752 PHE A C 1
ATOM 5610 O O . PHE A 1 752 ? 5.986 -12.091 2.137 1.00 88.88 752 PHE A O 1
ATOM 5617 N N . GLY A 1 753 ? 7.978 -11.290 1.453 1.00 84.19 753 GLY A N 1
ATOM 5618 C CA . GLY A 1 753 ? 8.833 -12.111 2.321 1.00 84.19 753 GLY A CA 1
ATOM 5619 C C . GLY A 1 753 ? 9.370 -13.360 1.616 1.00 84.19 753 GLY A C 1
ATOM 5620 O O . GLY A 1 753 ? 8.924 -13.716 0.526 1.00 84.19 753 GLY A O 1
ATOM 5621 N N . ARG A 1 754 ? 10.346 -14.056 2.205 1.00 72.12 754 ARG A N 1
ATOM 5622 C CA . ARG A 1 754 ? 10.706 -15.403 1.756 1.00 72.12 754 ARG A CA 1
ATOM 5623 C C . ARG A 1 754 ? 9.455 -16.244 1.920 1.00 72.12 754 ARG A C 1
ATOM 5625 O O . ARG A 1 754 ? 8.943 -16.429 3.021 1.00 72.12 754 ARG A O 1
ATOM 5632 N N . LEU A 1 755 ? 8.974 -16.798 0.811 1.00 59.62 755 LEU A N 1
ATOM 5633 C CA . LEU A 1 755 ? 8.075 -17.936 0.894 1.00 59.62 755 LEU A CA 1
ATOM 5634 C C . LEU A 1 755 ? 8.739 -18.915 1.867 1.00 59.62 755 LEU A C 1
ATOM 5636 O O . LEU A 1 755 ? 9.878 -19.331 1.629 1.00 59.62 755 LEU A O 1
ATOM 5640 N N . ALA A 1 756 ? 8.075 -19.204 2.994 1.00 40.34 756 ALA A N 1
ATOM 5641 C CA . ALA A 1 756 ? 8.483 -20.308 3.848 1.00 40.34 756 ALA A CA 1
ATOM 5642 C C . ALA A 1 756 ? 8.765 -21.481 2.903 1.00 40.34 756 ALA A C 1
ATOM 5644 O O . ALA A 1 756 ? 7.956 -21.672 1.986 1.00 40.34 756 ALA A O 1
ATOM 5645 N N . PRO A 1 757 ? 9.919 -22.164 3.033 1.00 39.00 757 PRO A N 1
ATOM 5646 C CA . PRO A 1 757 ? 10.326 -23.179 2.074 1.00 39.00 757 PRO A CA 1
ATOM 5647 C C . PRO A 1 757 ? 9.119 -24.059 1.793 1.00 39.00 757 PRO A C 1
ATOM 5649 O O . PRO A 1 757 ? 8.511 -24.590 2.726 1.00 39.00 757 PRO A O 1
ATOM 5652 N N . THR A 1 758 ? 8.711 -24.094 0.524 1.00 36.69 758 THR A N 1
ATOM 5653 C CA . THR A 1 758 ? 7.616 -24.930 0.044 1.00 36.69 758 THR A CA 1
ATOM 5654 C C . THR A 1 758 ? 7.784 -26.302 0.695 1.00 36.69 758 THR A C 1
ATOM 5656 O O . THR A 1 758 ? 8.925 -26.779 0.723 1.00 36.69 758 THR A O 1
ATOM 5659 N N . PRO A 1 759 ? 6.731 -26.915 1.275 1.00 35.66 759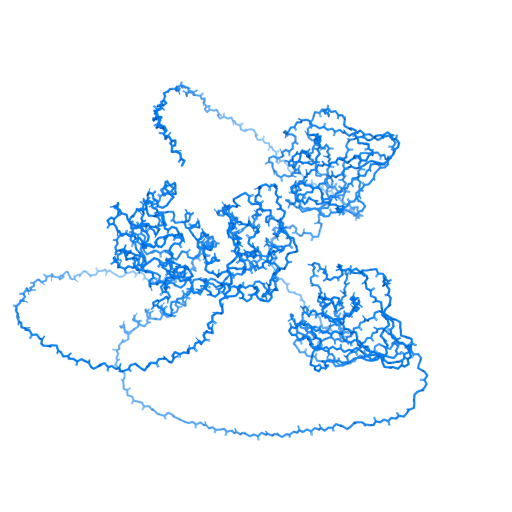 PRO A N 1
ATOM 5660 C CA . PRO A 1 759 ? 6.865 -28.231 1.883 1.00 35.66 759 PRO A CA 1
ATOM 5661 C C . PRO A 1 759 ? 7.605 -29.158 0.917 1.00 35.66 759 PRO A C 1
ATOM 5663 O O . PRO A 1 759 ? 7.356 -29.131 -0.289 1.00 35.66 759 PRO A O 1
ATOM 5666 N N . GLU A 1 760 ? 8.579 -29.857 1.495 1.00 31.84 760 GLU A N 1
ATOM 5667 C CA . GLU A 1 760 ? 9.594 -30.713 0.886 1.00 31.84 760 GLU A CA 1
ATOM 5668 C C . GLU A 1 760 ? 9.102 -31.410 -0.399 1.00 31.84 760 GLU A C 1
ATOM 5670 O O . GLU A 1 760 ? 7.964 -31.894 -0.422 1.00 31.84 760 GLU A O 1
ATOM 5675 N N . PRO A 1 761 ? 9.916 -31.458 -1.477 1.00 39.09 761 PRO A N 1
ATOM 5676 C CA . PRO A 1 761 ? 9.527 -32.101 -2.728 1.00 39.09 761 PRO A CA 1
ATOM 5677 C C . PRO A 1 761 ? 8.950 -33.487 -2.444 1.00 39.09 761 PRO A C 1
ATOM 5679 O O . PRO A 1 761 ? 9.524 -34.244 -1.659 1.00 39.09 761 PRO A O 1
ATOM 5682 N N . ALA A 1 762 ? 7.798 -33.777 -3.063 1.00 41.28 762 ALA A N 1
ATOM 5683 C CA . ALA A 1 762 ? 7.068 -35.025 -2.892 1.00 41.28 762 ALA A CA 1
ATOM 5684 C C . ALA A 1 762 ? 8.044 -36.204 -2.845 1.00 41.28 762 ALA A C 1
ATOM 5686 O O . ALA A 1 762 ? 8.896 -36.349 -3.726 1.00 41.28 762 ALA A O 1
ATOM 5687 N N . THR A 1 763 ? 7.922 -37.004 -1.785 1.00 40.22 763 THR A N 1
ATOM 5688 C CA . THR A 1 763 ? 8.731 -38.198 -1.556 1.00 40.22 763 THR A CA 1
ATOM 5689 C C . THR A 1 763 ? 8.834 -38.980 -2.867 1.00 40.22 763 THR A C 1
ATOM 5691 O O . THR A 1 763 ? 7.794 -39.219 -3.493 1.00 40.22 763 THR A O 1
ATOM 5694 N N . PRO A 1 764 ? 10.047 -39.342 -3.329 1.00 45.62 764 PRO A N 1
ATOM 5695 C CA . PRO A 1 764 ? 10.195 -40.088 -4.570 1.00 45.62 764 PRO A CA 1
ATOM 5696 C C . PRO A 1 764 ? 9.325 -41.351 -4.508 1.00 45.62 764 PRO A C 1
ATOM 5698 O O . PRO A 1 764 ? 9.179 -41.930 -3.424 1.00 45.62 764 PRO A O 1
ATOM 5701 N N . PRO A 1 765 ? 8.711 -41.766 -5.632 1.00 43.28 765 PRO A N 1
ATOM 5702 C CA . PRO A 1 765 ? 7.822 -42.917 -5.651 1.00 43.28 765 PRO A CA 1
ATOM 5703 C C . PRO A 1 765 ? 8.541 -44.123 -5.050 1.00 43.28 765 PRO A C 1
ATOM 5705 O O . PRO A 1 765 ? 9.712 -44.371 -5.344 1.00 43.28 765 PRO A O 1
ATOM 5708 N N . GLY A 1 766 ? 7.829 -44.801 -4.149 1.00 37.69 766 GLY A N 1
ATOM 5709 C CA . GLY A 1 766 ? 8.354 -45.830 -3.266 1.00 37.69 766 GLY A CA 1
ATOM 5710 C C . GLY A 1 766 ? 9.246 -46.849 -3.970 1.00 37.69 766 GLY A C 1
ATOM 5711 O O . GLY A 1 766 ? 8.990 -47.263 -5.098 1.00 37.69 766 GLY A O 1
ATOM 5712 N N . THR A 1 767 ? 10.287 -47.242 -3.239 1.00 41.53 767 THR A N 1
ATOM 5713 C CA . THR A 1 767 ? 11.141 -48.414 -3.445 1.00 41.53 767 THR A CA 1
ATOM 5714 C C . THR A 1 767 ? 10.448 -49.514 -4.242 1.00 41.53 767 THR A C 1
ATOM 5716 O O . THR A 1 767 ? 9.555 -50.189 -3.733 1.00 41.53 767 THR A O 1
ATOM 5719 N N . ALA A 1 768 ? 10.900 -49.704 -5.481 1.00 42.38 768 ALA A N 1
ATOM 5720 C CA . ALA A 1 768 ? 10.641 -50.926 -6.217 1.00 42.38 768 ALA A CA 1
ATOM 5721 C C . ALA A 1 768 ? 11.348 -52.094 -5.509 1.00 42.38 768 ALA A C 1
ATOM 5723 O O . ALA A 1 768 ? 12.513 -51.998 -5.118 1.00 42.38 768 ALA A O 1
ATOM 5724 N N . GLU A 1 769 ? 10.596 -53.173 -5.334 1.00 37.97 769 GLU A N 1
ATOM 5725 C CA . GLU A 1 769 ? 11.002 -54.461 -4.775 1.00 37.97 769 GLU A CA 1
ATOM 5726 C C . GLU A 1 769 ? 12.139 -55.103 -5.612 1.00 37.97 769 GLU A C 1
ATOM 5728 O O . GLU A 1 769 ? 12.205 -54.896 -6.830 1.00 37.97 769 GLU A O 1
ATOM 5733 N N . PRO A 1 770 ? 13.086 -55.838 -4.993 1.00 40.97 770 PRO A N 1
ATOM 5734 C CA . PRO A 1 770 ? 14.365 -56.152 -5.618 1.00 40.97 770 PRO A CA 1
ATOM 5735 C C . PRO A 1 770 ? 14.226 -57.291 -6.631 1.00 40.97 770 PRO A C 1
ATOM 5737 O O . PRO A 1 770 ? 13.813 -58.394 -6.284 1.00 40.97 770 PRO A O 1
ATOM 5740 N N . THR A 1 771 ? 14.656 -57.061 -7.873 1.00 39.19 771 THR A N 1
ATOM 5741 C CA . THR A 1 771 ? 14.839 -58.139 -8.855 1.00 39.19 771 THR A CA 1
ATOM 5742 C C . THR A 1 771 ? 16.305 -58.253 -9.273 1.00 39.19 771 THR A C 1
ATOM 5744 O O . THR A 1 771 ? 16.864 -57.346 -9.877 1.00 39.19 771 THR A O 1
ATOM 5747 N N . ALA A 1 772 ? 16.871 -59.406 -8.903 1.00 37.94 772 ALA A N 1
ATOM 5748 C CA . ALA A 1 772 ? 17.989 -60.171 -9.465 1.00 37.94 772 ALA A CA 1
ATOM 5749 C C . ALA A 1 772 ? 19.297 -59.470 -9.915 1.00 37.94 772 ALA A C 1
ATOM 5751 O O . ALA A 1 772 ? 19.371 -58.758 -10.910 1.00 37.94 772 ALA A O 1
ATOM 5752 N N . THR A 1 773 ? 20.348 -59.842 -9.176 1.00 39.06 773 THR A N 1
ATOM 5753 C CA . THR A 1 773 ? 21.794 -59.991 -9.444 1.00 39.06 773 THR A CA 1
ATOM 5754 C C . THR A 1 773 ? 22.333 -59.742 -10.873 1.00 39.06 773 THR A C 1
ATOM 5756 O O . THR A 1 773 ? 21.766 -60.239 -11.845 1.00 39.06 773 THR A O 1
ATOM 5759 N N . PRO A 1 774 ? 23.501 -59.069 -11.011 1.00 41.31 774 PRO A N 1
ATOM 5760 C CA . PRO A 1 774 ? 24.013 -58.565 -12.284 1.00 41.31 774 PRO A CA 1
ATOM 5761 C C . PRO A 1 774 ? 24.822 -59.595 -13.088 1.00 41.31 774 PRO A C 1
ATOM 5763 O O . PRO A 1 774 ? 25.594 -60.379 -12.533 1.00 41.31 774 PRO A O 1
ATOM 5766 N N . ALA A 1 775 ? 24.710 -59.516 -14.418 1.00 37.41 775 ALA A N 1
ATOM 5767 C CA . ALA A 1 775 ? 25.622 -60.159 -15.359 1.00 37.41 775 ALA A CA 1
ATOM 5768 C C . ALA A 1 775 ? 26.752 -59.203 -15.791 1.00 37.41 775 ALA A C 1
ATOM 5770 O O . ALA A 1 775 ? 26.571 -57.996 -15.944 1.00 37.41 775 ALA A O 1
ATOM 5771 N N . VAL A 1 776 ? 27.924 -59.810 -15.956 1.00 39.16 776 VAL A N 1
ATOM 5772 C CA . VAL A 1 776 ? 29.275 -59.282 -16.198 1.00 39.16 776 VAL A CA 1
ATOM 5773 C C . VAL A 1 776 ? 29.379 -58.344 -17.421 1.00 39.16 776 VAL A C 1
ATOM 5775 O O . VAL A 1 776 ? 28.804 -58.654 -18.465 1.00 39.16 776 VAL A O 1
ATOM 5778 N N . PRO A 1 777 ? 30.165 -57.244 -17.365 1.00 42.09 777 PRO A N 1
ATOM 5779 C CA . PRO A 1 777 ? 30.382 -56.374 -18.517 1.00 42.09 777 PRO A CA 1
ATOM 5780 C C . PRO A 1 777 ? 31.431 -56.957 -19.476 1.00 42.09 777 PRO A C 1
ATOM 5782 O O . PRO A 1 777 ? 32.560 -57.249 -19.084 1.00 42.09 777 PRO A O 1
ATOM 5785 N N . THR A 1 778 ? 31.071 -57.070 -20.757 1.00 39.19 778 THR A N 1
ATOM 5786 C CA . THR A 1 778 ? 32.014 -57.328 -21.856 1.00 39.19 778 THR A CA 1
ATOM 5787 C C . THR A 1 778 ? 32.421 -55.996 -22.483 1.00 39.19 778 THR A C 1
ATOM 5789 O O . THR A 1 778 ? 31.573 -55.218 -22.912 1.00 39.19 778 THR A O 1
ATOM 5792 N N . ALA A 1 779 ? 33.725 -55.728 -22.494 1.00 41.47 779 ALA A N 1
ATOM 5793 C CA . ALA A 1 779 ? 34.346 -54.571 -23.133 1.00 41.47 779 ALA A CA 1
ATOM 5794 C C . ALA A 1 779 ? 34.275 -54.649 -24.670 1.00 41.47 779 ALA A C 1
ATOM 5796 O O . ALA A 1 779 ? 34.102 -55.749 -25.196 1.00 41.47 779 ALA A O 1
ATOM 5797 N N . THR A 1 780 ? 34.511 -53.503 -25.343 1.00 34.88 780 THR A N 1
ATOM 5798 C CA . THR A 1 780 ? 35.061 -53.281 -26.721 1.00 34.88 780 THR A CA 1
ATOM 5799 C C . THR A 1 780 ? 34.238 -52.227 -27.502 1.00 34.88 780 THR A C 1
ATOM 5801 O O . THR A 1 780 ? 33.014 -52.264 -27.431 1.00 34.88 780 THR A O 1
ATOM 5804 N N . PRO A 1 781 ? 34.823 -51.354 -28.354 1.00 47.84 781 PRO A N 1
ATOM 5805 C CA . PRO A 1 781 ? 36.029 -50.541 -28.199 1.00 47.84 781 PRO A CA 1
ATOM 5806 C C . PRO A 1 781 ? 35.806 -49.050 -28.569 1.00 47.84 781 PRO A C 1
ATOM 5808 O O . PRO A 1 781 ? 34.855 -48.651 -29.239 1.00 47.84 781 PRO A O 1
ATOM 5811 N N . THR A 1 782 ? 36.786 -48.236 -28.190 1.00 41.41 782 THR A N 1
ATOM 5812 C CA . THR A 1 782 ? 37.044 -46.864 -28.640 1.00 41.41 782 THR A CA 1
ATOM 5813 C C . THR A 1 782 ? 37.030 -46.733 -30.169 1.00 41.41 782 THR A C 1
ATOM 5815 O O . THR A 1 782 ? 37.717 -47.490 -30.858 1.00 41.41 782 THR A O 1
ATOM 5818 N N . ARG A 1 783 ? 36.315 -45.732 -30.707 1.00 35.72 783 ARG A N 1
ATOM 5819 C CA . ARG A 1 783 ? 36.480 -45.278 -32.096 1.00 35.72 783 ARG A CA 1
ATOM 5820 C C . ARG A 1 783 ? 37.024 -43.856 -32.170 1.00 35.72 783 ARG A C 1
ATOM 5822 O O . ARG A 1 783 ? 36.567 -42.940 -31.497 1.00 35.72 783 ARG A O 1
ATOM 5829 N N . THR A 1 784 ? 38.029 -43.776 -33.023 1.00 32.12 784 THR A N 1
ATOM 5830 C CA . THR A 1 784 ? 38.962 -42.712 -33.360 1.00 32.12 784 THR A CA 1
ATOM 5831 C C . THR A 1 784 ? 38.296 -41.515 -34.038 1.00 32.12 784 THR A C 1
ATOM 5833 O O . THR A 1 784 ? 37.537 -41.672 -34.994 1.00 32.12 784 THR A O 1
ATOM 5836 N N . SER A 1 785 ? 38.647 -40.313 -33.582 1.00 36.59 785 SER A N 1
ATOM 5837 C CA . SER A 1 785 ? 38.332 -39.038 -34.227 1.00 36.59 785 SER A CA 1
ATOM 5838 C C . SER A 1 785 ? 39.057 -38.926 -35.570 1.00 36.59 785 SER A C 1
ATOM 5840 O O . SER A 1 785 ? 40.279 -39.047 -35.623 1.00 36.59 785 SER A O 1
ATOM 5842 N N . THR A 1 786 ? 38.314 -38.673 -36.648 1.00 35.25 786 THR A N 1
ATOM 5843 C CA . THR A 1 786 ? 38.881 -38.354 -37.967 1.00 35.25 786 THR A CA 1
ATOM 5844 C C . THR A 1 786 ? 38.619 -36.883 -38.268 1.00 35.25 786 THR A C 1
ATOM 5846 O O . THR A 1 786 ? 37.472 -36.449 -38.326 1.00 35.25 786 THR A O 1
ATOM 5849 N N . VAL A 1 787 ? 39.704 -36.124 -38.415 1.00 42.66 787 VAL A N 1
ATOM 5850 C CA . VAL A 1 787 ? 39.746 -34.743 -38.910 1.00 42.66 787 VAL A CA 1
ATOM 5851 C C . VAL A 1 787 ? 39.839 -34.780 -40.431 1.00 42.66 787 VAL A C 1
ATOM 5853 O O . VAL A 1 787 ? 40.689 -35.497 -40.958 1.00 42.66 787 VAL A O 1
ATOM 5856 N N . THR A 1 788 ? 39.032 -33.993 -41.146 1.00 33.50 788 THR A N 1
ATOM 5857 C CA . THR A 1 788 ? 39.314 -33.545 -42.530 1.00 33.50 788 THR A CA 1
ATOM 5858 C C . THR A 1 788 ? 38.415 -32.340 -42.896 1.00 33.50 788 THR A C 1
ATOM 5860 O O . THR A 1 788 ? 37.506 -32.034 -42.128 1.00 33.50 788 THR A O 1
ATOM 5863 N N . PRO A 1 789 ? 38.697 -31.565 -43.963 1.00 43.91 789 PRO A N 1
ATOM 5864 C CA . PRO A 1 789 ? 39.351 -30.268 -43.838 1.00 43.91 789 PRO A CA 1
ATOM 5865 C C . PRO A 1 789 ? 38.528 -29.100 -44.422 1.00 43.91 789 PRO A C 1
ATOM 5867 O O . PRO A 1 789 ? 37.455 -29.266 -44.993 1.00 43.91 789 PRO A O 1
ATOM 5870 N N . ILE A 1 790 ? 39.109 -27.910 -44.272 1.00 41.94 790 ILE A N 1
ATOM 5871 C CA . ILE A 1 790 ? 38.707 -26.605 -44.811 1.00 41.94 790 ILE A CA 1
ATOM 5872 C C . ILE A 1 790 ? 38.465 -26.654 -46.329 1.00 41.94 790 ILE A C 1
ATOM 5874 O O . ILE A 1 790 ? 39.315 -27.144 -47.072 1.00 41.94 790 ILE A O 1
ATOM 5878 N N . ALA A 1 791 ? 37.366 -26.039 -46.776 1.00 35.09 791 ALA A N 1
ATOM 5879 C CA . ALA A 1 791 ? 37.153 -25.629 -48.161 1.00 35.09 791 ALA A CA 1
ATOM 5880 C C . ALA A 1 791 ? 36.455 -24.254 -48.222 1.00 35.09 791 ALA A C 1
ATOM 5882 O O . ALA A 1 791 ? 35.351 -24.079 -47.713 1.00 35.09 791 ALA A O 1
ATOM 5883 N N . THR A 1 792 ? 37.117 -23.301 -48.873 1.00 40.25 792 THR A N 1
ATOM 5884 C CA . THR A 1 792 ? 36.550 -22.141 -49.597 1.00 40.25 792 THR A CA 1
ATOM 5885 C C . THR A 1 792 ? 36.619 -22.495 -51.097 1.00 40.25 792 THR A C 1
ATOM 5887 O O . THR A 1 792 ? 37.535 -23.252 -51.441 1.00 40.25 792 THR A O 1
ATOM 5890 N N . PRO A 1 793 ? 35.725 -22.025 -52.005 1.00 50.00 793 PRO A N 1
ATOM 5891 C CA . PRO A 1 793 ? 35.639 -20.595 -52.366 1.00 50.00 793 PRO A CA 1
ATOM 5892 C C . PRO A 1 793 ? 34.267 -20.054 -52.882 1.00 50.00 793 PRO A C 1
ATOM 5894 O O . PRO A 1 793 ? 33.356 -20.804 -53.211 1.00 50.00 793 PRO A O 1
ATOM 5897 N N . ASP A 1 794 ? 34.197 -18.716 -52.943 1.00 37.50 794 ASP A N 1
ATOM 5898 C CA . ASP A 1 794 ? 33.565 -17.785 -53.908 1.00 37.50 794 ASP A CA 1
ATOM 5899 C C . ASP A 1 794 ? 32.157 -17.983 -54.523 1.00 37.50 794 ASP A C 1
ATOM 5901 O O . ASP A 1 794 ? 31.861 -18.964 -55.200 1.00 37.50 794 ASP A O 1
ATOM 5905 N N . GLY A 1 795 ? 31.361 -16.897 -54.470 1.00 33.69 795 GLY A N 1
ATOM 5906 C CA . GLY A 1 795 ? 30.316 -16.571 -55.459 1.00 33.69 795 GLY A CA 1
ATOM 5907 C C . GLY A 1 795 ? 29.119 -15.767 -54.907 1.00 33.69 795 GLY A C 1
ATOM 5908 O O . GLY A 1 795 ? 28.516 -16.209 -53.933 1.00 33.69 795 GLY A O 1
ATOM 5909 N N . PRO A 1 796 ? 28.734 -14.608 -55.492 1.00 50.03 796 PRO A N 1
ATOM 5910 C CA . PRO A 1 796 ? 27.748 -13.693 -54.910 1.00 50.03 796 PRO A CA 1
ATOM 5911 C C . PRO A 1 796 ? 26.307 -14.076 -55.284 1.00 50.03 796 PRO A C 1
ATOM 5913 O O . PRO A 1 796 ? 25.998 -14.284 -56.456 1.00 50.03 796 PRO A O 1
ATOM 5916 N N . ALA A 1 797 ? 25.406 -14.110 -54.299 1.00 36.66 797 ALA A N 1
ATOM 5917 C CA . ALA A 1 797 ? 23.977 -14.319 -54.520 1.00 36.66 797 ALA A CA 1
ATOM 5918 C C . ALA A 1 797 ? 23.191 -13.002 -54.409 1.00 36.66 797 ALA A C 1
ATOM 5920 O O . ALA A 1 797 ? 23.246 -12.285 -53.410 1.00 36.66 797 ALA A O 1
ATOM 5921 N N . THR A 1 798 ? 22.462 -12.712 -55.480 1.00 35.56 798 THR A N 1
ATOM 5922 C CA . THR A 1 798 ? 21.496 -11.628 -55.689 1.00 35.56 798 THR A CA 1
ATOM 5923 C C . THR A 1 798 ? 20.331 -11.694 -54.682 1.00 35.56 798 THR A C 1
ATOM 5925 O O . THR A 1 798 ? 19.853 -12.793 -54.392 1.00 35.56 798 THR A O 1
ATOM 5928 N N . PRO A 1 799 ? 19.813 -10.562 -54.161 1.00 42.22 799 PRO A N 1
ATOM 5929 C CA . PRO A 1 799 ? 18.697 -10.586 -53.219 1.00 42.22 799 PRO A CA 1
ATOM 5930 C C . PRO A 1 799 ? 17.377 -10.889 -53.940 1.00 42.22 799 PRO A C 1
ATOM 5932 O O . PRO A 1 799 ? 16.961 -10.167 -54.845 1.00 42.22 799 PRO A O 1
ATOM 5935 N N . THR A 1 800 ? 16.703 -11.957 -53.513 1.00 35.50 800 THR A N 1
ATOM 5936 C CA . THR A 1 800 ? 15.327 -12.262 -53.923 1.00 35.50 800 THR A CA 1
ATOM 5937 C C . THR A 1 800 ? 14.376 -11.546 -52.968 1.00 35.50 800 THR A C 1
ATOM 5939 O O . THR A 1 800 ? 14.405 -11.784 -51.763 1.00 35.50 800 THR A O 1
ATOM 5942 N N . ALA A 1 801 ? 13.565 -10.637 -53.508 1.00 36.84 801 ALA A N 1
ATOM 5943 C CA . ALA A 1 801 ? 12.536 -9.913 -52.778 1.00 36.84 801 ALA A CA 1
ATOM 5944 C C . ALA A 1 801 ? 11.357 -10.837 -52.435 1.00 36.84 801 ALA A C 1
ATOM 5946 O O . ALA A 1 801 ? 10.765 -11.458 -53.318 1.00 36.84 801 ALA A O 1
ATOM 5947 N N . THR A 1 802 ? 10.988 -10.883 -51.157 1.00 36.47 802 THR A N 1
ATOM 5948 C CA . THR A 1 802 ? 9.757 -11.517 -50.665 1.00 36.47 802 THR A CA 1
ATOM 5949 C C . THR A 1 802 ? 8.692 -10.429 -50.468 1.00 36.47 802 THR A C 1
ATOM 5951 O O . THR A 1 802 ? 9.015 -9.367 -49.930 1.00 36.47 802 THR A O 1
ATOM 5954 N N . PRO A 1 803 ? 7.433 -10.629 -50.898 1.00 39.16 803 PRO A N 1
ATOM 5955 C CA . PRO A 1 803 ? 6.425 -9.573 -50.884 1.00 39.16 803 PRO A CA 1
ATOM 5956 C C . PRO A 1 803 ? 5.909 -9.271 -49.470 1.00 39.16 803 PRO A C 1
ATOM 5958 O O . PRO A 1 803 ? 5.514 -10.167 -48.723 1.00 39.16 803 PRO A O 1
ATOM 5961 N N . PHE A 1 804 ? 5.864 -7.977 -49.143 1.00 30.45 804 PHE A N 1
ATOM 5962 C CA . PHE A 1 804 ? 5.166 -7.427 -47.984 1.00 30.45 804 PHE A CA 1
ATOM 5963 C C . PHE A 1 804 ? 3.672 -7.768 -48.049 1.00 30.45 804 PHE A C 1
ATOM 5965 O O . PHE A 1 804 ? 2.984 -7.450 -49.021 1.00 30.45 804 PHE A O 1
ATOM 5972 N N . ARG A 1 805 ? 3.156 -8.385 -46.983 1.00 32.47 805 ARG A N 1
ATOM 5973 C CA . ARG A 1 805 ? 1.718 -8.527 -46.739 1.00 32.47 805 ARG A CA 1
ATOM 5974 C C . ARG A 1 805 ? 1.228 -7.238 -46.077 1.00 32.47 805 ARG A C 1
ATOM 5976 O O . ARG A 1 805 ? 1.749 -6.843 -45.039 1.00 32.47 805 ARG A O 1
ATOM 5983 N N . ALA A 1 806 ? 0.253 -6.586 -46.703 1.00 32.38 806 ALA A N 1
ATOM 5984 C CA . ALA A 1 806 ? -0.389 -5.380 -46.199 1.00 32.38 806 ALA A CA 1
ATOM 5985 C C . ALA A 1 806 ? -1.038 -5.629 -44.826 1.00 32.38 806 ALA A C 1
ATOM 5987 O O . ALA A 1 806 ? -1.867 -6.529 -44.681 1.00 32.38 806 ALA A O 1
ATOM 5988 N N . VAL A 1 807 ? -0.671 -4.812 -43.839 1.00 33.31 807 VAL A N 1
ATOM 5989 C CA . VAL A 1 807 ? -1.392 -4.676 -42.570 1.00 33.31 807 VAL A CA 1
ATOM 5990 C C . VAL A 1 807 ? -2.366 -3.509 -42.731 1.00 33.31 807 VAL A C 1
ATOM 5992 O O . VAL A 1 807 ? -1.967 -2.397 -43.073 1.00 33.31 807 VAL A O 1
ATOM 5995 N N . LEU A 1 808 ? -3.656 -3.793 -42.547 1.00 33.81 808 LEU A N 1
ATOM 5996 C CA . LEU A 1 808 ? -4.738 -2.807 -42.482 1.00 33.81 808 LEU A CA 1
ATOM 5997 C C . LEU A 1 808 ? -4.532 -1.873 -41.272 1.00 33.81 808 LEU A C 1
ATOM 5999 O O . LEU A 1 808 ? -4.157 -2.364 -40.207 1.00 33.81 808 LEU A O 1
ATOM 6003 N N . PRO A 1 809 ? -4.805 -0.561 -41.383 1.00 33.91 809 PRO A N 1
ATOM 6004 C CA . PRO A 1 809 ? -4.674 0.349 -40.253 1.00 33.91 809 PRO A CA 1
ATOM 6005 C C . PRO A 1 809 ? -5.835 0.163 -39.267 1.00 33.91 809 PRO A C 1
ATOM 6007 O O . PRO A 1 809 ? -7.007 0.166 -39.653 1.00 33.91 809 PRO A O 1
ATOM 6010 N N . LEU A 1 810 ? -5.501 0.035 -37.980 1.00 32.16 810 LEU A N 1
ATOM 6011 C CA . LEU A 1 810 ? -6.454 0.172 -36.882 1.00 32.16 810 LEU A CA 1
ATOM 6012 C C . LEU A 1 810 ? -6.946 1.627 -36.838 1.00 32.16 810 LEU A C 1
ATOM 6014 O O . LEU A 1 810 ? -6.152 2.566 -36.843 1.00 32.16 810 LEU A O 1
ATOM 6018 N N . ALA A 1 811 ? -8.264 1.805 -36.808 1.00 30.80 811 ALA A N 1
ATOM 6019 C CA . ALA A 1 811 ? -8.912 3.106 -36.757 1.00 30.80 811 ALA A CA 1
ATOM 6020 C C . ALA A 1 811 ? -8.550 3.864 -35.467 1.00 30.80 811 ALA A C 1
ATOM 6022 O O . ALA A 1 811 ? -8.920 3.453 -34.366 1.00 30.80 811 ALA A O 1
ATOM 6023 N N . ALA A 1 812 ? -7.878 5.005 -35.617 1.00 30.62 812 ALA A N 1
ATOM 6024 C CA . ALA A 1 812 ? -7.726 5.993 -34.561 1.00 30.62 812 ALA A CA 1
ATOM 6025 C C . ALA A 1 812 ? -9.102 6.594 -34.225 1.00 30.62 812 ALA A C 1
ATOM 6027 O O . ALA A 1 812 ? -9.732 7.249 -35.056 1.00 30.62 812 ALA A O 1
ATOM 6028 N N . ARG A 1 813 ? -9.583 6.380 -32.996 1.00 33.16 813 ARG A N 1
ATOM 6029 C CA . ARG A 1 813 ? -10.675 7.181 -32.433 1.00 33.16 813 ARG A CA 1
ATOM 6030 C C . ARG A 1 813 ? -10.084 8.510 -31.969 1.00 33.16 813 ARG A C 1
ATOM 6032 O O . ARG A 1 813 ? -9.435 8.570 -30.931 1.00 33.16 813 ARG A O 1
ATOM 6039 N N . HIS A 1 814 ? -10.293 9.565 -32.752 1.00 29.25 814 HIS A N 1
ATOM 6040 C CA . HIS A 1 814 ? -10.008 10.932 -32.329 1.00 29.25 814 HIS A CA 1
ATOM 6041 C C . HIS A 1 814 ? -10.950 11.339 -31.192 1.00 29.25 814 HIS A C 1
ATOM 6043 O O . HIS A 1 814 ? -12.159 11.451 -31.386 1.00 29.25 814 HIS A O 1
ATOM 6049 N N . TRP A 1 815 ? -10.379 11.600 -30.019 1.00 29.38 815 TRP A N 1
ATOM 6050 C CA . TRP A 1 815 ? -10.997 12.457 -29.017 1.00 29.38 815 TRP A CA 1
ATOM 6051 C C . TRP A 1 815 ? -10.729 13.908 -29.417 1.00 29.38 815 TRP A C 1
ATOM 6053 O O . TRP A 1 815 ? -9.586 14.359 -29.432 1.00 29.38 815 TRP A O 1
ATOM 6063 N N . VAL A 1 816 ? -11.785 14.629 -29.792 1.00 30.19 816 VAL A N 1
ATOM 6064 C CA . VAL A 1 816 ? -11.736 16.081 -29.982 1.00 30.19 816 VAL A CA 1
ATOM 6065 C C . VAL A 1 816 ? -11.806 16.717 -28.596 1.00 30.19 816 VAL A C 1
ATOM 6067 O O . VAL A 1 816 ? -12.855 16.702 -27.957 1.00 30.19 816 VAL A O 1
ATOM 6070 N N . VAL A 1 817 ? -10.681 17.249 -28.125 1.00 33.22 817 VAL A N 1
ATOM 6071 C CA . VAL A 1 817 ? -10.619 18.097 -26.928 1.00 33.22 817 VAL A CA 1
ATOM 6072 C C . VAL A 1 817 ? -11.000 19.524 -27.349 1.00 33.22 817 VAL A C 1
ATOM 6074 O O . VAL A 1 817 ? -10.378 20.053 -28.274 1.00 33.22 817 VAL A O 1
ATOM 6077 N N . PRO A 1 818 ? -12.015 20.167 -26.742 1.00 34.44 818 PRO A N 1
ATOM 6078 C CA . PRO A 1 818 ? -12.315 21.564 -27.028 1.00 34.44 818 PRO A CA 1
ATOM 6079 C C . PRO A 1 818 ? -11.222 22.470 -26.444 1.00 34.44 818 PRO A C 1
ATOM 6081 O O . PRO A 1 818 ? -10.743 22.252 -25.332 1.00 34.44 818 PRO A O 1
ATOM 6084 N N . ALA A 1 819 ? -10.823 23.482 -27.217 1.00 33.72 819 ALA A N 1
ATOM 6085 C CA . ALA A 1 819 ? -9.803 24.455 -26.838 1.00 33.72 819 ALA A CA 1
ATOM 6086 C C . ALA A 1 819 ? -10.174 25.200 -25.536 1.00 33.72 819 ALA A C 1
ATOM 6088 O O . ALA A 1 819 ? -11.334 25.595 -25.384 1.00 33.72 819 ALA A O 1
ATOM 6089 N N . PRO A 1 820 ? -9.217 25.439 -24.621 1.00 38.00 820 PRO A N 1
ATOM 6090 C CA . PRO A 1 820 ? -9.476 26.207 -23.413 1.00 38.00 820 PRO A CA 1
ATOM 6091 C C . PRO A 1 820 ? -9.610 27.702 -23.732 1.00 38.00 820 PRO A C 1
ATOM 6093 O O . PRO A 1 820 ? -8.824 28.283 -24.482 1.00 38.00 820 PRO A O 1
ATOM 6096 N N . THR A 1 821 ? -10.624 28.327 -23.139 1.00 40.62 821 THR A N 1
ATOM 6097 C CA . THR A 1 821 ? -10.786 29.783 -23.062 1.00 40.62 821 THR A CA 1
ATOM 6098 C C . THR A 1 821 ? -9.678 30.419 -22.211 1.00 40.62 821 THR A C 1
ATOM 6100 O O . THR A 1 821 ? -9.228 29.796 -21.250 1.00 40.62 821 THR A O 1
ATOM 6103 N N . PRO A 1 822 ? -9.241 31.655 -22.518 1.00 37.81 822 PRO A N 1
ATOM 6104 C CA . PRO A 1 822 ? -8.141 32.298 -21.808 1.00 37.81 822 PRO A CA 1
ATOM 6105 C C . PRO A 1 822 ? -8.597 32.803 -20.431 1.00 37.81 822 PRO A C 1
ATOM 6107 O O . PRO A 1 822 ? -9.418 33.716 -20.346 1.00 37.81 822 PRO A O 1
ATOM 6110 N N . GLU A 1 823 ? -8.046 32.233 -19.359 1.00 39.12 823 GLU A N 1
ATOM 6111 C CA . GLU A 1 823 ? -8.180 32.770 -18.003 1.00 39.12 823 GLU A CA 1
ATOM 6112 C C . GLU A 1 823 ? -7.060 33.772 -17.681 1.00 39.12 823 GLU A C 1
ATOM 6114 O O . GLU A 1 823 ? -5.889 33.601 -18.023 1.00 39.12 823 GLU A O 1
ATOM 6119 N N . THR A 1 824 ? -7.471 34.857 -17.034 1.00 35.91 824 THR A N 1
ATOM 6120 C CA . THR A 1 824 ? -6.671 35.965 -16.500 1.00 35.91 824 THR A CA 1
ATOM 6121 C C . THR A 1 824 ? -5.648 35.525 -15.441 1.00 35.91 824 THR A C 1
ATOM 6123 O O . THR A 1 824 ? -5.958 34.659 -14.626 1.00 35.91 824 THR A O 1
ATOM 6126 N N . PRO A 1 825 ? -4.463 36.165 -15.369 1.00 35.84 825 PRO A N 1
ATOM 6127 C CA . PRO A 1 825 ? -3.396 35.760 -14.459 1.00 35.84 825 PRO A CA 1
ATOM 6128 C C . PRO A 1 825 ? -3.692 36.177 -13.011 1.00 35.84 825 PRO A C 1
ATOM 6130 O O . PRO A 1 825 ? -3.897 37.358 -12.722 1.00 35.84 825 PRO A O 1
ATOM 6133 N N . VAL A 1 826 ? -3.664 35.209 -12.091 1.00 36.56 826 VAL A N 1
ATOM 6134 C CA . VAL A 1 826 ? -3.624 35.445 -10.640 1.00 36.56 826 VAL A CA 1
ATOM 6135 C C . VAL A 1 826 ? -2.178 35.332 -10.163 1.00 36.56 826 VAL A C 1
ATOM 6137 O O . VAL A 1 826 ? -1.443 34.433 -10.556 1.00 36.56 826 VAL A O 1
ATOM 6140 N N . ALA A 1 827 ? -1.790 36.309 -9.347 1.00 35.59 827 ALA A N 1
ATOM 6141 C CA . ALA A 1 827 ? -0.436 36.603 -8.913 1.00 35.59 827 ALA A CA 1
ATOM 6142 C C . ALA A 1 827 ? 0.230 35.518 -8.049 1.00 35.59 827 ALA A C 1
ATOM 6144 O O . ALA A 1 827 ? -0.406 34.863 -7.221 1.00 35.59 827 ALA A O 1
ATOM 6145 N N . ASP A 1 828 ? 1.551 35.454 -8.219 1.00 37.19 828 ASP A N 1
ATOM 6146 C CA . ASP A 1 828 ? 2.543 34.668 -7.493 1.00 37.19 828 ASP A CA 1
ATOM 6147 C C . ASP A 1 828 ? 2.349 34.629 -5.968 1.00 37.19 828 ASP A C 1
ATOM 6149 O O . ASP A 1 828 ? 2.274 35.661 -5.289 1.00 37.19 828 ASP A O 1
ATOM 6153 N N . ARG A 1 829 ? 2.426 33.420 -5.402 1.00 33.91 829 ARG A N 1
ATOM 6154 C CA . ARG A 1 829 ? 2.903 33.205 -4.032 1.00 33.91 829 ARG A CA 1
ATOM 6155 C C . ARG A 1 829 ? 4.078 32.232 -4.043 1.00 33.91 829 ARG A C 1
ATOM 6157 O O . ARG A 1 829 ? 4.025 31.177 -4.660 1.00 33.91 829 ARG A O 1
ATOM 6164 N N . ALA A 1 830 ? 5.134 32.673 -3.365 1.00 29.30 830 ALA A N 1
ATOM 6165 C CA . ALA A 1 830 ? 6.456 32.073 -3.261 1.00 29.30 830 ALA A CA 1
ATOM 6166 C C . ALA A 1 830 ? 6.459 30.655 -2.646 1.00 29.30 830 ALA A C 1
ATOM 6168 O O . ALA A 1 830 ? 5.564 30.339 -1.857 1.00 29.30 830 ALA A O 1
ATOM 6169 N N . PRO A 1 831 ? 7.478 29.833 -2.965 1.00 47.84 831 PRO A N 1
ATOM 6170 C CA . PRO A 1 831 ? 7.561 28.440 -2.536 1.00 47.84 831 PRO A CA 1
ATOM 6171 C C . PRO A 1 831 ? 8.044 28.293 -1.085 1.00 47.84 831 PRO A C 1
ATOM 6173 O O . PRO A 1 831 ? 8.904 29.051 -0.625 1.00 47.84 831 PRO A O 1
ATOM 6176 N N . TYR A 1 832 ? 7.498 27.278 -0.412 1.00 34.69 832 TYR A N 1
ATOM 6177 C CA . TYR A 1 832 ? 8.053 26.625 0.775 1.00 34.69 832 TYR A CA 1
ATOM 6178 C C . TYR A 1 832 ? 8.487 25.214 0.410 1.00 34.69 832 TYR A C 1
ATOM 6180 O O . TYR A 1 832 ? 7.754 24.592 -0.394 1.00 34.69 832 TYR A O 1
#

pLDDT: mean 70.48, std 24.6, range [28.36, 98.62]

Radius of gyration: 38.48 Å; chains: 1; bounding box: 115×107×110 Å

Secondary structure (DSSP, 8-state):
-PPPPPPPPPPPPP---------------------------------------PPPPPPEE--GGG--S--SEEEEE-TT--EEEEEB-SS-EEEEEEE--EEESSSEEEEEEEEEETTTEEEEEEEEEEEESSSSEEE-SS-PEEPTT--EEEEEEEESSS-EEEEEE--GGGG--TTS-S-B-SSTTTTTSS---EEP-EEEEEP-TTS-----PPPPPP------PPP-PPP--EEEE-TT--S--SEEEEE-TT--EEEEEE-SS-EEEEEEE--EEE-SSEEEEEEEEE-TTS-EEEEEEEEEEESSSSEEEEEEEEEE-TT-EEEEEEEEESSS--EEEEEE--TTTT--SS--S-EE--SSTTT-SS--EEP-EEEEEE--SS-PPP--------PPPP----------------------------------HHHHHHHHHHHHHHHSS-PPPPEEEEEEEEE-TTT---HHHHHHHHHHHHHHHHHHTBTTTTT-TTPPBSEEEEEEEEEEEEPSSPPPB-TTSPB-THHHHHHTTHHHHHHTTS-SEEEEEE-TT----SEEEESSS--B-TT------SS-EEEEEEETTS-HHHHHHHHHHHHHHHHHHH-HHHH--SSSS-HHHHTT-SSS---TTT-TTPPP-GGGTSEE-S--SSS-TTS-TTS--TT-TT----EEE-GGG--TTTTPPPEEE-GGGGTTSHHHHHHHHHHTSS-TT---B-TTSPBPPPSGGGGG------S----PSP-PPP---PPPPPP----------------PPPPPPPPPPPPPPPPP----PPPPP-PPPPP-----

Foldseek 3Di:
DDDDDDDDDDDDDDDDDDDDDDDDDDDDDDDDDDDDDDDDDDDDDDDDDDDDDDPDPFDWLFALPVPPDDFPFWDKADPPDKFKFKWFALAKFFFFKKFFPWFDPFFKKKKFKAFDAFPLHGDPDGPFMFMDRGHRMTGTPGTGIHDGGGMIMTMMHTDDPTIIITTFHPDQVSFDDVVSNYIHGDQQCVVPDVDSTHGDMTTGGDHPPVDDDPDDDDDDDDDDDDDDDDDDDDQDWDKQFLPPCPDDFPFWDFQDDPDKDKFKWAFQAWFFWFKKFFAWFQFAAKKKKFKAFADPLRHRDDDTLFMFIDGGHGMGGTHVTRTDHHGGMMMIMMHGGDDPRGIITGFHPDPPSQDDPDDPTIGTNFLCPSPDPRSTDTGMMITTDHDDPDDDDDDDDDDDDDDDDDDDDDDDDDDDDDDDDDDDDDDDDDDDDDDDDDDPPPPVVVVVVVVVVVVPPPADAAAEAEEEAEEAQQQPDDFVVVLVVVQVLQVLQQLLQFAPCVPPVVGHGNHGYDYQVSTYHYDNHQAHAHDPFAHQCVVVCVSVVVLVCVVVVNHQEYEYEHAPPSPHQQKWKDEDLDGGRVRHNDDHSNFIYMYGYDYPPDDSLVNLLSLQVLLLVLCLRVPLQQQAACPDDPVVSQVVDPPDGHHLQQHQQREQDVVNVQEGEQHGLQDGNQQHPPDPQGNQLQFQHKGWYQQSQRANLPPGDIDIDGSVCQPSDSSSSSSSSSSSQQARPDPYYHNVRHRDDHSVCSSSPPPPPDPDDPDPPDDDDDDDDDDDDDDDDDDDDDDDDDDDDDDDDDDDDDDDDDDDDDDDDDDDDDDDDDDDDDDDDDDD